Protein AF-0000000084676552 (afdb_homodimer)

Solvent-accessible surface area (backbone atoms only — not comparable to full-atom values): 46833 Å² total; per-residue (Å²): 106,60,58,55,34,62,76,51,78,87,73,59,58,27,56,35,40,27,50,44,49,48,53,30,43,74,71,48,78,42,44,64,56,37,72,49,70,55,48,63,58,46,11,62,74,60,72,49,52,47,65,37,38,48,47,13,52,49,51,35,35,67,62,27,48,32,44,77,41,88,97,76,46,42,24,28,51,25,97,84,58,70,54,67,76,81,49,47,86,61,75,47,62,83,63,52,93,70,52,49,58,18,49,47,86,44,35,55,78,70,64,54,44,64,52,47,24,53,49,30,46,55,50,37,74,33,65,70,62,43,48,56,33,38,37,81,53,38,28,40,42,51,70,67,42,13,41,30,39,18,59,71,72,35,48,92,88,39,72,58,51,40,85,29,27,31,41,27,40,13,42,50,23,40,51,40,23,46,46,44,43,69,46,48,62,71,39,29,34,37,28,37,31,55,27,56,48,60,56,57,48,34,29,57,51,45,44,35,42,72,43,48,26,51,62,58,80,42,34,72,38,50,68,42,48,47,51,49,52,73,74,40,80,52,53,29,36,42,46,42,54,37,52,20,51,68,63,34,15,48,44,48,68,69,54,48,52,48,38,48,51,47,28,61,74,62,63,31,37,36,39,37,46,37,46,60,28,75,53,43,83,84,56,71,73,56,66,45,66,81,37,44,82,44,20,34,38,33,30,36,38,32,58,39,56,33,40,15,51,32,38,18,30,33,38,37,31,65,59,43,45,65,47,33,31,42,28,33,36,31,37,33,42,38,42,47,37,62,46,41,52,53,52,25,50,27,50,73,68,43,50,40,56,52,39,31,52,49,37,40,52,50,42,37,52,48,44,64,72,42,50,70,59,44,64,93,57,58,65,40,60,38,78,61,45,50,42,38,27,32,55,44,48,82,88,55,49,34,67,53,49,41,52,55,34,43,76,71,32,28,41,52,30,43,40,70,67,23,51,41,76,85,64,87,66,67,49,23,37,38,42,27,68,20,33,74,71,87,48,64,65,58,54,46,49,49,47,46,52,48,37,47,41,56,66,68,44,81,58,82,69,72,114,108,59,58,56,32,61,74,50,78,88,72,58,58,27,55,35,41,26,50,45,48,49,53,30,44,74,71,48,78,42,44,65,55,38,73,48,72,54,47,61,58,46,10,63,73,61,72,49,51,47,64,37,39,48,48,13,53,48,50,34,35,66,62,28,48,32,45,77,40,88,96,75,46,39,22,29,50,24,96,86,57,70,54,67,76,81,50,48,87,58,75,45,60,85,63,52,94,72,52,51,58,18,48,47,85,42,37,54,77,69,64,54,44,63,51,47,24,52,49,29,45,55,48,37,72,34,62,70,62,42,46,57,33,38,37,82,52,38,28,37,41,51,69,68,41,13,41,30,38,17,58,70,73,36,49,92,90,38,71,59,53,38,86,28,26,33,41,27,40,13,40,50,24,38,51,41,23,47,46,45,45,69,48,48,60,72,39,29,34,37,29,38,32,55,27,56,47,61,56,57,47,34,30,56,51,46,43,34,40,72,44,47,25,52,64,58,81,42,32,73,37,48,69,41,48,48,52,48,52,75,75,39,81,51,53,29,38,42,46,42,53,37,51,19,50,68,64,34,15,48,44,48,69,70,54,47,52,48,38,49,51,47,28,61,76,62,62,30,36,36,39,37,47,37,46,60,28,72,54,42,84,85,57,71,73,55,67,44,65,81,36,45,82,44,19,35,37,33,31,37,38,32,55,40,57,33,39,15,50,30,38,19,30,33,37,36,30,65,59,43,44,65,46,32,32,40,27,33,35,30,38,34,42,40,42,48,37,62,45,41,52,52,51,27,50,27,49,73,69,43,49,41,56,53,39,30,52,51,39,40,52,49,42,37,51,49,46,63,70,42,51,72,58,46,64,93,57,58,64,38,61,38,78,59,45,51,40,38,28,30,54,43,48,82,88,55,48,33,67,55,49,39,52,54,34,43,77,71,33,28,39,52,30,44,40,70,68,23,51,43,75,85,64,88,66,67,48,24,35,36,42,28,70,20,33,75,69,87,49,65,66,57,55,46,50,50,48,45,52,49,38,47,43,57,67,69,46,81,57,81,67,73,117

pLDDT: mean 89.34, std 13.35, range [30.25, 98.75]

Foldseek 3Di:
DLLVLQVDDDDDSLQSSLVVVVVCLVVCVQPAFHFDDDLVVVCVVNVHDSVSSVSSLVVCVVVVQWDQDVPPHIGGHDPPPDDPQVCFPDPDDVQPVQFDEQADQFFADDCLVVVVVVLVVVVVPPVVLVVVQVDFDALQDDLLLLVLQQLLLDADPDGFDSLQKGKALFQLRLLLLCCVLQHAAPAEEEEAQFADLSNVVSCVVRNYHYDHFYADLQGHAQVSVLVCLVVDVHAAYEYEQALGPPNGHHHDPVRLLSNLVSCVVSVHAYEYECALVSLPRPHDDDNCVVVVQRYKYKYGLGNQRNVVLRIIMIGHRNVSSVSSSVSSCVVPNHHNRVSSVSSSVCSVVCVSVVSNVVSQVVLLVLCVLAVVLCPPWDWDHDSRHQKIKTAQDPPAALVLLQVQLVVVSYHWAFSVSRGHDDDDGGRIIIGGSRDHDPDSVVSNVNSNSSSCCSPVPPPVPPD/DLLVLQVDDDDDSLQSSLVVVVVCLVVCVQPAFDFDDDLVVVCVVNVHDSVSSVSSLVVCVVVVQWDQDVPPHIGGHDPPPDDPQVCFPDPDDVQPVQFDEQADQFFADDCLVVVVVVLVVVVVPPVVLVVVQVDFDALQDDLLLLVLQQLLLDADPDGFDSLQKGKALFQLRLLLLCCVLQHAAPAEEEEAQFADLSNVVSCVVRNYHYDHFYADLQGHAQVSVLVCLVVDVHAAYEYEQALGPPNGHHHDPVRLLSNLVSCVVSVHAYEYECALVSLPRPHDDDNCVVVVQRYKYKYGLGNQRNVVLSIIMIGHRNVSSVSSSVSSCVVPNHHNRVSSVSSSVCSVVCVSVVSNVVSQVVLLVLCVLAVVLCPPWDWDHDSRHQKIKTAQDPPDALVLLQVVLVVVSYHWAFSVSRGHDDDDGGRIIIGGSRDHDPDSVVSNVNSNSSSCCSPVPPPVPPD

Organism: Aquipseudomonas alcaligenes (strain ATCC 14909 / DSM 50342 / CCUG 1425 / JCM 20561 / NBRC 14159 / NCIMB 9945 / NCTC 10367 / 1577) (NCBI:txid1215092)

Sequence (926 aa):
MLRDALSSGHGAKYKRLAEAMELRILDGSIEGGAKLPPHRSLADRLGVTIGTVSRAYAELERMGLVVARVGDGTFVRQRDLERKRDIGFSNFVEERPEQFDMSRNMHIPGAETSLLAQSLLELARNPQTLAEMTLYTPDAGLPRYRQAGARWLAHGDFRPQAEQVLCVNGGQHGLLCTLMALLRAGDTLVTEQLTYPGLISAARMLGIKLLGAAMDEEGLIPAALDELCRQHRISALYCTPTLQNPTTGVLSVARREALVAVCREHNLLIIEDEAHAVLVEDRPPPLSFYAPERSVLIGSLSKAVAAGLRVGYLHAPVPLISRIAAALRGSCWMATPLAMELASGWIESSVAEKLLRQQIIEIGRRKQLVEGLLEGLSYRTHPQCPHFWIEVPEPWRASDVEAELKLKNYLVATAEAFAVGRAAVPQFVRASVSNASHDDALLLQGFQALSNSLRQGSDPFAEMLRDALSSGHGAKYKRLAEAMELRILDGSIEGGAKLPPHRSLADRLGVTIGTVSRAYAELERMGLVVARVGDGTFVRQRDLERKRDIGFSNFVEERPEQFDMSRNMHIPGAETSLLAQSLLELARNPQTLAEMTLYTPDAGLPRYRQAGARWLAHGDFRPQAEQVLCVNGGQHGLLCTLMALLRAGDTLVTEQLTYPGLISAARMLGIKLLGAAMDEEGLIPAALDELCRQHRISALYCTPTLQNPTTGVLSVARREALVAVCREHNLLIIEDEAHAVLVEDRPPPLSFYAPERSVLIGSLSKAVAAGLRVGYLHAPVPLISRIAAALRGSCWMATPLAMELASGWIESSVAEKLLRQQIIEIGRRKQLVEGLLEGLSYRTHPQCPHFWIEVPEPWRASDVEAELKLKNYLVATAEAFAVGRAAVPQFVRASVSNASHDDALLLQGFQALSNSLRQGSDPFAE

InterPro domains:
  IPR000524 Transcription regulator HTH, GntR [PF00392] (13-76)
  IPR000524 Transcription regulator HTH, GntR [PS50949] (11-79)
  IPR000524 Transcription regulator HTH, GntR [SM00345] (17-76)
  IPR000524 Transcription regulator HTH, GntR [cd07377] (13-77)
  IPR004839 Aminotransferase, class I/classII, large domain [PF00155] (132-443)
  IPR015421 Pyridoxal phosphate-dependent transferase, major domain [G3DSA:3.40.640.10] (129-334)
  IPR015422 Pyridoxal phosphate-dependent transferase, small domain [G3DSA:3.90.1150.10] (335-456)
  IPR015424 Pyridoxal phosphate-dependent transferase [SSF53383] (95-455)
  IPR036388 Winged helix-like DNA-binding domain superfamily [G3DSA:1.10.10.10] (12-128)
  IPR036390 Winged helix DNA-binding domain superfamily [SSF46785] (11-83)
  IPR051446 HTH-type transcriptional regulator with aminotransferase domain [PTHR46577] (9-452)

Radius of gyration: 28.27 Å; Cα contacts (8 Å, |Δi|>4): 1827; chains: 2; bounding box: 64×72×89 Å

Structure (mmCIF, N/CA/C/O backbone):
data_AF-0000000084676552-model_v1
#
loop_
_entity.id
_entity.type
_entity.pdbx_description
1 polymer 'Putative GntR family transcriptional regulator'
#
loop_
_atom_site.group_PDB
_atom_site.id
_atom_site.type_symbol
_atom_site.label_atom_id
_atom_site.label_alt_id
_atom_site.label_comp_id
_atom_site.label_asym_id
_atom_site.label_entity_id
_atom_site.label_seq_id
_atom_site.pdbx_PDB_ins_code
_atom_site.Cartn_x
_atom_site.Cartn_y
_atom_site.Cartn_z
_atom_site.occupancy
_atom_site.B_iso_or_equiv
_atom_site.auth_seq_id
_atom_site.auth_comp_id
_atom_site.auth_asym_id
_atom_site.auth_atom_id
_atom_site.pdbx_PDB_model_num
ATOM 1 N N . MET A 1 1 ? 23.172 21.953 -29.875 1 63.38 1 MET A N 1
ATOM 2 C CA . MET A 1 1 ? 22.312 22.281 -28.734 1 63.38 1 MET A CA 1
ATOM 3 C C . MET A 1 1 ? 22.844 21.625 -27.453 1 63.38 1 MET A C 1
ATOM 5 O O . MET A 1 1 ? 22.969 22.297 -26.422 1 63.38 1 MET A O 1
ATOM 9 N N . LEU A 1 2 ? 23.328 20.484 -27.594 1 77 2 LEU A N 1
ATOM 10 C CA . LEU A 1 2 ? 23.844 19.844 -26.406 1 77 2 LEU A CA 1
ATOM 11 C C . LEU A 1 2 ? 25.219 20.406 -26.031 1 77 2 LEU A C 1
ATOM 13 O O . LEU A 1 2 ? 25.516 20.609 -24.859 1 77 2 LEU A O 1
ATOM 17 N N . ARG A 1 3 ? 26.078 20.781 -27.062 1 74.56 3 ARG A N 1
ATOM 18 C CA . ARG A 1 3 ? 27.391 21.375 -26.844 1 74.56 3 ARG A CA 1
ATOM 19 C C . ARG A 1 3 ? 27.281 22.75 -26.219 1 74.56 3 ARG A C 1
ATOM 21 O O . ARG A 1 3 ? 28.094 23.125 -25.359 1 74.56 3 ARG A O 1
ATOM 28 N N . ASP A 1 4 ? 26.188 23.422 -26.609 1 73.06 4 ASP A N 1
ATOM 29 C CA . ASP A 1 4 ? 25.953 24.75 -26.062 1 73.06 4 ASP A CA 1
ATOM 30 C C . ASP A 1 4 ? 25.609 24.688 -24.578 1 73.06 4 ASP A C 1
ATOM 32 O O . ASP A 1 4 ? 26.016 25.547 -23.797 1 73.06 4 ASP A O 1
ATOM 36 N N . ALA A 1 5 ? 24.859 23.625 -24.234 1 74 5 ALA A N 1
ATOM 37 C CA . ALA A 1 5 ? 24.453 23.453 -22.844 1 74 5 ALA A CA 1
ATOM 38 C C . ALA A 1 5 ? 25.656 23.188 -21.953 1 74 5 ALA A C 1
ATOM 40 O O . ALA A 1 5 ? 25.656 23.531 -20.766 1 74 5 ALA A O 1
ATOM 41 N N . LEU A 1 6 ? 26.672 22.656 -22.516 1 77.38 6 LEU A N 1
ATOM 42 C CA . LEU A 1 6 ? 27.859 22.281 -21.75 1 77.38 6 LEU A CA 1
ATOM 43 C C . LEU A 1 6 ? 28.844 23.438 -21.656 1 77.38 6 LEU A C 1
ATOM 45 O O . LEU A 1 6 ? 29.703 23.469 -20.766 1 77.38 6 LEU A O 1
ATOM 49 N N . SER A 1 7 ? 28.812 24.328 -22.672 1 73.88 7 SER A N 1
ATOM 50 C CA . SER A 1 7 ? 29.766 25.422 -22.734 1 73.88 7 SER A CA 1
ATOM 51 C C . SER A 1 7 ? 29.359 26.578 -21.828 1 73.88 7 SER A C 1
ATOM 53 O O . SER A 1 7 ? 30.203 27.344 -21.359 1 73.88 7 SER A O 1
ATOM 55 N N . SER A 1 8 ? 27.953 26.734 -21.625 1 65.25 8 SER A N 1
ATOM 56 C CA . SER A 1 8 ? 27.469 27.875 -20.875 1 65.25 8 SER A CA 1
ATOM 57 C C . SER A 1 8 ? 26.469 27.453 -19.797 1 65.25 8 SER A C 1
ATOM 59 O O . SER A 1 8 ? 25.797 26.438 -19.938 1 65.25 8 SER A O 1
ATOM 61 N N . GLY A 1 9 ? 26.75 27.734 -18.5 1 62 9 GLY A N 1
ATOM 62 C CA . GLY A 1 9 ? 25.719 27.516 -17.5 1 62 9 GLY A CA 1
ATOM 63 C C . GLY A 1 9 ? 26.281 27.156 -16.125 1 62 9 GLY A C 1
ATOM 64 O O . GLY A 1 9 ? 27.484 26.906 -15.984 1 62 9 GLY A O 1
ATOM 65 N N . HIS A 1 10 ? 25.547 27.438 -15.273 1 69.06 10 HIS A N 1
ATOM 66 C CA . HIS A 1 10 ? 25.891 27.188 -13.875 1 69.06 10 HIS A CA 1
ATOM 67 C C . HIS A 1 10 ? 25.453 25.797 -13.445 1 69.06 10 HIS A C 1
ATOM 69 O O . HIS A 1 10 ? 24.438 25.281 -13.914 1 69.06 10 HIS A O 1
ATOM 75 N N . GLY A 1 11 ? 26.484 25.078 -12.836 1 70.5 11 GLY A N 1
ATOM 76 C CA . GLY A 1 11 ? 26.141 23.781 -12.242 1 70.5 11 GLY A CA 1
ATOM 77 C C . GLY A 1 11 ? 26.953 22.641 -12.828 1 70.5 11 GLY A C 1
ATOM 78 O O . GLY A 1 11 ? 27.797 22.844 -13.703 1 70.5 11 GLY A O 1
ATOM 79 N N . ALA A 1 12 ? 26.766 21.5 -12.406 1 80.75 12 ALA A N 1
ATOM 80 C CA . ALA A 1 12 ? 27.5 20.312 -12.836 1 80.75 12 ALA A CA 1
ATOM 81 C C . ALA A 1 12 ? 27.188 19.969 -14.289 1 80.75 12 ALA A C 1
ATOM 83 O O . ALA A 1 12 ? 26.047 20.094 -14.734 1 80.75 12 ALA A O 1
ATOM 84 N N . LYS A 1 13 ? 28.156 19.703 -15.039 1 83.62 13 LYS A N 1
ATOM 85 C CA . LYS A 1 13 ? 28.047 19.422 -16.469 1 83.62 13 LYS A CA 1
ATOM 86 C C . LYS A 1 13 ? 26.984 18.375 -16.75 1 83.62 13 LYS A C 1
ATOM 88 O O . LYS A 1 13 ? 26.219 18.484 -17.703 1 83.62 13 LYS A O 1
ATOM 93 N N . TYR A 1 14 ? 26.953 17.328 -15.906 1 87.31 14 TYR A N 1
ATOM 94 C CA . TYR A 1 14 ? 26 16.25 -16.172 1 87.31 14 TYR A CA 1
ATOM 95 C C . TYR A 1 14 ? 24.578 16.734 -16.016 1 87.31 14 TYR A C 1
ATOM 97 O O . TYR A 1 14 ? 23.672 16.312 -16.734 1 87.31 14 TYR A O 1
ATOM 105 N N . LYS A 1 15 ? 24.344 17.672 -15.188 1 84.19 15 LYS A N 1
ATOM 106 C CA . LYS A 1 15 ? 23 18.234 -15 1 84.19 15 LYS A CA 1
ATOM 107 C C . LYS A 1 15 ? 22.594 19.094 -16.188 1 84.19 15 LYS A C 1
ATOM 109 O O . LYS A 1 15 ? 21.453 19.047 -16.641 1 84.19 15 LYS A O 1
ATOM 114 N N . ARG A 1 16 ? 23.547 19.859 -16.625 1 85 16 ARG A N 1
ATOM 115 C CA . ARG A 1 16 ? 23.281 20.703 -17.797 1 85 16 ARG A CA 1
ATOM 116 C C . ARG A 1 16 ? 23 19.859 -19.031 1 85 16 ARG A C 1
ATOM 118 O O . ARG A 1 16 ? 22.125 20.188 -19.828 1 85 16 ARG A O 1
ATOM 125 N N . LEU A 1 17 ? 23.797 18.875 -19.125 1 87.31 17 LEU A N 1
ATOM 126 C CA . LEU A 1 17 ? 23.578 17.969 -20.234 1 87.31 17 LEU A CA 1
ATOM 127 C C . LEU A 1 17 ? 22.203 17.312 -20.125 1 87.31 17 LEU A C 1
ATOM 129 O O . LEU A 1 17 ? 21.469 17.234 -21.125 1 87.31 17 LEU A O 1
ATOM 133 N N . ALA A 1 18 ? 21.875 16.828 -18.953 1 87.94 18 ALA A N 1
ATOM 134 C CA . ALA A 1 18 ? 20.578 16.203 -18.734 1 87.94 18 ALA A CA 1
ATOM 135 C C . ALA A 1 18 ? 19.422 17.156 -19.047 1 87.94 18 ALA A C 1
ATOM 137 O O . ALA A 1 18 ? 18.438 16.781 -19.688 1 87.94 18 ALA A O 1
ATOM 138 N N . GLU A 1 19 ? 19.594 18.344 -18.625 1 85.25 19 GLU A N 1
ATOM 139 C CA . GLU A 1 19 ? 18.578 19.359 -18.875 1 85.25 19 GLU A CA 1
ATOM 140 C C . GLU A 1 19 ? 18.391 19.609 -20.375 1 85.25 19 GLU A C 1
ATOM 142 O O . GLU A 1 19 ? 17.266 19.75 -20.844 1 85.25 19 GLU A O 1
ATOM 147 N N . ALA A 1 20 ? 19.469 19.766 -20.984 1 85.62 20 ALA A N 1
ATOM 148 C CA . ALA A 1 20 ? 19.422 19.984 -22.422 1 85.62 20 ALA A CA 1
ATOM 149 C C . ALA A 1 20 ? 18.734 18.828 -23.141 1 85.62 20 ALA A C 1
ATOM 151 O O . ALA A 1 20 ? 17.922 19.031 -24.031 1 85.62 20 ALA A O 1
ATOM 152 N N . MET A 1 21 ? 19.047 17.688 -22.719 1 87.62 21 MET A N 1
ATOM 153 C CA . MET A 1 21 ? 18.438 16.5 -23.328 1 87.62 21 MET A CA 1
ATOM 154 C C . MET A 1 21 ? 16.953 16.406 -22.969 1 87.62 21 MET A C 1
ATOM 156 O O . MET A 1 21 ? 16.125 16.031 -23.797 1 87.62 21 MET A O 1
ATOM 160 N N . GLU A 1 22 ? 16.688 16.688 -21.734 1 86.25 22 GLU A N 1
ATOM 161 C CA . GLU A 1 22 ? 15.289 16.719 -21.297 1 86.25 22 GLU A CA 1
ATOM 162 C C . GLU A 1 22 ? 14.445 17.625 -22.188 1 86.25 22 GLU A C 1
ATOM 164 O O . GLU A 1 22 ? 13.359 17.234 -22.609 1 86.25 22 GLU A O 1
ATOM 169 N N . LEU A 1 23 ? 14.906 18.781 -22.406 1 82.5 23 LEU A N 1
ATOM 170 C CA . LEU A 1 23 ? 14.195 19.75 -23.234 1 82.5 23 LEU A CA 1
ATOM 171 C C . LEU A 1 23 ? 13.969 19.203 -24.641 1 82.5 23 LEU A C 1
ATOM 173 O O . LEU A 1 23 ? 12.891 19.375 -25.219 1 82.5 23 LEU A O 1
ATOM 177 N N . ARG A 1 24 ? 14.883 18.469 -25.094 1 85.06 24 ARG A N 1
ATOM 178 C CA . ARG A 1 24 ? 14.789 17.922 -26.453 1 85.06 24 ARG A CA 1
ATOM 179 C C . ARG A 1 24 ? 13.812 16.75 -26.5 1 85.06 24 ARG A C 1
ATOM 181 O O . ARG A 1 24 ? 13.125 16.531 -27.5 1 85.06 24 ARG A O 1
ATOM 188 N N . ILE A 1 25 ? 13.781 16.016 -25.469 1 84.81 25 ILE A N 1
ATOM 189 C CA . ILE A 1 25 ? 12.852 14.898 -25.391 1 84.81 25 ILE A CA 1
ATOM 190 C C . ILE A 1 25 ? 11.422 15.422 -25.266 1 84.81 25 ILE A C 1
ATOM 192 O O . ILE A 1 25 ? 10.523 14.969 -25.969 1 84.81 25 ILE A O 1
ATOM 196 N N . LEU A 1 26 ? 11.297 16.438 -24.5 1 78.19 26 LEU A N 1
ATOM 197 C CA . LEU A 1 26 ? 9.977 16.984 -24.203 1 78.19 26 LEU A CA 1
ATOM 198 C C . LEU A 1 26 ? 9.422 17.75 -25.406 1 78.19 26 LEU A C 1
ATOM 200 O O . LEU A 1 26 ? 8.211 17.734 -25.656 1 78.19 26 LEU A O 1
ATOM 204 N N . ASP A 1 27 ? 10.297 18.391 -26.156 1 77.75 27 ASP A N 1
ATOM 205 C CA . ASP A 1 27 ? 9.844 19.156 -27.297 1 77.75 27 ASP A CA 1
ATOM 206 C C . ASP A 1 27 ? 9.75 18.281 -28.547 1 77.75 27 ASP A C 1
ATOM 208 O O . ASP A 1 27 ? 9.359 18.75 -29.625 1 77.75 27 ASP A O 1
ATOM 212 N N . GLY A 1 28 ? 10.148 17.031 -28.391 1 79.25 28 GLY A N 1
ATOM 213 C CA . GLY A 1 28 ? 9.969 16.062 -29.469 1 79.25 28 GLY A CA 1
ATOM 214 C C . GLY A 1 28 ? 11.141 15.992 -30.422 1 79.25 28 GLY A C 1
ATOM 215 O O . GLY A 1 28 ? 11.148 15.18 -31.344 1 79.25 28 GLY A O 1
ATOM 216 N N . SER A 1 29 ? 12.148 16.844 -30.25 1 80.81 29 SER A N 1
ATOM 217 C CA . SER A 1 29 ? 13.344 16.781 -31.078 1 80.81 29 SER A CA 1
ATOM 218 C C . SER A 1 29 ? 14.023 15.422 -30.984 1 80.81 29 SER A C 1
ATOM 220 O O . SER A 1 29 ? 14.633 14.961 -31.953 1 80.81 29 SER A O 1
ATOM 222 N N . ILE A 1 30 ? 14.016 14.875 -29.844 1 85.25 30 ILE A N 1
ATOM 223 C CA . ILE A 1 30 ? 14.352 13.461 -29.672 1 85.25 30 ILE A CA 1
ATOM 224 C C . ILE A 1 30 ? 13.07 12.648 -29.5 1 85.25 30 ILE A C 1
ATOM 226 O O . ILE A 1 30 ? 12.367 12.789 -28.5 1 85.25 30 ILE A O 1
ATOM 230 N N . GLU A 1 31 ? 12.742 11.93 -30.484 1 79.75 31 GLU A N 1
ATOM 231 C CA . GLU A 1 31 ? 11.461 11.242 -30.547 1 79.75 31 GLU A CA 1
ATOM 232 C C . GLU A 1 31 ? 11.344 10.18 -29.469 1 79.75 31 GLU A C 1
ATOM 234 O O . GLU A 1 31 ? 12.336 9.562 -29.078 1 79.75 31 GLU A O 1
ATOM 239 N N . GLY A 1 32 ? 10.109 10.031 -29.047 1 80 32 GLY A N 1
ATOM 240 C CA . GLY A 1 32 ? 9.836 8.898 -28.172 1 80 32 GLY A CA 1
ATOM 241 C C . GLY A 1 32 ? 10.227 7.57 -28.781 1 80 32 GLY A C 1
ATOM 242 O O . GLY A 1 32 ? 10.016 7.348 -29.984 1 80 32 GLY A O 1
ATOM 243 N N . GLY A 1 33 ? 10.906 6.77 -27.984 1 78.81 33 GLY A N 1
ATOM 244 C CA . GLY A 1 33 ? 11.336 5.465 -28.453 1 78.81 33 GLY A CA 1
ATOM 245 C C . GLY A 1 33 ? 12.711 5.484 -29.094 1 78.81 33 GLY A C 1
ATOM 246 O O . GLY A 1 33 ? 13.297 4.434 -29.359 1 78.81 33 GLY A O 1
ATOM 247 N N . ALA A 1 34 ? 13.25 6.707 -29.281 1 83.06 34 ALA A N 1
ATOM 248 C CA . ALA A 1 34 ? 14.555 6.836 -29.938 1 83.06 34 ALA A CA 1
ATOM 249 C C . ALA A 1 34 ? 15.664 6.281 -29.047 1 83.06 34 ALA A C 1
ATOM 251 O O . ALA A 1 34 ? 15.641 6.465 -27.812 1 83.06 34 ALA A O 1
ATOM 252 N N . LYS A 1 35 ? 16.516 5.508 -29.656 1 87.44 35 LYS A N 1
ATOM 253 C CA . LYS A 1 35 ? 17.703 5.047 -28.953 1 87.44 35 LYS A CA 1
ATOM 254 C C . LYS A 1 35 ? 18.719 6.176 -28.781 1 87.44 35 LYS A C 1
ATOM 256 O O . LYS A 1 35 ? 19.125 6.801 -29.766 1 87.44 35 LYS A O 1
ATOM 261 N N . LEU A 1 36 ? 19.094 6.43 -27.578 1 90.31 36 LEU A N 1
ATOM 262 C CA . LEU A 1 36 ? 20.109 7.445 -27.312 1 90.31 36 LEU A CA 1
ATOM 263 C C . LEU A 1 36 ? 21.5 6.906 -27.641 1 90.31 36 LEU A C 1
ATOM 265 O O . LEU A 1 36 ? 21.734 5.699 -27.594 1 90.31 36 LEU A O 1
ATOM 269 N N . PRO A 1 37 ? 22.422 7.77 -27.984 1 89.12 37 PRO A N 1
ATOM 270 C CA . PRO A 1 37 ? 23.781 7.301 -28.266 1 89.12 37 PRO A CA 1
ATOM 271 C C . PRO A 1 37 ? 24.422 6.602 -27.062 1 89.12 37 PRO A C 1
ATOM 273 O O . PRO A 1 37 ? 24.109 6.926 -25.922 1 89.12 37 PRO A O 1
ATOM 276 N N . PRO A 1 38 ? 25.234 5.539 -27.469 1 87.81 38 PRO A N 1
ATOM 277 C CA . PRO A 1 38 ? 26 4.941 -26.375 1 87.81 38 PRO A CA 1
ATOM 278 C C . PRO A 1 38 ? 26.781 5.977 -25.562 1 87.81 38 PRO A C 1
ATOM 280 O O . PRO A 1 38 ? 27.203 6.996 -26.109 1 87.81 38 PRO A O 1
ATOM 283 N N . HIS A 1 39 ? 26.938 5.684 -24.312 1 89.88 39 HIS A N 1
ATOM 284 C CA . HIS A 1 39 ? 27.578 6.621 -23.375 1 89.88 39 HIS A CA 1
ATOM 285 C C . HIS A 1 39 ? 28.922 7.102 -23.906 1 89.88 39 HIS A C 1
ATOM 287 O O . HIS A 1 39 ? 29.188 8.305 -23.938 1 89.88 39 HIS A O 1
ATOM 293 N N . ARG A 1 40 ? 29.719 6.164 -24.422 1 86.56 40 ARG A N 1
ATOM 294 C CA . ARG A 1 40 ? 31.062 6.5 -24.891 1 86.56 40 ARG A CA 1
ATOM 295 C C . ARG A 1 40 ? 31 7.375 -26.125 1 86.56 40 ARG A C 1
ATOM 297 O O . ARG A 1 40 ? 31.75 8.344 -26.25 1 86.56 40 ARG A O 1
ATOM 304 N N . SER A 1 41 ? 30.172 7.035 -26.984 1 89.62 41 SER A N 1
ATOM 305 C CA . SER A 1 41 ? 30.031 7.781 -28.234 1 89.62 41 SER A CA 1
ATOM 306 C C . SER A 1 41 ? 29.594 9.219 -27.969 1 89.62 41 SER A C 1
ATOM 308 O O . SER A 1 41 ? 30.141 10.156 -28.562 1 89.62 41 SER A O 1
ATOM 310 N N . LEU A 1 42 ? 28.609 9.344 -27.125 1 90.75 42 LEU A N 1
ATOM 311 C CA . LEU A 1 42 ? 28.109 10.68 -26.812 1 90.75 42 LEU A CA 1
ATOM 312 C C . LEU A 1 42 ? 29.172 11.5 -26.078 1 90.75 42 LEU A C 1
ATOM 314 O O . LEU A 1 42 ? 29.312 12.695 -26.328 1 90.75 42 LEU A O 1
ATOM 318 N N . ALA A 1 43 ? 29.844 10.852 -25.2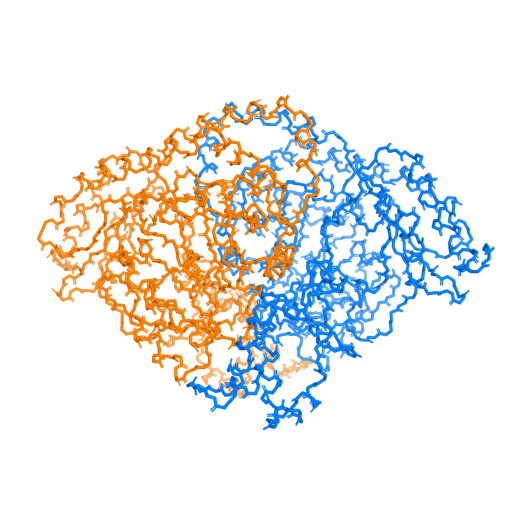03 1 90.81 43 ALA A N 1
ATOM 319 C CA . ALA A 1 43 ? 30.922 11.523 -24.484 1 90.81 43 ALA A CA 1
ATOM 320 C C . ALA A 1 43 ? 31.969 12.07 -25.453 1 90.81 43 ALA A C 1
ATOM 322 O O . ALA A 1 43 ? 32.375 13.227 -25.344 1 90.81 43 ALA A O 1
ATOM 323 N N . ASP A 1 44 ? 32.281 11.266 -26.391 1 88.62 44 ASP A N 1
ATOM 324 C CA . ASP A 1 44 ? 33.281 11.656 -27.391 1 88.62 44 ASP A CA 1
ATOM 325 C C . ASP A 1 44 ? 32.781 12.82 -28.234 1 88.62 44 ASP A C 1
ATOM 327 O O . ASP A 1 44 ? 33.5 13.773 -28.5 1 88.62 44 ASP A O 1
ATOM 331 N N . ARG A 1 45 ? 31.578 12.75 -28.578 1 89.12 45 ARG A N 1
ATOM 332 C CA . ARG A 1 45 ? 30.969 13.758 -29.438 1 89.12 45 ARG A CA 1
ATOM 333 C C . ARG A 1 45 ? 30.891 15.102 -28.719 1 89.12 45 ARG A C 1
ATOM 335 O O . ARG A 1 45 ? 31 16.156 -29.359 1 89.12 45 ARG A O 1
ATOM 342 N N . LEU A 1 46 ? 30.641 15.023 -27.438 1 89.88 46 LEU A N 1
ATOM 343 C CA . LEU A 1 46 ? 30.391 16.25 -26.703 1 89.88 46 LEU A CA 1
ATOM 344 C C . LEU A 1 46 ? 31.641 16.734 -25.984 1 89.88 46 LEU A C 1
ATOM 346 O O . LEU A 1 46 ? 31.672 17.828 -25.422 1 89.88 46 LEU A O 1
ATOM 350 N N . GLY A 1 47 ? 32.688 15.906 -25.969 1 88.44 47 GLY A N 1
ATOM 351 C CA . GLY A 1 47 ? 33.938 16.266 -25.312 1 88.44 47 GLY A CA 1
ATOM 352 C C . GLY A 1 47 ? 33.812 16.25 -23.797 1 88.44 47 GLY A C 1
ATOM 353 O O . GLY A 1 47 ? 34.312 17.156 -23.125 1 88.44 47 GLY A O 1
ATOM 354 N N . VAL A 1 48 ? 33 15.383 -23.266 1 90.88 48 VAL A N 1
ATOM 355 C CA . VAL A 1 48 ? 32.875 15.227 -21.828 1 90.88 48 VAL A CA 1
ATOM 356 C C . VAL A 1 48 ? 33.219 13.797 -21.422 1 90.88 48 VAL A C 1
ATOM 358 O O . VAL A 1 48 ? 33.5 12.953 -22.281 1 90.88 48 VAL A O 1
ATOM 361 N N . THR A 1 49 ? 33.406 13.555 -20.156 1 89.69 49 THR A N 1
ATOM 362 C CA . THR A 1 49 ? 33.75 12.227 -19.656 1 89.69 49 THR A CA 1
ATOM 363 C C . THR A 1 49 ? 32.531 11.281 -19.766 1 89.69 49 THR A C 1
ATOM 365 O O . THR A 1 49 ? 31.391 11.727 -19.797 1 89.69 49 THR A O 1
ATOM 368 N N . ILE A 1 50 ? 32.875 10.039 -19.875 1 89.06 50 ILE A N 1
ATOM 369 C CA . ILE A 1 50 ? 31.844 9.008 -19.891 1 89.06 50 ILE A CA 1
ATOM 370 C C . ILE A 1 50 ? 31 9.102 -18.609 1 89.06 50 ILE A C 1
ATOM 372 O O . ILE A 1 50 ? 29.797 8.867 -18.641 1 89.06 50 ILE A O 1
ATOM 376 N N . GLY A 1 51 ? 31.594 9.453 -17.594 1 88.94 51 GLY A N 1
ATOM 377 C CA . GLY A 1 51 ? 30.891 9.625 -16.328 1 88.94 51 GLY A CA 1
ATOM 378 C C . GLY A 1 51 ? 29.828 10.703 -16.375 1 88.94 51 GLY A C 1
ATOM 379 O O . GLY A 1 51 ? 28.75 10.539 -15.812 1 88.94 51 GLY A O 1
ATOM 380 N N . THR A 1 52 ? 30.219 11.742 -17.062 1 89.5 52 THR A N 1
ATOM 381 C CA . THR A 1 52 ? 29.266 12.836 -17.203 1 89.5 52 THR A CA 1
ATOM 382 C C . THR A 1 52 ? 28.031 12.375 -17.969 1 89.5 52 THR A C 1
ATOM 384 O O . THR A 1 52 ? 26.906 12.672 -17.562 1 89.5 52 THR A O 1
ATOM 387 N N . VAL A 1 53 ? 28.25 11.656 -19.016 1 89.81 53 VAL A N 1
ATOM 388 C CA . VAL A 1 53 ? 27.141 11.156 -19.812 1 89.81 53 VAL A CA 1
ATOM 389 C C . VAL A 1 53 ? 26.328 10.141 -19.016 1 89.81 53 VAL A C 1
ATOM 391 O O . VAL A 1 53 ? 25.094 10.18 -19.016 1 89.81 53 VAL A O 1
ATOM 394 N N . SER A 1 54 ? 27.031 9.312 -18.297 1 88.56 54 SER A N 1
ATOM 395 C CA . SER A 1 54 ? 26.344 8.312 -17.484 1 88.56 54 SER A CA 1
ATOM 396 C C . SER A 1 54 ? 25.453 8.961 -16.422 1 88.56 54 SER A C 1
ATOM 398 O O . SER A 1 54 ? 24.312 8.531 -16.234 1 88.56 54 SER A O 1
ATOM 400 N N . ARG A 1 55 ? 25.984 9.938 -15.898 1 87.31 55 ARG A N 1
ATOM 401 C CA . ARG A 1 55 ? 25.219 10.648 -14.875 1 87.31 55 ARG A CA 1
ATOM 402 C C . ARG A 1 55 ? 24.031 11.391 -15.492 1 87.31 55 ARG A C 1
ATOM 404 O O . ARG A 1 55 ? 22.969 11.461 -14.883 1 87.31 55 ARG A O 1
ATOM 411 N N . ALA A 1 56 ? 24.25 11.93 -16.594 1 88.88 56 ALA A N 1
ATOM 412 C CA . ALA A 1 56 ? 23.172 12.609 -17.281 1 88.88 56 ALA A CA 1
ATOM 413 C C . ALA A 1 56 ? 22.047 11.633 -17.625 1 88.88 56 ALA A C 1
ATOM 415 O O . ALA A 1 56 ? 20.859 11.938 -17.422 1 88.88 56 ALA A O 1
ATOM 416 N N . TYR A 1 57 ? 22.438 10.492 -18.141 1 87.81 57 TYR A N 1
ATOM 417 C CA . TYR A 1 57 ? 21.438 9.469 -18.469 1 87.81 57 TYR A CA 1
ATOM 418 C C . TYR A 1 57 ? 20.703 9 -17.219 1 87.81 57 TYR A C 1
ATOM 420 O O . TYR A 1 57 ? 19.5 8.773 -17.25 1 87.81 57 TYR A O 1
ATOM 428 N N . ALA A 1 58 ? 21.438 8.969 -16.156 1 84.44 58 ALA A N 1
ATOM 429 C CA . ALA A 1 58 ? 20.828 8.57 -14.883 1 84.44 58 ALA A CA 1
ATOM 430 C C . ALA A 1 58 ? 19.781 9.594 -14.422 1 84.44 58 ALA A C 1
ATOM 432 O O . ALA A 1 58 ? 18.734 9.227 -13.906 1 84.44 58 ALA A O 1
ATOM 433 N N . GLU A 1 59 ? 20.125 10.812 -14.664 1 83.31 59 GLU A N 1
ATOM 434 C CA . GLU A 1 59 ? 19.188 11.883 -14.328 1 83.31 59 GLU A CA 1
ATOM 435 C C . GLU A 1 59 ? 17.906 11.773 -15.148 1 83.31 59 GLU A C 1
ATOM 437 O O . GLU A 1 59 ? 16.812 11.953 -14.625 1 83.31 59 GLU A O 1
ATOM 442 N N . LEU A 1 60 ? 18.062 11.555 -16.422 1 84 60 LEU A N 1
ATOM 443 C CA . LEU A 1 60 ? 16.906 11.43 -17.312 1 84 60 LEU A CA 1
ATOM 444 C C . LEU A 1 60 ? 16.047 10.227 -16.922 1 84 60 LEU A C 1
ATOM 446 O O . LEU A 1 60 ? 14.828 10.289 -17 1 84 60 LEU A O 1
ATOM 450 N N . GLU A 1 61 ? 16.703 9.203 -16.5 1 82.56 61 GLU A N 1
ATOM 451 C CA . GLU A 1 61 ? 15.992 8 -16.047 1 82.56 61 GLU A CA 1
ATOM 452 C C . GLU A 1 61 ? 15.188 8.266 -14.789 1 82.56 61 GLU A C 1
ATOM 454 O O . GLU A 1 61 ? 14.047 7.82 -14.664 1 82.56 61 GLU A O 1
ATOM 459 N N . ARG A 1 62 ? 15.75 9.031 -14.008 1 78 62 ARG A N 1
ATOM 460 C CA . ARG A 1 62 ? 15.086 9.398 -12.766 1 78 62 ARG A CA 1
ATOM 461 C C . ARG A 1 62 ? 13.805 10.188 -13.031 1 78 62 ARG A C 1
ATOM 463 O O . ARG A 1 62 ? 12.797 10 -12.352 1 78 62 ARG A O 1
ATOM 470 N N . MET A 1 63 ? 13.922 11 -14.094 1 74.31 63 MET A N 1
ATOM 471 C CA . MET A 1 63 ? 12.789 11.836 -14.461 1 74.31 63 MET A CA 1
ATOM 472 C C . MET A 1 63 ? 11.773 11.055 -15.281 1 74.31 63 MET A C 1
ATOM 474 O O . MET A 1 63 ? 10.742 11.594 -15.688 1 74.31 63 MET A O 1
ATOM 478 N N . GLY A 1 64 ? 12.156 9.766 -15.57 1 75.38 64 GLY A N 1
ATOM 479 C CA . GLY A 1 64 ? 11.258 8.891 -16.312 1 75.38 64 GLY A CA 1
ATOM 480 C C . GLY A 1 64 ? 11.297 9.133 -17.812 1 75.38 64 GLY A C 1
ATOM 481 O O . GLY A 1 64 ? 10.398 8.695 -18.531 1 75.38 64 GLY A O 1
ATOM 482 N N . LEU A 1 65 ? 12.234 9.812 -18.312 1 79.88 65 LEU A N 1
ATOM 483 C CA . LEU A 1 65 ? 12.258 10.227 -19.703 1 79.88 65 LEU A CA 1
ATOM 484 C C . LEU A 1 65 ? 12.953 9.18 -20.578 1 79.88 65 LEU A C 1
ATOM 486 O O . LEU A 1 65 ? 12.727 9.117 -21.781 1 79.88 65 LEU A O 1
ATOM 490 N N . VAL A 1 66 ? 13.859 8.414 -19.891 1 81.94 66 VAL A N 1
ATOM 491 C CA . VAL A 1 66 ? 14.57 7.387 -20.625 1 81.94 66 VAL A CA 1
ATOM 492 C C . VAL A 1 66 ? 14.547 6.07 -19.859 1 81.94 66 VAL A C 1
ATOM 494 O O . VAL A 1 66 ? 14.227 6.055 -18.656 1 81.94 66 VAL A O 1
ATOM 497 N N . VAL A 1 67 ? 14.719 4.977 -20.562 1 79.44 67 VAL A N 1
ATOM 498 C CA . VAL A 1 67 ? 14.797 3.648 -19.953 1 79.44 67 VAL A CA 1
ATOM 499 C C . VAL A 1 67 ? 16.016 2.904 -20.5 1 79.44 67 VAL A C 1
ATOM 501 O O . VAL A 1 67 ? 16.266 2.896 -21.703 1 79.44 67 VAL A O 1
ATOM 504 N N . ALA A 1 68 ? 16.859 2.455 -19.531 1 77.12 68 ALA A N 1
ATOM 505 C CA . ALA A 1 68 ? 18 1.638 -19.938 1 77.12 68 ALA A CA 1
ATOM 506 C C . ALA A 1 68 ? 17.594 0.181 -20.125 1 77.12 68 ALA A C 1
ATOM 508 O O . ALA A 1 68 ? 16.875 -0.382 -19.312 1 77.12 68 ALA A O 1
ATOM 509 N N . ARG A 1 69 ? 17.844 -0.414 -21.281 1 67.56 69 ARG A N 1
ATOM 510 C CA . ARG A 1 69 ? 17.656 -1.83 -21.562 1 67.56 69 ARG A CA 1
ATOM 511 C C . ARG A 1 69 ? 18.984 -2.574 -21.609 1 67.56 69 ARG A C 1
ATOM 513 O O . ARG A 1 69 ? 19.859 -2.258 -22.422 1 67.56 69 ARG A O 1
ATOM 520 N N . VAL A 1 70 ? 19.094 -3.439 -20.703 1 60.47 70 VAL A N 1
ATOM 521 C CA . VAL A 1 70 ? 20.344 -4.176 -20.578 1 60.47 70 VAL A CA 1
ATOM 522 C C . VAL A 1 70 ? 20.719 -4.809 -21.922 1 60.47 70 VAL A C 1
ATOM 524 O O . VAL A 1 70 ? 19.906 -5.523 -22.516 1 60.47 70 VAL A O 1
ATOM 527 N N . GLY A 1 71 ? 21.844 -4.555 -22.234 1 62.66 71 GLY A N 1
ATOM 528 C CA . GLY A 1 71 ? 22.391 -5.145 -23.453 1 62.66 71 GLY A CA 1
ATOM 529 C C . GLY A 1 71 ? 21.953 -4.438 -24.719 1 62.66 71 GLY A C 1
ATOM 530 O O . GLY A 1 71 ? 22.406 -4.77 -25.812 1 62.66 71 GLY A O 1
ATOM 531 N N . ASP A 1 72 ? 21.031 -3.455 -24.625 1 68.88 72 ASP A N 1
ATOM 532 C CA . ASP A 1 72 ? 20.5 -2.812 -25.828 1 68.88 72 ASP A CA 1
ATOM 533 C C . ASP A 1 72 ? 20.844 -1.326 -25.844 1 68.88 72 ASP A C 1
ATOM 535 O O . ASP A 1 72 ? 21.344 -0.816 -26.859 1 68.88 72 ASP A O 1
ATOM 539 N N . GLY A 1 73 ? 20.734 -0.701 -24.734 1 80.44 73 GLY A N 1
ATOM 540 C CA . GLY A 1 73 ? 21.031 0.722 -24.672 1 80.44 73 GLY A CA 1
ATOM 541 C C . GLY A 1 73 ? 19.969 1.515 -23.922 1 80.44 73 GLY A C 1
ATOM 542 O O . GLY A 1 73 ? 19.172 0.943 -23.188 1 80.44 73 GLY A O 1
ATOM 543 N N . THR A 1 74 ? 20.047 2.852 -23.984 1 86 74 THR A N 1
ATOM 544 C CA . THR A 1 74 ? 19.125 3.764 -23.328 1 86 74 THR A CA 1
ATOM 545 C C . THR A 1 74 ? 18.172 4.391 -24.344 1 86 74 THR A C 1
ATOM 547 O O . THR A 1 74 ? 18.594 4.887 -25.391 1 86 74 THR A O 1
ATOM 550 N N . PHE A 1 75 ? 16.844 4.332 -24.109 1 84.5 75 PHE A N 1
ATOM 551 C CA . PHE A 1 75 ? 15.812 4.797 -25.031 1 84.5 75 PHE A CA 1
ATOM 552 C C . PHE A 1 75 ? 14.961 5.887 -24.391 1 84.5 75 PHE A C 1
ATOM 554 O O . PHE A 1 75 ? 14.703 5.852 -23.188 1 84.5 75 PHE A O 1
ATOM 561 N N . VAL A 1 76 ? 14.586 6.793 -25.203 1 85.06 76 VAL A N 1
ATOM 562 C CA . VAL A 1 76 ? 13.578 7.75 -24.766 1 85.06 76 VAL A CA 1
ATOM 563 C C . VAL A 1 76 ? 12.242 7.035 -24.578 1 85.06 76 VAL A C 1
ATOM 565 O O . VAL A 1 76 ? 11.812 6.266 -25.438 1 85.06 76 VAL A O 1
ATOM 568 N N . ARG A 1 77 ? 11.695 7.223 -23.422 1 76.44 77 ARG A N 1
ATOM 569 C CA . ARG A 1 77 ? 10.453 6.531 -23.094 1 76.44 77 ARG A CA 1
ATOM 570 C C . ARG A 1 77 ? 9.32 6.969 -24.016 1 76.44 77 ARG A C 1
ATOM 572 O O . ARG A 1 77 ? 9.211 8.148 -24.359 1 76.44 77 ARG A O 1
ATOM 579 N N . GLN A 1 78 ? 8.68 6.062 -24.641 1 62.53 78 GLN A N 1
ATOM 580 C CA . GLN A 1 78 ? 7.453 6.297 -25.406 1 62.53 78 GLN A CA 1
ATOM 581 C C . GLN A 1 78 ? 6.262 5.594 -24.766 1 62.53 78 GLN A C 1
ATOM 583 O O . GLN A 1 78 ? 6.418 4.531 -24.156 1 62.53 78 GLN A O 1
ATOM 588 N N . ARG A 1 79 ? 5.254 6.359 -24.625 1 51.28 79 ARG A N 1
ATOM 589 C CA . ARG A 1 79 ? 4.051 5.789 -24.047 1 51.28 79 ARG A CA 1
ATOM 590 C C . ARG A 1 79 ? 3.959 4.293 -24.312 1 51.28 79 ARG A C 1
ATOM 592 O O . ARG A 1 79 ? 3.596 3.512 -23.438 1 51.28 79 ARG A O 1
ATOM 599 N N . ASP A 1 80 ? 4.258 3.854 -25.438 1 43.5 80 ASP A N 1
ATOM 600 C CA . ASP A 1 80 ? 3.988 2.488 -25.875 1 43.5 80 ASP A CA 1
ATOM 601 C C . ASP A 1 80 ? 5.223 1.604 -25.719 1 43.5 80 ASP A C 1
ATOM 603 O O . ASP A 1 80 ? 5.176 0.407 -26.016 1 43.5 80 ASP A O 1
ATOM 607 N N . LEU A 1 81 ? 6.328 2.088 -25.359 1 40.69 81 LEU A N 1
ATOM 608 C CA . LEU A 1 81 ? 7.523 1.256 -25.438 1 40.69 81 LEU A CA 1
ATOM 609 C C . LEU A 1 81 ? 7.926 0.739 -24.062 1 40.69 81 LEU A C 1
ATOM 611 O O . LEU A 1 81 ? 9.062 0.301 -23.859 1 40.69 81 LEU A O 1
ATOM 615 N N . GLU A 1 82 ? 7.312 0.835 -23.094 1 40.84 82 GLU A N 1
ATOM 616 C CA . GLU A 1 82 ? 7.789 0.264 -21.828 1 40.84 82 GLU A CA 1
ATOM 617 C C . GLU A 1 82 ? 7.992 -1.243 -21.953 1 40.84 82 GLU A C 1
ATOM 619 O O . GLU A 1 82 ? 7.152 -1.944 -22.516 1 40.84 82 GLU A O 1
ATOM 624 N N . ARG A 1 83 ? 9.172 -1.731 -21.922 1 40.38 83 ARG A N 1
ATOM 625 C CA . ARG A 1 83 ? 9.445 -3.162 -21.984 1 40.38 83 ARG A CA 1
ATOM 626 C C . ARG A 1 83 ? 8.586 -3.936 -21 1 40.38 83 ARG A C 1
ATOM 628 O O . ARG A 1 83 ? 8.312 -3.457 -19.891 1 40.38 83 ARG A O 1
ATOM 635 N N . LYS A 1 84 ? 8.18 -5.082 -21.438 1 41.44 84 LYS A N 1
ATOM 636 C CA . LYS A 1 84 ? 7.34 -6.074 -20.766 1 41.44 84 LYS A CA 1
ATOM 637 C C . LYS A 1 84 ? 7.891 -6.41 -19.375 1 41.44 84 LYS A C 1
ATOM 639 O O . LYS A 1 84 ? 7.125 -6.613 -18.438 1 41.44 84 LYS A O 1
ATOM 644 N N . ARG A 1 85 ? 9.281 -6.438 -19.359 1 40.12 85 ARG A N 1
ATOM 645 C CA . ARG A 1 85 ? 9.859 -6.938 -18.109 1 40.12 85 ARG A CA 1
ATOM 646 C C . ARG A 1 85 ? 9.672 -5.934 -16.984 1 40.12 85 ARG A C 1
ATOM 648 O O . ARG A 1 85 ? 9.523 -6.32 -15.82 1 40.12 85 ARG A O 1
ATOM 655 N N . ASP A 1 86 ? 9.906 -4.695 -17.328 1 39.34 86 ASP A N 1
ATOM 656 C CA . ASP A 1 86 ? 9.844 -3.662 -16.297 1 39.34 86 ASP A CA 1
ATOM 657 C C . ASP A 1 86 ? 8.398 -3.412 -15.859 1 39.34 86 ASP A C 1
ATOM 659 O O . ASP A 1 86 ? 8.164 -2.812 -14.805 1 39.34 86 ASP A O 1
ATOM 663 N N . ILE A 1 87 ? 7.473 -3.701 -16.859 1 42.66 87 ILE A N 1
ATOM 664 C CA . ILE A 1 87 ? 6.066 -3.463 -16.547 1 42.66 87 ILE A CA 1
ATOM 665 C C . ILE A 1 87 ? 5.574 -4.512 -15.547 1 42.66 87 ILE A C 1
ATOM 667 O O . ILE A 1 87 ? 4.613 -4.273 -14.812 1 42.66 87 ILE A O 1
ATOM 671 N N . GLY A 1 88 ? 6.465 -5.367 -15.203 1 41.25 88 GLY A N 1
ATOM 672 C CA . GLY A 1 88 ? 5.957 -6.422 -14.336 1 41.25 88 GLY A CA 1
ATOM 673 C C . GLY A 1 88 ? 4.637 -6.992 -14.805 1 41.25 88 GLY A C 1
ATOM 674 O O . GLY A 1 88 ? 4.293 -6.898 -15.984 1 41.25 88 GLY A O 1
ATOM 675 N N . PHE A 1 89 ? 4 -7.84 -13.984 1 40.47 89 PHE A N 1
ATOM 676 C CA . PHE A 1 89 ? 2.67 -8.391 -14.227 1 40.47 89 PHE A CA 1
ATOM 677 C C . PHE A 1 89 ? 1.627 -7.277 -14.273 1 40.47 89 PHE A C 1
ATOM 679 O O . PHE A 1 89 ? 1.584 -6.422 -13.391 1 40.47 89 PHE A O 1
ATOM 686 N N . SER A 1 90 ? 1.347 -6.879 -15.359 1 44.28 90 SER A N 1
ATOM 687 C CA . SER A 1 90 ? 0.333 -5.836 -15.492 1 44.28 90 SER A CA 1
ATOM 688 C C . SER A 1 90 ? -1.068 -6.395 -15.266 1 44.28 90 SER A C 1
ATOM 690 O O . SER A 1 90 ? -1.347 -7.543 -15.625 1 44.28 90 SER A O 1
ATOM 692 N N . ASN A 1 91 ? -1.805 -5.797 -14.367 1 44.75 91 ASN A N 1
ATOM 693 C CA . ASN A 1 91 ? -3.18 -6.223 -14.133 1 44.75 91 ASN A CA 1
ATOM 694 C C . ASN A 1 91 ? -3.98 -6.27 -15.43 1 44.75 91 ASN A C 1
ATOM 696 O O . ASN A 1 91 ? -4.859 -7.117 -15.594 1 44.75 91 ASN A O 1
ATOM 700 N N . PHE A 1 92 ? -4.113 -5.102 -16.125 1 43.19 92 PHE A N 1
ATOM 701 C CA . PHE A 1 92 ? -4.957 -4.988 -17.312 1 43.19 92 PHE A CA 1
ATOM 702 C C . PHE A 1 92 ? -4.129 -4.605 -18.531 1 43.19 92 PHE A C 1
ATOM 704 O O . PHE A 1 92 ? -3.334 -3.664 -18.469 1 43.19 92 PHE A O 1
ATOM 711 N N . VAL A 1 93 ? -3.773 -5.582 -19.234 1 40.88 93 VAL A N 1
ATOM 712 C CA . VAL A 1 93 ? -3.412 -5.156 -20.578 1 40.88 93 VAL A CA 1
ATOM 713 C C . VAL A 1 93 ? -4.578 -4.402 -21.203 1 40.88 93 VAL A C 1
ATOM 715 O O . VAL A 1 93 ? -5.742 -4.727 -20.969 1 40.88 93 VAL A O 1
ATOM 718 N N . GLU A 1 94 ? -4.516 -3.184 -21.438 1 40.25 94 GLU A N 1
ATOM 719 C CA . GLU A 1 94 ? -5.57 -2.725 -22.328 1 40.25 94 GLU A CA 1
ATOM 720 C C . GLU A 1 94 ? -6.133 -3.877 -23.172 1 40.25 94 GLU A C 1
ATOM 722 O O . GLU A 1 94 ? -5.527 -4.285 -24.156 1 40.25 94 GLU A O 1
ATOM 727 N N . GLU A 1 95 ? -6.637 -4.777 -22.5 1 42.59 95 GLU A N 1
ATOM 728 C CA . GLU A 1 95 ? -7.297 -5.844 -23.25 1 42.59 95 GLU A CA 1
ATOM 729 C C . GLU A 1 95 ? -7.988 -5.301 -24.5 1 42.59 95 GLU A C 1
ATOM 731 O O . GLU A 1 95 ? -8.891 -4.469 -24.406 1 42.59 95 GLU A O 1
ATOM 736 N N . ARG A 1 96 ? -7.367 -5.266 -25.406 1 49.88 96 ARG A N 1
ATOM 737 C CA . ARG A 1 96 ? -8.141 -5.191 -26.656 1 49.88 96 ARG A CA 1
ATOM 738 C C . ARG A 1 96 ? -9.234 -6.258 -26.672 1 49.88 96 ARG A C 1
ATOM 740 O O . ARG A 1 96 ? -8.969 -7.434 -26.422 1 49.88 96 ARG A O 1
ATOM 747 N N . PRO A 1 97 ? -10.508 -5.812 -26.375 1 56.44 97 PRO A N 1
ATOM 748 C CA . PRO A 1 97 ? -11.664 -6.703 -26.391 1 56.44 97 PRO A CA 1
ATOM 749 C C . PRO A 1 97 ? -11.391 -8.016 -27.125 1 56.44 97 PRO A C 1
ATOM 751 O O . PRO A 1 97 ? -12.016 -9.039 -26.828 1 56.44 97 PRO A O 1
ATOM 754 N N . GLU A 1 98 ? -10.227 -8.086 -27.734 1 65.06 98 GLU A N 1
ATOM 755 C CA . GLU A 1 98 ? -10.102 -9.211 -28.656 1 65.06 98 GLU A CA 1
ATOM 756 C C . GLU A 1 98 ? -9.211 -10.305 -28.078 1 65.06 98 GLU A C 1
ATOM 758 O O . GLU A 1 98 ? -9.188 -11.43 -28.578 1 65.06 98 GLU A O 1
ATOM 763 N N . GLN A 1 99 ? -8.625 -10.078 -26.891 1 80.06 99 GLN A N 1
ATOM 764 C CA . GLN A 1 99 ? -7.695 -11.109 -26.453 1 80.06 99 GLN A CA 1
ATOM 765 C C . GLN A 1 99 ? -8.297 -11.953 -25.328 1 80.06 99 GLN A C 1
ATOM 767 O O . GLN A 1 99 ? -8.945 -11.414 -24.422 1 80.06 99 GLN A O 1
ATOM 772 N N . PHE A 1 100 ? -8.203 -13.312 -25.516 1 89.38 100 PHE A N 1
ATOM 773 C CA . PHE A 1 100 ? -8.57 -14.25 -24.469 1 89.38 100 PHE A CA 1
ATOM 774 C C . PHE A 1 100 ? -7.387 -14.539 -23.547 1 89.38 100 PHE A C 1
ATOM 776 O O . PHE A 1 100 ? -6.391 -15.125 -23.984 1 89.38 100 PHE A O 1
ATOM 783 N N . ASP A 1 101 ? -7.469 -14.156 -22.281 1 91.19 101 ASP A N 1
ATOM 784 C CA . ASP A 1 101 ? -6.332 -14.164 -21.359 1 91.19 101 ASP A CA 1
ATOM 785 C C . ASP A 1 101 ? -6.293 -15.453 -20.547 1 91.19 101 ASP A C 1
ATOM 787 O O . ASP A 1 101 ? -7.117 -15.656 -19.656 1 91.19 101 ASP A O 1
ATOM 791 N N . MET A 1 102 ? -5.301 -16.312 -20.859 1 95.19 102 MET A N 1
ATOM 792 C CA . MET A 1 102 ? -5.055 -17.516 -20.094 1 95.19 102 MET A CA 1
ATOM 793 C C . MET A 1 102 ? -3.797 -17.375 -19.234 1 95.19 102 MET A C 1
ATOM 795 O O . MET A 1 102 ? -3.309 -18.359 -18.672 1 95.19 102 MET A O 1
ATOM 799 N N . SER A 1 103 ? -3.24 -16.125 -19.188 1 93.94 103 SER A N 1
ATOM 800 C CA . SER A 1 103 ? -1.957 -15.922 -18.531 1 93.94 103 SER A CA 1
ATOM 801 C C . SER A 1 103 ? -2.137 -15.68 -17.031 1 93.94 103 SER A C 1
ATOM 803 O O . SER A 1 103 ? -1.183 -15.797 -16.266 1 93.94 103 SER A O 1
ATOM 805 N N . ARG A 1 104 ? -3.402 -15.383 -16.594 1 90.69 104 ARG A N 1
ATOM 806 C CA . ARG A 1 104 ? -3.652 -15 -15.211 1 90.69 104 ARG A CA 1
ATOM 807 C C . ARG A 1 104 ? -4.645 -15.945 -14.547 1 90.69 104 ARG A C 1
ATOM 809 O O . ARG A 1 104 ? -5.535 -16.484 -15.211 1 90.69 104 ARG A O 1
ATOM 816 N N . ASN A 1 105 ? -4.402 -16.125 -13.273 1 91.69 105 ASN A N 1
ATOM 817 C CA . ASN A 1 105 ? -5.391 -16.797 -12.445 1 91.69 105 ASN A CA 1
ATOM 818 C C . ASN A 1 105 ? -6.359 -15.812 -11.805 1 91.69 105 ASN A C 1
ATOM 820 O O . ASN A 1 105 ? -5.965 -15.016 -10.953 1 91.69 105 ASN A O 1
ATOM 824 N N . MET A 1 106 ? -7.535 -15.859 -12.25 1 89.12 106 MET A N 1
ATOM 825 C CA . MET A 1 106 ? -8.586 -15.008 -11.695 1 89.12 106 MET A CA 1
ATOM 826 C C . MET A 1 106 ? -9.727 -15.852 -11.141 1 89.12 106 MET A C 1
ATOM 828 O O . MET A 1 106 ? -9.867 -17.031 -11.492 1 89.12 106 MET A O 1
ATOM 832 N N . HIS A 1 107 ? -10.461 -15.234 -10.258 1 90.69 107 HIS A N 1
ATOM 833 C CA . HIS A 1 107 ? -11.672 -15.961 -9.898 1 90.69 107 HIS A CA 1
ATOM 834 C C . HIS A 1 107 ? -12.664 -15.984 -11.055 1 90.69 107 HIS A C 1
ATOM 836 O O . HIS A 1 107 ? -12.734 -15.039 -11.836 1 90.69 107 HIS A O 1
ATOM 842 N N . ILE A 1 108 ? -13.344 -17.031 -11.234 1 92.56 108 ILE A N 1
ATOM 843 C CA . ILE A 1 108 ? -14.367 -17.172 -12.258 1 92.56 108 ILE A CA 1
ATOM 844 C C . ILE A 1 108 ? -15.672 -16.531 -11.789 1 92.56 108 ILE A C 1
ATOM 846 O O . ILE A 1 108 ? -16.219 -16.906 -10.742 1 92.56 108 ILE A O 1
ATOM 850 N N . PRO A 1 109 ? -16.125 -15.547 -12.602 1 90.5 109 PRO A N 1
ATOM 851 C CA . PRO A 1 109 ? -17.359 -14.883 -12.148 1 90.5 109 PRO A CA 1
ATOM 852 C C . PRO A 1 109 ? -18.516 -15.859 -11.938 1 90.5 109 PRO A C 1
ATOM 854 O O . PRO A 1 109 ? -18.688 -16.797 -12.719 1 90.5 109 PRO A O 1
ATOM 857 N N . GLY A 1 110 ? -19.219 -15.656 -10.883 1 90.38 110 GLY A N 1
ATOM 858 C CA . GLY A 1 110 ? -20.406 -16.422 -10.508 1 90.38 110 GLY A CA 1
ATOM 859 C C . GLY A 1 110 ? -21.516 -15.578 -9.922 1 90.38 110 GLY A C 1
ATOM 860 O O . GLY A 1 110 ? -21.953 -14.602 -10.531 1 90.38 110 GLY A O 1
ATOM 861 N N . ALA A 1 111 ? -21.844 -15.945 -8.734 1 90.5 111 ALA A N 1
ATOM 862 C CA . ALA A 1 111 ? -23 -15.305 -8.109 1 90.5 111 ALA A CA 1
ATOM 863 C C . ALA A 1 111 ? -22.578 -14.102 -7.273 1 90.5 111 ALA A C 1
ATOM 865 O O . ALA A 1 111 ? -23.406 -13.43 -6.668 1 90.5 111 ALA A O 1
ATOM 866 N N . GLU A 1 112 ? -21.312 -13.773 -7.254 1 90.56 112 GLU A N 1
ATOM 867 C CA . GLU A 1 112 ? -20.812 -12.766 -6.328 1 90.56 112 GLU A CA 1
ATOM 868 C C . GLU A 1 112 ? -21.438 -11.398 -6.613 1 90.56 112 GLU A C 1
ATOM 870 O O . GLU A 1 112 ? -21.641 -10.602 -5.695 1 90.56 112 GLU A O 1
ATOM 875 N N . THR A 1 113 ? -21.766 -11.125 -7.871 1 91.31 113 THR A N 1
ATOM 876 C CA . THR A 1 113 ? -22.344 -9.82 -8.219 1 91.31 113 THR A CA 1
ATOM 877 C C . THR A 1 113 ? -23.719 -9.648 -7.582 1 91.31 113 THR A C 1
ATOM 879 O O . THR A 1 113 ? -24 -8.617 -6.973 1 91.31 113 THR A O 1
ATOM 882 N N . SER A 1 114 ? -24.531 -10.688 -7.734 1 93.75 114 SER A N 1
ATOM 883 C CA . SER A 1 114 ? -25.859 -10.633 -7.152 1 93.75 114 SER A CA 1
ATOM 884 C C . SER A 1 114 ? -25.797 -10.617 -5.629 1 93.75 114 SER A C 1
ATOM 886 O O . SER A 1 114 ? -26.594 -9.922 -4.977 1 93.75 114 SER A O 1
ATOM 888 N N . LEU A 1 115 ? -24.906 -11.344 -5.082 1 94.25 115 LEU A N 1
ATOM 889 C CA . LEU A 1 115 ? -24.75 -11.391 -3.633 1 94.25 115 LEU A CA 1
ATOM 890 C C . LEU A 1 115 ? -24.219 -10.055 -3.104 1 94.25 115 LEU A C 1
ATOM 892 O O . LEU A 1 115 ? -24.609 -9.625 -2.012 1 94.25 115 LEU A O 1
ATOM 896 N N . LEU A 1 116 ? -23.359 -9.43 -3.865 1 94.56 116 LEU A N 1
ATOM 897 C CA . LEU A 1 116 ? -22.859 -8.102 -3.51 1 94.56 116 LEU A CA 1
ATOM 898 C C . LEU A 1 116 ? -24.016 -7.094 -3.5 1 94.56 116 LEU A C 1
ATOM 900 O O . LEU A 1 116 ? -24.109 -6.273 -2.584 1 94.56 116 LEU A O 1
ATOM 904 N N . ALA A 1 117 ? -24.844 -7.172 -4.523 1 95.75 117 ALA A N 1
ATOM 905 C CA . ALA A 1 117 ? -26 -6.285 -4.586 1 95.75 117 ALA A CA 1
ATOM 906 C C . ALA A 1 117 ? -26.859 -6.43 -3.338 1 95.75 117 ALA A C 1
ATOM 908 O O . ALA A 1 117 ? -27.266 -5.434 -2.734 1 95.75 117 ALA A O 1
ATOM 909 N N . GLN A 1 118 ? -27.094 -7.613 -2.975 1 95.44 118 GLN A N 1
ATOM 910 C CA . GLN A 1 118 ? -27.906 -7.895 -1.796 1 95.44 118 GLN A CA 1
ATOM 911 C C . GLN A 1 118 ? -27.25 -7.355 -0.531 1 95.44 118 GLN A C 1
ATOM 913 O O . GLN A 1 118 ? -27.922 -6.766 0.323 1 95.44 118 GLN A O 1
ATOM 918 N N . SER A 1 119 ? -26 -7.57 -0.403 1 95.69 119 SER A N 1
ATOM 919 C CA . SER A 1 119 ? -25.25 -7.121 0.772 1 95.69 119 SER A CA 1
ATOM 920 C C . SER A 1 119 ? -25.234 -5.602 0.867 1 95.69 119 SER A C 1
ATOM 922 O O . SER A 1 119 ? -25.266 -5.039 1.964 1 95.69 119 SER A O 1
ATOM 924 N N . LEU A 1 120 ? -25.094 -4.922 -0.273 1 96.38 120 LEU A N 1
ATOM 925 C CA . LEU A 1 120 ? -25.125 -3.465 -0.295 1 96.38 120 LEU A CA 1
ATOM 926 C C . LEU A 1 120 ? -26.469 -2.939 0.18 1 96.38 120 LEU A C 1
ATOM 928 O O . LEU A 1 120 ? -26.531 -1.955 0.92 1 96.38 120 LEU A O 1
ATOM 932 N N . LEU A 1 121 ? -27.562 -3.615 -0.252 1 95.94 121 LEU A N 1
ATOM 933 C CA . LEU A 1 121 ? -28.891 -3.234 0.189 1 95.94 121 LEU A CA 1
ATOM 934 C C . LEU A 1 121 ? -29.031 -3.371 1.702 1 95.94 121 LEU A C 1
ATOM 936 O O . LEU A 1 121 ? -29.562 -2.482 2.365 1 95.94 121 LEU A O 1
ATOM 940 N N . GLU A 1 122 ? -28.516 -4.438 2.197 1 95.25 122 GLU A N 1
ATOM 941 C CA . GLU A 1 122 ? -28.594 -4.695 3.631 1 95.25 122 GLU A CA 1
ATOM 942 C C . GLU A 1 122 ? -27.766 -3.686 4.418 1 95.25 122 GLU A C 1
ATOM 944 O O . GLU A 1 122 ? -28.203 -3.172 5.445 1 95.25 122 GLU A O 1
ATOM 949 N N . LEU A 1 123 ? -26.609 -3.428 3.938 1 95.44 123 LEU A N 1
ATOM 950 C CA . LEU A 1 123 ? -25.703 -2.492 4.613 1 95.44 123 LEU A CA 1
ATOM 951 C C . LEU A 1 123 ? -26.281 -1.082 4.602 1 95.44 123 LEU A C 1
ATOM 953 O O . LEU A 1 123 ? -26.141 -0.337 5.574 1 95.44 123 LEU A O 1
ATOM 957 N N . ALA A 1 124 ? -26.938 -0.728 3.506 1 95.12 124 ALA A N 1
ATOM 958 C CA . ALA A 1 124 ? -27.531 0.596 3.359 1 95.12 124 ALA A CA 1
ATOM 959 C C . ALA A 1 124 ? -28.578 0.851 4.445 1 95.12 124 ALA A C 1
ATOM 961 O O . ALA A 1 124 ? -28.859 2.004 4.777 1 95.12 124 ALA A O 1
ATOM 962 N N . ARG A 1 125 ? -29.047 -0.171 5.059 1 94.25 125 ARG A N 1
ATOM 963 C CA . ARG A 1 125 ? -30.109 -0.066 6.055 1 94.25 125 ARG A CA 1
ATOM 964 C C . ARG A 1 125 ? -29.531 -0.106 7.469 1 94.25 125 ARG A C 1
ATOM 966 O O . ARG A 1 125 ? -30.281 -0.184 8.445 1 94.25 125 ARG A O 1
ATOM 973 N N . ASN A 1 126 ? -28.25 -0.038 7.629 1 94.25 126 ASN A N 1
ATOM 974 C CA . ASN A 1 126 ? -27.594 -0.071 8.93 1 94.25 126 ASN A CA 1
ATOM 975 C C . ASN A 1 126 ? -26.75 1.179 9.172 1 94.25 126 ASN A C 1
ATOM 977 O O . ASN A 1 126 ? -25.531 1.122 9.117 1 94.25 126 ASN A O 1
ATOM 981 N N . PRO A 1 127 ? -27.375 2.193 9.602 1 90.5 127 PRO A N 1
ATOM 982 C CA . PRO A 1 127 ? -26.672 3.473 9.734 1 90.5 127 PRO A CA 1
ATOM 983 C C . PRO A 1 127 ? -25.547 3.426 10.758 1 90.5 127 PRO A C 1
ATOM 985 O O . PRO A 1 127 ? -24.531 4.121 10.602 1 90.5 127 PRO A O 1
ATOM 988 N N . GLN A 1 128 ? -25.688 2.67 11.758 1 90.44 128 GLN A N 1
ATOM 989 C CA . GLN A 1 128 ? -24.656 2.582 12.773 1 90.44 128 GLN A CA 1
ATOM 990 C C . GLN A 1 128 ? -23.375 2.004 12.203 1 90.44 128 GLN A C 1
ATOM 992 O O . GLN A 1 128 ? -22.281 2.549 12.43 1 90.44 128 GLN A O 1
ATOM 997 N N . THR A 1 129 ? -23.5 0.958 11.461 1 92.19 129 THR A N 1
ATOM 998 C CA . THR A 1 129 ? -22.344 0.341 10.82 1 92.19 129 THR A CA 1
ATOM 999 C C . THR A 1 129 ? -21.734 1.28 9.781 1 92.19 129 THR A C 1
ATOM 1001 O O . THR A 1 129 ? -20.516 1.4 9.688 1 92.19 129 THR A O 1
ATOM 1004 N N . LEU A 1 130 ? -22.609 1.909 9.078 1 92.25 130 LEU A N 1
ATOM 1005 C CA . LEU A 1 130 ? -22.141 2.83 8.055 1 92.25 130 LEU A CA 1
ATOM 1006 C C . LEU A 1 130 ? -21.359 3.986 8.672 1 92.25 130 LEU A C 1
ATOM 1008 O O . LEU A 1 130 ? -20.328 4.387 8.148 1 92.25 130 LEU A O 1
ATOM 1012 N N . ALA A 1 131 ? -21.828 4.5 9.75 1 89.44 131 ALA A N 1
ATOM 1013 C CA . ALA A 1 131 ? -21.156 5.609 10.43 1 89.44 131 ALA A CA 1
ATOM 1014 C C . ALA A 1 131 ? -19.766 5.207 10.891 1 89.44 131 ALA A C 1
ATOM 1016 O O . ALA A 1 131 ? -18.812 5.977 10.75 1 89.44 131 ALA A O 1
ATOM 1017 N N . GLU A 1 132 ? -19.641 4.027 11.367 1 87.19 132 GLU A N 1
ATOM 1018 C CA . GLU A 1 132 ? -18.359 3.518 11.836 1 87.19 132 GLU A CA 1
ATOM 1019 C C . GLU A 1 132 ? -17.359 3.404 10.68 1 87.19 132 GLU A C 1
ATOM 1021 O O . GLU A 1 132 ? -16.172 3.689 10.844 1 87.19 132 GLU A O 1
ATOM 1026 N N . MET A 1 133 ? -17.797 3.105 9.547 1 87.25 133 MET A N 1
ATOM 1027 C CA . MET A 1 133 ? -16.938 2.809 8.406 1 87.25 133 MET A CA 1
ATOM 1028 C C . MET A 1 133 ? -16.453 4.094 7.746 1 87.25 133 MET A C 1
ATOM 1030 O O . MET A 1 133 ? -15.516 4.066 6.949 1 87.25 133 MET A O 1
ATOM 1034 N N . THR A 1 134 ? -17.094 5.18 8.031 1 84.19 134 THR A N 1
ATOM 1035 C CA . THR A 1 134 ? -16.688 6.434 7.414 1 84.19 134 THR A CA 1
ATOM 1036 C C . THR A 1 134 ? -15.547 7.078 8.188 1 84.19 134 THR A C 1
ATOM 1038 O O . THR A 1 134 ? -14.914 8.016 7.707 1 84.19 134 THR A O 1
ATOM 1041 N N . LEU A 1 135 ? -15.203 6.535 9.352 1 82.69 135 LEU A N 1
ATOM 1042 C CA . LEU A 1 135 ? -14.188 7.098 10.234 1 82.69 135 LEU A CA 1
ATOM 1043 C C . LEU A 1 135 ? -12.891 6.297 10.164 1 82.69 135 LEU A C 1
ATOM 1045 O O . LEU A 1 135 ? -12.836 5.258 9.5 1 82.69 135 LEU A O 1
ATOM 1049 N N . TYR A 1 136 ? -11.93 6.852 10.719 1 77.19 136 TYR A N 1
ATOM 1050 C CA . TYR A 1 136 ? -10.711 6.074 10.922 1 77.19 136 TYR A CA 1
ATOM 1051 C C . TYR A 1 136 ? -10.953 4.934 11.906 1 77.19 136 TYR A C 1
ATOM 1053 O O . TYR A 1 136 ? -11.641 5.109 12.914 1 77.19 136 TYR A O 1
ATOM 1061 N N . THR A 1 137 ? -10.484 3.742 11.539 1 77.81 137 THR A N 1
ATOM 1062 C CA . THR A 1 137 ? -10.562 2.557 12.391 1 77.81 137 THR A CA 1
ATOM 1063 C C . THR A 1 137 ? -9.172 2.051 12.75 1 77.81 137 THR A C 1
ATOM 1065 O O . THR A 1 137 ? -8.172 2.525 12.203 1 77.81 137 THR A O 1
ATOM 1068 N N . PRO A 1 138 ? -9.102 1.161 13.68 1 79.25 138 PRO A N 1
ATOM 1069 C CA . PRO A 1 138 ? -7.781 0.638 14.039 1 79.25 138 PRO A CA 1
ATOM 1070 C C . PRO A 1 138 ? -7.008 0.104 12.836 1 79.25 138 PRO A C 1
ATOM 1072 O O . PRO A 1 138 ? -7.598 -0.499 11.938 1 79.25 138 PRO A O 1
ATOM 1075 N N . ASP A 1 139 ? -5.719 0.254 12.883 1 83.19 139 ASP A N 1
ATOM 1076 C CA . ASP A 1 139 ? -4.844 -0.119 11.773 1 83.19 139 ASP A CA 1
ATOM 1077 C C . ASP A 1 139 ? -4.953 -1.61 11.469 1 83.19 139 ASP A C 1
ATOM 1079 O O . ASP A 1 139 ? -4.961 -2.012 10.305 1 83.19 139 ASP A O 1
ATOM 1083 N N . ALA A 1 140 ? -5.078 -2.383 12.5 1 83.81 140 ALA A N 1
ATOM 1084 C CA . ALA A 1 140 ? -5.113 -3.83 12.312 1 83.81 140 ALA A CA 1
ATOM 1085 C C . ALA A 1 140 ? -6.477 -4.281 11.797 1 83.81 140 ALA A C 1
ATOM 1087 O O . ALA A 1 140 ? -6.621 -5.406 11.312 1 83.81 140 ALA A O 1
ATOM 1088 N N . GLY A 1 141 ? -7.473 -3.475 11.961 1 90.94 141 GLY A N 1
ATOM 1089 C CA . GLY A 1 141 ? -8.844 -3.811 11.617 1 90.94 141 GLY A CA 1
ATOM 1090 C C . GLY A 1 141 ? -9.758 -3.871 12.828 1 90.94 141 GLY A C 1
ATOM 1091 O O . GLY A 1 141 ? -9.312 -4.141 13.938 1 90.94 141 GLY A O 1
ATOM 1092 N N . LEU A 1 142 ? -11.031 -3.656 12.648 1 92.44 142 LEU A N 1
ATOM 1093 C CA . LEU A 1 142 ? -12.023 -3.805 13.711 1 92.44 142 LEU A CA 1
ATOM 1094 C C . LEU A 1 142 ? -12.055 -5.238 14.227 1 92.44 142 LEU A C 1
ATOM 1096 O O . LEU A 1 142 ? -11.773 -6.18 13.477 1 92.44 142 LEU A O 1
ATOM 1100 N N . PRO A 1 143 ? -12.43 -5.422 15.445 1 93.19 143 PRO A N 1
ATOM 1101 C CA . PRO A 1 143 ? -12.438 -6.766 16.031 1 93.19 143 PRO A CA 1
ATOM 1102 C C . PRO A 1 143 ? -13.25 -7.762 15.195 1 93.19 143 PRO A C 1
ATOM 1104 O O . PRO A 1 143 ? -12.797 -8.891 14.969 1 93.19 143 PRO A O 1
ATOM 1107 N N . ARG A 1 144 ? -14.383 -7.328 14.688 1 94.81 144 ARG A N 1
ATOM 1108 C CA . ARG A 1 144 ? -15.211 -8.258 13.922 1 94.81 144 ARG A CA 1
ATOM 1109 C C . ARG A 1 144 ? -14.547 -8.609 12.594 1 94.81 144 ARG A C 1
ATOM 1111 O O . ARG A 1 144 ? -14.719 -9.719 12.094 1 94.81 144 ARG A O 1
ATOM 1118 N N . TYR A 1 145 ? -13.766 -7.668 12.023 1 97.31 145 TYR A N 1
ATOM 1119 C CA . TYR A 1 145 ? -13.023 -7.977 10.805 1 97.31 145 TYR A CA 1
ATOM 1120 C C . TYR A 1 145 ? -11.93 -9.008 11.07 1 97.31 145 TYR A C 1
ATOM 1122 O O . TYR A 1 145 ? -11.75 -9.945 10.297 1 97.31 145 TYR A O 1
ATOM 1130 N N . ARG A 1 146 ? -11.195 -8.797 12.18 1 97.56 146 ARG A N 1
ATOM 1131 C CA . ARG A 1 146 ? -10.109 -9.695 12.555 1 97.56 146 ARG A CA 1
ATOM 1132 C C . ARG A 1 146 ? -10.633 -11.094 12.875 1 97.56 146 ARG A C 1
ATOM 1134 O O . ARG A 1 146 ? -10.008 -12.094 12.539 1 97.56 146 ARG A O 1
ATOM 1141 N N . GLN A 1 147 ? -11.828 -11.148 13.484 1 97.88 147 GLN A N 1
ATOM 1142 C CA . GLN A 1 147 ? -12.469 -12.43 13.766 1 97.88 147 GLN A CA 1
ATOM 1143 C C . GLN A 1 147 ? -12.844 -13.148 12.469 1 97.88 147 GLN A C 1
ATOM 1145 O O . GLN A 1 147 ? -12.656 -14.359 12.352 1 97.88 147 GLN A O 1
ATOM 1150 N N . ALA A 1 148 ? -13.406 -12.445 11.555 1 98.12 148 ALA A N 1
ATOM 1151 C CA . ALA A 1 148 ? -13.734 -13.016 10.25 1 98.12 148 ALA A CA 1
ATOM 1152 C C . ALA A 1 148 ? -12.484 -13.555 9.555 1 98.12 148 ALA A C 1
ATOM 1154 O O . ALA A 1 148 ? -12.516 -14.625 8.945 1 98.12 148 ALA A O 1
ATOM 1155 N N . GLY A 1 149 ? -11.391 -12.805 9.672 1 98.19 149 GLY A N 1
ATOM 1156 C CA . GLY A 1 149 ? -10.125 -13.266 9.117 1 98.19 149 GLY A CA 1
ATOM 1157 C C . GLY A 1 149 ? -9.633 -14.555 9.742 1 98.19 149 GLY A C 1
ATOM 1158 O O . GLY A 1 149 ? -9.148 -15.445 9.039 1 98.19 149 GLY A O 1
ATOM 1159 N N . ALA A 1 150 ? -9.75 -14.617 11.039 1 98.31 150 ALA A N 1
ATOM 1160 C CA . ALA A 1 150 ? -9.367 -15.844 11.734 1 98.31 150 ALA A CA 1
ATOM 1161 C C . ALA A 1 150 ? -10.164 -17.031 11.219 1 98.31 150 ALA A C 1
ATOM 1163 O O . ALA A 1 150 ? -9.609 -18.109 10.992 1 98.31 150 ALA A O 1
ATOM 1164 N N . ARG A 1 151 ? -11.422 -16.828 11.016 1 97.69 151 ARG A N 1
ATOM 1165 C CA . ARG A 1 151 ? -12.281 -17.875 10.492 1 97.69 151 ARG A CA 1
ATOM 1166 C C . ARG A 1 151 ? -11.883 -18.25 9.07 1 97.69 151 ARG A C 1
ATOM 1168 O O . ARG A 1 151 ? -11.828 -19.438 8.727 1 97.69 151 ARG A O 1
ATOM 1175 N N . TRP A 1 152 ? -11.641 -17.297 8.25 1 97.25 152 TRP A N 1
ATOM 1176 C CA . TRP A 1 152 ? -11.305 -17.531 6.852 1 97.25 152 TRP A CA 1
ATOM 1177 C C . TRP A 1 152 ? -10.008 -18.328 6.73 1 97.25 152 TRP A C 1
ATOM 1179 O O . TRP A 1 152 ? -9.875 -19.188 5.859 1 97.25 152 TRP A O 1
ATOM 1189 N N . LEU A 1 153 ? -9.008 -18.031 7.605 1 97.5 153 LEU A N 1
ATOM 1190 C CA . LEU A 1 153 ? -7.68 -18.641 7.527 1 97.5 153 LEU A CA 1
ATOM 1191 C C . LEU A 1 153 ? -7.672 -20.016 8.172 1 97.5 153 LEU A C 1
ATOM 1193 O O . LEU A 1 153 ? -6.738 -20.797 7.965 1 97.5 153 LEU A O 1
ATOM 1197 N N . ALA A 1 154 ? -8.711 -20.328 8.898 1 96.69 154 ALA A N 1
ATOM 1198 C CA . ALA A 1 154 ? -8.75 -21.578 9.648 1 96.69 154 ALA A CA 1
ATOM 1199 C C . ALA A 1 154 ? -8.977 -22.766 8.711 1 96.69 154 ALA A C 1
ATOM 1201 O O . ALA A 1 154 ? -9.75 -22.688 7.762 1 96.69 154 ALA A O 1
ATOM 1202 N N . HIS A 1 155 ? -8.289 -23.844 8.914 1 94 155 HIS A N 1
ATOM 1203 C CA . HIS A 1 155 ? -8.539 -25.125 8.25 1 94 155 HIS A CA 1
ATOM 1204 C C . HIS A 1 155 ? -7.895 -26.266 9.016 1 94 155 HIS A C 1
ATOM 1206 O O . HIS A 1 155 ? -6.805 -26.109 9.578 1 94 155 HIS A O 1
ATOM 1212 N N . GLY A 1 156 ? -8.617 -27.359 9.07 1 93.75 156 GLY A N 1
ATOM 1213 C CA . GLY A 1 156 ? -8.133 -28.469 9.859 1 93.75 156 GLY A CA 1
ATOM 1214 C C . GLY A 1 156 ? -7.855 -28.109 11.305 1 93.75 156 GLY A C 1
ATOM 1215 O O . GLY A 1 156 ? -8.703 -27.516 11.977 1 93.75 156 GLY A O 1
ATOM 1216 N N . ASP A 1 157 ? -6.574 -28.359 11.719 1 94.62 157 ASP A N 1
ATOM 1217 C CA . ASP A 1 157 ? -6.203 -28.094 13.109 1 94.62 157 ASP A CA 1
ATOM 1218 C C . ASP A 1 157 ? -5.633 -26.688 13.266 1 94.62 157 ASP A C 1
ATOM 1220 O O . ASP A 1 157 ? -5.387 -26.234 14.383 1 94.62 157 ASP A O 1
ATOM 1224 N N . PHE A 1 158 ? -5.445 -26.047 12.195 1 96.81 158 PHE A N 1
ATOM 1225 C CA . PHE A 1 158 ? -4.961 -24.672 12.266 1 96.81 158 PHE A CA 1
ATOM 1226 C C . PHE A 1 158 ? -6.098 -23.703 12.594 1 96.81 158 PHE A C 1
ATOM 1228 O O . PHE A 1 158 ? -7.016 -23.531 11.789 1 96.81 158 PHE A O 1
ATOM 1235 N N . ARG A 1 159 ? -6 -23.094 13.773 1 96.25 159 ARG A N 1
ATOM 1236 C CA . ARG A 1 159 ? -7.051 -22.219 14.281 1 96.25 159 ARG A CA 1
ATOM 1237 C C . ARG A 1 159 ? -6.477 -20.891 14.758 1 96.25 159 ARG A C 1
ATOM 1239 O O . ARG A 1 159 ? -6.191 -20.719 15.945 1 96.25 159 ARG A O 1
ATOM 1246 N N . PRO A 1 160 ? -6.375 -19.922 13.812 1 96.56 160 PRO A N 1
ATOM 1247 C CA . PRO A 1 160 ? -5.848 -18.609 14.195 1 96.56 160 PRO A CA 1
ATOM 1248 C C . PRO A 1 160 ? -6.746 -17.891 15.195 1 96.56 160 PRO A C 1
ATOM 1250 O O . PRO A 1 160 ? -7.969 -18.031 15.148 1 96.56 160 PRO A O 1
ATOM 1253 N N . GLN A 1 161 ? -6.117 -17.172 16.094 1 96.75 161 GLN A N 1
ATOM 1254 C CA . GLN A 1 161 ? -6.84 -16.266 16.984 1 96.75 161 GLN A CA 1
ATOM 1255 C C . GLN A 1 161 ? -6.945 -14.867 16.375 1 96.75 161 GLN A C 1
ATOM 1257 O O . GLN A 1 161 ? -6.016 -14.398 15.719 1 96.75 161 GLN A O 1
ATOM 1262 N N . ALA A 1 162 ? -8.055 -14.195 16.703 1 96.69 162 ALA A N 1
ATOM 1263 C CA . ALA A 1 162 ? -8.32 -12.883 16.125 1 96.69 162 ALA A CA 1
ATOM 1264 C C . ALA A 1 162 ? -7.195 -11.898 16.453 1 96.69 162 ALA A C 1
ATOM 1266 O O . ALA A 1 162 ? -6.871 -11.031 15.641 1 96.69 162 ALA A O 1
ATOM 1267 N N . GLU A 1 163 ? -6.566 -12 17.578 1 94.19 163 GLU A N 1
ATOM 1268 C CA . GLU A 1 163 ? -5.516 -11.086 18.016 1 94.19 163 GLU A CA 1
ATOM 1269 C C . GLU A 1 163 ? -4.266 -11.234 17.156 1 94.19 163 GLU A C 1
ATOM 1271 O O . GLU A 1 163 ? -3.402 -10.352 17.156 1 94.19 163 GLU A O 1
ATOM 1276 N N . GLN A 1 164 ? -4.215 -12.328 16.375 1 96.44 164 GLN A N 1
ATOM 1277 C CA . GLN A 1 164 ? -3.062 -12.602 15.523 1 96.44 164 GLN A CA 1
ATOM 1278 C C . GLN A 1 164 ? -3.357 -12.242 14.07 1 96.44 164 GLN A C 1
ATOM 1280 O O . GLN A 1 164 ? -2.562 -12.547 13.18 1 96.44 164 GLN A O 1
ATOM 1285 N N . VAL A 1 165 ? -4.516 -11.656 13.906 1 98.19 165 VAL A N 1
ATOM 1286 C CA . VAL A 1 165 ? -4.949 -11.43 12.531 1 98.19 165 VAL A CA 1
ATOM 1287 C C . VAL A 1 165 ? -4.957 -9.93 12.242 1 98.19 165 VAL A C 1
ATOM 1289 O O . VAL A 1 165 ? -5.379 -9.125 13.078 1 98.19 165 VAL A O 1
ATOM 1292 N N . LEU A 1 166 ? -4.41 -9.508 11.102 1 98.12 166 LEU A N 1
ATOM 1293 C CA . LEU A 1 166 ? -4.461 -8.141 10.586 1 98.12 166 LEU A CA 1
ATOM 1294 C C . LEU A 1 166 ? -5.203 -8.094 9.25 1 98.12 166 LEU A C 1
ATOM 1296 O O . LEU A 1 166 ? -5.059 -8.992 8.422 1 98.12 166 LEU A O 1
ATOM 1300 N N . CYS A 1 167 ? -5.992 -7.047 9.047 1 98.06 167 CYS A N 1
ATOM 1301 C CA . CYS A 1 167 ? -6.738 -6.828 7.812 1 98.06 167 CYS A CA 1
ATOM 1302 C C . CYS A 1 167 ? -5.91 -6.031 6.812 1 98.06 167 CYS A C 1
ATOM 1304 O O . CYS A 1 167 ? -5.285 -5.035 7.168 1 98.06 167 CYS A O 1
ATOM 1306 N N . VAL A 1 168 ? -5.875 -6.465 5.582 1 98.12 168 VAL A N 1
ATOM 1307 C CA . VAL A 1 168 ? -5.094 -5.801 4.543 1 98.12 168 VAL A CA 1
ATOM 1308 C C . VAL A 1 168 ? -5.914 -5.707 3.262 1 98.12 168 VAL A C 1
ATOM 1310 O O . VAL A 1 168 ? -6.949 -6.367 3.129 1 98.12 168 VAL A O 1
ATOM 1313 N N . ASN A 1 169 ? -5.492 -4.891 2.303 1 97.38 169 ASN A N 1
ATOM 1314 C CA . ASN A 1 169 ? -6.172 -4.699 1.026 1 97.38 169 ASN A CA 1
ATOM 1315 C C . ASN A 1 169 ? -5.746 -5.746 0.002 1 97.38 169 ASN A C 1
ATOM 1317 O O . ASN A 1 169 ? -5.27 -5.402 -1.081 1 97.38 169 ASN A O 1
ATOM 1321 N N . GLY A 1 170 ? -6.004 -7.039 0.311 1 96.94 170 GLY A N 1
ATOM 1322 C CA . GLY A 1 170 ? -5.625 -8.148 -0.55 1 96.94 170 GLY A CA 1
ATOM 1323 C C . GLY A 1 170 ? -4.281 -8.75 -0.193 1 96.94 170 GLY A C 1
ATOM 1324 O O . GLY A 1 170 ? -3.537 -8.188 0.612 1 96.94 170 GLY A O 1
ATOM 1325 N N . GLY A 1 171 ? -3.973 -9.859 -0.812 1 97.19 171 GLY A N 1
ATOM 1326 C CA . GLY A 1 171 ? -2.754 -10.594 -0.515 1 97.19 171 GLY A CA 1
ATOM 1327 C C . GLY A 1 171 ? -1.492 -9.82 -0.85 1 97.19 171 GLY A C 1
ATOM 1328 O O . GLY A 1 171 ? -0.516 -9.859 -0.099 1 97.19 171 GLY A O 1
ATOM 1329 N N . GLN A 1 172 ? -1.458 -9.133 -1.96 1 97.38 172 GLN A N 1
ATOM 1330 C CA . GLN A 1 172 ? -0.29 -8.359 -2.371 1 97.38 172 GLN A CA 1
ATOM 1331 C C . GLN A 1 172 ? 0.032 -7.27 -1.354 1 97.38 172 GLN A C 1
ATOM 1333 O O . GLN A 1 172 ? 1.2 -7.023 -1.047 1 97.38 172 GLN A O 1
ATOM 1338 N N . HIS A 1 173 ? -0.984 -6.609 -0.877 1 98.19 173 HIS A N 1
ATOM 1339 C CA . HIS A 1 173 ? -0.775 -5.605 0.16 1 98.19 173 HIS A CA 1
ATOM 1340 C C . HIS A 1 173 ? -0.226 -6.238 1.436 1 98.19 173 HIS A C 1
ATOM 1342 O O . HIS A 1 173 ? 0.661 -5.672 2.08 1 98.19 173 HIS A O 1
ATOM 1348 N N . GLY A 1 174 ? -0.803 -7.391 1.82 1 98.56 174 GLY A N 1
ATOM 1349 C CA . GLY A 1 174 ? -0.269 -8.117 2.963 1 98.56 174 GLY A CA 1
ATOM 1350 C C . GLY A 1 174 ? 1.204 -8.453 2.822 1 98.56 174 GLY A C 1
ATOM 1351 O O . GLY A 1 174 ? 1.973 -8.305 3.775 1 98.56 174 GLY A O 1
ATOM 1352 N N . LEU A 1 175 ? 1.567 -8.891 1.631 1 98.62 175 LEU A N 1
ATOM 1353 C CA . LEU A 1 175 ? 2.967 -9.195 1.344 1 98.62 175 LEU A CA 1
ATOM 1354 C C . LEU A 1 175 ? 3.832 -7.949 1.511 1 98.62 175 LEU A C 1
ATOM 1356 O O . LEU A 1 175 ? 4.875 -7.996 2.168 1 98.62 175 LEU A O 1
ATOM 1360 N N . LEU A 1 176 ? 3.402 -6.879 0.979 1 98.5 176 LEU A N 1
ATOM 1361 C CA . LEU A 1 176 ? 4.156 -5.633 1.08 1 98.5 176 LEU A CA 1
ATOM 1362 C C . LEU A 1 176 ? 4.34 -5.227 2.539 1 98.5 176 LEU A C 1
ATOM 1364 O O . LEU A 1 176 ? 5.453 -4.898 2.961 1 98.5 176 LEU A O 1
ATOM 1368 N N . CYS A 1 177 ? 3.258 -5.203 3.301 1 98.19 177 CYS A N 1
ATOM 1369 C CA . CYS A 1 177 ? 3.318 -4.824 4.707 1 98.19 177 CYS A CA 1
ATOM 1370 C C . CYS A 1 177 ? 4.281 -5.723 5.473 1 98.19 177 CYS A C 1
ATOM 1372 O O . CYS A 1 177 ? 5.051 -5.246 6.309 1 98.19 177 CYS A O 1
ATOM 1374 N N . THR A 1 178 ? 4.199 -7 5.176 1 98.31 178 THR A N 1
ATOM 1375 C CA . THR A 1 178 ? 5.074 -7.961 5.84 1 98.31 178 THR A CA 1
ATOM 1376 C C . THR A 1 178 ? 6.539 -7.664 5.531 1 98.31 178 THR A C 1
ATOM 1378 O O . THR A 1 178 ? 7.375 -7.621 6.434 1 98.31 178 THR A O 1
ATOM 1381 N N . LEU A 1 179 ? 6.844 -7.422 4.273 1 98.19 179 LEU A N 1
ATOM 1382 C CA . LEU A 1 179 ? 8.211 -7.137 3.863 1 98.19 179 LEU A CA 1
ATOM 1383 C C . LEU A 1 179 ? 8.711 -5.836 4.488 1 98.19 179 LEU A C 1
ATOM 1385 O O . LEU A 1 179 ? 9.82 -5.781 5.012 1 98.19 179 LEU A O 1
ATOM 1389 N N . MET A 1 180 ? 7.891 -4.832 4.477 1 96.56 180 MET A N 1
ATOM 1390 C CA . MET A 1 180 ? 8.258 -3.537 5.039 1 96.56 180 MET A CA 1
ATOM 1391 C C . MET A 1 180 ? 8.492 -3.646 6.543 1 96.56 180 MET A C 1
ATOM 1393 O O . MET A 1 180 ? 9.336 -2.945 7.094 1 96.56 180 MET A O 1
ATOM 1397 N N . ALA A 1 181 ? 7.734 -4.477 7.168 1 95.25 181 ALA A N 1
ATOM 1398 C CA . ALA A 1 181 ? 7.781 -4.598 8.625 1 95.25 181 ALA A CA 1
ATOM 1399 C C . ALA A 1 181 ? 8.992 -5.406 9.07 1 95.25 181 ALA A C 1
ATOM 1401 O O . ALA A 1 181 ? 9.594 -5.117 10.109 1 95.25 181 ALA A O 1
ATOM 1402 N N . LEU A 1 182 ? 9.359 -6.406 8.242 1 94.19 182 LEU A N 1
ATOM 1403 C CA . LEU A 1 182 ? 10.227 -7.438 8.805 1 94.19 182 LEU A CA 1
ATOM 1404 C C . LEU A 1 182 ? 11.609 -7.391 8.156 1 94.19 182 LEU A C 1
ATOM 1406 O O . LEU A 1 182 ? 12.562 -7.977 8.672 1 94.19 182 LEU A O 1
ATOM 1410 N N . LEU A 1 183 ? 11.703 -6.738 7.02 1 94.44 183 LEU A N 1
ATOM 1411 C CA . LEU A 1 183 ? 12.977 -6.707 6.309 1 94.44 183 LEU A CA 1
ATOM 1412 C C . LEU A 1 183 ? 13.406 -5.27 6.035 1 94.44 183 LEU A C 1
ATOM 1414 O O . LEU A 1 183 ? 12.609 -4.34 6.172 1 94.44 183 LEU A O 1
ATOM 1418 N N . ARG A 1 184 ? 14.688 -5.129 5.723 1 91.38 184 ARG A N 1
ATOM 1419 C CA . ARG A 1 184 ? 15.281 -3.859 5.312 1 91.38 184 ARG A CA 1
ATOM 1420 C C . ARG A 1 184 ? 15.953 -3.988 3.951 1 91.38 184 ARG A C 1
ATOM 1422 O O . ARG A 1 184 ? 16.281 -5.094 3.514 1 91.38 184 ARG A O 1
ATOM 1429 N N . ALA A 1 185 ? 16.078 -2.828 3.297 1 92.62 185 ALA A N 1
ATOM 1430 C CA . ALA A 1 185 ? 16.859 -2.84 2.057 1 92.62 185 ALA A CA 1
ATOM 1431 C C . ALA A 1 185 ? 18.234 -3.467 2.273 1 92.62 185 ALA A C 1
ATOM 1433 O O . ALA A 1 185 ? 18.906 -3.162 3.256 1 92.62 185 ALA A O 1
ATOM 1434 N N . GLY A 1 186 ? 18.562 -4.371 1.392 1 91.69 186 GLY A N 1
ATOM 1435 C CA . GLY A 1 186 ? 19.828 -5.062 1.514 1 91.69 186 GLY A CA 1
ATOM 1436 C C . GLY A 1 186 ? 19.703 -6.457 2.096 1 91.69 186 GLY A C 1
ATOM 1437 O O . GLY A 1 186 ? 20.594 -7.293 1.917 1 91.69 186 GLY A O 1
ATOM 1438 N N . ASP A 1 187 ? 18.625 -6.707 2.82 1 92.94 187 ASP A N 1
ATOM 1439 C CA . ASP A 1 187 ? 18.391 -8.047 3.338 1 92.94 187 ASP A CA 1
ATOM 1440 C C . ASP A 1 187 ? 18.172 -9.047 2.201 1 92.94 187 ASP A C 1
ATOM 1442 O O . ASP A 1 187 ? 17.797 -8.656 1.09 1 92.94 187 ASP A O 1
ATOM 1446 N N . THR A 1 188 ? 18.422 -10.32 2.486 1 95.44 188 THR A N 1
ATOM 1447 C CA . THR A 1 188 ? 18.219 -11.398 1.518 1 95.44 188 THR A CA 1
ATOM 1448 C C . THR A 1 188 ? 17.047 -12.281 1.919 1 95.44 188 THR A C 1
ATOM 1450 O O . THR A 1 188 ? 16.953 -12.727 3.064 1 95.44 188 THR A O 1
ATOM 1453 N N . LEU A 1 189 ? 16.188 -12.43 1.059 1 97.88 189 LEU A N 1
ATOM 1454 C CA . LEU A 1 189 ? 15.023 -13.297 1.172 1 97.88 189 LEU A CA 1
ATOM 1455 C C . LEU A 1 189 ? 15.133 -14.484 0.224 1 97.88 189 LEU A C 1
ATOM 1457 O O . LEU A 1 189 ? 15.367 -14.312 -0.974 1 97.88 189 LEU A O 1
ATOM 1461 N N . VAL A 1 190 ? 15.055 -15.703 0.783 1 98.31 190 VAL A N 1
ATOM 1462 C CA . VAL A 1 190 ? 15.039 -16.891 -0.068 1 98.31 190 VAL A CA 1
ATOM 1463 C C . VAL A 1 190 ? 13.602 -17.234 -0.451 1 98.31 190 VAL A C 1
ATOM 1465 O O . VAL A 1 190 ? 12.688 -17.094 0.365 1 98.31 190 VAL A O 1
ATOM 1468 N N . THR A 1 191 ? 13.414 -17.594 -1.68 1 98.44 191 THR A N 1
ATOM 1469 C CA . THR A 1 191 ? 12.133 -18.078 -2.18 1 98.44 191 THR A CA 1
ATOM 1470 C C . THR A 1 191 ? 12.328 -19.219 -3.172 1 98.44 191 THR A C 1
ATOM 1472 O O . THR A 1 191 ? 13.453 -19.703 -3.342 1 98.44 191 THR A O 1
ATOM 1475 N N . GLU A 1 192 ? 11.281 -19.75 -3.672 1 97.38 192 GLU A N 1
ATOM 1476 C CA . GLU A 1 192 ? 11.312 -20.75 -4.738 1 97.38 192 GLU A CA 1
ATOM 1477 C C . GLU A 1 192 ? 11.977 -20.188 -5.996 1 97.38 192 GLU A C 1
ATOM 1479 O O . GLU A 1 192 ? 11.836 -19 -6.305 1 97.38 192 GLU A O 1
ATOM 1484 N N . GLN A 1 193 ? 12.664 -21.047 -6.742 1 95.62 193 GLN A N 1
ATOM 1485 C CA . GLN A 1 193 ? 13.312 -20.609 -7.973 1 95.62 193 GLN A CA 1
ATOM 1486 C C . GLN A 1 193 ? 12.305 -19.984 -8.938 1 95.62 193 GLN A C 1
ATOM 1488 O O . GLN A 1 193 ? 12.633 -19.047 -9.664 1 95.62 193 GLN A O 1
ATOM 1493 N N . LEU A 1 194 ? 11.156 -20.609 -9.07 1 96.5 194 LEU A N 1
ATOM 1494 C CA . LEU A 1 194 ? 9.984 -20 -9.703 1 96.5 194 LEU A CA 1
ATOM 1495 C C . LEU A 1 194 ? 8.961 -19.578 -8.656 1 96.5 194 LEU A C 1
ATOM 1497 O O . LEU A 1 194 ? 8.492 -20.391 -7.867 1 96.5 194 LEU A O 1
ATOM 1501 N N . THR A 1 195 ? 8.719 -18.266 -8.641 1 97.19 195 THR A N 1
ATOM 1502 C CA . THR A 1 195 ? 7.902 -17.781 -7.539 1 97.19 195 THR A CA 1
ATOM 1503 C C . THR A 1 195 ? 6.875 -16.766 -8.039 1 97.19 195 THR A C 1
ATOM 1505 O O . THR A 1 195 ? 6.77 -16.516 -9.242 1 97.19 195 THR A O 1
ATOM 1508 N N . TYR A 1 196 ? 6.062 -16.281 -7.16 1 96.75 196 TYR A N 1
ATOM 1509 C CA . TYR A 1 196 ? 5.008 -15.312 -7.43 1 96.75 196 TYR A CA 1
ATOM 1510 C C . TYR A 1 196 ? 5.59 -13.992 -7.922 1 96.75 196 TYR A C 1
ATOM 1512 O O . TYR A 1 196 ? 6.363 -13.344 -7.211 1 96.75 196 TYR A O 1
ATOM 1520 N N . PRO A 1 197 ? 5.211 -13.516 -9.117 1 95.12 197 PRO A N 1
ATOM 1521 C CA . PRO A 1 197 ? 5.773 -12.281 -9.68 1 95.12 197 PRO A CA 1
ATOM 1522 C C . PRO A 1 197 ? 5.555 -11.07 -8.773 1 95.12 197 PRO A C 1
ATOM 1524 O O . PRO A 1 197 ? 6.383 -10.156 -8.758 1 95.12 197 PRO A O 1
ATOM 1527 N N . GLY A 1 198 ? 4.445 -11.055 -8.023 1 95.69 198 GLY A N 1
ATOM 1528 C CA . GLY A 1 198 ? 4.203 -9.961 -7.094 1 95.69 198 GLY A CA 1
ATOM 1529 C C . GLY A 1 198 ? 5.289 -9.812 -6.047 1 95.69 198 GLY A C 1
ATOM 1530 O O . GLY A 1 198 ? 5.629 -8.695 -5.645 1 95.69 198 GLY A O 1
ATOM 1531 N N . LEU A 1 199 ? 5.84 -10.945 -5.594 1 97.56 199 LEU A N 1
ATOM 1532 C CA . LEU A 1 199 ? 6.965 -10.906 -4.668 1 97.56 199 LEU A CA 1
ATOM 1533 C C . LEU A 1 199 ? 8.188 -10.281 -5.328 1 97.56 199 LEU A C 1
ATOM 1535 O O . LEU A 1 199 ? 8.875 -9.461 -4.719 1 97.56 199 LEU A O 1
ATOM 1539 N N . ILE A 1 200 ? 8.484 -10.68 -6.539 1 95.12 200 ILE A N 1
ATOM 1540 C CA . ILE A 1 200 ? 9.648 -10.188 -7.27 1 95.12 200 ILE A CA 1
ATOM 1541 C C . ILE A 1 200 ? 9.578 -8.664 -7.398 1 95.12 200 ILE A C 1
ATOM 1543 O O . ILE A 1 200 ? 10.547 -7.965 -7.098 1 95.12 200 ILE A O 1
ATOM 1547 N N . SER A 1 201 ? 8.43 -8.211 -7.738 1 93.19 201 SER A N 1
ATOM 1548 C CA . SER A 1 201 ? 8.219 -6.777 -7.918 1 93.19 201 SER A CA 1
ATOM 1549 C C . SER A 1 201 ? 8.367 -6.027 -6.598 1 93.19 201 SER A C 1
ATOM 1551 O O . SER A 1 201 ? 9.07 -5.016 -6.527 1 93.19 201 SER A O 1
ATOM 1553 N N . ALA A 1 202 ? 7.719 -6.484 -5.57 1 96 202 ALA A N 1
ATOM 1554 C CA . ALA A 1 202 ? 7.77 -5.828 -4.266 1 96 202 ALA A CA 1
ATOM 1555 C C . ALA A 1 202 ? 9.195 -5.809 -3.717 1 96 202 ALA A C 1
ATOM 1557 O O . ALA A 1 202 ? 9.648 -4.793 -3.186 1 96 202 ALA A O 1
ATOM 1558 N N . ALA A 1 203 ? 9.906 -6.934 -3.852 1 95.94 203 ALA A N 1
ATOM 1559 C CA . ALA A 1 203 ? 11.281 -7.02 -3.361 1 95.94 203 ALA A CA 1
ATOM 1560 C C . ALA A 1 203 ? 12.188 -6.02 -4.074 1 95.94 203 ALA A C 1
ATOM 1562 O O . ALA A 1 203 ? 13 -5.348 -3.441 1 95.94 203 ALA A O 1
ATOM 1563 N N . ARG A 1 204 ? 11.992 -5.949 -5.363 1 92.38 204 ARG A N 1
ATOM 1564 C CA . ARG A 1 204 ? 12.773 -5.008 -6.152 1 92.38 204 ARG A CA 1
ATOM 1565 C C . ARG A 1 204 ? 12.547 -3.574 -5.68 1 92.38 204 ARG A C 1
ATOM 1567 O O . ARG A 1 204 ? 13.508 -2.822 -5.48 1 92.38 204 ARG A O 1
ATOM 1574 N N . MET A 1 205 ? 11.383 -3.213 -5.469 1 91.44 205 MET A N 1
ATOM 1575 C CA . MET A 1 205 ? 11.023 -1.854 -5.074 1 91.44 205 MET A CA 1
ATOM 1576 C C . MET A 1 205 ? 11.539 -1.538 -3.674 1 91.44 205 MET A C 1
ATOM 1578 O O . MET A 1 205 ? 11.875 -0.391 -3.375 1 91.44 205 MET A O 1
ATOM 1582 N N . LEU A 1 206 ? 11.641 -2.537 -2.828 1 95.5 206 LEU A N 1
ATOM 1583 C CA . LEU A 1 206 ? 12.047 -2.346 -1.44 1 95.5 206 LEU A CA 1
ATOM 1584 C C . LEU A 1 206 ? 13.555 -2.52 -1.288 1 95.5 206 LEU A C 1
ATOM 1586 O O . LEU A 1 206 ? 14.102 -2.332 -0.198 1 95.5 206 LEU A O 1
ATOM 1590 N N . GLY A 1 207 ? 14.242 -2.953 -2.363 1 93.06 207 GLY A N 1
ATOM 1591 C CA . GLY A 1 207 ? 15.68 -3.178 -2.311 1 93.06 207 GLY A CA 1
ATOM 1592 C C . GLY A 1 207 ? 16.062 -4.465 -1.602 1 93.06 207 GLY A C 1
ATOM 1593 O O . GLY A 1 207 ? 17.141 -4.57 -1.038 1 93.06 207 GLY A O 1
ATOM 1594 N N . ILE A 1 208 ? 15.148 -5.418 -1.544 1 95.38 208 ILE A N 1
ATOM 1595 C CA . ILE A 1 208 ? 15.383 -6.719 -0.934 1 95.38 208 ILE A CA 1
ATOM 1596 C C . ILE A 1 208 ? 15.977 -7.672 -1.97 1 95.38 208 ILE A C 1
ATOM 1598 O O . ILE A 1 208 ? 15.508 -7.734 -3.107 1 95.38 208 ILE A O 1
ATOM 1602 N N . LYS A 1 209 ? 17 -8.391 -1.61 1 95.12 209 LYS A N 1
ATOM 1603 C CA . LYS A 1 209 ? 17.641 -9.359 -2.5 1 95.12 209 LYS A CA 1
ATOM 1604 C C . LYS A 1 209 ? 16.922 -10.703 -2.441 1 95.12 209 LYS A C 1
ATOM 1606 O O . LYS A 1 209 ? 16.641 -11.227 -1.357 1 95.12 209 LYS A O 1
ATOM 1611 N N . LEU A 1 210 ? 16.625 -11.273 -3.635 1 96.38 210 LEU A N 1
ATOM 1612 C CA . LEU A 1 210 ? 15.984 -12.578 -3.697 1 96.38 210 LEU A CA 1
ATOM 1613 C C . LEU A 1 210 ? 16.969 -13.656 -4.141 1 96.38 210 LEU A C 1
ATOM 1615 O O . LEU A 1 210 ? 17.781 -13.43 -5.043 1 96.38 210 LEU A O 1
ATOM 1619 N N . LEU A 1 211 ? 16.969 -14.734 -3.434 1 96.75 211 LEU A N 1
ATOM 1620 C CA . LEU A 1 211 ? 17.656 -15.945 -3.861 1 96.75 211 LEU A CA 1
ATOM 1621 C C . LEU A 1 211 ? 16.656 -17.078 -4.082 1 96.75 211 LEU A C 1
ATOM 1623 O O . LEU A 1 211 ? 15.781 -17.312 -3.25 1 96.75 211 LEU A O 1
ATOM 1627 N N . GLY A 1 212 ? 16.828 -17.75 -5.211 1 96.75 212 GLY A N 1
ATOM 1628 C CA . GLY A 1 212 ? 15.953 -18.875 -5.527 1 96.75 212 GLY A CA 1
ATOM 1629 C C . GLY A 1 212 ? 16.516 -20.203 -5.074 1 96.75 212 GLY A C 1
ATOM 1630 O O . GLY A 1 212 ? 17.625 -20.594 -5.473 1 96.75 212 GLY A O 1
ATOM 1631 N N . ALA A 1 213 ? 15.812 -20.891 -4.258 1 96.81 213 ALA A N 1
ATOM 1632 C CA . ALA A 1 213 ? 16.188 -22.25 -3.859 1 96.81 213 ALA A CA 1
ATOM 1633 C C . ALA A 1 213 ? 15.633 -23.281 -4.844 1 96.81 213 ALA A C 1
ATOM 1635 O O . ALA A 1 213 ? 14.539 -23.109 -5.387 1 96.81 213 ALA A O 1
ATOM 1636 N N . ALA A 1 214 ? 16.312 -24.359 -4.973 1 95.81 214 ALA A N 1
ATOM 1637 C CA . ALA A 1 214 ? 15.922 -25.422 -5.898 1 95.81 214 ALA A CA 1
ATOM 1638 C C . ALA A 1 214 ? 14.594 -26.047 -5.48 1 95.81 214 ALA A C 1
ATOM 1640 O O . ALA A 1 214 ? 14.266 -26.094 -4.293 1 95.81 214 ALA A O 1
ATOM 1641 N N . MET A 1 215 ? 13.859 -26.484 -6.512 1 96.31 215 MET A N 1
ATOM 1642 C CA . MET A 1 215 ? 12.547 -27.094 -6.32 1 96.31 215 MET A CA 1
ATOM 1643 C C . MET A 1 215 ? 12.484 -28.469 -6.977 1 96.31 215 MET A C 1
ATOM 1645 O O . MET A 1 215 ? 13.297 -28.781 -7.848 1 96.31 215 MET A O 1
ATOM 1649 N N . ASP A 1 216 ? 11.617 -29.297 -6.535 1 96.25 216 ASP A N 1
ATOM 1650 C CA . ASP A 1 216 ? 11.219 -30.5 -7.234 1 96.25 216 ASP A CA 1
ATOM 1651 C C . ASP A 1 216 ? 9.703 -30.547 -7.434 1 96.25 216 ASP A C 1
ATOM 1653 O O . ASP A 1 216 ? 9.047 -29.516 -7.438 1 96.25 216 ASP A O 1
ATOM 1657 N N . GLU A 1 217 ? 9.117 -31.688 -7.691 1 93.75 217 GLU A N 1
ATOM 1658 C CA . GLU A 1 217 ? 7.699 -31.812 -8.023 1 93.75 217 GLU A CA 1
ATOM 1659 C C . GLU A 1 217 ? 6.82 -31.375 -6.855 1 93.75 217 GLU A C 1
ATOM 1661 O O . GLU A 1 217 ? 5.703 -30.891 -7.059 1 93.75 217 GLU A O 1
ATOM 1666 N N . GLU A 1 218 ? 7.355 -31.469 -5.691 1 94.19 218 GLU A N 1
ATOM 1667 C CA . GLU A 1 218 ? 6.594 -31.094 -4.504 1 94.19 218 GLU A CA 1
ATOM 1668 C C . GLU A 1 218 ? 6.727 -29.609 -4.199 1 94.19 218 GLU A C 1
ATOM 1670 O O . GLU A 1 218 ? 5.852 -29.016 -3.564 1 94.19 218 GLU A O 1
ATOM 1675 N N . GLY A 1 219 ? 7.797 -29.047 -4.617 1 95.44 219 GLY A N 1
ATOM 1676 C CA . GLY A 1 219 ? 8.07 -27.656 -4.277 1 95.44 219 GLY A CA 1
ATOM 1677 C C . GLY A 1 219 ? 9.484 -27.438 -3.766 1 95.44 219 GLY A C 1
ATOM 1678 O O . GLY A 1 219 ? 10.43 -28.062 -4.254 1 95.44 219 GLY A O 1
ATOM 1679 N N . LEU A 1 220 ? 9.648 -26.578 -2.875 1 97.12 220 LEU A N 1
ATOM 1680 C CA . LEU A 1 220 ? 10.93 -26.141 -2.344 1 97.12 220 LEU A CA 1
ATOM 1681 C C . LEU A 1 220 ? 11.672 -27.297 -1.683 1 97.12 220 LEU A C 1
ATOM 1683 O O . LEU A 1 220 ? 11.078 -28.062 -0.927 1 97.12 220 LEU A O 1
ATOM 1687 N N . ILE A 1 221 ? 12.992 -27.438 -1.958 1 98.06 221 ILE A N 1
ATOM 1688 C CA . ILE A 1 221 ? 13.828 -28.5 -1.388 1 98.06 221 ILE A CA 1
ATOM 1689 C C . ILE A 1 221 ? 14.508 -27.984 -0.123 1 98.06 221 ILE A C 1
ATOM 1691 O O . ILE A 1 221 ? 15.328 -27.062 -0.181 1 98.06 221 ILE A O 1
ATOM 1695 N N . PRO A 1 222 ? 14.234 -28.641 1.018 1 98.44 222 PRO A N 1
ATOM 1696 C CA . PRO A 1 222 ? 14.812 -28.156 2.275 1 98.44 222 PRO A CA 1
ATOM 1697 C C . PRO A 1 222 ? 16.344 -28.125 2.244 1 98.44 222 PRO A C 1
ATOM 1699 O O . PRO A 1 222 ? 16.938 -27.172 2.742 1 98.44 222 PRO A O 1
ATOM 1702 N N . ALA A 1 223 ? 16.984 -29.094 1.627 1 98.38 223 ALA A N 1
ATOM 1703 C CA . ALA A 1 223 ? 18.438 -29.141 1.562 1 98.38 223 ALA A CA 1
ATOM 1704 C C . ALA A 1 223 ? 19 -27.953 0.789 1 98.38 223 ALA A C 1
ATOM 1706 O O . ALA A 1 223 ? 20.078 -27.438 1.108 1 98.38 223 ALA A O 1
ATOM 1707 N N . ALA A 1 224 ? 18.297 -27.547 -0.206 1 97.94 224 ALA A N 1
ATOM 1708 C CA . ALA A 1 224 ? 18.719 -26.375 -0.983 1 97.94 224 ALA A CA 1
ATOM 1709 C C . ALA A 1 224 ? 18.641 -25.109 -0.142 1 97.94 224 ALA A C 1
ATOM 1711 O O . ALA A 1 224 ? 19.516 -24.234 -0.243 1 97.94 224 ALA A O 1
ATOM 1712 N N . LEU A 1 225 ? 17.609 -24.984 0.652 1 98.19 225 LEU A N 1
ATOM 1713 C CA . LEU A 1 225 ? 17.5 -23.859 1.572 1 98.19 225 LEU A CA 1
ATOM 1714 C C . LEU A 1 225 ? 18.656 -23.844 2.574 1 98.19 225 LEU A C 1
ATOM 1716 O O . LEU A 1 225 ? 19.25 -22.797 2.826 1 98.19 225 LEU A O 1
ATOM 1720 N N . ASP A 1 226 ? 18.922 -24.984 3.088 1 97.75 226 ASP A N 1
ATOM 1721 C CA . ASP A 1 226 ? 20.016 -25.125 4.055 1 97.75 226 ASP A CA 1
ATOM 1722 C C . ASP A 1 226 ? 21.344 -24.688 3.453 1 97.75 226 ASP A C 1
ATOM 1724 O O . ASP A 1 226 ? 22.109 -23.969 4.098 1 97.75 226 ASP A O 1
ATOM 1728 N N . GLU A 1 227 ? 21.547 -25.094 2.266 1 97.44 227 GLU A N 1
ATOM 1729 C CA . GLU A 1 227 ? 22.797 -24.734 1.572 1 97.44 227 GLU A CA 1
ATOM 1730 C C . GLU A 1 227 ? 22.906 -23.234 1.387 1 97.44 227 GLU A C 1
ATOM 1732 O O . GLU A 1 227 ? 23.969 -22.656 1.62 1 97.44 227 GLU A O 1
ATOM 1737 N N . LEU A 1 228 ? 21.859 -22.609 0.979 1 96.25 228 LEU A N 1
ATOM 1738 C CA . LEU A 1 228 ? 21.859 -21.156 0.799 1 96.25 228 LEU A CA 1
ATOM 1739 C C . LEU A 1 228 ? 22.125 -20.453 2.121 1 96.25 228 LEU A C 1
ATOM 1741 O O . LEU A 1 228 ? 22.844 -19.453 2.16 1 96.25 228 LEU A O 1
ATOM 1745 N N . CYS A 1 229 ? 21.578 -20.984 3.17 1 93.44 229 CYS A N 1
ATOM 1746 C CA . CYS A 1 229 ? 21.734 -20.375 4.484 1 93.44 229 CYS A CA 1
ATOM 1747 C C . CYS A 1 229 ? 23.172 -20.469 4.961 1 93.44 229 CYS A C 1
ATOM 1749 O O . CYS A 1 229 ? 23.641 -19.625 5.723 1 93.44 229 CYS A O 1
ATOM 1751 N N . ARG A 1 230 ? 23.875 -21.469 4.512 1 92.62 230 ARG A N 1
ATOM 1752 C CA . ARG A 1 230 ? 25.266 -21.656 4.883 1 92.62 230 ARG A CA 1
ATOM 1753 C C . ARG A 1 230 ? 26.172 -20.703 4.098 1 92.62 230 ARG A C 1
ATOM 1755 O O . ARG A 1 230 ? 27.234 -20.328 4.57 1 92.62 230 ARG A O 1
ATOM 1762 N N . GLN A 1 231 ? 25.672 -20.266 2.988 1 92.56 231 GLN A N 1
ATOM 1763 C CA . GLN A 1 231 ? 26.484 -19.484 2.078 1 92.56 231 GLN A CA 1
ATOM 1764 C C . GLN A 1 231 ? 26.172 -18 2.189 1 92.56 231 GLN A C 1
ATOM 1766 O O . GLN A 1 231 ? 26.984 -17.156 1.809 1 92.56 231 GLN A O 1
ATOM 1771 N N . HIS A 1 232 ? 24.984 -17.734 2.656 1 91.56 232 HIS A N 1
ATOM 1772 C CA . HIS A 1 232 ? 24.516 -16.344 2.68 1 91.56 232 HIS A CA 1
ATOM 1773 C C . HIS A 1 232 ? 23.875 -16.016 4.016 1 91.56 232 HIS A C 1
ATOM 1775 O O . HIS A 1 232 ? 23.391 -16.906 4.723 1 91.56 232 HIS A O 1
ATOM 1781 N N . ARG A 1 233 ? 23.891 -14.719 4.336 1 88.56 233 ARG A N 1
ATOM 1782 C CA . ARG A 1 233 ? 23.078 -14.25 5.453 1 88.56 233 ARG A CA 1
ATOM 1783 C C . ARG A 1 233 ? 21.625 -14.047 5.027 1 88.56 233 ARG A C 1
ATOM 1785 O O . ARG A 1 233 ? 21.312 -13.07 4.34 1 88.56 233 ARG A O 1
ATOM 1792 N N . ILE A 1 234 ? 20.812 -14.969 5.445 1 93.81 234 ILE A N 1
ATOM 1793 C CA . ILE A 1 234 ? 19.422 -14.969 5.008 1 93.81 234 ILE A CA 1
ATOM 1794 C C . ILE A 1 234 ? 18.516 -14.508 6.152 1 93.81 234 ILE A C 1
ATOM 1796 O O . ILE A 1 234 ? 18.672 -14.945 7.293 1 93.81 234 ILE A O 1
ATOM 1800 N N . SER A 1 235 ? 17.5 -13.633 5.809 1 92.44 235 SER A N 1
ATOM 1801 C CA . SER A 1 235 ? 16.625 -13.078 6.832 1 92.44 235 SER A CA 1
ATOM 1802 C C . SER A 1 235 ? 15.305 -13.828 6.906 1 92.44 235 SER A C 1
ATOM 1804 O O . SER A 1 235 ? 14.703 -13.945 7.977 1 92.44 235 SER A O 1
ATOM 1806 N N . ALA A 1 236 ? 14.852 -14.289 5.781 1 97.56 236 ALA A N 1
ATOM 1807 C CA . ALA A 1 236 ? 13.508 -14.867 5.746 1 97.56 236 ALA A CA 1
ATOM 1808 C C . ALA A 1 236 ? 13.336 -15.789 4.543 1 97.56 236 ALA A C 1
ATOM 1810 O O . ALA A 1 236 ? 14.156 -15.773 3.625 1 97.56 236 ALA A O 1
ATOM 1811 N N . LEU A 1 237 ? 12.336 -16.641 4.66 1 98.56 237 LEU A N 1
ATOM 1812 C CA . LEU A 1 237 ? 11.859 -17.484 3.582 1 98.56 237 LEU A CA 1
ATOM 1813 C C . LEU A 1 237 ? 10.453 -17.078 3.148 1 98.56 237 LEU A C 1
ATOM 1815 O O . LEU A 1 237 ? 9.586 -16.844 3.99 1 98.56 237 LEU A O 1
ATOM 1819 N N . TYR A 1 238 ? 10.297 -16.922 1.869 1 98.75 238 TYR A N 1
ATOM 1820 C CA . TYR A 1 238 ? 8.961 -16.859 1.284 1 98.75 238 TYR A CA 1
ATOM 1821 C C . TYR A 1 238 ? 8.648 -18.125 0.504 1 98.75 238 TYR A C 1
ATOM 1823 O O . TYR A 1 238 ? 9.453 -18.578 -0.318 1 98.75 238 TYR A O 1
ATOM 1831 N N . CYS A 1 239 ? 7.426 -18.703 0.731 1 97.25 239 CYS A N 1
ATOM 1832 C CA . CYS A 1 239 ? 7.086 -19.859 -0.075 1 97.25 239 CYS A CA 1
ATOM 1833 C C . CYS A 1 239 ? 5.574 -20.031 -0.187 1 97.25 239 CYS A C 1
ATOM 1835 O O . CYS A 1 239 ? 4.82 -19.438 0.591 1 97.25 239 CYS A O 1
ATOM 1837 N N . THR A 1 240 ? 5.113 -20.719 -1.189 1 98.12 240 THR A N 1
ATOM 1838 C CA . THR A 1 240 ? 3.74 -21.125 -1.474 1 98.12 240 THR A CA 1
ATOM 1839 C C . THR A 1 240 ? 3.596 -22.641 -1.377 1 98.12 240 THR A C 1
ATOM 1841 O O . THR A 1 240 ? 3.682 -23.344 -2.385 1 98.12 240 THR A O 1
ATOM 1844 N N . PRO A 1 241 ? 3.26 -23.156 -0.216 1 98.12 241 PRO A N 1
ATOM 1845 C CA . PRO A 1 241 ? 3.361 -24.609 0.036 1 98.12 241 PRO A CA 1
ATOM 1846 C C . PRO A 1 241 ? 2.242 -25.391 -0.631 1 98.12 241 PRO A C 1
ATOM 1848 O O . PRO A 1 241 ? 2.354 -26.609 -0.786 1 98.12 241 PRO A O 1
ATOM 1851 N N . THR A 1 242 ? 1.127 -24.766 -0.865 1 98.12 242 THR A N 1
ATOM 1852 C CA . THR A 1 242 ? -0.014 -25.422 -1.494 1 98.12 242 THR A CA 1
ATOM 1853 C C . THR A 1 242 ? -0.394 -24.719 -2.793 1 98.12 242 THR A C 1
ATOM 1855 O O . THR A 1 242 ? -0.669 -23.516 -2.797 1 98.12 242 THR A O 1
ATOM 1858 N N . LEU A 1 243 ? -0.41 -25.562 -3.902 1 97.75 243 LEU A N 1
ATOM 1859 C CA . LEU A 1 243 ? -0.654 -25.047 -5.246 1 97.75 243 LEU A CA 1
ATOM 1860 C C . LEU A 1 243 ? 0.375 -23.984 -5.617 1 97.75 243 LEU A C 1
ATOM 1862 O O . LEU A 1 243 ? 0.012 -22.875 -5.973 1 97.75 243 LEU A O 1
ATOM 1866 N N . GLN A 1 244 ? 1.608 -24.453 -5.5 1 98 244 GLN A N 1
ATOM 1867 C CA . GLN A 1 244 ? 2.723 -23.562 -5.812 1 98 244 GLN A CA 1
ATOM 1868 C C . GLN A 1 244 ? 2.549 -22.922 -7.191 1 98 244 GLN A C 1
ATOM 1870 O O . GLN A 1 244 ? 2.199 -23.609 -8.156 1 98 244 GLN A O 1
ATOM 1875 N N . ASN A 1 245 ? 2.605 -21.672 -7.266 1 96.44 245 ASN A N 1
ATOM 1876 C CA . ASN A 1 245 ? 2.531 -20.906 -8.5 1 96.44 245 ASN A CA 1
ATOM 1877 C C . ASN A 1 245 ? 3.92 -20.594 -9.055 1 96.44 245 ASN A C 1
ATOM 1879 O O . ASN A 1 245 ? 4.676 -19.828 -8.453 1 96.44 245 ASN A O 1
ATOM 1883 N N . PRO A 1 246 ? 4.258 -21.281 -10.141 1 96.88 246 PRO A N 1
ATOM 1884 C CA . PRO A 1 246 ? 3.334 -21.75 -11.164 1 96.88 246 PRO A CA 1
ATOM 1885 C C . PRO A 1 246 ? 3.283 -23.281 -11.258 1 96.88 246 PRO A C 1
ATOM 1887 O O . PRO A 1 246 ? 2.539 -23.828 -12.07 1 96.88 246 PRO A O 1
ATOM 1890 N N . THR A 1 247 ? 3.955 -24.016 -10.469 1 97.5 247 THR A N 1
ATOM 1891 C CA . THR A 1 247 ? 4.258 -25.422 -10.734 1 97.5 247 THR A CA 1
ATOM 1892 C C . THR A 1 247 ? 3.137 -26.328 -10.219 1 97.5 247 THR A C 1
ATOM 1894 O O . THR A 1 247 ? 3.127 -27.531 -10.492 1 97.5 247 THR A O 1
ATOM 1897 N N . THR A 1 248 ? 2.213 -25.812 -9.438 1 97.62 248 THR A N 1
ATOM 1898 C CA . THR A 1 248 ? 1.017 -26.5 -8.945 1 97.62 248 THR A CA 1
ATOM 1899 C C . THR A 1 248 ? 1.364 -27.469 -7.824 1 97.62 248 THR A C 1
ATOM 1901 O O . THR A 1 248 ? 0.496 -28.188 -7.328 1 97.62 248 THR A O 1
ATOM 1904 N N . GLY A 1 249 ? 2.6 -27.516 -7.379 1 97.25 249 GLY A N 1
ATOM 1905 C CA . GLY A 1 249 ? 3.057 -28.453 -6.367 1 97.25 249 GLY A CA 1
ATOM 1906 C C . GLY A 1 249 ? 2.441 -28.203 -5.004 1 97.25 249 GLY A C 1
ATOM 1907 O O . GLY A 1 249 ? 2.061 -27.078 -4.684 1 97.25 249 GLY A O 1
ATOM 1908 N N . VAL A 1 250 ? 2.34 -29.281 -4.211 1 98.25 250 VAL A N 1
ATOM 1909 C CA . VAL A 1 250 ? 1.904 -29.234 -2.818 1 98.25 250 VAL A CA 1
ATOM 1910 C C . VAL A 1 250 ? 2.953 -29.891 -1.927 1 98.25 250 VAL A C 1
ATOM 1912 O O . VAL A 1 250 ? 3.293 -31.062 -2.121 1 98.25 250 VAL A O 1
ATOM 1915 N N . LEU A 1 251 ? 3.502 -29.125 -0.999 1 98.25 251 LEU A N 1
ATOM 1916 C CA . LEU A 1 251 ? 4.449 -29.703 -0.05 1 98.25 251 LEU A CA 1
ATOM 1917 C C . LEU A 1 251 ? 3.764 -30.734 0.847 1 98.25 251 LEU A C 1
ATOM 1919 O O . LEU A 1 251 ? 2.709 -30.453 1.421 1 98.25 251 LEU A O 1
ATOM 1923 N N . SER A 1 252 ? 4.383 -31.906 0.954 1 97.94 252 SER A N 1
ATOM 1924 C CA . SER A 1 252 ? 3.9 -32.906 1.905 1 97.94 252 SER A CA 1
ATOM 1925 C C . SER A 1 252 ? 4.148 -32.469 3.344 1 97.94 252 SER A C 1
ATOM 1927 O O . SER A 1 252 ? 4.887 -31.5 3.584 1 97.94 252 SER A O 1
ATOM 1929 N N . VAL A 1 253 ? 3.494 -33.125 4.254 1 97.75 253 VAL A N 1
ATOM 1930 C CA . VAL A 1 253 ? 3.68 -32.844 5.672 1 97.75 253 VAL A CA 1
ATOM 1931 C C . VAL A 1 253 ? 5.156 -33 6.039 1 97.75 253 VAL A C 1
ATOM 1933 O O . VAL A 1 253 ? 5.723 -32.156 6.719 1 97.75 253 VAL A O 1
ATOM 1936 N N . ALA A 1 254 ? 5.785 -34.062 5.555 1 98.12 254 ALA A N 1
ATOM 1937 C CA . ALA A 1 254 ? 7.191 -34.312 5.848 1 98.12 254 ALA A CA 1
ATOM 1938 C C . ALA A 1 254 ? 8.078 -33.188 5.328 1 98.12 254 ALA A C 1
ATOM 1940 O O . ALA A 1 254 ? 9.008 -32.75 6.008 1 98.12 254 ALA A O 1
ATOM 1941 N N . ARG A 1 255 ? 7.793 -32.75 4.125 1 98.06 255 ARG A N 1
ATOM 1942 C CA . ARG A 1 255 ? 8.539 -31.656 3.512 1 98.06 255 ARG A CA 1
ATOM 1943 C C . ARG A 1 255 ? 8.367 -30.359 4.301 1 98.06 255 ARG A C 1
ATOM 1945 O O . ARG A 1 255 ? 9.32 -29.594 4.469 1 98.06 255 ARG A O 1
ATOM 1952 N N . ARG A 1 256 ? 7.203 -30.062 4.742 1 98.38 256 ARG A N 1
ATOM 1953 C CA . ARG A 1 256 ? 6.906 -28.875 5.547 1 98.38 256 ARG A CA 1
ATOM 1954 C C . ARG A 1 256 ? 7.684 -28.906 6.855 1 98.38 256 ARG A C 1
ATOM 1956 O O . ARG A 1 256 ? 8.281 -27.891 7.246 1 98.38 256 ARG A O 1
ATOM 1963 N N . GLU A 1 257 ? 7.691 -30.031 7.504 1 98.31 257 GLU A N 1
ATOM 1964 C CA . GLU A 1 257 ? 8.422 -30.172 8.766 1 98.31 257 GLU A CA 1
ATOM 1965 C C . GLU A 1 257 ? 9.922 -29.984 8.555 1 98.31 257 GLU A C 1
ATOM 1967 O O . GLU A 1 257 ? 10.586 -29.344 9.375 1 98.31 257 GLU A O 1
ATOM 1972 N N . ALA A 1 258 ? 10.391 -30.547 7.492 1 98.56 258 ALA A N 1
ATOM 1973 C CA . ALA A 1 258 ? 11.812 -30.406 7.18 1 98.56 258 ALA A CA 1
ATOM 1974 C C . ALA A 1 258 ? 12.18 -28.938 6.922 1 98.56 258 ALA A C 1
ATOM 1976 O O . ALA A 1 258 ? 13.227 -28.469 7.359 1 98.56 258 ALA A O 1
ATOM 1977 N N . LEU A 1 259 ? 11.352 -28.234 6.211 1 98.44 259 LEU A N 1
ATOM 1978 C CA . LEU A 1 259 ? 11.586 -26.828 5.914 1 98.44 259 LEU A CA 1
ATOM 1979 C C . LEU A 1 259 ? 11.609 -26 7.199 1 98.44 259 LEU A C 1
ATOM 1981 O O . LEU A 1 259 ? 12.469 -25.141 7.371 1 98.44 259 LEU A O 1
ATOM 1985 N N . VAL A 1 260 ? 10.648 -26.234 8.055 1 98 260 VAL A N 1
ATOM 1986 C CA . VAL A 1 260 ? 10.547 -25.531 9.328 1 98 260 VAL A CA 1
ATOM 1987 C C . VAL A 1 260 ? 11.805 -25.781 10.156 1 98 260 VAL A C 1
ATOM 1989 O O . VAL A 1 260 ? 12.32 -24.875 10.805 1 98 260 VAL A O 1
ATOM 1992 N N . ALA A 1 261 ? 12.273 -27.031 10.117 1 97.5 261 ALA A N 1
ATOM 1993 C CA . ALA A 1 261 ? 13.484 -27.375 10.859 1 97.5 261 ALA A CA 1
ATOM 1994 C C . ALA A 1 261 ? 14.672 -26.547 10.375 1 97.5 261 ALA A C 1
ATOM 1996 O O . ALA A 1 261 ? 15.453 -26.031 11.18 1 97.5 261 ALA A O 1
ATOM 1997 N N . VAL A 1 262 ? 14.781 -26.391 9.094 1 97.44 262 VAL A N 1
ATOM 1998 C CA . VAL A 1 262 ? 15.867 -25.594 8.523 1 97.44 262 VAL A CA 1
ATOM 1999 C C . VAL A 1 262 ? 15.703 -24.141 8.938 1 97.44 262 VAL A C 1
ATOM 2001 O O . VAL A 1 262 ? 16.688 -23.484 9.305 1 97.44 262 VAL A O 1
ATOM 2004 N N . CYS A 1 263 ? 14.5 -23.625 8.898 1 95.88 263 CYS A N 1
ATOM 2005 C CA . CYS A 1 263 ? 14.25 -22.234 9.242 1 95.88 263 CYS A CA 1
ATOM 2006 C C . CYS A 1 263 ? 14.586 -21.969 10.703 1 95.88 263 CYS A C 1
ATOM 2008 O O . CYS A 1 263 ? 15.164 -20.922 11.031 1 95.88 263 CYS A O 1
ATOM 2010 N N . ARG A 1 264 ? 14.258 -22.906 11.57 1 90.5 264 ARG A N 1
ATOM 2011 C CA . ARG A 1 264 ? 14.594 -22.766 12.984 1 90.5 264 ARG A CA 1
ATOM 2012 C C . ARG A 1 264 ? 16.109 -22.781 13.195 1 90.5 264 ARG A C 1
ATOM 2014 O O . ARG A 1 264 ? 16.641 -21.953 13.93 1 90.5 264 ARG A O 1
ATOM 2021 N N . GLU A 1 265 ? 16.703 -23.703 12.5 1 88.81 265 GLU A N 1
ATOM 2022 C CA . GLU A 1 265 ? 18.141 -23.859 12.641 1 88.81 265 GLU A CA 1
ATOM 2023 C C . GLU A 1 265 ? 18.875 -22.578 12.25 1 88.81 265 GLU A C 1
ATOM 2025 O O . GLU A 1 265 ? 19.859 -22.203 12.883 1 88.81 265 GLU A O 1
ATOM 2030 N N . HIS A 1 266 ? 18.359 -21.906 11.281 1 89.19 266 HIS A N 1
ATOM 2031 C CA . HIS A 1 266 ? 19.047 -20.734 10.758 1 89.19 266 HIS A CA 1
ATOM 2032 C C . HIS A 1 266 ? 18.359 -19.453 11.172 1 89.19 266 HIS A C 1
ATOM 2034 O O . HIS A 1 266 ? 18.703 -18.375 10.695 1 89.19 266 HIS A O 1
ATOM 2040 N N . ASN A 1 267 ? 17.297 -19.5 11.992 1 88.56 267 ASN A N 1
ATOM 2041 C CA . ASN A 1 267 ? 16.562 -18.375 12.539 1 88.56 267 ASN A CA 1
ATOM 2042 C C . ASN A 1 267 ? 15.93 -17.516 11.438 1 88.56 267 ASN A C 1
ATOM 2044 O O . ASN A 1 267 ? 16.062 -16.297 11.445 1 88.56 267 ASN A O 1
ATOM 2048 N N . LEU A 1 268 ? 15.312 -18.203 10.5 1 93.56 268 LEU A N 1
ATOM 2049 C CA . LEU A 1 268 ? 14.625 -17.516 9.422 1 93.56 268 LEU A CA 1
ATOM 2050 C C . LEU A 1 268 ? 13.172 -17.234 9.789 1 93.56 268 LEU A C 1
ATOM 2052 O O . LEU A 1 268 ? 12.508 -18.094 10.383 1 93.56 268 LEU A O 1
ATOM 2056 N N . LEU A 1 269 ? 12.719 -16.031 9.523 1 95.94 269 LEU A N 1
ATOM 2057 C CA . LEU A 1 269 ? 11.273 -15.812 9.477 1 95.94 269 LEU A CA 1
ATOM 2058 C C . LEU A 1 269 ? 10.664 -16.531 8.266 1 95.94 269 LEU A C 1
ATOM 2060 O O . LEU A 1 269 ? 11.344 -16.766 7.27 1 95.94 269 LEU A O 1
ATOM 2064 N N . ILE A 1 270 ? 9.438 -16.953 8.422 1 98.31 270 ILE A N 1
ATOM 2065 C CA . ILE A 1 270 ? 8.742 -17.641 7.34 1 98.31 270 ILE A CA 1
ATOM 2066 C C . ILE A 1 270 ? 7.555 -16.797 6.875 1 98.31 270 ILE A C 1
ATOM 2068 O O . ILE A 1 270 ? 6.707 -16.406 7.684 1 98.31 270 ILE A O 1
ATOM 2072 N N . ILE A 1 271 ? 7.516 -16.438 5.633 1 98.75 271 ILE A N 1
ATOM 2073 C CA . ILE A 1 271 ? 6.375 -15.805 4.984 1 98.75 271 ILE A CA 1
ATOM 2074 C C . ILE A 1 271 ? 5.688 -16.797 4.051 1 98.75 271 ILE A C 1
ATOM 2076 O O . ILE A 1 271 ? 6.27 -17.219 3.053 1 98.75 271 ILE A O 1
ATOM 2080 N N . GLU A 1 272 ? 4.512 -17.125 4.398 1 98.44 272 GLU A N 1
ATOM 2081 C CA . GLU A 1 272 ? 3.781 -18.172 3.691 1 98.44 272 GLU A CA 1
ATOM 2082 C C . GLU A 1 272 ? 2.586 -17.609 2.936 1 98.44 272 GLU A C 1
ATOM 2084 O O . GLU A 1 272 ? 1.738 -16.938 3.523 1 98.44 272 GLU A O 1
ATOM 2089 N N . ASP A 1 273 ? 2.486 -17.875 1.627 1 97.75 273 ASP A N 1
ATOM 2090 C CA . ASP A 1 273 ? 1.395 -17.422 0.771 1 97.75 273 ASP A CA 1
ATOM 2091 C C . ASP A 1 273 ? 0.328 -18.5 0.62 1 97.75 273 ASP A C 1
ATOM 2093 O O . ASP A 1 273 ? 0.58 -19.547 0.024 1 97.75 273 ASP A O 1
ATOM 2097 N N . GLU A 1 274 ? -0.846 -18.203 1.017 1 95.19 274 GLU A N 1
ATOM 2098 C CA . GLU A 1 274 ? -1.939 -19.172 1 1 95.19 274 GLU A CA 1
ATOM 2099 C C . GLU A 1 274 ? -3.07 -18.719 0.085 1 95.19 274 GLU A C 1
ATOM 2101 O O . GLU A 1 274 ? -4.199 -19.203 0.193 1 95.19 274 GLU A O 1
ATOM 2106 N N . ALA A 1 275 ? -2.822 -17.844 -0.783 1 93.12 275 ALA A N 1
ATOM 2107 C CA . ALA A 1 275 ? -3.857 -17.234 -1.612 1 93.12 275 ALA A CA 1
ATOM 2108 C C . ALA A 1 275 ? -4.594 -18.281 -2.434 1 93.12 275 ALA A C 1
ATOM 2110 O O . ALA A 1 275 ? -5.82 -18.25 -2.541 1 93.12 275 ALA A O 1
ATOM 2111 N N . HIS A 1 276 ? -3.895 -19.266 -3.002 1 95.19 276 HIS A N 1
ATOM 2112 C CA . HIS A 1 276 ? -4.516 -20.297 -3.814 1 95.19 276 HIS A CA 1
ATOM 2113 C C . HIS A 1 276 ? -4.922 -21.5 -2.963 1 95.19 276 HIS A C 1
ATOM 2115 O O . HIS A 1 276 ? -5.754 -22.312 -3.379 1 95.19 276 HIS A O 1
ATOM 2121 N N . ALA A 1 277 ? -4.281 -21.609 -1.822 1 96.75 277 ALA A N 1
ATOM 2122 C CA . ALA A 1 277 ? -4.391 -22.828 -1.013 1 96.75 277 ALA A CA 1
ATOM 2123 C C . ALA A 1 277 ? -5.828 -23.062 -0.57 1 96.75 277 ALA A C 1
ATOM 2125 O O . ALA A 1 277 ? -6.25 -24.203 -0.392 1 96.75 277 ALA A O 1
ATOM 2126 N N . VAL A 1 278 ? -6.555 -22 -0.46 1 95.5 278 VAL A N 1
ATOM 2127 C CA . VAL A 1 278 ? -7.918 -22.078 0.056 1 95.5 278 VAL A CA 1
ATOM 2128 C C . VAL A 1 278 ? -8.781 -22.922 -0.875 1 95.5 278 VAL A C 1
ATOM 2130 O O . VAL A 1 278 ? -9.797 -23.484 -0.454 1 95.5 278 VAL A O 1
ATOM 2133 N N . LEU A 1 279 ? -8.352 -23.141 -2.094 1 96.94 279 LEU A N 1
ATOM 2134 C CA . LEU A 1 279 ? -9.078 -23.922 -3.082 1 96.94 279 LEU A CA 1
ATOM 2135 C C . LEU A 1 279 ? -8.977 -25.406 -2.781 1 96.94 279 LEU A C 1
ATOM 2137 O O . LEU A 1 279 ? -9.742 -26.203 -3.322 1 96.94 279 LEU A O 1
ATOM 2141 N N . VAL A 1 280 ? -7.969 -25.781 -1.957 1 97.25 280 VAL A N 1
ATOM 2142 C CA . VAL A 1 280 ? -7.742 -27.172 -1.617 1 97.25 280 VAL A CA 1
ATOM 2143 C C . VAL A 1 280 ? -8.242 -27.453 -0.201 1 97.25 280 VAL A C 1
ATOM 2145 O O . VAL A 1 280 ? -7.535 -27.188 0.775 1 97.25 280 VAL A O 1
ATOM 2148 N N . GLU A 1 281 ? -9.328 -28.047 -0.081 1 90.19 281 GLU A N 1
ATOM 2149 C CA . GLU A 1 281 ? -9.984 -28.25 1.208 1 90.19 281 GLU A CA 1
ATOM 2150 C C . GLU A 1 281 ? -9.156 -29.156 2.115 1 90.19 281 GLU A C 1
ATOM 2152 O O . GLU A 1 281 ? -9.031 -28.891 3.314 1 90.19 281 GLU A O 1
ATOM 2157 N N . ASP A 1 282 ? -8.594 -30.172 1.57 1 92.75 282 ASP A N 1
ATOM 2158 C CA . ASP A 1 282 ? -7.879 -31.156 2.375 1 92.75 282 ASP A CA 1
ATOM 2159 C C . ASP A 1 282 ? -6.375 -30.906 2.354 1 92.75 282 ASP A C 1
ATOM 2161 O O . ASP A 1 282 ? -5.582 -31.844 2.506 1 92.75 282 ASP A O 1
ATOM 2165 N N . ARG A 1 283 ? -6.004 -29.688 2.199 1 95.38 283 ARG A N 1
ATOM 2166 C CA . ARG A 1 283 ? -4.582 -29.359 2.166 1 95.38 283 ARG A CA 1
ATOM 2167 C C . ARG A 1 283 ? -3.939 -29.578 3.531 1 95.38 283 ARG A C 1
ATOM 2169 O O . ARG A 1 283 ? -4.609 -29.484 4.562 1 95.38 283 ARG A O 1
ATOM 2176 N N . PRO A 1 284 ? -2.566 -29.891 3.555 1 96.94 284 PRO A N 1
ATOM 2177 C CA . PRO A 1 284 ? -1.86 -29.969 4.836 1 96.94 284 PRO A CA 1
ATOM 2178 C C . PRO A 1 284 ? -1.884 -28.656 5.609 1 96.94 284 PRO A C 1
ATOM 2180 O O . PRO A 1 284 ? -2.105 -27.594 5.02 1 96.94 284 PRO A O 1
ATOM 2183 N N . PRO A 1 285 ? -1.693 -28.734 6.906 1 97.5 285 PRO A N 1
ATOM 2184 C CA . PRO A 1 285 ? -1.597 -27.5 7.68 1 97.5 285 PRO A CA 1
ATOM 2185 C C . PRO A 1 285 ? -0.506 -26.562 7.164 1 97.5 285 PRO A C 1
ATOM 2187 O O . PRO A 1 285 ? 0.494 -27.016 6.605 1 97.5 285 PRO A O 1
ATOM 2190 N N . PRO A 1 286 ? -0.742 -25.281 7.34 1 97.75 286 PRO A N 1
ATOM 2191 C CA . PRO A 1 286 ? 0.278 -24.328 6.883 1 97.75 286 PRO A CA 1
ATOM 2192 C C . PRO A 1 286 ? 1.56 -24.391 7.711 1 97.75 286 PRO A C 1
ATOM 2194 O O . PRO A 1 286 ? 1.563 -24.969 8.805 1 97.75 286 PRO A O 1
ATOM 2197 N N . LEU A 1 287 ? 2.646 -23.859 7.184 1 98.06 287 LEU A N 1
ATOM 2198 C CA . LEU A 1 287 ? 3.902 -23.766 7.922 1 98.06 287 LEU A CA 1
ATOM 2199 C C . LEU A 1 287 ? 3.701 -23.062 9.258 1 98.06 287 LEU A C 1
ATOM 2201 O O . LEU A 1 287 ? 4.375 -23.359 10.242 1 98.06 287 LEU A O 1
ATOM 2205 N N . SER A 1 288 ? 2.74 -22.141 9.289 1 97 288 SER A N 1
ATOM 2206 C CA . SER A 1 288 ? 2.408 -21.375 10.484 1 97 288 SER A CA 1
ATOM 2207 C C . SER A 1 288 ? 1.925 -22.281 11.602 1 97 288 SER A C 1
ATOM 2209 O O . SER A 1 288 ? 2.01 -21.938 12.781 1 97 288 SER A O 1
ATOM 2211 N N . PHE A 1 289 ? 1.4 -23.422 11.211 1 97.38 289 PHE A N 1
ATOM 2212 C CA . PHE A 1 289 ? 0.994 -24.422 12.188 1 97.38 289 PHE A CA 1
ATOM 2213 C C . PHE A 1 289 ? 2.209 -25.062 12.852 1 97.38 289 PHE A C 1
ATOM 2215 O O . PHE A 1 289 ? 2.215 -25.281 14.062 1 97.38 289 PHE A O 1
ATOM 2222 N N . TYR A 1 290 ? 3.246 -25.359 12.125 1 97.12 290 TYR A N 1
ATOM 2223 C CA . TYR A 1 290 ? 4.434 -26.062 12.586 1 97.12 290 TYR A CA 1
ATOM 2224 C C . TYR A 1 290 ? 5.422 -25.094 13.234 1 97.12 290 TYR A C 1
ATOM 2226 O O . TYR A 1 290 ? 6.227 -25.5 14.078 1 97.12 290 TYR A O 1
ATOM 2234 N N . ALA A 1 291 ? 5.406 -23.844 12.82 1 96.5 291 ALA A N 1
ATOM 2235 C CA . ALA A 1 291 ? 6.312 -22.828 13.344 1 96.5 291 ALA A CA 1
ATOM 2236 C C . ALA A 1 291 ? 5.562 -21.531 13.656 1 96.5 291 ALA A C 1
ATOM 2238 O O . ALA A 1 291 ? 5.855 -20.484 13.086 1 96.5 291 ALA A O 1
ATOM 2239 N N . PRO A 1 292 ? 4.648 -21.516 14.625 1 93.12 292 PRO A N 1
ATOM 2240 C CA . PRO A 1 292 ? 3.807 -20.344 14.93 1 93.12 292 PRO A CA 1
ATOM 2241 C C . PRO A 1 292 ? 4.605 -19.156 15.453 1 93.12 292 PRO A C 1
ATOM 2243 O O . PRO A 1 292 ? 4.156 -18.016 15.352 1 93.12 292 PRO A O 1
ATOM 2246 N N . GLU A 1 293 ? 5.797 -19.375 15.938 1 88.44 293 GLU A N 1
ATOM 2247 C CA . GLU A 1 293 ? 6.586 -18.344 16.594 1 88.44 293 GLU A CA 1
ATOM 2248 C C . GLU A 1 293 ? 7.34 -17.484 15.57 1 88.44 293 GLU A C 1
ATOM 2250 O O . GLU A 1 293 ? 7.898 -16.453 15.906 1 88.44 293 GLU A O 1
ATOM 2255 N N . ARG A 1 294 ? 7.336 -17.922 14.234 1 92.62 294 ARG A N 1
ATOM 2256 C CA . ARG A 1 294 ? 8.188 -17.188 13.297 1 92.62 294 ARG A CA 1
ATOM 2257 C C . ARG A 1 294 ? 7.539 -17.094 11.922 1 92.62 294 ARG A C 1
ATOM 2259 O O . ARG A 1 294 ? 8.172 -16.672 10.953 1 92.62 294 ARG A O 1
ATOM 2266 N N . SER A 1 295 ? 6.242 -17.453 11.852 1 97.31 295 SER A N 1
ATOM 2267 C CA . SER A 1 295 ? 5.605 -17.531 10.539 1 97.31 295 SER A CA 1
ATOM 2268 C C . SER A 1 295 ? 4.539 -16.453 10.383 1 97.31 295 SER A C 1
ATOM 2270 O O . SER A 1 295 ? 3.779 -16.188 11.312 1 97.31 295 SER A O 1
ATOM 2272 N N . VAL A 1 296 ? 4.555 -15.82 9.25 1 98.5 296 VAL A N 1
ATOM 2273 C CA . VAL A 1 296 ? 3.477 -14.945 8.797 1 98.5 296 VAL A CA 1
ATOM 2274 C C . VAL A 1 296 ? 2.729 -15.602 7.641 1 98.5 296 VAL A C 1
ATOM 2276 O O . VAL A 1 296 ? 3.34 -16.016 6.652 1 98.5 296 VAL A O 1
ATOM 2279 N N . LEU A 1 297 ? 1.444 -15.75 7.812 1 98.75 297 LEU A N 1
ATOM 2280 C CA . LEU A 1 297 ? 0.585 -16.344 6.801 1 98.75 297 LEU A CA 1
ATOM 2281 C C . LEU A 1 297 ? -0.215 -15.281 6.062 1 98.75 297 LEU A C 1
ATOM 2283 O O . LEU A 1 297 ? -0.836 -14.422 6.688 1 98.75 297 LEU A O 1
ATOM 2287 N N . ILE A 1 298 ? -0.18 -15.336 4.715 1 98.56 298 ILE A N 1
ATOM 2288 C CA . ILE A 1 298 ? -0.918 -14.398 3.879 1 98.56 298 ILE A CA 1
ATOM 2289 C C . ILE A 1 298 ? -2.115 -15.102 3.244 1 98.56 298 ILE A C 1
ATOM 2291 O O . ILE A 1 298 ? -1.95 -16.062 2.496 1 98.56 298 ILE A O 1
ATOM 2295 N N . GLY A 1 299 ? -3.279 -14.633 3.555 1 97.44 299 GLY A N 1
ATOM 2296 C CA . GLY A 1 299 ? -4.504 -15.102 2.926 1 97.44 299 GLY A CA 1
ATOM 2297 C C . GLY A 1 299 ? -5.246 -14 2.184 1 97.44 299 GLY A C 1
ATOM 2298 O O . GLY A 1 299 ? -5.051 -12.812 2.457 1 97.44 299 GLY A O 1
ATOM 2299 N N . SER A 1 300 ? -6.082 -14.414 1.247 1 95.38 300 SER A N 1
ATOM 2300 C CA . SER A 1 300 ? -6.852 -13.477 0.442 1 95.38 300 SER A CA 1
ATOM 2301 C C . SER A 1 300 ? -8.148 -14.102 -0.051 1 95.38 300 SER A C 1
ATOM 2303 O O . SER A 1 300 ? -8.281 -15.328 -0.089 1 95.38 300 SER A O 1
ATOM 2305 N N . LEU A 1 301 ? -9.086 -13.273 -0.389 1 95.81 301 LEU A N 1
ATOM 2306 C CA . LEU A 1 301 ? -10.359 -13.734 -0.944 1 95.81 301 LEU A CA 1
ATOM 2307 C C . LEU A 1 301 ? -10.344 -13.664 -2.467 1 95.81 301 LEU A C 1
ATOM 2309 O O . LEU A 1 301 ? -11.305 -14.07 -3.121 1 95.81 301 LEU A O 1
ATOM 2313 N N . SER A 1 302 ? -9.312 -13.25 -3.078 1 92.44 302 SER A N 1
ATOM 2314 C CA . SER A 1 302 ? -9.266 -12.82 -4.473 1 92.44 302 SER A CA 1
ATOM 2315 C C . SER A 1 302 ? -9.445 -14.008 -5.418 1 92.44 302 SER A C 1
ATOM 2317 O O . SER A 1 302 ? -9.938 -13.852 -6.535 1 92.44 302 SER A O 1
ATOM 2319 N N . LYS A 1 303 ? -8.977 -15.18 -5.039 1 92.38 303 LYS A N 1
ATOM 2320 C CA . LYS A 1 303 ? -9.016 -16.328 -5.934 1 92.38 303 LYS A CA 1
ATOM 2321 C C . LYS A 1 303 ? -10.258 -17.188 -5.688 1 92.38 303 LYS A C 1
ATOM 2323 O O . LYS A 1 303 ? -10.625 -18.016 -6.52 1 92.38 303 LYS A O 1
ATOM 2328 N N . ALA A 1 304 ? -10.938 -16.922 -4.578 1 92.19 304 ALA A N 1
ATOM 2329 C CA . ALA A 1 304 ? -12.031 -17.797 -4.16 1 92.19 304 ALA A CA 1
ATOM 2330 C C . ALA A 1 304 ? -13.367 -17.062 -4.223 1 92.19 304 ALA A C 1
ATOM 2332 O O . ALA A 1 304 ? -14.422 -17.703 -4.332 1 92.19 304 ALA A O 1
ATOM 2333 N N . VAL A 1 305 ? -13.359 -15.773 -4.027 1 92.62 305 VAL A N 1
ATOM 2334 C CA . VAL A 1 305 ? -14.602 -15.031 -3.818 1 92.62 305 VAL A CA 1
ATOM 2335 C C . VAL A 1 305 ? -14.727 -13.922 -4.863 1 92.62 305 VAL A C 1
ATOM 2337 O O . VAL A 1 305 ? -15.516 -14.031 -5.801 1 92.62 305 VAL A O 1
ATOM 2340 N N . ALA A 1 306 ? -13.898 -12.945 -4.734 1 90.12 306 ALA A N 1
ATOM 2341 C CA . ALA A 1 306 ? -13.906 -11.828 -5.672 1 90.12 306 ALA A CA 1
ATOM 2342 C C . ALA A 1 306 ? -12.609 -11.031 -5.586 1 90.12 306 ALA A C 1
ATOM 2344 O O . ALA A 1 306 ? -12.266 -10.5 -4.527 1 90.12 306 ALA A O 1
ATOM 2345 N N . ALA A 1 307 ? -11.984 -10.906 -6.727 1 87.38 307 ALA A N 1
ATOM 2346 C CA . ALA A 1 307 ? -10.719 -10.18 -6.77 1 87.38 307 ALA A CA 1
ATOM 2347 C C . ALA A 1 307 ? -10.922 -8.695 -6.5 1 87.38 307 ALA A C 1
ATOM 2349 O O . ALA A 1 307 ? -10.086 -8.055 -5.855 1 87.38 307 ALA A O 1
ATOM 2350 N N . GLY A 1 308 ? -12.008 -8.18 -6.887 1 90.31 308 GLY A N 1
ATOM 2351 C CA . GLY A 1 308 ? -12.266 -6.75 -6.805 1 90.31 308 GLY A CA 1
ATOM 2352 C C . GLY A 1 308 ? -12.562 -6.277 -5.395 1 90.31 308 GLY A C 1
ATOM 2353 O O . GLY A 1 308 ? -12.508 -5.078 -5.113 1 90.31 308 GLY A O 1
ATOM 2354 N N . LEU A 1 309 ? -12.891 -7.156 -4.488 1 92.44 309 LEU A N 1
ATOM 2355 C CA . LEU A 1 309 ? -13.133 -6.77 -3.102 1 92.44 309 LEU A CA 1
ATOM 2356 C C . LEU A 1 309 ? -11.852 -6.266 -2.445 1 92.44 309 LEU A C 1
ATOM 2358 O O . LEU A 1 309 ? -11.898 -5.477 -1.501 1 92.44 309 LEU A O 1
ATOM 2362 N N . ARG A 1 310 ? -10.742 -6.762 -2.906 1 95.38 310 ARG A N 1
ATOM 2363 C CA . ARG A 1 310 ? -9.422 -6.391 -2.408 1 95.38 310 ARG A CA 1
ATOM 2364 C C . ARG A 1 310 ? -9.32 -6.613 -0.904 1 95.38 310 ARG A C 1
ATOM 2366 O O . ARG A 1 310 ? -8.844 -5.746 -0.172 1 95.38 310 ARG A O 1
ATOM 2373 N N . VAL A 1 311 ? -9.695 -7.762 -0.457 1 97.44 311 VAL A N 1
ATOM 2374 C CA . VAL A 1 311 ? -9.625 -8.102 0.962 1 97.44 311 VAL A CA 1
ATOM 2375 C C . VAL A 1 311 ? -8.641 -9.25 1.174 1 97.44 311 VAL A C 1
ATOM 2377 O O . VAL A 1 311 ? -8.656 -10.227 0.424 1 97.44 311 VAL A O 1
ATOM 2380 N N . GLY A 1 312 ? -7.785 -9.102 2.109 1 97.94 312 GLY A N 1
ATOM 2381 C CA . GLY A 1 312 ? -6.871 -10.133 2.578 1 97.94 312 GLY A CA 1
ATOM 2382 C C . GLY A 1 312 ? -6.656 -10.102 4.078 1 97.94 312 GLY A C 1
ATOM 2383 O O . GLY A 1 312 ? -7.125 -9.188 4.758 1 97.94 312 GLY A O 1
ATOM 2384 N N . TYR A 1 313 ? -6.02 -11.109 4.598 1 98.5 313 TYR A N 1
ATOM 2385 C CA . TYR A 1 313 ? -5.711 -11.242 6.02 1 98.5 313 TYR A CA 1
ATOM 2386 C C . TYR A 1 313 ? -4.289 -11.758 6.223 1 98.5 313 TYR A C 1
ATOM 2388 O O . TYR A 1 313 ? -3.812 -12.602 5.461 1 98.5 313 TYR A O 1
ATOM 2396 N N . LEU A 1 314 ? -3.666 -11.219 7.238 1 98.62 314 LEU A N 1
ATOM 2397 C CA . LEU A 1 314 ? -2.395 -11.742 7.719 1 98.62 314 LEU A CA 1
ATOM 2398 C C . LEU A 1 314 ? -2.566 -12.438 9.07 1 98.62 314 LEU A C 1
ATOM 2400 O O . LEU A 1 314 ? -3.338 -11.969 9.914 1 98.62 314 LEU A O 1
ATOM 2404 N N . HIS A 1 315 ? -1.941 -13.516 9.211 1 98.56 315 HIS A N 1
ATOM 2405 C CA . HIS A 1 315 ? -1.743 -14.141 10.516 1 98.56 315 HIS A CA 1
ATOM 2406 C C . HIS A 1 315 ? -0.274 -14.102 10.922 1 98.56 315 HIS A C 1
ATOM 2408 O O . HIS A 1 315 ? 0.604 -14.453 10.125 1 98.56 315 HIS A O 1
ATOM 2414 N N . ALA A 1 316 ? 0.018 -13.672 12.086 1 97.38 316 ALA A N 1
ATOM 2415 C CA . ALA A 1 316 ? 1.392 -13.562 12.57 1 97.38 316 ALA A CA 1
ATOM 2416 C C . ALA A 1 316 ? 1.465 -13.82 14.07 1 97.38 316 ALA A C 1
ATOM 2418 O O . ALA A 1 316 ? 0.454 -13.734 14.773 1 97.38 316 ALA A O 1
ATOM 2419 N N . PRO A 1 317 ? 2.713 -14.203 14.547 1 92.75 317 PRO A N 1
ATOM 2420 C CA . PRO A 1 317 ? 2.879 -14.25 16 1 92.75 317 PRO A CA 1
ATOM 2421 C C . PRO A 1 317 ? 2.631 -12.906 16.672 1 92.75 317 PRO A C 1
ATOM 2423 O O . PRO A 1 317 ? 2.953 -11.859 16.094 1 92.75 317 PRO A O 1
ATOM 2426 N N . VAL A 1 318 ? 2.158 -12.883 17.844 1 88.38 318 VAL A N 1
ATOM 2427 C CA . VAL A 1 318 ? 1.71 -11.703 18.578 1 88.38 318 VAL A CA 1
ATOM 2428 C C . VAL A 1 318 ? 2.838 -10.68 18.641 1 88.38 318 VAL A C 1
ATOM 2430 O O . VAL A 1 318 ? 2.619 -9.492 18.391 1 88.38 318 VAL A O 1
ATOM 2433 N N . PRO A 1 319 ? 4.102 -11.078 18.797 1 85.19 319 PRO A N 1
ATOM 2434 C CA . PRO A 1 319 ? 5.188 -10.109 18.922 1 85.19 319 PRO A CA 1
ATOM 2435 C C . PRO A 1 319 ? 5.426 -9.328 17.641 1 85.19 319 PRO A C 1
ATOM 2437 O O . PRO A 1 319 ? 6.086 -8.281 17.656 1 85.19 319 PRO A O 1
ATOM 2440 N N . LEU A 1 320 ? 4.914 -9.867 16.5 1 90.38 320 LEU A N 1
ATOM 2441 C CA . LEU A 1 320 ? 5.168 -9.219 15.219 1 90.38 320 LEU A CA 1
ATOM 2442 C C . LEU A 1 320 ? 3.988 -8.344 14.812 1 90.38 320 LEU A C 1
ATOM 2444 O O . LEU A 1 320 ? 4.086 -7.57 13.859 1 90.38 320 LEU A O 1
ATOM 2448 N N . ILE A 1 321 ? 2.854 -8.422 15.539 1 91.75 321 ILE A N 1
ATOM 2449 C CA . ILE A 1 321 ? 1.601 -7.789 15.141 1 91.75 321 ILE A CA 1
ATOM 2450 C C . ILE A 1 321 ? 1.78 -6.273 15.102 1 91.75 321 ILE A C 1
ATOM 2452 O O . ILE A 1 321 ? 1.397 -5.621 14.125 1 91.75 321 ILE A O 1
ATOM 2456 N N . SER A 1 322 ? 2.398 -5.688 16.109 1 88.62 322 SER A N 1
ATOM 2457 C CA . SER A 1 322 ? 2.537 -4.234 16.188 1 88.62 322 SER A CA 1
ATOM 2458 C C . SER A 1 322 ? 3.424 -3.701 15.07 1 88.62 322 SER A C 1
ATOM 2460 O O . SER A 1 322 ? 3.168 -2.625 14.523 1 88.62 322 SER A O 1
ATOM 2462 N N . ARG A 1 323 ? 4.453 -4.43 14.703 1 89.81 323 ARG A N 1
ATOM 2463 C CA . ARG A 1 323 ? 5.355 -4.02 13.633 1 89.81 323 ARG A CA 1
ATOM 2464 C C . ARG A 1 323 ? 4.645 -4.051 12.281 1 89.81 323 ARG A C 1
ATOM 2466 O O . ARG A 1 323 ? 4.809 -3.137 11.469 1 89.81 323 ARG A O 1
ATOM 2473 N N . ILE A 1 324 ? 3.896 -5.105 12.117 1 95.25 324 ILE A N 1
ATOM 2474 C CA . ILE A 1 324 ? 3.184 -5.215 10.852 1 95.25 324 ILE A CA 1
ATOM 2475 C C . ILE A 1 324 ? 2.078 -4.164 10.789 1 95.25 324 ILE A C 1
ATOM 2477 O O . ILE A 1 324 ? 1.829 -3.582 9.727 1 95.25 324 ILE A O 1
ATOM 2481 N N . ALA A 1 325 ? 1.449 -3.898 11.922 1 94.25 325 ALA A N 1
ATOM 2482 C CA . ALA A 1 325 ? 0.432 -2.854 11.992 1 94.25 325 ALA A CA 1
ATOM 2483 C C . ALA A 1 325 ? 1.026 -1.487 11.656 1 94.25 325 ALA A C 1
ATOM 2485 O O . ALA A 1 325 ? 0.387 -0.671 10.992 1 94.25 325 ALA A O 1
ATOM 2486 N N . ALA A 1 326 ? 2.205 -1.256 12.094 1 91.62 326 ALA A N 1
ATOM 2487 C CA . ALA A 1 326 ? 2.889 -0.005 11.773 1 91.62 326 ALA A CA 1
ATOM 2488 C C . ALA A 1 326 ? 3.133 0.119 10.273 1 91.62 326 ALA A C 1
ATOM 2490 O O . ALA A 1 326 ? 2.975 1.199 9.703 1 91.62 326 ALA A O 1
ATOM 2491 N N . ALA A 1 327 ? 3.51 -0.99 9.68 1 95.62 327 ALA A N 1
ATOM 2492 C CA . ALA A 1 327 ? 3.701 -0.998 8.227 1 95.62 327 ALA A CA 1
ATOM 2493 C C . ALA A 1 327 ? 2.387 -0.725 7.504 1 95.62 327 ALA A C 1
ATOM 2495 O O . ALA A 1 327 ? 2.367 -0.032 6.48 1 95.62 327 ALA A O 1
ATOM 2496 N N . LEU A 1 328 ? 1.345 -1.295 8.055 1 96.25 328 LEU A N 1
ATOM 2497 C CA . LEU A 1 328 ? 0.02 -1.053 7.496 1 96.25 328 LEU A CA 1
ATOM 2498 C C . LEU A 1 328 ? -0.34 0.427 7.574 1 96.25 328 LEU A C 1
ATOM 2500 O O . LEU A 1 328 ? -0.776 1.018 6.582 1 96.25 328 LEU A O 1
ATOM 2504 N N . ARG A 1 329 ? -0.099 1.008 8.664 1 93.81 329 ARG A N 1
ATOM 2505 C CA . ARG A 1 329 ? -0.357 2.434 8.844 1 93.81 329 ARG A CA 1
ATOM 2506 C C . ARG A 1 329 ? 0.501 3.268 7.898 1 93.81 329 ARG A C 1
ATOM 2508 O O . ARG A 1 329 ? 0.011 4.211 7.277 1 93.81 329 ARG A O 1
ATOM 2515 N N . GLY A 1 330 ? 1.709 2.869 7.797 1 93.94 330 GLY A N 1
ATOM 2516 C CA . GLY A 1 330 ? 2.631 3.59 6.934 1 93.94 330 GLY A CA 1
ATOM 2517 C C . GLY A 1 330 ? 2.32 3.424 5.461 1 93.94 330 GLY A C 1
ATOM 2518 O O . GLY A 1 330 ? 2.783 4.211 4.629 1 93.94 330 GLY A O 1
ATOM 2519 N N . SER A 1 331 ? 1.543 2.4 5.148 1 96.38 331 SER A N 1
ATOM 2520 C CA . SER A 1 331 ? 1.244 2.129 3.746 1 96.38 331 SER A CA 1
ATOM 2521 C C . SER A 1 331 ? -0.048 2.814 3.314 1 96.38 331 SER A C 1
ATOM 2523 O O . SER A 1 331 ? -0.103 3.434 2.25 1 96.38 331 SER A O 1
ATOM 2525 N N . CYS A 1 332 ? -1.062 2.699 4.188 1 94.06 332 CYS A N 1
ATOM 2526 C CA . CYS A 1 332 ? -2.34 3.244 3.74 1 94.06 332 CYS A CA 1
ATOM 2527 C C . CYS A 1 332 ? -3.227 3.596 4.93 1 94.06 332 CYS A C 1
ATOM 2529 O O . CYS A 1 332 ? -4.438 3.779 4.773 1 94.06 332 CYS A O 1
ATOM 2531 N N . TRP A 1 333 ? -2.709 3.664 6.098 1 90.19 333 TRP A N 1
ATOM 2532 C CA . TRP A 1 333 ? -3.395 3.975 7.348 1 90.19 333 TRP A CA 1
ATOM 2533 C C . TRP A 1 333 ? -4.211 2.781 7.832 1 90.19 333 TRP A C 1
ATOM 2535 O O . TRP A 1 333 ? -4.059 2.34 8.969 1 90.19 333 TRP A O 1
ATOM 2545 N N . MET A 1 334 ? -5.051 2.24 7.023 1 92.69 334 MET A N 1
ATOM 2546 C CA . MET A 1 334 ? -5.906 1.103 7.348 1 92.69 334 MET A CA 1
ATOM 2547 C C . MET A 1 334 ? -6.457 0.458 6.082 1 92.69 334 MET A C 1
ATOM 2549 O O . MET A 1 334 ? -6.539 1.104 5.035 1 92.69 334 MET A O 1
ATOM 2553 N N . ALA A 1 335 ? -6.777 -0.797 6.262 1 95.31 335 ALA A N 1
ATOM 2554 C CA . ALA A 1 335 ? -7.504 -1.44 5.172 1 95.31 335 ALA A CA 1
ATOM 2555 C C . ALA A 1 335 ? -8.875 -0.799 4.973 1 95.31 335 ALA A C 1
ATOM 2557 O O . ALA A 1 335 ? -9.453 -0.259 5.918 1 95.31 335 ALA A O 1
ATOM 2558 N N . THR A 1 336 ? -9.391 -0.845 3.779 1 96 336 THR A N 1
ATOM 2559 C CA . THR A 1 336 ? -10.641 -0.172 3.422 1 96 336 THR A CA 1
ATOM 2560 C C . THR A 1 336 ? -11.82 -0.775 4.18 1 96 336 THR A C 1
ATOM 2562 O O . THR A 1 336 ? -12.195 -1.924 3.941 1 96 336 THR A O 1
ATOM 2565 N N . PRO A 1 337 ? -12.469 -0.032 5.008 1 95.06 337 PRO A N 1
ATOM 2566 C CA . PRO A 1 337 ? -13.484 -0.566 5.914 1 95.06 337 PRO A CA 1
ATOM 2567 C C . PRO A 1 337 ? -14.688 -1.139 5.176 1 95.06 337 PRO A C 1
ATOM 2569 O O . PRO A 1 337 ? -15.188 -2.211 5.535 1 95.06 337 PRO A O 1
ATOM 2572 N N . LEU A 1 338 ? -15.148 -0.496 4.152 1 95.5 338 LEU A N 1
ATOM 2573 C CA . LEU A 1 338 ? -16.344 -0.943 3.439 1 95.5 338 LEU A CA 1
ATOM 2574 C C . LEU A 1 338 ? -16.141 -2.34 2.861 1 95.5 338 LEU A C 1
ATOM 2576 O O . LEU A 1 338 ? -17 -3.203 2.992 1 95.5 338 LEU A O 1
ATOM 2580 N N . ALA A 1 339 ? -15.023 -2.545 2.223 1 96.06 339 ALA A N 1
ATOM 2581 C CA . ALA A 1 339 ? -14.703 -3.855 1.667 1 96.06 339 ALA A CA 1
ATOM 2582 C C . ALA A 1 339 ? -14.578 -4.906 2.768 1 96.06 339 ALA A C 1
ATOM 2584 O O . ALA A 1 339 ? -15.078 -6.023 2.629 1 96.06 339 ALA A O 1
ATOM 2585 N N . MET A 1 340 ? -13.93 -4.52 3.867 1 96.81 340 MET A N 1
ATOM 2586 C CA . MET A 1 340 ? -13.75 -5.426 5 1 96.81 340 MET A CA 1
ATOM 2587 C C . MET A 1 340 ? -15.094 -5.805 5.609 1 96.81 340 MET A C 1
ATOM 2589 O O . MET A 1 340 ? -15.305 -6.957 5.992 1 96.81 340 MET A O 1
ATOM 2593 N N . GLU A 1 341 ? -15.977 -4.805 5.699 1 96.5 341 GLU A N 1
ATOM 2594 C CA . GLU A 1 341 ? -17.297 -5.059 6.262 1 96.5 341 GLU A CA 1
ATOM 2595 C C . GLU A 1 341 ? -18.062 -6.078 5.426 1 96.5 341 GLU A C 1
ATOM 2597 O O . GLU A 1 341 ? -18.641 -7.023 5.969 1 96.5 341 GLU A O 1
ATOM 2602 N N . LEU A 1 342 ? -18.047 -5.914 4.156 1 96.31 342 LEU A N 1
ATOM 2603 C CA . LEU A 1 342 ? -18.75 -6.809 3.248 1 96.31 342 LEU A CA 1
ATOM 2604 C C . LEU A 1 342 ? -18.156 -8.211 3.295 1 96.31 342 LEU A C 1
ATOM 2606 O O . LEU A 1 342 ? -18.891 -9.195 3.439 1 96.31 342 LEU A O 1
ATOM 2610 N N . ALA A 1 343 ? -16.875 -8.32 3.215 1 96.88 343 ALA A N 1
ATOM 2611 C CA . ALA A 1 343 ? -16.188 -9.617 3.23 1 96.88 343 ALA A CA 1
ATOM 2612 C C . ALA A 1 343 ? -16.422 -10.336 4.555 1 96.88 343 ALA A C 1
ATOM 2614 O O . ALA A 1 343 ? -16.641 -11.555 4.578 1 96.88 343 ALA A O 1
ATOM 2615 N N . SER A 1 344 ? -16.312 -9.562 5.656 1 96.5 344 SER A N 1
ATOM 2616 C CA . SER A 1 344 ? -16.547 -10.156 6.969 1 96.5 344 SER A CA 1
ATOM 2617 C C . SER A 1 344 ? -17.969 -10.719 7.078 1 96.5 344 SER A C 1
ATOM 2619 O O . SER A 1 344 ? -18.156 -11.805 7.621 1 96.5 344 SER A O 1
ATOM 2621 N N . GLY A 1 345 ? -18.906 -9.977 6.582 1 96.44 345 GLY A N 1
ATOM 2622 C CA . GLY A 1 345 ? -20.281 -10.477 6.547 1 96.44 345 GLY A CA 1
ATOM 2623 C C . GLY A 1 345 ? -20.422 -11.758 5.746 1 96.44 345 GLY A C 1
ATOM 2624 O O . GLY A 1 345 ? -21.109 -12.688 6.172 1 96.44 345 GLY A O 1
ATOM 2625 N N . TRP A 1 346 ? -19.75 -11.812 4.59 1 97.44 346 TRP A N 1
ATOM 2626 C CA . TRP A 1 346 ? -19.828 -12.984 3.723 1 97.44 346 TRP A CA 1
ATOM 2627 C C . TRP A 1 346 ? -19.188 -14.203 4.391 1 97.44 346 TRP A C 1
ATOM 2629 O O . TRP A 1 346 ? -19.641 -15.328 4.203 1 97.44 346 TRP A O 1
ATOM 2639 N N . ILE A 1 347 ? -18.125 -13.961 5.152 1 97.88 347 ILE A N 1
ATOM 2640 C CA . ILE A 1 347 ? -17.438 -15.047 5.852 1 97.88 347 ILE A CA 1
ATOM 2641 C C . ILE A 1 347 ? -18.328 -15.562 6.98 1 97.88 347 ILE A C 1
ATOM 2643 O O . ILE A 1 347 ? -18.516 -16.766 7.129 1 97.88 347 ILE A O 1
ATOM 2647 N N . GLU A 1 348 ? -18.922 -14.656 7.695 1 96.56 348 GLU A N 1
ATOM 2648 C CA . GLU A 1 348 ? -19.734 -15.008 8.852 1 96.56 348 GLU A CA 1
ATOM 2649 C C . GLU A 1 348 ? -21.016 -15.703 8.43 1 96.56 348 GLU A C 1
ATOM 2651 O O . GLU A 1 348 ? -21.5 -16.609 9.109 1 96.56 348 GLU A O 1
ATOM 2656 N N . SER A 1 349 ? -21.562 -15.297 7.258 1 95.5 349 SER A N 1
ATOM 2657 C CA . SER A 1 349 ? -22.844 -15.844 6.797 1 95.5 349 SER A CA 1
ATOM 2658 C C . SER A 1 349 ? -22.625 -17.078 5.934 1 95.5 349 SER A C 1
ATOM 2660 O O . SER A 1 349 ? -23.594 -17.641 5.395 1 95.5 349 SER A O 1
ATOM 2662 N N . SER A 1 350 ? -21.438 -17.469 5.578 1 94.88 350 SER A N 1
ATOM 2663 C CA . SER A 1 350 ? -21.047 -18.641 4.801 1 94.88 350 SER A CA 1
ATOM 2664 C C . SER A 1 350 ? -21.25 -18.406 3.309 1 94.88 350 SER A C 1
ATOM 2666 O O . SER A 1 350 ? -21.188 -19.344 2.514 1 94.88 350 SER A O 1
ATOM 2668 N N . VAL A 1 351 ? -21.547 -17.172 3.018 1 95.62 351 VAL A N 1
ATOM 2669 C CA . VAL A 1 351 ? -21.594 -16.797 1.606 1 95.62 351 VAL A CA 1
ATOM 2670 C C . VAL A 1 351 ? -20.219 -17.031 0.966 1 95.62 351 VAL A C 1
ATOM 2672 O O . VAL A 1 351 ? -20.125 -17.562 -0.147 1 95.62 351 VAL A O 1
ATOM 2675 N N . ALA A 1 352 ? -19.188 -16.641 1.682 1 96.81 352 ALA A N 1
ATOM 2676 C CA . ALA A 1 352 ? -17.828 -16.812 1.17 1 96.81 352 ALA A CA 1
ATOM 2677 C C . ALA A 1 352 ? -17.531 -18.281 0.905 1 96.81 352 ALA A C 1
ATOM 2679 O O . ALA A 1 352 ? -16.906 -18.625 -0.104 1 96.81 352 ALA A O 1
ATOM 2680 N N . GLU A 1 353 ? -17.969 -19.109 1.771 1 96.19 353 GLU A N 1
ATOM 2681 C CA . GLU A 1 353 ? -17.781 -20.531 1.603 1 96.19 353 GLU A CA 1
ATOM 2682 C C . GLU A 1 353 ? -18.531 -21.062 0.379 1 96.19 353 GLU A C 1
ATOM 2684 O O . GLU A 1 353 ? -18.031 -21.922 -0.343 1 96.19 353 GLU A O 1
ATOM 2689 N N . LYS A 1 354 ? -19.703 -20.609 0.213 1 96.19 354 LYS A N 1
ATOM 2690 C CA . LYS A 1 354 ? -20.5 -21 -0.951 1 96.19 354 LYS A CA 1
ATOM 2691 C C . LYS A 1 354 ? -19.812 -20.594 -2.248 1 96.19 354 LYS A C 1
ATOM 2693 O O . LYS A 1 354 ? -19.75 -21.375 -3.199 1 96.19 354 LYS A O 1
ATOM 2698 N N . LEU A 1 355 ? -19.328 -19.391 -2.268 1 96.38 355 LEU A N 1
ATOM 2699 C CA . LEU A 1 355 ? -18.641 -18.906 -3.449 1 96.38 355 LEU A CA 1
ATOM 2700 C C . LEU A 1 355 ? -17.359 -19.688 -3.693 1 96.38 355 LEU A C 1
ATOM 2702 O O . LEU A 1 355 ? -17.016 -19.984 -4.84 1 96.38 355 LEU A O 1
ATOM 2706 N N . LEU A 1 356 ? -16.641 -20.031 -2.639 1 96.94 356 LEU A N 1
ATOM 2707 C CA . LEU A 1 356 ? -15.445 -20.859 -2.727 1 96.94 356 LEU A CA 1
ATOM 2708 C C . LEU A 1 356 ? -15.766 -22.219 -3.354 1 96.94 356 LEU A C 1
ATOM 2710 O O . LEU A 1 356 ? -15.062 -22.656 -4.262 1 96.94 356 LEU A O 1
ATOM 2714 N N . ARG A 1 357 ? -16.797 -22.844 -2.912 1 96.75 357 ARG A N 1
ATOM 2715 C CA . ARG A 1 357 ? -17.203 -24.141 -3.449 1 96.75 357 ARG A CA 1
ATOM 2716 C C . ARG A 1 357 ? -17.562 -24.031 -4.926 1 96.75 357 ARG A C 1
ATOM 2718 O O . ARG A 1 357 ? -17.219 -24.906 -5.719 1 96.75 357 ARG A O 1
ATOM 2725 N N . GLN A 1 358 ? -18.25 -22.969 -5.25 1 95.75 358 GLN A N 1
ATOM 2726 C CA . GLN A 1 358 ? -18.578 -22.734 -6.648 1 95.75 358 GLN A CA 1
ATOM 2727 C C . GLN A 1 358 ? -17.328 -22.609 -7.504 1 95.75 358 GLN A C 1
ATOM 2729 O O . GLN A 1 358 ? -17.281 -23.094 -8.633 1 95.75 358 GLN A O 1
ATOM 2734 N N . GLN A 1 359 ? -16.344 -21.922 -6.996 1 95.88 359 GLN A N 1
ATOM 2735 C CA . GLN A 1 359 ? -15.078 -21.766 -7.707 1 95.88 359 GLN A CA 1
ATOM 2736 C C . GLN A 1 359 ? -14.414 -23.125 -7.949 1 95.88 359 GLN A C 1
ATOM 2738 O O . GLN A 1 359 ? -13.961 -23.406 -9.062 1 95.88 359 GLN A O 1
ATOM 2743 N N . ILE A 1 360 ? -14.383 -23.938 -6.91 1 97.19 360 ILE A N 1
ATOM 2744 C CA . ILE A 1 360 ? -13.742 -25.25 -6.984 1 97.19 360 ILE A CA 1
ATOM 2745 C C . ILE A 1 360 ? -14.43 -26.109 -8.047 1 97.19 360 ILE A C 1
ATOM 2747 O O . ILE A 1 360 ? -13.766 -26.719 -8.883 1 97.19 360 ILE A O 1
ATOM 2751 N N . ILE A 1 361 ? -15.703 -26.078 -8.039 1 96.94 361 ILE A N 1
ATOM 2752 C CA . ILE A 1 361 ? -16.484 -26.875 -8.984 1 96.94 361 ILE A CA 1
ATOM 2753 C C . ILE A 1 361 ? -16.25 -26.375 -10.406 1 96.94 361 ILE A C 1
ATOM 2755 O O . ILE A 1 361 ? -16.031 -27.172 -11.32 1 96.94 361 ILE A O 1
ATOM 2759 N N . GLU A 1 362 ? -16.312 -25.078 -10.586 1 96.69 362 GLU A N 1
ATOM 2760 C CA . GLU A 1 362 ? -16.172 -24.5 -11.922 1 96.69 362 GLU A CA 1
ATOM 2761 C C . GLU A 1 362 ? -14.766 -24.719 -12.469 1 96.69 362 GLU A C 1
ATOM 2763 O O . GLU A 1 362 ? -14.594 -24.953 -13.664 1 96.69 362 GLU A O 1
ATOM 2768 N N . ILE A 1 363 ? -13.75 -24.609 -11.641 1 97.12 363 ILE A N 1
ATOM 2769 C CA . ILE A 1 363 ? -12.375 -24.875 -12.047 1 97.12 363 ILE A CA 1
ATOM 2770 C C . ILE A 1 363 ? -12.273 -26.328 -12.539 1 97.12 363 ILE A C 1
ATOM 2772 O O . ILE A 1 363 ? -11.719 -26.578 -13.617 1 97.12 363 ILE A O 1
ATOM 2776 N N . GLY A 1 364 ? -12.828 -27.234 -11.789 1 97.31 364 GLY A N 1
ATOM 2777 C CA . GLY A 1 364 ? -12.82 -28.625 -12.195 1 97.31 364 GLY A CA 1
ATOM 2778 C C . GLY A 1 364 ? -13.516 -28.859 -13.523 1 97.31 364 GLY A C 1
ATOM 2779 O O . GLY A 1 364 ? -13 -29.594 -14.375 1 97.31 364 GLY A O 1
ATOM 2780 N N . ARG A 1 365 ? -14.625 -28.25 -13.688 1 97.19 365 ARG A N 1
ATOM 2781 C CA . ARG A 1 365 ? -15.391 -28.406 -14.922 1 97.19 365 ARG A CA 1
ATOM 2782 C C . ARG A 1 365 ? -14.602 -27.891 -16.125 1 97.19 365 ARG A C 1
ATOM 2784 O O . ARG A 1 365 ? -14.523 -28.578 -17.156 1 97.19 365 ARG A O 1
ATOM 2791 N N . ARG A 1 366 ? -14.086 -26.719 -16 1 97.5 366 ARG A N 1
ATOM 2792 C CA . ARG A 1 366 ? -13.352 -26.109 -17.109 1 97.5 366 ARG A CA 1
ATOM 2793 C C . ARG A 1 366 ? -12.086 -26.906 -17.422 1 97.5 366 ARG A C 1
ATOM 2795 O O . ARG A 1 366 ? -11.703 -27.047 -18.578 1 97.5 366 ARG A O 1
ATOM 2802 N N . LYS A 1 367 ? -11.422 -27.438 -16.438 1 97.81 367 LYS A N 1
ATOM 2803 C CA . LYS A 1 367 ? -10.242 -28.281 -16.672 1 97.81 367 LYS A CA 1
ATOM 2804 C C . LYS A 1 367 ? -10.609 -29.547 -17.422 1 97.81 367 LYS A C 1
ATOM 2806 O O . LYS A 1 367 ? -9.891 -29.969 -18.328 1 97.81 367 LYS A O 1
ATOM 2811 N N . GLN A 1 368 ? -11.711 -30.141 -17.047 1 97.38 368 GLN A N 1
ATOM 2812 C CA . GLN A 1 368 ? -12.172 -31.344 -17.719 1 97.38 368 GLN A CA 1
ATOM 2813 C C . GLN A 1 368 ? -12.461 -31.062 -19.188 1 97.38 368 GLN A C 1
ATOM 2815 O O . GLN A 1 368 ? -12.234 -31.922 -20.047 1 97.38 368 GLN A O 1
ATOM 2820 N N . LEU A 1 369 ? -12.953 -29.906 -19.438 1 96.81 369 LEU A N 1
ATOM 2821 C CA . LEU A 1 369 ? -13.305 -29.5 -20.797 1 96.81 369 LEU A CA 1
ATOM 2822 C C . LEU A 1 369 ? -12.062 -29.469 -21.688 1 96.81 369 LEU A C 1
ATOM 2824 O O . LEU A 1 369 ? -12.156 -29.75 -22.875 1 96.81 369 LEU A O 1
ATOM 2828 N N . VAL A 1 370 ? -10.898 -29.125 -21.109 1 97.81 370 VAL A N 1
ATOM 2829 C CA . VAL A 1 370 ? -9.781 -28.812 -22 1 97.81 370 VAL A CA 1
ATOM 2830 C C . VAL A 1 370 ? -8.68 -29.859 -21.828 1 97.81 370 VAL A C 1
ATOM 2832 O O . VAL A 1 370 ? -7.762 -29.938 -22.656 1 97.81 370 VAL A O 1
ATOM 2835 N N . GLU A 1 371 ? -8.727 -30.672 -20.844 1 97.44 371 GLU A N 1
ATOM 2836 C CA . GLU A 1 371 ? -7.66 -31.609 -20.5 1 97.44 371 GLU A CA 1
ATOM 2837 C C . GLU A 1 371 ? -7.355 -32.531 -21.688 1 97.44 371 GLU A C 1
ATOM 2839 O O . GLU A 1 371 ? -6.195 -32.844 -21.938 1 97.44 371 GLU A O 1
ATOM 2844 N N . GLY A 1 372 ? -8.383 -32.938 -22.391 1 97.44 372 GLY A N 1
ATOM 2845 C CA . GLY A 1 372 ? -8.203 -33.844 -23.531 1 97.44 372 GLY A CA 1
ATOM 2846 C C . GLY A 1 372 ? -7.367 -33.219 -24.641 1 97.44 372 GLY A C 1
ATOM 2847 O O . GLY A 1 372 ? -6.688 -33.906 -25.375 1 97.44 372 GLY A O 1
ATOM 2848 N N . LEU A 1 373 ? -7.402 -31.938 -24.75 1 97.56 373 LEU A N 1
ATOM 2849 C CA . LEU A 1 373 ? -6.652 -31.219 -25.781 1 97.56 373 LEU A CA 1
ATOM 2850 C C . LEU A 1 373 ? -5.156 -31.266 -25.5 1 97.56 373 LEU A C 1
ATOM 2852 O O . LEU A 1 373 ? -4.34 -30.969 -26.375 1 97.56 373 LEU A O 1
ATOM 2856 N N . LEU A 1 374 ? -4.77 -31.625 -24.281 1 97.25 374 LEU A N 1
ATOM 2857 C CA . LEU A 1 374 ? -3.369 -31.625 -23.875 1 97.25 374 LEU A CA 1
ATOM 2858 C C . LEU A 1 374 ? -2.805 -33.031 -23.875 1 97.25 374 LEU A C 1
ATOM 2860 O O . LEU A 1 374 ? -1.682 -33.25 -23.422 1 97.25 374 LEU A O 1
ATOM 2864 N N . GLU A 1 375 ? -3.596 -33.906 -24.391 1 95.62 375 GLU A N 1
ATOM 2865 C CA . GLU A 1 375 ? -3.135 -35.281 -24.469 1 95.62 375 GLU A CA 1
ATOM 2866 C C . GLU A 1 375 ? -1.829 -35.406 -25.266 1 95.62 375 GLU A C 1
ATOM 2868 O O . GLU A 1 375 ? -1.683 -34.781 -26.312 1 95.62 375 GLU A O 1
ATOM 2873 N N . GLY A 1 376 ? -0.912 -36.156 -24.719 1 94.38 376 GLY A N 1
ATOM 2874 C CA . GLY A 1 376 ? 0.372 -36.312 -25.375 1 94.38 376 GLY A CA 1
ATOM 2875 C C . GLY A 1 376 ? 1.41 -35.312 -24.953 1 94.38 376 GLY A C 1
ATOM 2876 O O . GLY A 1 376 ? 2.602 -35.469 -25.219 1 94.38 376 GLY A O 1
ATOM 2877 N N . LEU A 1 377 ? 0.982 -34.25 -24.328 1 96.06 377 LEU A N 1
ATOM 2878 C CA . LEU A 1 377 ? 1.904 -33.25 -23.797 1 96.06 377 LEU A CA 1
ATOM 2879 C C . LEU A 1 377 ? 2.246 -33.531 -22.344 1 96.06 377 LEU A C 1
ATOM 2881 O O . LEU A 1 377 ? 1.455 -34.156 -21.625 1 96.06 377 LEU A O 1
ATOM 2885 N N . SER A 1 378 ? 3.43 -33.188 -21.984 1 96.88 378 SER A N 1
ATOM 2886 C CA . SER A 1 378 ? 3.836 -33.281 -20.594 1 96.88 378 SER A CA 1
ATOM 2887 C C . SER A 1 378 ? 3.412 -32.062 -19.797 1 96.88 378 SER A C 1
ATOM 2889 O O . SER A 1 378 ? 3.787 -30.938 -20.125 1 96.88 378 SER A O 1
ATOM 2891 N N . TYR A 1 379 ? 2.617 -32.219 -18.797 1 97.5 379 TYR A N 1
ATOM 2892 C CA . TYR A 1 379 ? 2.193 -31.094 -17.953 1 97.5 379 TYR A CA 1
ATOM 2893 C C . TYR A 1 379 ? 1.937 -31.547 -16.531 1 97.5 379 TYR A C 1
ATOM 2895 O O . TYR A 1 379 ? 1.838 -32.75 -16.25 1 97.5 379 TYR A O 1
ATOM 2903 N N . ARG A 1 380 ? 1.952 -30.609 -15.641 1 97.5 380 ARG A N 1
ATOM 2904 C CA . ARG A 1 380 ? 1.561 -30.797 -14.242 1 97.5 380 ARG A CA 1
ATOM 2905 C C . ARG A 1 380 ? 0.348 -29.938 -13.906 1 97.5 380 ARG A C 1
ATOM 2907 O O . ARG A 1 380 ? 0.216 -28.812 -14.406 1 97.5 380 ARG A O 1
ATOM 2914 N N . THR A 1 381 ? -0.481 -30.5 -13.094 1 97.44 381 THR A N 1
ATOM 2915 C CA . THR A 1 381 ? -1.601 -29.75 -12.531 1 97.44 381 THR A CA 1
ATOM 2916 C C . THR A 1 381 ? -2.107 -30.406 -11.25 1 97.44 381 THR A C 1
ATOM 2918 O O . THR A 1 381 ? -1.494 -31.344 -10.75 1 97.44 381 THR A O 1
ATOM 2921 N N . HIS A 1 382 ? -2.965 -29.766 -10.586 1 96.5 382 HIS A N 1
ATOM 2922 C CA . HIS A 1 382 ? -3.77 -30.234 -9.469 1 96.5 382 HIS A CA 1
ATOM 2923 C C . HIS A 1 382 ? -5.258 -30.094 -9.766 1 96.5 382 HIS A C 1
ATOM 2925 O O . HIS A 1 382 ? -5.676 -29.125 -10.406 1 96.5 382 HIS A O 1
ATOM 2931 N N . PRO A 1 383 ? -6.027 -31.031 -9.359 1 95.12 383 PRO A N 1
ATOM 2932 C CA . PRO A 1 383 ? -7.453 -30.984 -9.68 1 95.12 383 PRO A CA 1
ATOM 2933 C C . PRO A 1 383 ? -8.094 -29.641 -9.312 1 95.12 383 PRO A C 1
ATOM 2935 O O . PRO A 1 383 ? -9.008 -29.172 -10.008 1 95.12 383 PRO A O 1
ATOM 2938 N N . GLN A 1 384 ? -7.633 -29.016 -8.32 1 95.81 384 GLN A N 1
ATOM 2939 C CA . GLN A 1 384 ? -8.25 -27.781 -7.848 1 95.81 384 GLN A CA 1
ATOM 2940 C C . GLN A 1 384 ? -7.426 -26.562 -8.266 1 95.81 384 GLN A C 1
ATOM 2942 O O . GLN A 1 384 ? -7.773 -25.438 -7.934 1 95.81 384 GLN A O 1
ATOM 2947 N N . CYS A 1 385 ? -6.336 -26.781 -8.914 1 96.88 385 CYS A N 1
ATOM 2948 C CA . CYS A 1 385 ? -5.523 -25.672 -9.406 1 96.88 385 CYS A CA 1
ATOM 2949 C C . CYS A 1 385 ? -6.129 -25.078 -10.68 1 96.88 385 CYS A C 1
ATOM 2951 O O . CYS A 1 385 ? -6.52 -25.812 -11.586 1 96.88 385 CYS A O 1
ATOM 2953 N N . PRO A 1 386 ? -6.148 -23.797 -10.828 1 96.88 386 PRO A N 1
ATOM 2954 C CA . PRO A 1 386 ? -6.836 -23.188 -11.969 1 96.88 386 PRO A CA 1
ATOM 2955 C C . PRO A 1 386 ? -5.984 -23.203 -13.242 1 96.88 386 PRO A C 1
ATOM 2957 O O . PRO A 1 386 ? -6.395 -22.641 -14.266 1 96.88 386 PRO A O 1
ATOM 2960 N N . HIS A 1 387 ? -4.77 -23.812 -13.219 1 98.19 387 HIS A N 1
ATOM 2961 C CA . HIS A 1 387 ? -3.939 -23.734 -14.414 1 98.19 387 HIS A CA 1
ATOM 2962 C C . HIS A 1 387 ? -3.189 -25.047 -14.641 1 98.19 387 HIS A C 1
ATOM 2964 O O . HIS A 1 387 ? -3.178 -25.922 -13.773 1 98.19 387 HIS A O 1
ATOM 2970 N N . PHE A 1 388 ? -2.705 -25.203 -15.844 1 98.44 388 PHE A N 1
ATOM 2971 C CA . PHE A 1 388 ? -1.769 -26.25 -16.25 1 98.44 388 PHE A CA 1
ATOM 2972 C C . PHE A 1 388 ? -0.37 -25.672 -16.438 1 98.44 388 PHE A C 1
ATOM 2974 O O . PHE A 1 388 ? -0.211 -24.578 -16.969 1 98.44 388 PHE A O 1
ATOM 2981 N N . TRP A 1 389 ? 0.564 -26.344 -15.875 1 98.5 389 TRP A N 1
ATOM 2982 C CA . TRP A 1 389 ? 1.979 -26.062 -16.094 1 98.5 389 TRP A CA 1
ATOM 2983 C C . TRP A 1 389 ? 2.562 -27.016 -17.141 1 98.5 389 TRP A C 1
ATOM 2985 O O . TRP A 1 389 ? 2.828 -28.188 -16.844 1 98.5 389 TRP A O 1
ATOM 2995 N N . ILE A 1 390 ? 2.824 -26.5 -18.375 1 98.38 390 ILE A N 1
ATOM 2996 C CA . ILE A 1 390 ? 3 -27.359 -19.547 1 98.38 390 ILE A CA 1
ATOM 2997 C C . ILE A 1 390 ? 4.426 -27.219 -20.078 1 98.38 390 ILE A C 1
ATOM 2999 O O . ILE A 1 390 ? 4.906 -26.109 -20.297 1 98.38 390 ILE A O 1
ATOM 3003 N N . GLU A 1 391 ? 5.055 -28.312 -20.297 1 97.56 391 GLU A N 1
ATOM 3004 C CA . GLU A 1 391 ? 6.391 -28.344 -20.875 1 97.56 391 GLU A CA 1
ATOM 3005 C C . GLU A 1 391 ? 6.34 -28.047 -22.375 1 97.56 391 GLU A C 1
ATOM 3007 O O . GLU A 1 391 ? 5.496 -28.578 -23.094 1 97.56 391 GLU A O 1
ATOM 3012 N N . VAL A 1 392 ? 7.18 -27.156 -22.766 1 96.69 392 VAL A N 1
ATOM 3013 C CA . VAL A 1 392 ? 7.309 -26.875 -24.188 1 96.69 392 VAL A CA 1
ATOM 3014 C C . VAL A 1 392 ? 8.242 -27.906 -24.828 1 96.69 392 VAL A C 1
ATOM 3016 O O . VAL A 1 392 ? 9.414 -28 -24.469 1 96.69 392 VAL A O 1
ATOM 3019 N N . PRO A 1 393 ? 7.781 -28.594 -25.766 1 93.38 393 PRO A N 1
ATOM 3020 C CA . PRO A 1 393 ? 8.625 -29.609 -26.406 1 93.38 393 PRO A CA 1
ATOM 3021 C C . PRO A 1 393 ? 9.781 -29 -27.188 1 93.38 393 PRO A C 1
ATOM 3023 O O . PRO A 1 393 ? 9.625 -27.953 -27.812 1 93.38 393 PRO A O 1
ATOM 3026 N N . GLU A 1 394 ? 10.859 -29.641 -27.172 1 87.81 394 GLU A N 1
ATOM 3027 C CA . GLU A 1 394 ? 11.977 -29.234 -28.016 1 87.81 394 GLU A CA 1
ATOM 3028 C C . GLU A 1 394 ? 11.594 -29.312 -29.5 1 87.81 394 GLU A C 1
ATOM 3030 O O . GLU A 1 394 ? 10.797 -30.156 -29.891 1 87.81 394 GLU A O 1
ATOM 3035 N N . PRO A 1 395 ? 12.086 -28.516 -30.188 1 87.56 395 PRO A N 1
ATOM 3036 C CA . PRO A 1 395 ? 13.109 -27.484 -29.938 1 87.56 395 PRO A CA 1
ATOM 3037 C C . PRO A 1 395 ? 12.516 -26.109 -29.656 1 87.56 395 PRO A C 1
ATOM 3039 O O . PRO A 1 395 ? 13.234 -25.109 -29.688 1 87.56 395 PRO A O 1
ATOM 3042 N N . TRP A 1 396 ? 11.258 -26.109 -29.438 1 86.69 396 TRP A N 1
ATOM 3043 C CA . TRP A 1 396 ? 10.609 -24.812 -29.297 1 86.69 396 TRP A CA 1
ATOM 3044 C C . TRP A 1 396 ? 10.992 -24.141 -27.984 1 86.69 396 TRP A C 1
ATOM 3046 O O . TRP A 1 396 ? 11.398 -24.828 -27.031 1 86.69 396 TRP A O 1
ATOM 3056 N N . ARG A 1 397 ? 10.867 -22.812 -28.047 1 91.06 397 ARG A N 1
ATOM 3057 C CA . ARG A 1 397 ? 11.047 -22.016 -26.844 1 91.06 397 ARG A CA 1
ATOM 3058 C C . ARG A 1 397 ? 9.711 -21.484 -26.328 1 91.06 397 ARG A C 1
ATOM 3060 O O . ARG A 1 397 ? 8.812 -21.188 -27.125 1 91.06 397 ARG A O 1
ATOM 3067 N N . ALA A 1 398 ? 9.617 -21.406 -25 1 94.75 398 ALA A N 1
ATOM 3068 C CA . ALA A 1 398 ? 8.391 -20.906 -24.391 1 94.75 398 ALA A CA 1
ATOM 3069 C C . ALA A 1 398 ? 8.031 -19.516 -24.922 1 94.75 398 ALA A C 1
ATOM 3071 O O . ALA A 1 398 ? 6.855 -19.219 -25.141 1 94.75 398 ALA A O 1
ATOM 3072 N N . SER A 1 399 ? 9.055 -18.734 -25.172 1 91.12 399 SER A N 1
ATOM 3073 C CA . SER A 1 399 ? 8.836 -17.375 -25.688 1 91.12 399 SER A CA 1
ATOM 3074 C C . SER A 1 399 ? 8.234 -17.406 -27.094 1 91.12 399 SER A C 1
ATOM 3076 O O . SER A 1 399 ? 7.426 -16.547 -27.438 1 91.12 399 SER A O 1
ATOM 3078 N N . ASP A 1 400 ? 8.602 -18.359 -27.844 1 89.12 400 ASP A N 1
ATOM 3079 C CA . ASP A 1 400 ? 8.047 -18.5 -29.188 1 89.12 400 ASP A CA 1
ATOM 3080 C C . ASP A 1 400 ? 6.57 -18.875 -29.141 1 89.12 400 ASP A C 1
ATOM 3082 O O . ASP A 1 400 ? 5.762 -18.344 -29.906 1 89.12 400 ASP A O 1
ATOM 3086 N N . VAL A 1 401 ? 6.32 -19.781 -28.281 1 94.19 401 VAL A N 1
ATOM 3087 C CA . VAL A 1 401 ? 4.938 -20.219 -28.109 1 94.19 401 VAL A CA 1
ATOM 3088 C C . VAL A 1 401 ? 4.078 -19.031 -27.656 1 94.19 401 VAL A C 1
ATOM 3090 O O . VAL A 1 401 ? 2.984 -18.828 -28.188 1 94.19 401 VAL A O 1
ATOM 3093 N N . GLU A 1 402 ? 4.539 -18.297 -26.703 1 94.69 402 GLU A N 1
ATOM 3094 C CA . GLU A 1 402 ? 3.824 -17.125 -26.203 1 94.69 402 GLU A CA 1
ATOM 3095 C C . GLU A 1 402 ? 3.566 -16.125 -27.312 1 94.69 402 GLU A C 1
ATOM 3097 O O . GLU A 1 402 ? 2.459 -15.594 -27.438 1 94.69 402 GLU A O 1
ATOM 3102 N N . ALA A 1 403 ? 4.57 -15.828 -28.094 1 90.38 403 ALA A N 1
ATOM 3103 C CA . ALA A 1 403 ? 4.473 -14.852 -29.172 1 90.38 403 ALA A CA 1
ATOM 3104 C C . ALA A 1 403 ? 3.457 -15.297 -30.219 1 90.38 403 ALA A C 1
ATOM 3106 O O . ALA A 1 403 ? 2.66 -14.492 -30.703 1 90.38 403 ALA A O 1
ATOM 3107 N N . GLU A 1 404 ? 3.523 -16.5 -30.609 1 92 404 GLU A N 1
ATOM 3108 C CA . GLU A 1 404 ? 2.596 -17.047 -31.594 1 92 404 GLU A CA 1
ATOM 3109 C C . GLU A 1 404 ? 1.152 -16.938 -31.125 1 92 404 GLU A C 1
ATOM 3111 O O . GLU A 1 404 ? 0.269 -16.531 -31.875 1 92 404 GLU A O 1
ATOM 3116 N N . LEU A 1 405 ? 0.929 -17.375 -29.875 1 94.88 405 LEU A N 1
ATOM 3117 C CA . LEU A 1 405 ? -0.412 -17.312 -29.312 1 94.88 405 LEU A CA 1
ATOM 3118 C C . LEU A 1 405 ? -0.904 -15.875 -29.219 1 94.88 405 LEU A C 1
ATOM 3120 O O . LEU A 1 405 ? -2.08 -15.602 -29.484 1 94.88 405 LEU A O 1
ATOM 3124 N N . LYS A 1 406 ? -0.027 -15.016 -28.859 1 92.06 406 LYS A N 1
ATOM 3125 C CA . LYS A 1 406 ? -0.389 -13.609 -28.781 1 92.06 406 LYS A CA 1
ATOM 3126 C C . LYS A 1 406 ? -0.867 -13.086 -30.141 1 92.06 406 LYS A C 1
ATOM 3128 O O . LYS A 1 406 ? -1.812 -12.297 -30.203 1 92.06 406 LYS A O 1
ATOM 3133 N N . LEU A 1 407 ? -0.203 -13.453 -31.188 1 90.06 407 LEU A N 1
ATOM 3134 C CA . LEU A 1 407 ? -0.604 -13.07 -32.531 1 90.06 407 LEU A CA 1
ATOM 3135 C C . LEU A 1 407 ? -2.016 -13.562 -32.844 1 90.06 407 LEU A C 1
ATOM 3137 O O . LEU A 1 407 ? -2.736 -12.945 -33.625 1 90.06 407 LEU A O 1
ATOM 3141 N N . LYS A 1 408 ? -2.359 -14.664 -32.25 1 92 408 LYS A N 1
ATOM 3142 C CA . LYS A 1 408 ? -3.688 -15.242 -32.438 1 92 408 LYS A CA 1
ATOM 3143 C C . LYS A 1 408 ? -4.664 -14.727 -31.375 1 92 408 LYS A C 1
ATOM 3145 O O . LYS A 1 408 ? -5.773 -15.242 -31.234 1 92 408 LYS A O 1
ATOM 3150 N N . ASN A 1 409 ? -4.254 -13.852 -30.469 1 91.94 409 ASN A N 1
ATOM 3151 C CA . ASN A 1 409 ? -5.059 -13.156 -29.484 1 91.94 409 ASN A CA 1
ATOM 3152 C C . ASN A 1 409 ? -5.301 -14.031 -28.25 1 91.94 409 ASN A C 1
ATOM 3154 O O . ASN A 1 409 ? -6.352 -13.938 -27.609 1 91.94 409 ASN A O 1
ATOM 3158 N N . TYR A 1 410 ? -4.379 -14.945 -28.031 1 94.25 410 TYR A N 1
ATOM 3159 C CA . TYR A 1 410 ? -4.387 -15.734 -26.797 1 94.25 410 TYR A CA 1
ATOM 3160 C C . TYR A 1 410 ? -3.16 -15.438 -25.953 1 94.25 410 TYR A C 1
ATOM 3162 O O . TYR A 1 410 ? -2.039 -15.391 -26.469 1 94.25 410 TYR A O 1
ATOM 3170 N N . LEU A 1 411 ? -3.381 -15.219 -24.656 1 94.38 411 LEU A N 1
ATOM 3171 C CA . LEU A 1 411 ? -2.271 -14.898 -23.766 1 94.38 411 LEU A CA 1
ATOM 3172 C C . LEU A 1 411 ? -1.969 -16.062 -22.812 1 94.38 411 LEU A C 1
ATOM 3174 O O . LEU A 1 411 ? -2.887 -16.703 -22.312 1 94.38 411 LEU A O 1
ATOM 3178 N N . VAL A 1 412 ? -0.716 -16.359 -22.656 1 95.94 412 VAL A N 1
ATOM 3179 C CA . VAL A 1 412 ? -0.231 -17.328 -21.672 1 95.94 412 VAL A CA 1
ATOM 3180 C C . VAL A 1 412 ? 0.981 -16.75 -20.938 1 95.94 412 VAL A C 1
ATOM 3182 O O . VAL A 1 412 ? 1.54 -15.734 -21.359 1 95.94 412 VAL A O 1
ATOM 3185 N N . ALA A 1 413 ? 1.315 -17.359 -19.844 1 96 413 ALA A N 1
ATOM 3186 C CA . ALA A 1 413 ? 2.516 -16.953 -19.109 1 96 413 ALA A CA 1
ATOM 3187 C C . ALA A 1 413 ? 3.635 -17.969 -19.281 1 96 413 ALA A C 1
ATOM 3189 O O . ALA A 1 413 ? 3.383 -19.188 -19.297 1 96 413 ALA A O 1
ATOM 3190 N N . THR A 1 414 ? 4.848 -17.453 -19.406 1 95.94 414 THR A N 1
ATOM 3191 C CA . THR A 1 414 ? 6.008 -18.328 -19.5 1 95.94 414 THR A CA 1
ATOM 3192 C C . THR A 1 414 ? 6.75 -18.391 -18.172 1 95.94 414 THR A C 1
ATOM 3194 O O . THR A 1 414 ? 6.535 -17.547 -17.297 1 95.94 414 THR A O 1
ATOM 3197 N N . ALA A 1 415 ? 7.582 -19.328 -18.062 1 95.75 415 ALA A N 1
ATOM 3198 C CA . ALA A 1 415 ? 8.359 -19.531 -16.844 1 95.75 415 ALA A CA 1
ATOM 3199 C C . ALA A 1 415 ? 9.188 -18.297 -16.5 1 95.75 415 ALA A C 1
ATOM 3201 O O . ALA A 1 415 ? 9.453 -18.031 -15.328 1 95.75 415 ALA A O 1
ATOM 3202 N N . GLU A 1 416 ? 9.539 -17.531 -17.406 1 91 416 GLU A N 1
ATOM 3203 C CA . GLU A 1 416 ? 10.391 -16.359 -17.234 1 91 416 GLU A CA 1
ATOM 3204 C C . GLU A 1 416 ? 9.742 -15.352 -16.281 1 91 416 GLU A C 1
ATOM 3206 O O . GLU A 1 416 ? 10.438 -14.68 -15.516 1 91 416 GLU A O 1
ATOM 3211 N N . ALA A 1 417 ? 8.484 -15.289 -16.312 1 92.5 417 ALA A N 1
ATOM 3212 C CA . ALA A 1 417 ? 7.75 -14.32 -15.508 1 92.5 417 ALA A CA 1
ATOM 3213 C C . ALA A 1 417 ? 7.863 -14.656 -14.023 1 92.5 417 ALA A C 1
ATOM 3215 O O . ALA A 1 417 ? 7.66 -13.797 -13.164 1 92.5 417 ALA A O 1
ATOM 3216 N N . PHE A 1 418 ? 8.234 -15.898 -13.719 1 96.38 418 PHE A N 1
ATOM 3217 C CA . PHE A 1 418 ? 8.219 -16.391 -12.344 1 96.38 418 PHE A CA 1
ATOM 3218 C C . PHE A 1 418 ? 9.641 -16.609 -11.836 1 96.38 418 PHE A C 1
ATOM 3220 O O . PHE A 1 418 ? 9.836 -16.953 -10.664 1 96.38 418 PHE A O 1
ATOM 3227 N N . ALA A 1 419 ? 10.594 -16.406 -12.633 1 94.75 419 ALA A N 1
ATOM 3228 C CA . ALA A 1 419 ? 11.961 -16.844 -12.336 1 94.75 419 ALA A CA 1
ATOM 3229 C C . ALA A 1 419 ? 12.664 -15.828 -11.438 1 94.75 419 ALA A C 1
ATOM 3231 O O . ALA A 1 419 ? 12.523 -14.617 -11.617 1 94.75 419 ALA A O 1
ATOM 3232 N N . VAL A 1 420 ? 13.32 -16.422 -10.5 1 92.81 420 VAL A N 1
ATOM 3233 C CA . VAL A 1 420 ? 14.18 -15.633 -9.617 1 92.81 420 VAL A CA 1
ATOM 3234 C C . VAL A 1 420 ? 15.641 -15.781 -10.055 1 92.81 420 VAL A C 1
ATOM 3236 O O . VAL A 1 420 ? 16.125 -16.891 -10.25 1 92.81 420 VAL A O 1
ATOM 3239 N N . GLY A 1 421 ? 16.328 -14.68 -10.172 1 79.38 421 GLY A N 1
ATOM 3240 C CA . GLY A 1 421 ? 17.75 -14.711 -10.469 1 79.38 421 GLY A CA 1
ATOM 3241 C C . GLY A 1 421 ? 18.047 -14.938 -11.938 1 79.38 421 GLY A C 1
ATOM 3242 O O . GLY A 1 421 ? 17.219 -14.656 -12.797 1 79.38 421 GLY A O 1
ATOM 3243 N N . ARG A 1 422 ? 19.266 -15.367 -12.227 1 75.06 422 ARG A N 1
ATOM 3244 C CA . ARG A 1 422 ? 19.781 -15.406 -13.594 1 75.06 422 ARG A CA 1
ATOM 3245 C C . ARG A 1 422 ? 19.922 -16.844 -14.086 1 75.06 422 ARG A C 1
ATOM 3247 O O . ARG A 1 422 ? 20.391 -17.078 -15.203 1 75.06 422 ARG A O 1
ATOM 3254 N N . ALA A 1 423 ? 19.406 -17.703 -13.25 1 72.31 423 ALA A N 1
ATOM 3255 C CA . ALA A 1 423 ? 19.547 -19.109 -13.656 1 72.31 423 ALA A CA 1
ATOM 3256 C C . ALA A 1 423 ? 18.672 -19.422 -14.859 1 72.31 423 ALA A C 1
ATOM 3258 O O . ALA A 1 423 ? 17.766 -18.656 -15.203 1 72.31 423 ALA A O 1
ATOM 3259 N N . ALA A 1 424 ? 19.016 -20.516 -15.508 1 80.19 424 ALA A N 1
ATOM 3260 C CA . ALA A 1 424 ? 18.25 -20.969 -16.656 1 80.19 424 ALA A CA 1
ATOM 3261 C C . ALA A 1 424 ? 16.797 -21.219 -16.281 1 80.19 424 ALA A C 1
ATOM 3263 O O . ALA A 1 424 ? 16.5 -21.797 -15.234 1 80.19 424 ALA A O 1
ATOM 3264 N N . VAL A 1 425 ? 16 -20.781 -17.094 1 88.94 425 VAL A N 1
ATOM 3265 C CA . VAL A 1 425 ? 14.57 -20.891 -16.891 1 88.94 425 VAL A CA 1
ATOM 3266 C C . VAL A 1 425 ? 14.023 -22.078 -17.688 1 88.94 425 VAL A C 1
ATOM 3268 O O . VAL A 1 425 ? 14.367 -22.25 -18.859 1 88.94 425 VAL A O 1
ATOM 3271 N N . PRO A 1 426 ? 13.328 -22.984 -17.047 1 92.25 426 PRO A N 1
ATOM 3272 C CA . PRO A 1 426 ? 12.758 -24.094 -17.797 1 92.25 426 PRO A CA 1
ATOM 3273 C C . PRO A 1 426 ? 11.789 -23.641 -18.891 1 92.25 426 PRO A C 1
ATOM 3275 O O . PRO A 1 426 ? 11.18 -22.578 -18.766 1 92.25 426 PRO A O 1
ATOM 3278 N N . GLN A 1 427 ? 11.711 -24.453 -19.906 1 94.88 427 GLN A N 1
ATOM 3279 C CA . GLN A 1 427 ? 10.797 -24.125 -21 1 94.88 427 GLN A CA 1
ATOM 3280 C C . GLN A 1 427 ? 9.391 -24.641 -20.703 1 94.88 427 GLN A C 1
ATOM 3282 O O . GLN A 1 427 ? 9.039 -25.766 -21.078 1 94.88 427 GLN A O 1
ATOM 3287 N N . PHE A 1 428 ? 8.625 -23.844 -20.078 1 97.38 428 PHE A N 1
ATOM 3288 C CA . PHE A 1 428 ? 7.258 -24.172 -19.688 1 97.38 428 PHE A CA 1
ATOM 3289 C C . PHE A 1 428 ? 6.332 -22.984 -19.922 1 97.38 428 PHE A C 1
ATOM 3291 O O . PHE A 1 428 ? 6.777 -21.844 -19.938 1 97.38 428 PHE A O 1
ATOM 3298 N N . VAL A 1 429 ? 5.07 -23.25 -20.109 1 97.5 429 VAL A N 1
ATOM 3299 C CA . VAL A 1 429 ? 4.02 -22.234 -20.141 1 97.5 429 VAL A CA 1
ATOM 3300 C C . VAL A 1 429 ? 2.943 -22.562 -19.109 1 97.5 429 VAL A C 1
ATOM 3302 O O . VAL A 1 429 ? 2.654 -23.734 -18.859 1 97.5 429 VAL A O 1
ATOM 3305 N N . ARG A 1 430 ? 2.463 -21.562 -18.469 1 98.12 430 ARG A N 1
ATOM 3306 C CA . ARG A 1 430 ? 1.298 -21.688 -17.609 1 98.12 430 ARG A CA 1
ATOM 3307 C C . ARG A 1 430 ? 0.03 -21.234 -18.328 1 98.12 430 ARG A C 1
ATOM 3309 O O . ARG A 1 430 ? -0.039 -20.109 -18.828 1 98.12 430 ARG A O 1
ATOM 3316 N N . ALA A 1 431 ? -0.916 -22.047 -18.391 1 98 431 ALA A N 1
ATOM 3317 C CA . ALA A 1 431 ? -2.195 -21.719 -19 1 98 431 ALA A CA 1
ATOM 3318 C C . ALA A 1 431 ? -3.35 -21.922 -18.031 1 98 431 ALA A C 1
ATOM 3320 O O . ALA A 1 431 ? -3.582 -23.031 -17.547 1 98 431 ALA A O 1
ATOM 3321 N N . SER A 1 432 ? -4.082 -20.891 -17.797 1 97.44 432 SER A N 1
ATOM 3322 C CA . SER A 1 432 ? -5.152 -20.891 -16.797 1 97.44 432 SER A CA 1
ATOM 3323 C C . SER A 1 432 ? -6.508 -21.141 -17.453 1 97.44 432 SER A C 1
ATOM 3325 O O . SER A 1 432 ? -6.746 -20.703 -18.578 1 97.44 432 SER A O 1
ATOM 3327 N N . VAL A 1 433 ? -7.383 -21.797 -16.75 1 96.94 433 VAL A N 1
ATOM 3328 C CA . VAL A 1 433 ? -8.758 -22 -17.203 1 96.94 433 VAL A CA 1
ATOM 3329 C C . VAL A 1 433 ? -9.68 -20.969 -16.547 1 96.94 433 VAL A C 1
ATOM 3331 O O . VAL A 1 433 ? -10.891 -20.984 -16.781 1 96.94 433 VAL A O 1
ATOM 3334 N N . SER A 1 434 ? -9.023 -20.125 -15.672 1 90.94 434 SER A N 1
ATOM 3335 C CA . SER A 1 434 ? -9.844 -19.25 -14.828 1 90.94 434 SER A CA 1
ATOM 3336 C C . SER A 1 434 ? -9.898 -17.844 -15.391 1 90.94 434 SER A C 1
ATOM 3338 O O . SER A 1 434 ? -9.25 -16.938 -14.867 1 90.94 434 SER A O 1
ATOM 3340 N N . ASN A 1 435 ? -10.484 -17.594 -16.484 1 81.38 435 ASN A N 1
ATOM 3341 C CA . ASN A 1 435 ? -10.727 -16.266 -17.047 1 81.38 435 ASN A CA 1
ATOM 3342 C C . ASN A 1 435 ? -12.148 -15.781 -16.781 1 81.38 435 ASN A C 1
ATOM 3344 O O . ASN A 1 435 ? -13.008 -16.578 -16.375 1 81.38 435 ASN A O 1
ATOM 3348 N N . ALA A 1 436 ? -12.43 -14.516 -17.062 1 76.38 436 ALA A N 1
ATOM 3349 C CA . ALA A 1 436 ? -13.711 -13.898 -16.703 1 76.38 436 ALA A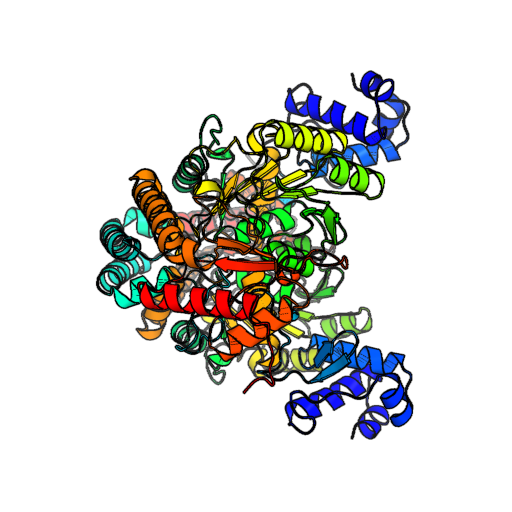 CA 1
ATOM 3350 C C . ALA A 1 436 ? -14.797 -14.281 -17.703 1 76.38 436 ALA A C 1
ATOM 3352 O O . ALA A 1 436 ? -15.992 -14.117 -17.438 1 76.38 436 ALA A O 1
ATOM 3353 N N . SER A 1 437 ? -14.414 -14.906 -18.766 1 76.56 437 SER A N 1
ATOM 3354 C CA . SER A 1 437 ? -15.383 -15.242 -19.812 1 76.56 437 SER A CA 1
ATOM 3355 C C . SER A 1 437 ? -16.219 -16.453 -19.422 1 76.56 437 SER A C 1
ATOM 3357 O O . SER A 1 437 ? -15.703 -17.406 -18.812 1 76.56 437 SER A O 1
ATOM 3359 N N . HIS A 1 438 ? -17.438 -16.375 -19.75 1 80 438 HIS A N 1
ATOM 3360 C CA . HIS A 1 438 ? -18.328 -17.516 -19.531 1 80 438 HIS A CA 1
ATOM 3361 C C . HIS A 1 438 ? -18.484 -18.344 -20.797 1 80 438 HIS A C 1
ATOM 3363 O O . HIS A 1 438 ? -19.328 -19.25 -20.859 1 80 438 HIS A O 1
ATOM 3369 N N . ASP A 1 439 ? -17.609 -18.094 -21.703 1 89.56 439 ASP A N 1
ATOM 3370 C CA . ASP A 1 439 ? -17.734 -18.75 -23 1 89.56 439 ASP A CA 1
ATOM 3371 C C . ASP A 1 439 ? -16.828 -19.984 -23.078 1 89.56 439 ASP A C 1
ATOM 3373 O O . ASP A 1 439 ? -15.625 -19.859 -23.359 1 89.56 439 ASP A O 1
ATOM 3377 N N . ASP A 1 440 ? -17.438 -21.125 -23.016 1 94.19 440 ASP A N 1
ATOM 3378 C CA . ASP A 1 440 ? -16.703 -22.375 -23.078 1 94.19 440 ASP A CA 1
ATOM 3379 C C . ASP A 1 440 ? -16 -22.547 -24.422 1 94.19 440 ASP A C 1
ATOM 3381 O O . ASP A 1 440 ? -14.93 -23.141 -24.5 1 94.19 440 ASP A O 1
ATOM 3385 N N . ALA A 1 441 ? -16.656 -22.016 -25.422 1 94.56 441 ALA A N 1
ATOM 3386 C CA . ALA A 1 441 ? -16.078 -22.125 -26.75 1 94.56 441 ALA A CA 1
ATOM 3387 C C . ALA A 1 441 ? -14.75 -21.375 -26.844 1 94.56 441 ALA A C 1
ATOM 3389 O O . ALA A 1 441 ? -13.805 -21.844 -27.469 1 94.56 441 ALA A O 1
ATOM 3390 N N . LEU A 1 442 ? -14.75 -20.266 -26.219 1 92.94 442 LEU A N 1
ATOM 3391 C CA . LEU A 1 442 ? -13.523 -19.484 -26.219 1 92.94 442 LEU A CA 1
ATOM 3392 C C . LEU A 1 442 ? -12.414 -20.188 -25.453 1 92.94 442 LEU A C 1
ATOM 3394 O O . LEU A 1 442 ? -11.25 -20.156 -25.844 1 92.94 442 LEU A O 1
ATOM 3398 N N . LEU A 1 443 ? -12.797 -20.781 -24.359 1 95.38 443 LEU A N 1
ATOM 3399 C CA . LEU A 1 443 ? -11.844 -21.547 -23.562 1 95.38 443 LEU A CA 1
ATOM 3400 C C . LEU A 1 443 ? -11.281 -22.719 -24.375 1 95.38 443 LEU A C 1
ATOM 3402 O O . LEU A 1 443 ? -10.062 -22.922 -24.406 1 95.38 443 LEU A O 1
ATOM 3406 N N . LEU A 1 444 ? -12.133 -23.406 -25.062 1 96.5 444 LEU A N 1
ATOM 3407 C CA . LEU A 1 444 ? -11.734 -24.531 -25.891 1 96.5 444 LEU A CA 1
ATOM 3408 C C . LEU A 1 444 ? -10.828 -24.078 -27.031 1 96.5 444 LEU A C 1
ATOM 3410 O O . LEU A 1 444 ? -9.812 -24.719 -27.312 1 96.5 444 LEU A O 1
ATOM 3414 N N . GLN A 1 445 ? -11.219 -22.984 -27.641 1 95.94 445 GLN A N 1
ATOM 3415 C CA . GLN A 1 445 ? -10.43 -22.438 -28.75 1 95.94 445 GLN A CA 1
ATOM 3416 C C . GLN A 1 445 ? -9.039 -22.031 -28.297 1 95.94 445 GLN A C 1
ATOM 3418 O O . GLN A 1 445 ? -8.055 -22.25 -29 1 95.94 445 GLN A O 1
ATOM 3423 N N . GLY A 1 446 ? -8.984 -21.391 -27.156 1 96.5 446 GLY A N 1
ATOM 3424 C CA . GLY A 1 446 ? -7.699 -21 -26.609 1 96.5 446 GLY A CA 1
ATOM 3425 C C . GLY A 1 446 ? -6.773 -22.172 -26.344 1 96.5 446 GLY A C 1
ATOM 3426 O O . GLY A 1 446 ? -5.605 -22.141 -26.734 1 96.5 446 GLY A O 1
ATOM 3427 N N . PHE A 1 447 ? -7.277 -23.203 -25.734 1 97.5 447 PHE A N 1
ATOM 3428 C CA . PHE A 1 447 ? -6.461 -24.375 -25.406 1 97.5 447 PHE A CA 1
ATOM 3429 C C . PHE A 1 447 ? -6.133 -25.172 -26.656 1 97.5 447 PHE A C 1
ATOM 3431 O O . PHE A 1 447 ? -5.074 -25.797 -26.734 1 97.5 447 PHE A O 1
ATOM 3438 N N . GLN A 1 448 ? -7.062 -25.156 -27.641 1 97.19 448 GLN A N 1
ATOM 3439 C CA . GLN A 1 448 ? -6.754 -25.781 -28.922 1 97.19 448 GLN A CA 1
ATOM 3440 C C . GLN A 1 448 ? -5.59 -25.062 -29.609 1 97.19 448 GLN A C 1
ATOM 3442 O O . GLN A 1 448 ? -4.688 -25.719 -30.141 1 97.19 448 GLN A O 1
ATOM 3447 N N . ALA A 1 449 ? -5.703 -23.781 -29.609 1 96.62 449 ALA A N 1
ATOM 3448 C CA . ALA A 1 449 ? -4.609 -23 -30.172 1 96.62 449 ALA A CA 1
ATOM 3449 C C . ALA A 1 449 ? -3.293 -23.297 -29.453 1 96.62 449 ALA A C 1
ATOM 3451 O O . ALA A 1 449 ? -2.246 -23.422 -30.094 1 96.62 449 ALA A O 1
ATOM 3452 N N . LEU A 1 450 ? -3.324 -23.406 -28.172 1 97.19 450 LEU A N 1
ATOM 3453 C CA . LEU A 1 450 ? -2.154 -23.719 -27.359 1 97.19 450 LEU A CA 1
ATOM 3454 C C . LEU A 1 450 ? -1.583 -25.078 -27.734 1 97.19 450 LEU A C 1
ATOM 3456 O O . LEU A 1 450 ? -0.381 -25.219 -27.984 1 97.19 450 LEU A O 1
ATOM 3460 N N . SER A 1 451 ? -2.438 -26.047 -27.797 1 96.62 451 SER A N 1
ATOM 3461 C CA . SER A 1 451 ? -2.027 -27.406 -28.141 1 96.62 451 SER A CA 1
ATOM 3462 C C . SER A 1 451 ? -1.385 -27.438 -29.516 1 96.62 451 SER A C 1
ATOM 3464 O O . SER A 1 451 ? -0.343 -28.078 -29.703 1 96.62 451 SER A O 1
ATOM 3466 N N . ASN A 1 452 ? -2.014 -26.781 -30.438 1 95.06 452 ASN A N 1
ATOM 3467 C CA . ASN A 1 452 ? -1.485 -26.734 -31.797 1 95.06 452 ASN A CA 1
ATOM 3468 C C . ASN A 1 452 ? -0.097 -26.094 -31.844 1 95.06 452 ASN A C 1
ATOM 3470 O O . ASN A 1 452 ? 0.791 -26.594 -32.531 1 95.06 452 ASN A O 1
ATOM 3474 N N . SER A 1 453 ? 0.021 -25.016 -31.125 1 94.5 453 SER A N 1
ATOM 3475 C CA . SER A 1 453 ? 1.299 -24.312 -31.094 1 94.5 453 SER A CA 1
ATOM 3476 C C . SER A 1 453 ? 2.393 -25.188 -30.469 1 94.5 453 SER A C 1
ATOM 3478 O O . SER A 1 453 ? 3.551 -25.109 -30.891 1 94.5 453 SER A O 1
ATOM 3480 N N . LEU A 1 454 ? 2.061 -25.953 -29.5 1 95.12 454 LEU A N 1
ATOM 3481 C CA . LEU A 1 454 ? 3.027 -26.797 -28.812 1 95.12 454 LEU A CA 1
ATOM 3482 C C . LEU A 1 454 ? 3.422 -27.984 -29.672 1 95.12 454 LEU A C 1
ATOM 3484 O O . LEU A 1 454 ? 4.547 -28.484 -29.578 1 95.12 454 LEU A O 1
ATOM 3488 N N . ARG A 1 455 ? 2.553 -28.453 -30.547 1 90.38 455 ARG A N 1
ATOM 3489 C CA . ARG A 1 455 ? 2.811 -29.625 -31.375 1 90.38 455 ARG A CA 1
ATOM 3490 C C . ARG A 1 455 ? 3.488 -29.234 -32.688 1 90.38 455 ARG A C 1
ATOM 3492 O O . ARG A 1 455 ? 4.379 -29.938 -33.156 1 90.38 455 ARG A O 1
ATOM 3499 N N . GLN A 1 456 ? 2.836 -28.391 -33.469 1 77.44 456 GLN A N 1
ATOM 3500 C CA . GLN A 1 456 ? 3.312 -28.062 -34.781 1 77.44 456 GLN A CA 1
ATOM 3501 C C . GLN A 1 456 ? 4.535 -27.156 -34.719 1 77.44 456 GLN A C 1
ATOM 3503 O O . GLN A 1 456 ? 5.316 -27.094 -35.688 1 77.44 456 GLN A O 1
ATOM 3508 N N . GLY A 1 457 ? 4.98 -26.859 -33.688 1 62.38 457 GLY A N 1
ATOM 3509 C CA . GLY A 1 457 ? 6.078 -25.906 -33.656 1 62.38 457 GLY A CA 1
ATOM 3510 C C . GLY A 1 457 ? 5.742 -24.578 -34.281 1 62.38 457 GLY A C 1
ATOM 3511 O O . GLY A 1 457 ? 4.672 -24.422 -34.906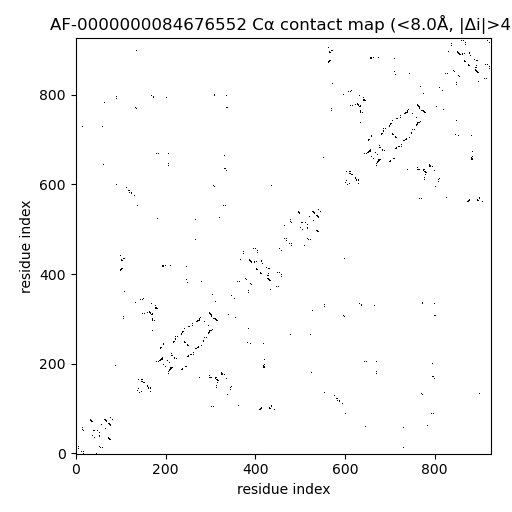 1 62.38 457 GLY A O 1
ATOM 3512 N N . SER A 1 458 ? 6.191 -23.375 -33.875 1 51.81 458 SER A N 1
ATOM 3513 C CA . SER A 1 458 ? 6.062 -22.062 -34.5 1 51.81 458 SER A CA 1
ATOM 3514 C C . SER A 1 458 ? 6.605 -22.062 -35.906 1 51.81 458 SER A C 1
ATOM 3516 O O . SER A 1 458 ? 7.773 -21.734 -36.156 1 51.81 458 SER A O 1
ATOM 3518 N N . ASP A 1 459 ? 6.438 -23.031 -36.688 1 43.41 459 ASP A N 1
ATOM 3519 C CA . ASP A 1 459 ? 7.027 -22.75 -38 1 43.41 459 ASP A CA 1
ATOM 3520 C C . ASP A 1 459 ? 6.453 -21.484 -38.625 1 43.41 459 ASP A C 1
ATOM 3522 O O . ASP A 1 459 ? 5.285 -21.438 -39 1 43.41 459 ASP A O 1
ATOM 3526 N N . PRO A 1 460 ? 6.914 -20.438 -38.188 1 43.62 460 PRO A N 1
ATOM 3527 C CA . PRO A 1 460 ? 6.457 -19.203 -38.844 1 43.62 460 PRO A CA 1
ATOM 3528 C C . PRO A 1 460 ? 6.27 -19.344 -40.344 1 43.62 460 PRO A C 1
ATOM 3530 O O . PRO A 1 460 ? 5.652 -18.484 -40.969 1 43.62 460 PRO A O 1
ATOM 3533 N N . PHE A 1 461 ? 7.133 -20.109 -41 1 36.88 461 PHE A N 1
ATOM 3534 C CA . PHE A 1 461 ? 7.191 -20.234 -42.469 1 36.88 461 PHE A CA 1
ATOM 3535 C C . PHE A 1 461 ? 6.199 -21.281 -42.969 1 36.88 461 PHE A C 1
ATOM 3537 O O . PHE A 1 461 ? 6.125 -21.547 -44.156 1 36.88 461 PHE A O 1
ATOM 3544 N N . ALA A 1 462 ? 5.695 -21.938 -42.281 1 35.97 462 ALA A N 1
ATOM 3545 C CA . ALA A 1 462 ? 4.859 -22.969 -42.875 1 35.97 462 ALA A CA 1
ATOM 3546 C C . ALA A 1 462 ? 3.648 -22.359 -43.594 1 35.97 462 ALA A C 1
ATOM 3548 O O . ALA A 1 462 ? 2.828 -23.078 -44.156 1 35.97 462 ALA A O 1
ATOM 3549 N N . GLU A 1 463 ? 3.061 -21.219 -43.375 1 30.25 463 GLU A N 1
ATOM 3550 C CA . GLU A 1 463 ? 2.227 -20.766 -44.5 1 30.25 463 GLU A CA 1
ATOM 3551 C C . GLU A 1 463 ? 3.074 -20.203 -45.625 1 30.25 463 GLU A C 1
ATOM 3553 O O . GLU A 1 463 ? 4.051 -19.5 -45.406 1 30.25 463 GLU A O 1
ATOM 3558 N N . MET B 1 1 ? 21.094 -21.328 32.219 1 63.03 1 MET B N 1
ATOM 3559 C CA . MET B 1 1 ? 20.375 -21.703 31 1 63.03 1 MET B CA 1
ATOM 3560 C C . MET B 1 1 ? 21.016 -21.047 29.781 1 63.03 1 MET B C 1
ATOM 3562 O O . MET B 1 1 ? 21.266 -21.719 28.781 1 63.03 1 MET B O 1
ATOM 3566 N N . LEU B 1 2 ? 21.438 -19.875 29.938 1 77.12 2 LEU B N 1
ATOM 3567 C CA . LEU B 1 2 ? 22.062 -19.219 28.781 1 77.12 2 LEU B CA 1
ATOM 3568 C C . LEU B 1 2 ? 23.469 -19.75 28.562 1 77.12 2 LEU B C 1
ATOM 3570 O O . LEU B 1 2 ? 23.891 -19.953 27.406 1 77.12 2 LEU B O 1
ATOM 3574 N N . ARG B 1 3 ? 24.234 -20.094 29.672 1 74.38 3 ARG B N 1
ATOM 3575 C CA . ARG B 1 3 ? 25.594 -20.625 29.578 1 74.38 3 ARG B CA 1
ATOM 3576 C C . ARG B 1 3 ? 25.578 -22.031 28.969 1 74.38 3 ARG B C 1
ATOM 3578 O O . ARG B 1 3 ? 26.484 -22.375 28.203 1 74.38 3 ARG B O 1
ATOM 3585 N N . ASP B 1 4 ? 24.484 -22.719 29.266 1 73.19 4 ASP B N 1
ATOM 3586 C CA . ASP B 1 4 ? 24.359 -24.078 28.719 1 73.19 4 ASP B CA 1
ATOM 3587 C C . ASP B 1 4 ? 24.141 -24.031 27.203 1 73.19 4 ASP B C 1
ATOM 3589 O O . ASP B 1 4 ? 24.656 -24.891 26.484 1 73.19 4 ASP B O 1
ATOM 3593 N N . ALA B 1 5 ? 23.406 -23 26.781 1 74 5 ALA B N 1
ATOM 3594 C CA . ALA B 1 5 ? 23.125 -22.859 25.359 1 74 5 ALA B CA 1
ATOM 3595 C C . ALA B 1 5 ? 24.406 -22.562 24.578 1 74 5 ALA B C 1
ATOM 3597 O O . ALA B 1 5 ? 24.516 -22.922 23.406 1 74 5 ALA B O 1
ATOM 3598 N N . LEU B 1 6 ? 25.328 -21.969 25.219 1 77.25 6 LEU B N 1
ATOM 3599 C CA . LEU B 1 6 ? 26.562 -21.562 24.562 1 77.25 6 LEU B CA 1
ATOM 3600 C C . LEU B 1 6 ? 27.594 -22.703 24.578 1 77.25 6 LEU B C 1
ATOM 3602 O O . LEU B 1 6 ? 28.531 -22.703 23.781 1 77.25 6 LEU B O 1
ATOM 3606 N N . SER B 1 7 ? 27.5 -23.578 25.594 1 73.88 7 SER B N 1
ATOM 3607 C CA . SER B 1 7 ? 28.484 -24.641 25.766 1 73.88 7 SER B CA 1
ATOM 3608 C C . SER B 1 7 ? 28.188 -25.812 24.844 1 73.88 7 SER B C 1
ATOM 3610 O O . SER B 1 7 ? 29.094 -26.562 24.484 1 73.88 7 SER B O 1
ATOM 3612 N N . SER B 1 8 ? 26.812 -26 24.516 1 65.44 8 SER B N 1
ATOM 3613 C CA . SER B 1 8 ? 26.422 -27.172 23.75 1 65.44 8 SER B CA 1
ATOM 3614 C C . SER B 1 8 ? 25.531 -26.797 22.578 1 65.44 8 SER B C 1
ATOM 3616 O O . SER B 1 8 ? 24.828 -25.781 22.641 1 65.44 8 SER B O 1
ATOM 3618 N N . GLY B 1 9 ? 25.969 -27.094 21.328 1 62.06 9 GLY B N 1
ATOM 3619 C CA . GLY B 1 9 ? 25.031 -26.906 20.219 1 62.06 9 GLY B CA 1
ATOM 3620 C C . GLY B 1 9 ? 25.719 -26.562 18.906 1 62.06 9 GLY B C 1
ATOM 3621 O O . GLY B 1 9 ? 26.922 -26.281 18.891 1 62.06 9 GLY B O 1
ATOM 3622 N N . HIS B 1 10 ? 25.062 -26.859 17.984 1 69.06 10 HIS B N 1
ATOM 3623 C CA . HIS B 1 10 ? 25.547 -26.609 16.625 1 69.06 10 HIS B CA 1
ATOM 3624 C C . HIS B 1 10 ? 25.109 -25.25 16.125 1 69.06 10 HIS B C 1
ATOM 3626 O O . HIS B 1 10 ? 24.031 -24.766 16.484 1 69.06 10 HIS B O 1
ATOM 3632 N N . GLY B 1 11 ? 26.172 -24.5 15.625 1 70.69 11 GLY B N 1
ATOM 3633 C CA . GLY B 1 11 ? 25.844 -23.219 14.984 1 70.69 11 GLY B CA 1
ATOM 3634 C C . GLY B 1 11 ? 26.562 -22.047 15.617 1 70.69 11 GLY B C 1
ATOM 3635 O O . GLY B 1 11 ? 27.312 -22.203 16.578 1 70.69 11 GLY B O 1
ATOM 3636 N N . ALA B 1 12 ? 26.359 -20.922 15.172 1 80.5 12 ALA B N 1
ATOM 3637 C CA . ALA B 1 12 ? 27 -19.703 15.648 1 80.5 12 ALA B CA 1
ATOM 3638 C C . ALA B 1 12 ? 26.547 -19.359 17.062 1 80.5 12 ALA B C 1
ATOM 3640 O O . ALA B 1 12 ? 25.375 -19.516 17.406 1 80.5 12 ALA B O 1
ATOM 3641 N N . LYS B 1 13 ? 27.422 -19.062 17.891 1 83.5 13 LYS B N 1
ATOM 3642 C CA . LYS B 1 13 ? 27.172 -18.781 19.297 1 83.5 13 LYS B CA 1
ATOM 3643 C C . LYS B 1 13 ? 26.047 -17.75 19.453 1 83.5 13 LYS B C 1
ATOM 3645 O O . LYS B 1 13 ? 25.203 -17.891 20.344 1 83.5 13 LYS B O 1
ATOM 3650 N N . TYR B 1 14 ? 26.094 -16.719 18.609 1 87.31 14 TYR B N 1
ATOM 3651 C CA . TYR B 1 14 ? 25.078 -15.68 18.781 1 87.31 14 TYR B CA 1
ATOM 3652 C C . TYR B 1 14 ? 23.688 -16.219 18.484 1 87.31 14 TYR B C 1
ATOM 3654 O O . TYR B 1 14 ? 22.703 -15.812 19.125 1 87.31 14 TYR B O 1
ATOM 3662 N N . LYS B 1 15 ? 23.562 -17.172 17.656 1 83.81 15 LYS B N 1
ATOM 3663 C CA . LYS B 1 15 ? 22.266 -17.781 17.359 1 83.81 15 LYS B CA 1
ATOM 3664 C C . LYS B 1 15 ? 21.781 -18.641 18.516 1 83.81 15 LYS B C 1
ATOM 3666 O O . LYS B 1 15 ? 20.594 -18.625 18.844 1 83.81 15 LYS B O 1
ATOM 3671 N N . ARG B 1 16 ? 22.703 -19.359 19.047 1 84.75 16 ARG B N 1
ATOM 3672 C CA . ARG B 1 16 ? 22.359 -20.203 20.188 1 84.75 16 ARG B CA 1
ATOM 3673 C C . ARG B 1 16 ? 21.938 -19.359 21.375 1 84.75 16 ARG B C 1
ATOM 3675 O O . ARG B 1 16 ? 20.984 -19.719 22.094 1 84.75 16 ARG B O 1
ATOM 3682 N N . LEU B 1 17 ? 22.688 -18.359 21.547 1 87.19 17 LEU B N 1
ATOM 3683 C CA . LEU B 1 17 ? 22.328 -17.438 22.609 1 87.19 17 LEU B CA 1
ATOM 3684 C C . LEU B 1 17 ? 20.938 -16.828 22.375 1 87.19 17 LEU B C 1
ATOM 3686 O O . LEU B 1 17 ? 20.125 -16.781 23.281 1 87.19 17 LEU B O 1
ATOM 3690 N N . ALA B 1 18 ? 20.719 -16.375 21.156 1 87.81 18 ALA B N 1
ATOM 3691 C CA . ALA B 1 18 ? 19.422 -15.789 20.797 1 87.81 18 ALA B CA 1
ATOM 3692 C C . ALA B 1 18 ? 18.297 -16.781 21.031 1 87.81 18 ALA B C 1
ATOM 3694 O O . ALA B 1 18 ? 17.234 -16.422 21.562 1 87.81 18 ALA B O 1
ATOM 3695 N N . GLU B 1 19 ? 18.531 -17.969 20.641 1 85.06 19 GLU B N 1
ATOM 3696 C CA . GLU B 1 19 ? 17.516 -19.016 20.797 1 85.06 19 GLU B CA 1
ATOM 3697 C C . GLU B 1 19 ? 17.203 -19.266 22.266 1 85.06 19 GLU B C 1
ATOM 3699 O O . GLU B 1 19 ? 16.047 -19.438 22.641 1 85.06 19 GLU B O 1
ATOM 3704 N N . ALA B 1 20 ? 18.219 -19.375 22.969 1 85.56 20 ALA B N 1
ATOM 3705 C CA . ALA B 1 20 ? 18.047 -19.578 24.406 1 85.56 20 ALA B CA 1
ATOM 3706 C C . ALA B 1 20 ? 17.25 -18.438 25.047 1 85.56 20 ALA B C 1
ATOM 3708 O O . ALA B 1 20 ? 16.375 -18.672 25.859 1 85.56 20 ALA B O 1
ATOM 3709 N N . MET B 1 21 ? 17.562 -17.281 24.656 1 87.62 21 MET B N 1
ATOM 3710 C CA . MET B 1 21 ? 16.859 -16.109 25.172 1 87.62 21 MET B CA 1
ATOM 3711 C C . MET B 1 21 ? 15.422 -16.078 24.688 1 87.62 21 MET B C 1
ATOM 3713 O O . MET B 1 21 ? 14.516 -15.727 25.438 1 87.62 21 MET B O 1
ATOM 3717 N N . GLU B 1 22 ? 15.281 -16.391 23.438 1 86.19 22 GLU B N 1
ATOM 3718 C CA . GLU B 1 22 ? 13.945 -16.453 22.859 1 86.19 22 GLU B CA 1
ATOM 3719 C C . GLU B 1 22 ? 13.039 -17.375 23.672 1 86.19 22 GLU B C 1
ATOM 3721 O O . GLU B 1 22 ? 11.906 -17.016 24 1 86.19 22 GLU B O 1
ATOM 3726 N N . LEU B 1 23 ? 13.516 -18.516 23.953 1 82.31 23 LEU B N 1
ATOM 3727 C CA . LEU B 1 23 ? 12.758 -19.5 24.719 1 82.31 23 LEU B CA 1
ATOM 3728 C C . LEU B 1 23 ? 12.375 -18.938 26.094 1 82.31 23 LEU B C 1
ATOM 3730 O O . LEU B 1 23 ? 11.25 -19.141 26.562 1 82.31 23 LEU B O 1
ATOM 3734 N N . ARG B 1 24 ? 13.227 -18.188 26.625 1 84.88 24 ARG B N 1
ATOM 3735 C CA . ARG B 1 24 ? 12.984 -17.625 27.953 1 84.88 24 ARG B CA 1
ATOM 3736 C C . ARG B 1 24 ? 11.977 -16.484 27.891 1 84.88 24 ARG B C 1
ATOM 3738 O O . ARG B 1 24 ? 11.188 -16.297 28.812 1 84.88 24 ARG B O 1
ATOM 3745 N N . ILE B 1 25 ? 12.023 -15.773 26.859 1 84.69 25 ILE B N 1
ATOM 3746 C CA . ILE B 1 25 ? 11.07 -14.688 26.688 1 84.69 25 ILE B CA 1
ATOM 3747 C C . ILE B 1 25 ? 9.68 -15.258 26.422 1 84.69 25 ILE B C 1
ATOM 3749 O O . ILE B 1 25 ? 8.695 -14.836 27.047 1 84.69 25 ILE B O 1
ATOM 3753 N N . LEU B 1 26 ? 9.648 -16.281 25.672 1 78.06 26 LEU B N 1
ATOM 3754 C CA . LEU B 1 26 ? 8.375 -16.875 25.25 1 78.06 26 LEU B CA 1
ATOM 3755 C C . LEU B 1 26 ? 7.738 -17.641 26.406 1 78.06 26 LEU B C 1
ATOM 3757 O O . LEU B 1 26 ? 6.512 -17.672 26.531 1 78.06 26 LEU B O 1
ATOM 3761 N N . ASP B 1 27 ? 8.562 -18.25 27.234 1 77.69 27 ASP B N 1
ATOM 3762 C CA . ASP B 1 27 ? 8.023 -19.031 28.344 1 77.69 27 ASP B CA 1
ATOM 3763 C C . ASP B 1 27 ? 7.785 -18.141 29.562 1 77.69 27 ASP B C 1
ATOM 3765 O O . ASP B 1 27 ? 7.324 -18.609 30.609 1 77.69 27 ASP B O 1
ATOM 3769 N N . GLY B 1 28 ? 8.148 -16.875 29.422 1 78.94 28 GLY B N 1
ATOM 3770 C CA . GLY B 1 28 ? 7.836 -15.914 30.453 1 78.94 28 GLY B CA 1
ATOM 3771 C C . GLY B 1 28 ? 8.914 -15.789 31.516 1 78.94 28 GLY B C 1
ATOM 3772 O O . GLY B 1 28 ? 8.812 -14.977 32.438 1 78.94 28 GLY B O 1
ATOM 3773 N N . SER B 1 29 ? 9.969 -16.609 31.453 1 80.75 29 SER B N 1
ATOM 3774 C CA . SER B 1 29 ? 11.07 -16.5 32.406 1 80.75 29 SER B CA 1
ATOM 3775 C C . SER B 1 29 ? 11.711 -15.125 32.344 1 80.75 29 SER B C 1
ATOM 3777 O O . SER B 1 29 ? 12.211 -14.633 33.375 1 80.75 29 SER B O 1
ATOM 3779 N N . ILE B 1 30 ? 11.797 -14.578 31.219 1 85.19 30 ILE B N 1
ATOM 3780 C CA . ILE B 1 30 ? 12.102 -13.156 31.062 1 85.19 30 ILE B CA 1
ATOM 3781 C C . ILE B 1 30 ? 10.82 -12.391 30.766 1 85.19 30 ILE B C 1
ATOM 3783 O O . ILE B 1 30 ? 10.219 -12.562 29.703 1 85.19 30 ILE B O 1
ATOM 3787 N N . GLU B 1 31 ? 10.391 -11.68 31.703 1 79.88 31 GLU B N 1
ATOM 3788 C CA . GLU B 1 31 ? 9.078 -11.039 31.641 1 79.88 31 GLU B CA 1
ATOM 3789 C C . GLU B 1 31 ? 9.023 -9.992 30.547 1 79.88 31 GLU B C 1
ATOM 3791 O O . GLU B 1 31 ? 10.031 -9.344 30.25 1 79.88 31 GLU B O 1
ATOM 3796 N N . GLY B 1 32 ? 7.84 -9.906 30 1 80.06 32 GLY B N 1
ATOM 3797 C CA . GLY B 1 32 ? 7.613 -8.789 29.094 1 80.06 32 GLY B CA 1
ATOM 3798 C C . GLY B 1 32 ? 7.898 -7.438 29.734 1 80.06 32 GLY B C 1
ATOM 3799 O O . GLY B 1 32 ? 7.578 -7.211 30.891 1 80.06 32 GLY B O 1
ATOM 3800 N N . GLY B 1 33 ? 8.633 -6.625 28.969 1 78.62 33 GLY B N 1
ATOM 3801 C CA . GLY B 1 33 ? 8.977 -5.305 29.469 1 78.62 33 GLY B CA 1
ATOM 3802 C C . GLY B 1 33 ? 10.281 -5.273 30.234 1 78.62 33 GLY B C 1
ATOM 3803 O O . GLY B 1 33 ? 10.805 -4.195 30.531 1 78.62 33 GLY B O 1
ATOM 3804 N N . ALA B 1 34 ? 10.836 -6.461 30.5 1 83.06 34 ALA B N 1
ATOM 3805 C CA . ALA B 1 34 ? 12.078 -6.535 31.266 1 83.06 34 ALA B CA 1
ATOM 3806 C C . ALA B 1 34 ? 13.242 -5.957 30.469 1 83.06 34 ALA B C 1
ATOM 3808 O O . ALA B 1 34 ? 13.344 -6.156 29.25 1 83.06 34 ALA B O 1
ATOM 3809 N N . LYS B 1 35 ? 13.992 -5.137 31.156 1 87.44 35 LYS B N 1
ATOM 3810 C CA . LYS B 1 35 ? 15.227 -4.641 30.547 1 87.44 35 LYS B CA 1
ATOM 3811 C C . LYS B 1 35 ? 16.281 -5.734 30.484 1 87.44 35 LYS B C 1
ATOM 3813 O O . LYS B 1 35 ? 16.625 -6.336 31.516 1 87.44 35 LYS B O 1
ATOM 3818 N N . LEU B 1 36 ? 16.766 -5.996 29.328 1 90.19 36 LEU B N 1
ATOM 3819 C CA . LEU B 1 36 ? 17.844 -6.977 29.172 1 90.19 36 LEU B CA 1
ATOM 3820 C C . LEU B 1 36 ? 19.188 -6.387 29.609 1 90.19 36 LEU B C 1
ATOM 3822 O O . LEU B 1 36 ? 19.375 -5.168 29.578 1 90.19 36 LEU B O 1
ATOM 3826 N N . PRO B 1 37 ? 20.078 -7.203 30.062 1 89.19 37 PRO B N 1
ATOM 3827 C CA . PRO B 1 37 ? 21.391 -6.688 30.469 1 89.19 37 PRO B CA 1
ATOM 3828 C C . PRO B 1 37 ? 22.125 -5.98 29.312 1 89.19 37 PRO B C 1
ATOM 3830 O O . PRO B 1 37 ? 21.938 -6.328 28.156 1 89.19 37 PRO B O 1
ATOM 3833 N N . PRO B 1 38 ? 22.859 -4.875 29.781 1 88.06 38 PRO B N 1
ATOM 3834 C CA . PRO B 1 38 ? 23.688 -4.266 28.75 1 88.06 38 PRO B CA 1
ATOM 3835 C C . PRO B 1 38 ? 24.594 -5.277 28.031 1 88.06 38 PRO B C 1
ATOM 3837 O O . PRO B 1 38 ? 25 -6.277 28.641 1 88.06 38 PRO B O 1
ATOM 3840 N N . HIS B 1 39 ? 24.875 -5 26.797 1 89.81 39 HIS B N 1
ATOM 3841 C CA . HIS B 1 39 ? 25.609 -5.922 25.953 1 89.81 39 HIS B CA 1
ATOM 3842 C C . HIS B 1 39 ? 26.922 -6.348 26.609 1 89.81 39 HIS B C 1
ATOM 3844 O O . HIS B 1 39 ? 27.234 -7.539 26.672 1 89.81 39 HIS B O 1
ATOM 3850 N N . ARG B 1 40 ? 27.641 -5.367 27.188 1 86.88 40 ARG B N 1
ATOM 3851 C CA . ARG B 1 40 ? 28.953 -5.652 27.781 1 86.88 40 ARG B CA 1
ATOM 3852 C C . ARG B 1 40 ? 28.797 -6.512 29.031 1 86.88 40 ARG B C 1
ATOM 3854 O O . ARG B 1 40 ? 29.562 -7.457 29.234 1 86.88 40 ARG B O 1
ATOM 3861 N N . SER B 1 41 ? 27.859 -6.184 29.797 1 89.88 41 SER B N 1
ATOM 3862 C CA . SER B 1 41 ? 27.641 -6.926 31.031 1 89.88 41 SER B CA 1
ATOM 3863 C C . SER B 1 41 ? 27.281 -8.375 30.75 1 89.88 41 SER B C 1
ATOM 3865 O O . SER B 1 41 ? 27.797 -9.289 31.406 1 89.88 41 SER B O 1
ATOM 3867 N N . LEU B 1 42 ? 26.375 -8.555 29.812 1 90.75 42 LEU B N 1
ATOM 3868 C CA . LEU B 1 42 ? 25.953 -9.914 29.484 1 90.75 42 LEU B CA 1
ATOM 3869 C C . LEU B 1 42 ? 27.109 -10.695 28.859 1 90.75 42 LEU B C 1
ATOM 3871 O O . LEU B 1 42 ? 27.266 -11.891 29.141 1 90.75 42 LEU B O 1
ATOM 3875 N N . ALA B 1 43 ? 27.844 -10.039 28.031 1 90.88 43 ALA B N 1
ATOM 3876 C CA . ALA B 1 43 ? 29 -10.672 27.438 1 90.88 43 ALA B CA 1
ATOM 3877 C C . ALA B 1 43 ? 29.969 -11.18 28.5 1 90.88 43 ALA B C 1
ATOM 3879 O O . ALA B 1 43 ? 30.438 -12.32 28.438 1 90.88 43 ALA B O 1
ATOM 3880 N N . ASP B 1 44 ? 30.188 -10.344 29.453 1 89 44 ASP B N 1
ATOM 3881 C CA . ASP B 1 44 ? 31.078 -10.695 30.547 1 89 44 ASP B CA 1
ATOM 3882 C C . ASP B 1 44 ? 30.531 -11.867 31.359 1 89 44 ASP B C 1
ATOM 3884 O O . ASP B 1 44 ? 31.281 -12.789 31.703 1 89 44 ASP B O 1
ATOM 3888 N N . ARG B 1 45 ? 29.312 -11.836 31.594 1 89.25 45 ARG B N 1
ATOM 3889 C CA . ARG B 1 45 ? 28.656 -12.859 32.406 1 89.25 45 ARG B CA 1
ATOM 3890 C C . ARG B 1 45 ? 28.688 -14.211 31.703 1 89.25 45 ARG B C 1
ATOM 3892 O O . ARG B 1 45 ? 28.797 -15.258 32.344 1 89.25 45 ARG B O 1
ATOM 3899 N N . LEU B 1 46 ? 28.562 -14.156 30.406 1 90 46 LEU B N 1
ATOM 3900 C CA . LEU B 1 46 ? 28.406 -15.398 29.656 1 90 46 LEU B CA 1
ATOM 3901 C C . LEU B 1 46 ? 29.75 -15.852 29.078 1 90 46 LEU B C 1
ATOM 3903 O O . LEU B 1 46 ? 29.859 -16.953 28.531 1 90 46 LEU B O 1
ATOM 3907 N N . GLY B 1 47 ? 30.75 -14.977 29.156 1 88.56 47 GLY B N 1
ATOM 3908 C CA . GLY B 1 47 ? 32.062 -15.305 28.609 1 88.56 47 GLY B CA 1
ATOM 3909 C C . GLY B 1 47 ? 32.094 -15.312 27.094 1 88.56 47 GLY B C 1
ATOM 3910 O O . GLY B 1 47 ? 32.688 -16.203 26.484 1 88.56 47 GLY B O 1
ATOM 3911 N N . VAL B 1 48 ? 31.328 -14.484 26.484 1 91 48 VAL B N 1
ATOM 3912 C CA . VAL B 1 48 ? 31.312 -14.352 25.031 1 91 48 VAL B CA 1
ATOM 3913 C C . VAL B 1 48 ? 31.672 -12.914 24.641 1 91 48 VAL B C 1
ATOM 3915 O O . VAL B 1 48 ? 31.812 -12.047 25.516 1 91 48 VAL B O 1
ATOM 3918 N N . THR B 1 49 ? 31.938 -12.664 23.391 1 89.94 49 THR B N 1
ATOM 3919 C CA . THR B 1 49 ? 32.281 -11.328 22.922 1 89.94 49 THR B CA 1
ATOM 3920 C C . THR B 1 49 ? 31.047 -10.43 22.891 1 89.94 49 THR B C 1
ATOM 3922 O O . THR B 1 49 ? 29.922 -10.922 22.812 1 89.94 49 THR B O 1
ATOM 3925 N N . ILE B 1 50 ? 31.344 -9.188 23.016 1 89.31 50 ILE B N 1
ATOM 3926 C CA . ILE B 1 50 ? 30.281 -8.195 22.922 1 89.31 50 ILE B CA 1
ATOM 3927 C C . ILE B 1 50 ? 29.562 -8.336 21.578 1 89.31 50 ILE B C 1
ATOM 3929 O O . ILE B 1 50 ? 28.344 -8.141 21.484 1 89.31 50 ILE B O 1
ATOM 3933 N N . GLY B 1 51 ? 30.266 -8.664 20.609 1 89.06 51 GLY B N 1
ATOM 3934 C CA . GLY B 1 51 ? 29.688 -8.883 19.297 1 89.06 51 GLY B CA 1
ATOM 3935 C C . GLY B 1 51 ? 28.656 -9.992 19.266 1 89.06 51 GLY B C 1
ATOM 3936 O O . GLY B 1 51 ? 27.625 -9.875 18.594 1 89.06 51 GLY B O 1
ATOM 3937 N N . THR B 1 52 ? 29.016 -11.016 19.984 1 89.5 52 THR B N 1
ATOM 3938 C CA . THR B 1 52 ? 28.094 -12.141 20.062 1 89.5 52 THR B CA 1
ATOM 3939 C C . THR B 1 52 ? 26.781 -11.719 20.688 1 89.5 52 THR B C 1
ATOM 3941 O O . THR B 1 52 ? 25.703 -12.047 20.188 1 89.5 52 THR B O 1
ATOM 3944 N N . VAL B 1 53 ? 26.875 -10.977 21.734 1 89.88 53 VAL B N 1
ATOM 3945 C CA . VAL B 1 53 ? 25.688 -10.508 22.438 1 89.88 53 VAL B CA 1
ATOM 3946 C C . VAL B 1 53 ? 24.922 -9.531 21.547 1 89.88 53 VAL B C 1
ATOM 3948 O O . VAL B 1 53 ? 23.688 -9.609 21.422 1 89.88 53 VAL B O 1
ATOM 3951 N N . SER B 1 54 ? 25.641 -8.688 20.891 1 88.62 54 SER B N 1
ATOM 3952 C CA . SER B 1 54 ? 25.016 -7.719 20 1 88.62 54 SER B CA 1
ATOM 3953 C C . SER B 1 54 ? 24.25 -8.406 18.875 1 88.62 54 SER B C 1
ATOM 3955 O O . SER B 1 54 ? 23.125 -8.023 18.562 1 88.62 54 SER B O 1
ATOM 3957 N N . ARG B 1 55 ? 24.859 -9.367 18.406 1 87.31 55 ARG B N 1
ATOM 3958 C CA . ARG B 1 55 ? 24.219 -10.117 17.328 1 87.31 55 ARG B CA 1
ATOM 3959 C C . ARG B 1 55 ? 23.016 -10.891 17.828 1 87.31 55 ARG B C 1
ATOM 3961 O O . ARG B 1 55 ? 22 -11.008 17.141 1 87.31 55 ARG B O 1
ATOM 3968 N N . ALA B 1 56 ? 23.141 -11.414 18.969 1 88.75 56 ALA B N 1
ATOM 3969 C CA . ALA B 1 56 ? 22.016 -12.125 19.562 1 88.75 56 ALA B CA 1
ATOM 3970 C C . ALA B 1 56 ? 20.828 -11.195 19.781 1 88.75 56 ALA B C 1
ATOM 3972 O O . ALA B 1 56 ? 19.688 -11.539 19.469 1 88.75 56 ALA B O 1
ATOM 3973 N N . TYR B 1 57 ? 21.141 -10.031 20.312 1 87.75 57 TYR B N 1
ATOM 3974 C CA . TYR B 1 57 ? 20.094 -9.039 20.531 1 87.75 57 TYR B CA 1
ATOM 3975 C C . TYR B 1 57 ? 19.469 -8.609 19.219 1 87.75 57 TYR B C 1
ATOM 3977 O O . TYR B 1 57 ? 18.25 -8.43 19.125 1 87.75 57 TYR B O 1
ATOM 3985 N N . ALA B 1 58 ? 20.281 -8.57 18.219 1 84.25 58 ALA B N 1
ATOM 3986 C CA . ALA B 1 58 ? 19.781 -8.203 16.906 1 84.25 58 ALA B CA 1
ATOM 3987 C C . ALA B 1 58 ? 18.812 -9.266 16.359 1 84.25 58 ALA B C 1
ATOM 3989 O O . ALA B 1 58 ? 17.797 -8.938 15.742 1 84.25 58 ALA B O 1
ATOM 3990 N N . GLU B 1 59 ? 19.188 -10.477 16.641 1 83.19 59 GLU B N 1
ATOM 3991 C CA . GLU B 1 59 ? 18.312 -11.578 16.234 1 83.19 59 GLU B CA 1
ATOM 3992 C C . GLU B 1 59 ? 16.969 -11.508 16.938 1 83.19 59 GLU B C 1
ATOM 3994 O O . GLU B 1 59 ? 15.922 -11.727 16.312 1 83.19 59 GLU B O 1
ATOM 3999 N N . LEU B 1 60 ? 16.984 -11.266 18.203 1 83.81 60 LEU B N 1
ATOM 4000 C CA . LEU B 1 60 ? 15.758 -11.164 19 1 83.81 60 LEU B CA 1
ATOM 4001 C C . LEU B 1 60 ? 14.898 -10.008 18.516 1 83.81 60 LEU B C 1
ATOM 4003 O O . LEU B 1 60 ? 13.672 -10.109 18.469 1 83.81 60 LEU B O 1
ATOM 4007 N N . GLU B 1 61 ? 15.547 -8.961 18.125 1 82.38 61 GLU B N 1
ATOM 4008 C CA . GLU B 1 61 ? 14.844 -7.793 17.609 1 82.38 61 GLU B CA 1
ATOM 4009 C C . GLU B 1 61 ? 14.172 -8.102 16.281 1 82.38 61 GLU B C 1
ATOM 4011 O O . GLU B 1 61 ? 13.031 -7.699 16.047 1 82.38 61 GLU B O 1
ATOM 4016 N N . ARG B 1 62 ? 14.828 -8.852 15.57 1 78.12 62 ARG B N 1
ATOM 4017 C CA . ARG B 1 62 ? 14.297 -9.258 14.273 1 78.12 62 ARG B CA 1
ATOM 4018 C C . ARG B 1 62 ? 13.031 -10.094 14.43 1 78.12 62 ARG B C 1
ATOM 4020 O O . ARG B 1 62 ? 12.078 -9.945 13.656 1 78.12 62 ARG B O 1
ATOM 4027 N N . MET B 1 63 ? 13.07 -10.883 15.5 1 73.94 63 MET B N 1
ATOM 4028 C CA . MET B 1 63 ? 11.938 -11.766 15.773 1 73.94 63 MET B CA 1
ATOM 4029 C C . MET B 1 63 ? 10.82 -11.008 16.484 1 73.94 63 MET B C 1
ATOM 4031 O O . MET B 1 63 ? 9.773 -11.586 16.797 1 73.94 63 MET B O 1
ATOM 4035 N N . GLY B 1 64 ? 11.133 -9.703 16.781 1 75.19 64 GLY B N 1
ATOM 4036 C CA . GLY B 1 64 ? 10.141 -8.859 17.422 1 75.19 64 GLY B CA 1
ATOM 4037 C C . GLY B 1 64 ? 10.047 -9.078 18.922 1 75.19 64 GLY B C 1
ATOM 4038 O O . GLY B 1 64 ? 9.07 -8.664 19.562 1 75.19 64 GLY B O 1
ATOM 4039 N N . LEU B 1 65 ? 10.945 -9.734 19.516 1 79.62 65 LEU B N 1
ATOM 4040 C CA . LEU B 1 65 ? 10.852 -10.125 20.906 1 79.62 65 LEU B CA 1
ATOM 4041 C C . LEU B 1 65 ? 11.422 -9.047 21.828 1 79.62 65 LEU B C 1
ATOM 4043 O O . LEU B 1 65 ? 11.078 -8.984 23 1 79.62 65 LEU B O 1
ATOM 4047 N N . VAL B 1 66 ? 12.352 -8.242 21.219 1 81.75 66 VAL B N 1
ATOM 4048 C CA . VAL B 1 66 ? 12.961 -7.18 22.016 1 81.75 66 VAL B CA 1
ATOM 4049 C C . VAL B 1 66 ? 12.953 -5.875 21.219 1 81.75 66 VAL B C 1
ATOM 4051 O O . VAL B 1 66 ? 12.75 -5.883 20 1 81.75 66 VAL B O 1
ATOM 4054 N N . VAL B 1 67 ? 13.039 -4.773 21.938 1 79.5 67 VAL B N 1
ATOM 4055 C CA . VAL B 1 67 ? 13.117 -3.453 21.312 1 79.5 67 VAL B CA 1
ATOM 4056 C C . VAL B 1 67 ? 14.258 -2.656 21.953 1 79.5 67 VAL B C 1
ATOM 4058 O O . VAL B 1 67 ? 14.391 -2.621 23.172 1 79.5 67 VAL B O 1
ATOM 4061 N N . ALA B 1 68 ? 15.164 -2.191 21.078 1 77.12 68 ALA B N 1
ATOM 4062 C CA . ALA B 1 68 ? 16.234 -1.324 21.562 1 77.12 68 ALA B CA 1
ATOM 4063 C C . ALA B 1 68 ? 15.758 0.118 21.703 1 77.12 68 ALA B C 1
ATOM 4065 O O . ALA B 1 68 ? 15.094 0.643 20.797 1 77.12 68 ALA B O 1
ATOM 4066 N N . ARG B 1 69 ? 15.883 0.729 22.844 1 67.19 69 ARG B N 1
ATOM 4067 C CA . ARG B 1 69 ? 15.602 2.141 23.094 1 67.19 69 ARG B CA 1
ATOM 4068 C C . ARG B 1 69 ? 16.891 2.938 23.25 1 67.19 69 ARG B C 1
ATOM 4070 O O . ARG B 1 69 ? 17.688 2.668 24.156 1 67.19 69 ARG B O 1
ATOM 4077 N N . VAL B 1 70 ? 17.062 3.799 22.359 1 60.09 70 VAL B N 1
ATOM 4078 C CA . VAL B 1 70 ? 18.297 4.582 22.328 1 60.09 70 VAL B CA 1
ATOM 4079 C C . VAL B 1 70 ? 18.516 5.242 23.688 1 60.09 70 VAL B C 1
ATOM 4081 O O . VAL B 1 70 ? 17.625 5.93 24.203 1 60.09 70 VAL B O 1
ATOM 4084 N N . GLY B 1 71 ? 19.609 5.031 24.125 1 62.5 71 GLY B N 1
ATOM 4085 C CA . GLY B 1 71 ? 20.016 5.656 25.375 1 62.5 71 GLY B CA 1
ATOM 4086 C C . GLY B 1 71 ? 19.484 4.941 26.594 1 62.5 71 GLY B C 1
ATOM 4087 O O . GLY B 1 71 ? 19.828 5.301 27.734 1 62.5 71 GLY B O 1
ATOM 4088 N N . ASP B 1 72 ? 18.625 3.936 26.422 1 68.5 72 ASP B N 1
ATOM 4089 C CA . ASP B 1 72 ? 18.016 3.283 27.578 1 68.5 72 ASP B CA 1
ATOM 4090 C C . ASP B 1 72 ? 18.406 1.812 27.656 1 68.5 72 ASP B C 1
ATOM 4092 O O . ASP B 1 72 ? 18.844 1.337 28.719 1 68.5 72 ASP B O 1
ATOM 4096 N N . GLY B 1 73 ? 18.422 1.175 26.562 1 80.44 73 GLY B N 1
ATOM 4097 C CA . GLY B 1 73 ? 18.766 -0.236 26.531 1 80.44 73 GLY B CA 1
ATOM 4098 C C . GLY B 1 73 ? 17.828 -1.076 25.703 1 80.44 73 GLY B C 1
ATOM 4099 O O . GLY B 1 73 ? 17.062 -0.544 24.891 1 80.44 73 GLY B O 1
ATOM 4100 N N . THR B 1 74 ? 17.938 -2.418 25.797 1 85.94 74 THR B N 1
ATOM 4101 C CA . THR B 1 74 ? 17.109 -3.371 25.078 1 85.94 74 THR B CA 1
ATOM 4102 C C . THR B 1 74 ? 16.094 -4.023 26 1 85.94 74 THR B C 1
ATOM 4104 O O . THR B 1 74 ? 16.453 -4.488 27.094 1 85.94 74 THR B O 1
ATOM 4107 N N . PHE B 1 75 ? 14.789 -4.004 25.641 1 84.38 75 PHE B N 1
ATOM 4108 C CA . PHE B 1 75 ? 13.703 -4.496 26.484 1 84.38 75 PHE B CA 1
ATOM 4109 C C . PHE B 1 75 ? 12.953 -5.621 25.781 1 84.38 75 PHE B C 1
ATOM 4111 O O . PHE B 1 75 ? 12.805 -5.609 24.547 1 84.38 75 PHE B O 1
ATOM 4118 N N . VAL B 1 76 ? 12.547 -6.551 26.562 1 84.81 76 VAL B N 1
ATOM 4119 C CA . VAL B 1 76 ? 11.617 -7.547 26.047 1 84.81 76 VAL B CA 1
ATOM 4120 C C . VAL B 1 76 ? 10.281 -6.887 25.703 1 84.81 76 VAL B C 1
ATOM 4122 O O . VAL B 1 76 ? 9.734 -6.129 26.516 1 84.81 76 VAL B O 1
ATOM 4125 N N . ARG B 1 77 ? 9.844 -7.113 24.516 1 76.38 77 ARG B N 1
ATOM 4126 C CA . ARG B 1 77 ? 8.617 -6.48 24.062 1 76.38 77 ARG B CA 1
ATOM 4127 C C . ARG B 1 77 ? 7.418 -6.949 24.875 1 76.38 77 ARG B C 1
ATOM 4129 O O . ARG B 1 77 ? 7.324 -8.125 25.234 1 76.38 77 ARG B O 1
ATOM 4136 N N . GLN B 1 78 ? 6.68 -6.066 25.422 1 62.06 78 GLN B N 1
ATOM 4137 C CA . GLN B 1 78 ? 5.41 -6.359 26.078 1 62.06 78 GLN B CA 1
ATOM 4138 C C . GLN B 1 78 ? 4.242 -5.727 25.328 1 62.06 78 GLN B C 1
ATOM 4140 O O . GLN B 1 78 ? 4.391 -4.66 24.734 1 62.06 78 GLN B O 1
ATOM 4145 N N . ARG B 1 79 ? 3.316 -6.562 25.109 1 51.44 79 ARG B N 1
ATOM 4146 C CA . ARG B 1 79 ? 2.135 -6.055 24.406 1 51.44 79 ARG B CA 1
ATOM 4147 C C . ARG B 1 79 ? 1.919 -4.574 24.703 1 51.44 79 ARG B C 1
ATOM 4149 O O . ARG B 1 79 ? 1.601 -3.797 23.812 1 51.44 79 ARG B O 1
ATOM 4156 N N . ASP B 1 80 ? 2.006 -4.172 25.859 1 43.47 80 ASP B N 1
ATOM 4157 C CA . ASP B 1 80 ? 1.6 -2.836 26.297 1 43.47 80 ASP B CA 1
ATOM 4158 C C . ASP B 1 80 ? 2.787 -1.875 26.297 1 43.47 80 ASP B C 1
ATOM 4160 O O . ASP B 1 80 ? 2.633 -0.692 26.609 1 43.47 80 ASP B O 1
ATOM 4164 N N . LEU B 1 81 ? 3.963 -2.295 26.047 1 40.5 81 LEU B N 1
ATOM 4165 C CA . LEU B 1 81 ? 5.09 -1.391 26.25 1 40.5 81 LEU B CA 1
ATOM 4166 C C . LEU B 1 81 ? 5.617 -0.865 24.922 1 40.5 81 LEU B C 1
ATOM 4168 O O . LEU B 1 81 ? 6.73 -0.341 24.859 1 40.5 81 LEU B O 1
ATOM 4172 N N . GLU B 1 82 ? 5.137 -1.022 23.891 1 40.62 82 GLU B N 1
ATOM 4173 C CA . GLU B 1 82 ? 5.719 -0.436 22.688 1 40.62 82 GLU B CA 1
ATOM 4174 C C . GLU B 1 82 ? 5.855 1.078 22.828 1 40.62 82 GLU B C 1
ATOM 4176 O O . GLU B 1 82 ? 4.938 1.749 23.312 1 40.62 82 GLU B O 1
ATOM 4181 N N . ARG B 1 83 ? 7.012 1.578 22.953 1 40 83 ARG B N 1
ATOM 4182 C CA . ARG B 1 83 ? 7.234 3.018 23.062 1 40 83 ARG B CA 1
ATOM 4183 C C . ARG B 1 83 ? 6.453 3.771 21.984 1 40 83 ARG B C 1
ATOM 4185 O O . ARG B 1 83 ? 6.297 3.285 20.859 1 40 83 ARG B O 1
ATOM 4192 N N . LYS B 1 84 ? 5.934 4.895 22.391 1 41.25 84 LYS B N 1
ATOM 4193 C CA . LYS B 1 84 ? 5.133 5.863 21.656 1 41.25 84 LYS B CA 1
ATOM 4194 C C . LYS B 1 84 ? 5.793 6.223 20.328 1 41.25 84 LYS B C 1
ATOM 4196 O O . LYS B 1 84 ? 5.109 6.406 19.312 1 41.25 84 LYS B O 1
ATOM 4201 N N . ARG B 1 85 ? 7.156 6.324 20.438 1 39.91 85 ARG B N 1
ATOM 4202 C CA . ARG B 1 85 ? 7.824 6.859 19.25 1 39.91 85 ARG B CA 1
ATOM 4203 C C . ARG B 1 85 ? 7.785 5.859 18.109 1 39.91 85 ARG B C 1
ATOM 4205 O O . ARG B 1 85 ? 7.73 6.25 16.938 1 39.91 85 ARG B O 1
ATOM 4212 N N . ASP B 1 86 ? 8.016 4.629 18.453 1 39.47 86 ASP B N 1
ATOM 4213 C CA . ASP B 1 86 ? 8.086 3.605 17.406 1 39.47 86 ASP B CA 1
ATOM 4214 C C . ASP B 1 86 ? 6.699 3.309 16.844 1 39.47 86 ASP B C 1
ATOM 4216 O O . ASP B 1 86 ? 6.578 2.697 15.781 1 39.47 86 ASP B O 1
ATOM 4220 N N . ILE B 1 87 ? 5.688 3.57 17.734 1 43.16 87 ILE B N 1
ATOM 4221 C CA . ILE B 1 87 ? 4.328 3.273 17.297 1 43.16 87 ILE B CA 1
ATOM 4222 C C . ILE B 1 87 ? 3.887 4.297 16.25 1 43.16 87 ILE B C 1
ATOM 4224 O O . ILE B 1 87 ? 2.998 4.023 15.438 1 43.16 87 ILE B O 1
ATOM 4228 N N . GLY B 1 88 ? 4.777 5.188 16.016 1 41.59 88 GLY B N 1
ATOM 4229 C CA . GLY B 1 88 ? 4.312 6.215 15.086 1 41.59 88 GLY B CA 1
ATOM 4230 C C . GLY B 1 88 ? 2.918 6.715 15.406 1 41.59 88 GLY B C 1
ATOM 4231 O O . GLY B 1 88 ? 2.447 6.582 16.531 1 41.59 88 GLY B O 1
ATOM 4232 N N . PHE B 1 89 ? 2.33 7.555 14.523 1 40.38 89 PHE B N 1
ATOM 4233 C CA . PHE B 1 89 ? 0.958 8.047 14.609 1 40.38 89 PHE B CA 1
ATOM 4234 C C . PHE B 1 89 ? -0.033 6.891 14.539 1 40.38 89 PHE B C 1
ATOM 4236 O O . PHE B 1 89 ? 0.037 6.059 13.633 1 40.38 89 PHE B O 1
ATOM 4243 N N . SER B 1 90 ? -0.387 6.43 15.57 1 44.44 90 SER B N 1
ATOM 4244 C CA . SER B 1 90 ? -1.357 5.34 15.594 1 44.44 90 SER B CA 1
ATOM 4245 C C . SER B 1 90 ? -2.762 5.844 15.273 1 44.44 90 SER B C 1
ATOM 4247 O O . SER B 1 90 ? -3.117 6.969 15.625 1 44.44 90 SER B O 1
ATOM 4249 N N . ASN B 1 91 ? -3.408 5.246 14.289 1 45.09 91 ASN B N 1
ATOM 4250 C CA . ASN B 1 91 ? -4.777 5.617 13.953 1 45.09 91 ASN B CA 1
ATOM 4251 C C . ASN B 1 91 ? -5.68 5.609 15.188 1 45.09 91 ASN B C 1
ATOM 4253 O O . ASN B 1 91 ? -6.609 6.41 15.289 1 45.09 91 ASN B O 1
ATOM 4257 N N . PHE B 1 92 ? -5.785 4.434 15.867 1 43.53 92 PHE B N 1
ATOM 4258 C CA . PHE B 1 92 ? -6.699 4.297 17 1 43.53 92 PHE B CA 1
ATOM 4259 C C . PHE B 1 92 ? -5.938 3.928 18.266 1 43.53 92 PHE B C 1
ATOM 4261 O O . PHE B 1 92 ? -5.094 3.029 18.25 1 43.53 92 PHE B O 1
ATOM 4268 N N . VAL B 1 93 ? -5.684 4.918 18.984 1 41.06 93 VAL B N 1
ATOM 4269 C CA . VAL B 1 93 ? -5.395 4.512 20.344 1 41.06 93 VAL B CA 1
ATOM 4270 C C . VAL B 1 93 ? -6.543 3.664 20.891 1 41.06 93 VAL B C 1
ATOM 4272 O O . VAL B 1 93 ? -7.707 3.893 20.547 1 41.06 93 VAL B O 1
ATOM 4275 N N . GLU B 1 94 ? -6.387 2.441 21.141 1 40.03 94 GLU B N 1
ATOM 4276 C CA . GLU B 1 94 ? -7.477 1.902 21.938 1 40.03 94 GLU B CA 1
ATOM 4277 C C . GLU B 1 94 ? -8.203 3.012 22.703 1 40.03 94 GLU B C 1
ATOM 4279 O O . GLU B 1 94 ? -7.734 3.477 23.734 1 40.03 94 GLU B O 1
ATOM 4284 N N . GLU B 1 95 ? -8.688 3.877 21.969 1 42.06 95 GLU B N 1
ATOM 4285 C CA . GLU B 1 95 ? -9.484 4.902 22.625 1 42.06 95 GLU B CA 1
ATOM 4286 C C . GLU B 1 95 ? -10.266 4.32 23.797 1 42.06 95 GLU B C 1
ATOM 4288 O O . GLU B 1 95 ? -11.117 3.441 23.609 1 42.06 95 GLU B O 1
ATOM 4293 N N . ARG B 1 96 ? -9.75 4.328 24.781 1 50.06 96 ARG B N 1
ATOM 4294 C CA . ARG B 1 96 ? -10.633 4.215 25.938 1 50.06 96 ARG B CA 1
ATOM 4295 C C . ARG B 1 96 ? -11.773 5.223 25.844 1 50.06 96 ARG B C 1
ATOM 4297 O O . ARG B 1 96 ? -11.539 6.414 25.625 1 50.06 96 ARG B O 1
ATOM 4304 N N . PRO B 1 97 ? -12.992 4.734 25.438 1 56.59 97 PRO B N 1
ATOM 4305 C CA . PRO B 1 97 ? -14.195 5.562 25.328 1 56.59 97 PRO B CA 1
ATOM 4306 C C . PRO B 1 97 ? -14.062 6.883 26.094 1 56.59 97 PRO B C 1
ATOM 4308 O O . PRO B 1 97 ? -14.711 7.871 25.734 1 56.59 97 PRO B O 1
ATOM 4311 N N . GLU B 1 98 ? -12.984 7.02 26.812 1 64.94 98 GLU B N 1
ATOM 4312 C CA . GLU B 1 98 ? -13.008 8.148 27.75 1 64.94 98 GLU B CA 1
ATOM 4313 C C . GLU B 1 98 ? -12.125 9.289 27.266 1 64.94 98 GLU B C 1
ATOM 4315 O O . GLU B 1 98 ? -12.219 10.414 27.75 1 64.94 98 GLU B O 1
ATOM 4320 N N . GLN B 1 99 ? -11.43 9.102 26.109 1 79.75 99 GLN B N 1
ATOM 4321 C CA . GLN B 1 99 ? -10.516 10.188 25.766 1 79.75 99 GLN B CA 1
ATOM 4322 C C . GLN B 1 99 ? -11.047 11.008 24.594 1 79.75 99 GLN B C 1
ATOM 4324 O O . GLN B 1 99 ? -11.594 10.453 23.641 1 79.75 99 GLN B O 1
ATOM 4329 N N . PHE B 1 100 ? -11.031 12.375 24.812 1 89.12 100 PHE B N 1
ATOM 4330 C CA . PHE B 1 100 ? -11.344 13.305 23.734 1 89.12 100 PHE B CA 1
ATOM 4331 C C . PHE B 1 100 ? -10.086 13.648 22.938 1 89.12 100 PHE B C 1
ATOM 4333 O O . PHE B 1 100 ? -9.164 14.266 23.469 1 89.12 100 PHE B O 1
ATOM 4340 N N . ASP B 1 101 ? -10.047 13.266 21.672 1 90.94 101 ASP B N 1
ATOM 4341 C CA . ASP B 1 101 ? -8.828 13.328 20.859 1 90.94 101 ASP B CA 1
ATOM 4342 C C . ASP B 1 101 ? -8.773 14.617 20.047 1 90.94 101 ASP B C 1
ATOM 4344 O O . ASP B 1 101 ? -9.516 14.781 19.078 1 90.94 101 ASP B O 1
ATOM 4348 N N . MET B 1 102 ? -7.855 15.516 20.453 1 95.06 102 MET B N 1
ATOM 4349 C CA . MET B 1 102 ? -7.594 16.734 19.703 1 95.06 102 MET B CA 1
ATOM 4350 C C . MET B 1 102 ? -6.258 16.656 18.969 1 95.06 102 MET B C 1
ATOM 4352 O O . MET B 1 102 ? -5.762 17.656 18.453 1 95.06 102 MET B O 1
ATOM 4356 N N . SER B 1 103 ? -5.652 15.43 18.969 1 93.69 103 SER B N 1
ATOM 4357 C CA . SER B 1 103 ? -4.309 15.281 18.422 1 93.69 103 SER B CA 1
ATOM 4358 C C . SER B 1 103 ? -4.34 15.039 16.922 1 93.69 103 SER B C 1
ATOM 4360 O O . SER B 1 103 ? -3.324 15.18 16.234 1 93.69 103 SER B O 1
ATOM 4362 N N . ARG B 1 104 ? -5.543 14.695 16.359 1 90.5 104 ARG B N 1
ATOM 4363 C CA . ARG B 1 104 ? -5.652 14.305 14.953 1 90.5 104 ARG B CA 1
ATOM 4364 C C . ARG B 1 104 ? -6.617 15.211 14.203 1 90.5 104 ARG B C 1
ATOM 4366 O O . ARG B 1 104 ? -7.586 15.711 14.781 1 90.5 104 ARG B O 1
ATOM 4373 N N . ASN B 1 105 ? -6.277 15.391 12.961 1 91.44 105 ASN B N 1
ATOM 4374 C CA . ASN B 1 105 ? -7.211 16.047 12.047 1 91.44 105 ASN B CA 1
ATOM 4375 C C . ASN B 1 105 ? -8.078 15.023 11.32 1 91.44 105 ASN B C 1
ATOM 4377 O O . ASN B 1 105 ? -7.59 14.273 10.477 1 91.44 105 ASN B O 1
ATOM 4381 N N . MET B 1 106 ? -9.289 15 11.672 1 88.94 106 MET B N 1
ATOM 4382 C CA . MET B 1 106 ? -10.25 14.109 11.031 1 88.94 106 MET B CA 1
ATOM 4383 C C . MET B 1 106 ? -11.375 14.906 10.375 1 88.94 106 MET B C 1
ATOM 4385 O O . MET B 1 106 ? -11.594 16.078 10.719 1 88.94 106 MET B O 1
ATOM 4389 N N . HIS B 1 107 ? -11.984 14.266 9.422 1 90.44 107 HIS B N 1
ATOM 4390 C CA . HIS B 1 107 ? -13.195 14.938 8.961 1 90.44 107 HIS B CA 1
ATOM 4391 C C . HIS B 1 107 ? -14.281 14.922 10.023 1 90.44 107 HIS B C 1
ATOM 4393 O O . HIS B 1 107 ? -14.383 13.969 10.805 1 90.44 107 HIS B O 1
ATOM 4399 N N . ILE B 1 108 ? -15.023 15.93 10.133 1 92.31 108 ILE B N 1
ATOM 4400 C CA . ILE B 1 108 ? -16.141 16.031 11.062 1 92.31 108 ILE B CA 1
ATOM 4401 C C . ILE B 1 108 ? -17.375 15.328 10.477 1 92.31 108 ILE B C 1
ATOM 4403 O O . ILE B 1 108 ? -17.828 15.688 9.391 1 92.31 108 ILE B O 1
ATOM 4407 N N . PRO B 1 109 ? -17.859 14.328 11.25 1 90.25 109 PRO B N 1
ATOM 4408 C CA . PRO B 1 109 ? -19 13.609 10.695 1 90.25 109 PRO B CA 1
ATOM 4409 C C . PRO B 1 109 ? -20.172 14.539 10.375 1 90.25 109 PRO B C 1
ATOM 4411 O O . PRO B 1 109 ? -20.469 15.461 11.141 1 90.25 109 PRO B O 1
ATOM 4414 N N . GLY B 1 110 ? -20.781 14.312 9.258 1 90.31 110 GLY B N 1
ATOM 4415 C CA . GLY B 1 110 ? -21.953 15.031 8.781 1 90.31 110 GLY B CA 1
ATOM 4416 C C . GLY B 1 110 ? -22.969 14.141 8.086 1 90.31 110 GLY B C 1
ATOM 4417 O O . GLY B 1 110 ? -23.422 13.141 8.664 1 90.31 110 GLY B O 1
ATOM 4418 N N . ALA B 1 111 ? -23.203 14.484 6.879 1 90.56 111 ALA B N 1
ATOM 4419 C CA . ALA B 1 111 ? -24.266 13.797 6.148 1 90.56 111 ALA B CA 1
ATOM 4420 C C . ALA B 1 111 ? -23.719 12.617 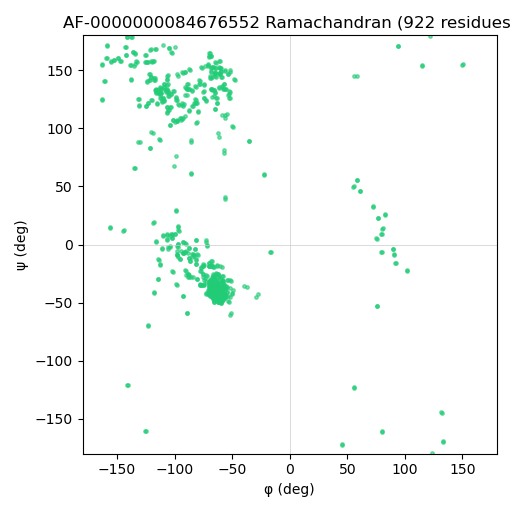5.359 1 90.56 111 ALA B C 1
ATOM 4422 O O . ALA B 1 111 ? -24.469 11.906 4.684 1 90.56 111 ALA B O 1
ATOM 4423 N N . GLU B 1 112 ? -22.453 12.344 5.453 1 90.62 112 GLU B N 1
ATOM 4424 C CA . GLU B 1 112 ? -21.828 11.359 4.578 1 90.62 112 GLU B CA 1
ATOM 4425 C C . GLU B 1 112 ? -22.406 9.969 4.812 1 90.62 112 GLU B C 1
ATOM 4427 O O . GLU B 1 112 ? -22.484 9.156 3.883 1 90.62 112 GLU B O 1
ATOM 4432 N N . THR B 1 113 ? -22.844 9.664 6.031 1 91.31 113 THR B N 1
ATOM 4433 C CA . THR B 1 113 ? -23.375 8.344 6.324 1 91.31 113 THR B CA 1
ATOM 4434 C C . THR B 1 113 ? -24.688 8.109 5.57 1 91.31 113 THR B C 1
ATOM 4436 O O . THR B 1 113 ? -24.859 7.066 4.941 1 91.31 113 THR B O 1
ATOM 4439 N N . SER B 1 114 ? -25.562 9.117 5.652 1 93.75 114 SER B N 1
ATOM 4440 C CA . SER B 1 114 ? -26.828 9.008 4.953 1 93.75 114 SER B CA 1
ATOM 4441 C C . SER B 1 114 ? -26.625 9 3.439 1 93.75 114 SER B C 1
ATOM 4443 O O . SER B 1 114 ? -27.328 8.273 2.725 1 93.75 114 SER B O 1
ATOM 4445 N N . LEU B 1 115 ? -25.719 9.766 2.975 1 94.19 115 LEU B N 1
ATOM 4446 C CA . LEU B 1 115 ? -25.438 9.812 1.544 1 94.19 115 LEU B CA 1
ATOM 4447 C C . LEU B 1 115 ? -24.812 8.508 1.067 1 94.19 115 LEU B C 1
ATOM 4449 O O . LEU B 1 115 ? -25.078 8.062 -0.052 1 94.19 115 LEU B O 1
ATOM 4453 N N . LEU B 1 116 ? -23.984 7.914 1.897 1 94.62 116 LEU B N 1
ATOM 4454 C CA . LEU B 1 116 ? -23.422 6.605 1.591 1 94.62 116 LEU B CA 1
ATOM 4455 C C . LEU B 1 116 ? -24.516 5.547 1.481 1 94.62 116 LEU B C 1
ATOM 4457 O O . LEU B 1 116 ? -24.5 4.727 0.562 1 94.62 116 LEU B O 1
ATOM 4461 N N . ALA B 1 117 ? -25.422 5.594 2.438 1 95.75 117 ALA B N 1
ATOM 4462 C CA . ALA B 1 117 ? -26.547 4.656 2.398 1 95.75 117 ALA B CA 1
ATOM 4463 C C . ALA B 1 117 ? -27.312 4.766 1.079 1 95.75 117 ALA B C 1
ATOM 4465 O O . ALA B 1 117 ? -27.609 3.756 0.445 1 95.75 117 ALA B O 1
ATOM 4466 N N . GLN B 1 118 ? -27.562 5.941 0.692 1 95.44 118 GLN B N 1
ATOM 4467 C CA . GLN B 1 118 ? -28.281 6.188 -0.556 1 95.44 118 GLN B CA 1
ATOM 4468 C C . GLN B 1 118 ? -27.484 5.68 -1.756 1 95.44 118 GLN B C 1
ATOM 4470 O O . GLN B 1 118 ? -28.047 5.066 -2.664 1 95.44 118 GLN B O 1
ATOM 4475 N N . SER B 1 119 ? -26.234 5.941 -1.778 1 95.69 119 SER B N 1
ATOM 4476 C CA . SER B 1 119 ? -25.375 5.531 -2.883 1 95.69 119 SER B CA 1
ATOM 4477 C C . SER B 1 119 ? -25.281 4.012 -2.971 1 95.69 119 SER B C 1
ATOM 4479 O O . SER B 1 119 ? -25.188 3.451 -4.066 1 95.69 119 SER B O 1
ATOM 4481 N N . LEU B 1 120 ? -25.219 3.334 -1.816 1 96.44 120 LEU B N 1
ATOM 4482 C CA . LEU B 1 120 ? -25.172 1.875 -1.793 1 96.44 120 LEU B CA 1
ATOM 4483 C C . LEU B 1 120 ? -26.453 1.293 -2.387 1 96.44 120 LEU B C 1
ATOM 4485 O O . LEU B 1 120 ? -26.406 0.307 -3.127 1 96.44 120 LEU B O 1
ATOM 4489 N N . LEU B 1 121 ? -27.609 1.933 -2.051 1 96.06 121 LEU B N 1
ATOM 4490 C CA . LEU B 1 121 ? -28.875 1.495 -2.611 1 96.06 121 LEU B CA 1
ATOM 4491 C C . LEU B 1 121 ? -28.875 1.63 -4.129 1 96.06 121 LEU B C 1
ATOM 4493 O O . LEU B 1 121 ? -29.312 0.719 -4.84 1 96.06 121 LEU B O 1
ATOM 4497 N N . GLU B 1 122 ? -28.375 2.719 -4.582 1 95.38 122 GLU B N 1
ATOM 4498 C CA . GLU B 1 122 ? -28.328 2.975 -6.02 1 95.38 122 GLU B CA 1
ATOM 4499 C C . GLU B 1 122 ? -27.391 2.006 -6.727 1 95.38 122 GLU B C 1
ATOM 4501 O O . GLU B 1 122 ? -27.719 1.475 -7.789 1 95.38 122 GLU B O 1
ATOM 4506 N N . LEU B 1 123 ? -26.266 1.791 -6.148 1 95.56 123 LEU B N 1
ATOM 4507 C CA . LEU B 1 123 ? -25.281 0.897 -6.738 1 95.56 123 LEU B CA 1
ATOM 4508 C C . LEU B 1 123 ? -25.797 -0.537 -6.777 1 95.56 123 LEU B C 1
ATOM 4510 O O . LEU B 1 123 ? -25.516 -1.272 -7.73 1 95.56 123 LEU B O 1
ATOM 4514 N N . ALA B 1 124 ? -26.516 -0.919 -5.734 1 95.25 124 ALA B N 1
ATOM 4515 C CA . ALA B 1 124 ? -27.078 -2.268 -5.641 1 95.25 124 ALA B CA 1
ATOM 4516 C C . ALA B 1 124 ? -28 -2.562 -6.816 1 95.25 124 ALA B C 1
ATOM 4518 O O . ALA B 1 124 ? -28.203 -3.725 -7.172 1 95.25 124 ALA B O 1
ATOM 4519 N N . ARG B 1 125 ? -28.453 -1.556 -7.473 1 94.31 125 ARG B N 1
ATOM 4520 C CA . ARG B 1 125 ? -29.406 -1.705 -8.555 1 94.31 125 ARG B CA 1
ATOM 4521 C C . ARG B 1 125 ? -28.719 -1.644 -9.914 1 94.31 125 ARG B C 1
ATOM 4523 O O . ARG B 1 125 ? -29.391 -1.602 -10.953 1 94.31 125 ARG B O 1
ATOM 4530 N N . ASN B 1 126 ? -27.422 -1.66 -9.961 1 94.38 126 ASN B N 1
ATOM 4531 C CA . ASN B 1 126 ? -26.656 -1.598 -11.203 1 94.38 126 ASN B CA 1
ATOM 4532 C C . ASN B 1 126 ? -25.75 -2.809 -11.359 1 94.38 126 ASN B C 1
ATOM 4534 O O . ASN B 1 126 ? -24.531 -2.701 -11.188 1 94.38 126 ASN B O 1
ATOM 4538 N N . PRO B 1 127 ? -26.281 -3.85 -11.836 1 90.56 127 PRO B N 1
ATOM 4539 C CA . PRO B 1 127 ? -25.516 -5.098 -11.898 1 90.56 127 PRO B CA 1
ATOM 4540 C C . PRO B 1 127 ? -24.312 -5.004 -12.828 1 90.56 127 PRO B C 1
ATOM 4542 O O . PRO B 1 127 ? -23.281 -5.652 -12.586 1 90.56 127 PRO B O 1
ATOM 4545 N N . GLN B 1 128 ? -24.391 -4.254 -13.836 1 90.62 128 GLN B N 1
ATOM 4546 C CA . GLN B 1 128 ? -23.281 -4.117 -14.758 1 90.62 128 GLN B CA 1
ATOM 4547 C C . GLN B 1 128 ? -22.062 -3.482 -14.078 1 90.62 128 GLN B C 1
ATOM 4549 O O . GLN B 1 128 ? -20.938 -3.973 -14.211 1 90.62 128 GLN B O 1
ATOM 4554 N N . THR B 1 129 ? -22.312 -2.445 -13.359 1 92.44 129 THR B N 1
ATOM 4555 C CA . THR B 1 129 ? -21.25 -1.778 -12.617 1 92.44 129 THR B CA 1
ATOM 4556 C C . THR B 1 129 ? -20.703 -2.689 -11.523 1 92.44 129 THR B C 1
ATOM 4558 O O . THR B 1 129 ? -19.484 -2.758 -11.32 1 92.44 129 THR B O 1
ATOM 4561 N N . LEU B 1 130 ? -21.594 -3.357 -10.906 1 92.5 130 LEU B N 1
ATOM 4562 C CA . LEU B 1 130 ? -21.188 -4.258 -9.836 1 92.5 130 LEU B CA 1
ATOM 4563 C C . LEU B 1 130 ? -20.297 -5.375 -10.375 1 92.5 130 LEU B C 1
ATOM 4565 O O . LEU B 1 130 ? -19.297 -5.734 -9.758 1 92.5 130 LEU B O 1
ATOM 4569 N N . ALA B 1 131 ? -20.641 -5.906 -11.5 1 89.75 131 ALA B N 1
ATOM 4570 C CA . ALA B 1 131 ? -19.875 -6.984 -12.109 1 89.75 131 ALA B CA 1
ATOM 4571 C C . ALA B 1 131 ? -18.453 -6.523 -12.445 1 89.75 131 ALA B C 1
ATOM 4573 O O . ALA B 1 131 ? -17.484 -7.254 -12.219 1 89.75 131 ALA B O 1
ATOM 4574 N N . GLU B 1 132 ? -18.344 -5.34 -12.914 1 87.56 132 GLU B N 1
ATOM 4575 C CA . GLU B 1 132 ? -17.047 -4.777 -13.258 1 87.56 132 GLU B CA 1
ATOM 4576 C C . GLU B 1 132 ? -16.156 -4.621 -12.016 1 87.56 132 GLU B C 1
ATOM 4578 O O . GLU B 1 132 ? -14.953 -4.855 -12.07 1 87.56 132 GLU B O 1
ATOM 4583 N N . MET B 1 133 ? -16.719 -4.344 -10.93 1 87.69 133 MET B N 1
ATOM 4584 C CA . MET B 1 133 ? -15.992 -4.012 -9.719 1 87.69 133 MET B CA 1
ATOM 4585 C C . MET B 1 133 ? -15.508 -5.273 -9.008 1 87.69 133 MET B C 1
ATOM 4587 O O . MET B 1 133 ? -14.641 -5.207 -8.133 1 87.69 133 MET B O 1
ATOM 4591 N N . THR B 1 134 ? -16.062 -6.387 -9.352 1 84.94 134 THR B N 1
ATOM 4592 C CA . THR B 1 134 ? -15.672 -7.625 -8.695 1 84.94 134 THR B CA 1
ATOM 4593 C C . THR B 1 134 ? -14.43 -8.219 -9.367 1 84.94 134 THR B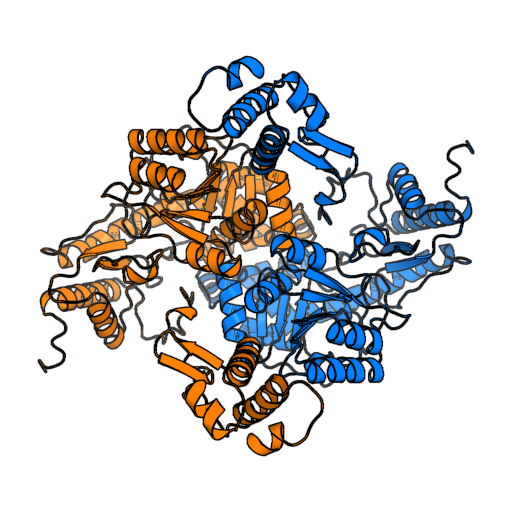 C 1
ATOM 4595 O O . THR B 1 134 ? -13.812 -9.141 -8.828 1 84.94 134 THR B O 1
ATOM 4598 N N . LEU B 1 135 ? -14 -7.664 -10.484 1 83.38 135 LEU B N 1
ATOM 4599 C CA . LEU B 1 135 ? -12.883 -8.18 -11.273 1 83.38 135 LEU B CA 1
ATOM 4600 C C . LEU B 1 135 ? -11.641 -7.32 -11.094 1 83.38 135 LEU B C 1
ATOM 4602 O O . LEU B 1 135 ? -11.688 -6.289 -10.414 1 83.38 135 LEU B O 1
ATOM 4606 N N . TYR B 1 136 ? -10.602 -7.832 -11.562 1 78.69 136 TYR B N 1
ATOM 4607 C CA . TYR B 1 136 ? -9.414 -6.996 -11.656 1 78.69 136 TYR B CA 1
ATOM 4608 C C . TYR B 1 136 ? -9.609 -5.867 -12.664 1 78.69 136 TYR B C 1
ATOM 4610 O O . TYR B 1 136 ? -10.195 -6.074 -13.727 1 78.69 136 TYR B O 1
ATOM 4618 N N . THR B 1 137 ? -9.242 -4.652 -12.25 1 78.25 137 THR B N 1
ATOM 4619 C CA . THR B 1 137 ? -9.297 -3.471 -13.109 1 78.25 137 THR B CA 1
ATOM 4620 C C . THR B 1 137 ? -7.898 -2.906 -13.344 1 78.25 137 THR B C 1
ATOM 4622 O O . THR B 1 137 ? -6.934 -3.34 -12.711 1 78.25 137 THR B O 1
ATOM 4625 N N . PRO B 1 138 ? -7.781 -2.016 -14.258 1 79.31 138 PRO B N 1
ATOM 4626 C CA . PRO B 1 138 ? -6.457 -1.435 -14.5 1 79.31 138 PRO B CA 1
ATOM 4627 C C . PRO B 1 138 ? -5.82 -0.874 -13.227 1 79.31 138 PRO B C 1
ATOM 4629 O O . PRO B 1 138 ? -6.516 -0.3 -12.391 1 79.31 138 PRO B O 1
ATOM 4632 N N . ASP B 1 139 ? -4.527 -0.974 -13.156 1 83.5 139 ASP B N 1
ATOM 4633 C CA . ASP B 1 139 ? -3.779 -0.566 -11.969 1 83.5 139 ASP B CA 1
ATOM 4634 C C . ASP B 1 139 ? -3.969 0.923 -11.688 1 83.5 139 ASP B C 1
ATOM 4636 O O . ASP B 1 139 ? -4.094 1.33 -10.531 1 83.5 139 ASP B O 1
ATOM 4640 N N . ALA B 1 140 ? -4.035 1.692 -12.734 1 84.06 140 ALA B N 1
ATOM 4641 C CA . ALA B 1 140 ? -4.148 3.139 -12.562 1 84.06 140 ALA B CA 1
ATOM 4642 C C . ALA B 1 140 ? -5.57 3.531 -12.164 1 84.06 140 ALA B C 1
ATOM 4644 O O . ALA B 1 140 ? -5.809 4.652 -11.711 1 84.06 140 ALA B O 1
ATOM 4645 N N . GLY B 1 141 ? -6.508 2.686 -12.414 1 91.12 141 GLY B N 1
ATOM 4646 C CA . GLY B 1 141 ? -7.918 2.967 -12.203 1 91.12 141 GLY B CA 1
ATOM 4647 C C . GLY B 1 141 ? -8.719 2.99 -13.484 1 91.12 141 GLY B C 1
ATOM 4648 O O . GLY B 1 141 ? -8.18 3.285 -14.555 1 91.12 141 GLY B O 1
ATOM 4649 N N . LEU B 1 142 ? -9.984 2.721 -13.43 1 92.69 142 LEU B N 1
ATOM 4650 C CA . LEU B 1 142 ? -10.883 2.83 -14.57 1 92.69 142 LEU B CA 1
ATOM 4651 C C . LEU B 1 142 ? -10.93 4.262 -15.094 1 92.69 142 LEU B C 1
ATOM 4653 O O . LEU B 1 142 ? -10.758 5.211 -14.328 1 92.69 142 LEU B O 1
ATOM 4657 N N . PRO B 1 143 ? -11.203 4.418 -16.344 1 93.44 143 PRO B N 1
ATOM 4658 C CA . PRO B 1 143 ? -11.219 5.766 -16.922 1 93.44 143 PRO B CA 1
ATOM 4659 C C . PRO B 1 143 ? -12.141 6.723 -16.172 1 93.44 143 PRO B C 1
ATOM 4661 O O . PRO B 1 143 ? -11.766 7.867 -15.914 1 93.44 143 PRO B O 1
ATOM 4664 N N . ARG B 1 144 ? -13.289 6.246 -15.773 1 94.88 144 ARG B N 1
ATOM 4665 C CA . ARG B 1 144 ? -14.227 7.137 -15.086 1 94.88 144 ARG B CA 1
ATOM 4666 C C . ARG B 1 144 ? -13.711 7.512 -13.703 1 94.88 144 ARG B C 1
ATOM 4668 O O . ARG B 1 144 ? -13.969 8.617 -13.219 1 94.88 144 ARG B O 1
ATOM 4675 N N . TYR B 1 145 ? -12.945 6.609 -13.055 1 97.38 145 TYR B N 1
ATOM 4676 C CA . TYR B 1 145 ? -12.336 6.945 -11.773 1 97.38 145 TYR B CA 1
ATOM 4677 C C . TYR B 1 145 ? -11.266 8.023 -11.945 1 97.38 145 TYR B C 1
ATOM 4679 O O . TYR B 1 145 ? -11.195 8.969 -11.156 1 97.38 145 TYR B O 1
ATOM 4687 N N . ARG B 1 146 ? -10.422 7.844 -12.977 1 97.62 146 ARG B N 1
ATOM 4688 C CA . ARG B 1 146 ? -9.344 8.789 -13.258 1 97.62 146 ARG B CA 1
ATOM 4689 C C . ARG B 1 146 ? -9.898 10.164 -13.625 1 97.62 146 ARG B C 1
ATOM 4691 O O . ARG B 1 146 ? -9.344 11.188 -13.227 1 97.62 146 ARG B O 1
ATOM 4698 N N . GLN B 1 147 ? -11.039 10.18 -14.344 1 97.88 147 GLN B N 1
ATOM 4699 C CA . GLN B 1 147 ? -11.703 11.43 -14.68 1 97.88 147 GLN B CA 1
ATOM 4700 C C . GLN B 1 147 ? -12.227 12.125 -13.43 1 97.88 147 GLN B C 1
ATOM 4702 O O . GLN B 1 147 ? -12.102 13.344 -13.289 1 97.88 147 GLN B O 1
ATOM 4707 N N . ALA B 1 148 ? -12.836 11.391 -12.555 1 98.19 148 ALA B N 1
ATOM 4708 C CA . ALA B 1 148 ? -13.305 11.945 -11.289 1 98.19 148 ALA B CA 1
ATOM 4709 C C . ALA B 1 148 ? -12.148 12.531 -10.484 1 98.19 148 ALA B C 1
ATOM 4711 O O . ALA B 1 148 ? -12.281 13.594 -9.875 1 98.19 148 ALA B O 1
ATOM 4712 N N . GLY B 1 149 ? -11.016 11.828 -10.516 1 98.19 149 GLY B N 1
ATOM 4713 C CA . GLY B 1 149 ? -9.828 12.336 -9.844 1 98.19 149 GLY B CA 1
ATOM 4714 C C . GLY B 1 149 ? -9.336 13.648 -10.422 1 98.19 149 GLY B C 1
ATOM 4715 O O . GLY B 1 149 ? -8.961 14.555 -9.68 1 98.19 149 GLY B O 1
ATOM 4716 N N . ALA B 1 150 ? -9.336 13.719 -11.719 1 98.31 150 ALA B N 1
ATOM 4717 C CA . ALA B 1 150 ? -8.953 14.961 -12.383 1 98.31 150 ALA B CA 1
ATOM 4718 C C . ALA B 1 150 ? -9.844 16.125 -11.938 1 98.31 150 ALA B C 1
ATOM 4720 O O . ALA B 1 150 ? -9.352 17.219 -11.664 1 98.31 150 ALA B O 1
ATOM 4721 N N . ARG B 1 151 ? -11.094 15.852 -11.852 1 97.69 151 ARG B N 1
ATOM 4722 C CA . ARG B 1 151 ? -12.047 16.859 -11.414 1 97.69 151 ARG B CA 1
ATOM 4723 C C . ARG B 1 151 ? -11.797 17.25 -9.953 1 97.69 151 ARG B C 1
ATOM 4725 O O . ARG B 1 151 ? -11.828 18.438 -9.609 1 97.69 151 ARG B O 1
ATOM 4732 N N . TRP B 1 152 ? -11.578 16.312 -9.117 1 97.25 152 TRP B N 1
ATOM 4733 C CA . TRP B 1 152 ? -11.383 16.547 -7.691 1 97.25 152 TRP B CA 1
ATOM 4734 C C . TRP B 1 152 ? -10.141 17.406 -7.449 1 97.25 152 TRP B C 1
ATOM 4736 O O . TRP B 1 152 ? -10.133 18.266 -6.57 1 97.25 152 TRP B O 1
ATOM 4746 N N . LEU B 1 153 ? -9.055 17.156 -8.234 1 97.5 153 LEU B N 1
ATOM 4747 C CA . LEU B 1 153 ? -7.766 17.812 -8.039 1 97.5 153 LEU B CA 1
ATOM 4748 C C . LEU B 1 153 ? -7.762 19.203 -8.68 1 97.5 153 LEU B C 1
ATOM 4750 O O . LEU B 1 153 ? -6.891 20.016 -8.383 1 97.5 153 LEU B O 1
ATOM 4754 N N . ALA B 1 154 ? -8.742 19.469 -9.5 1 96.75 154 ALA B N 1
ATOM 4755 C CA . ALA B 1 154 ? -8.766 20.719 -10.25 1 96.75 154 ALA B CA 1
ATOM 4756 C C . ALA B 1 154 ? -9.133 21.891 -9.344 1 96.75 154 ALA B C 1
ATOM 4758 O O . ALA B 1 154 ? -9.992 21.766 -8.461 1 96.75 154 ALA B O 1
ATOM 4759 N N . HIS B 1 155 ? -8.477 22.984 -9.469 1 94 155 HIS B N 1
ATOM 4760 C CA . HIS B 1 155 ? -8.844 24.25 -8.836 1 94 155 HIS B CA 1
ATOM 4761 C C . HIS B 1 155 ? -8.18 25.422 -9.539 1 94 155 HIS B C 1
ATOM 4763 O O . HIS B 1 155 ? -7.039 25.328 -10 1 94 155 HIS B O 1
ATOM 4769 N N . GLY B 1 156 ? -8.945 26.484 -9.656 1 93.81 156 GLY B N 1
ATOM 4770 C CA . GLY B 1 156 ? -8.43 27.625 -10.398 1 93.81 156 GLY B CA 1
ATOM 4771 C C . GLY B 1 156 ? -8.008 27.281 -11.812 1 93.81 156 GLY B C 1
ATOM 4772 O O . GLY B 1 156 ? -8.773 26.672 -12.562 1 93.81 156 GLY B O 1
ATOM 4773 N N . ASP B 1 157 ? -6.703 27.594 -12.109 1 94.62 157 ASP B N 1
ATOM 4774 C CA . ASP B 1 157 ? -6.195 27.344 -13.453 1 94.62 157 ASP B CA 1
ATOM 4775 C C . ASP B 1 157 ? -5.559 25.969 -13.562 1 94.62 157 ASP B C 1
ATOM 4777 O O . ASP B 1 157 ? -5.203 25.516 -14.656 1 94.62 157 ASP B O 1
ATOM 4781 N N . PHE B 1 158 ? -5.441 25.312 -12.484 1 96.81 158 PHE B N 1
ATOM 4782 C CA . PHE B 1 158 ? -4.895 23.969 -12.508 1 96.81 158 PHE B CA 1
ATOM 4783 C C . PHE B 1 158 ? -5.953 22.969 -12.938 1 96.81 158 PHE B C 1
ATOM 4785 O O . PHE B 1 158 ? -6.938 22.75 -12.227 1 96.81 158 PHE B O 1
ATOM 4792 N N . ARG B 1 159 ? -5.723 22.344 -14.102 1 96.25 159 ARG B N 1
ATOM 4793 C CA . ARG B 1 159 ? -6.68 21.438 -14.711 1 96.25 159 ARG B CA 1
ATOM 4794 C C . ARG B 1 159 ? -6.004 20.141 -15.133 1 96.25 159 ARG B C 1
ATOM 4796 O O . ARG B 1 159 ? -5.609 19.984 -16.297 1 96.25 159 ARG B O 1
ATOM 4803 N N . PRO B 1 160 ? -5.953 19.172 -14.18 1 96.56 160 PRO B N 1
ATOM 4804 C CA . PRO B 1 160 ? -5.34 17.891 -14.516 1 96.56 160 PRO B CA 1
ATOM 4805 C C . PRO B 1 160 ? -6.117 17.141 -15.594 1 96.56 160 PRO B C 1
ATOM 4807 O O . PRO B 1 160 ? -7.344 17.234 -15.656 1 96.56 160 PRO B O 1
ATOM 4810 N N . GLN B 1 161 ? -5.375 16.438 -16.438 1 96.81 161 GLN B N 1
ATOM 4811 C CA . GLN B 1 161 ? -5.98 15.508 -17.375 1 96.81 161 GLN B CA 1
ATOM 4812 C C . GLN B 1 161 ? -6.078 14.109 -16.781 1 96.81 161 GLN B C 1
ATOM 4814 O O . GLN B 1 161 ? -5.195 13.68 -16.047 1 96.81 161 GLN B O 1
ATOM 4819 N N . ALA B 1 162 ? -7.117 13.391 -17.203 1 96.69 162 ALA B N 1
ATOM 4820 C CA . ALA B 1 162 ? -7.383 12.062 -16.656 1 96.69 162 ALA B CA 1
ATOM 4821 C C . ALA B 1 162 ? -6.191 11.133 -16.875 1 96.69 162 ALA B C 1
ATOM 4823 O O . ALA B 1 162 ? -5.906 10.273 -16.047 1 96.69 162 ALA B O 1
ATOM 4824 N N . GLU B 1 163 ? -5.469 11.266 -17.953 1 94.38 163 GLU B N 1
ATOM 4825 C CA . GLU B 1 163 ? -4.344 10.398 -18.297 1 94.38 163 GLU B CA 1
ATOM 4826 C C . GLU B 1 163 ? -3.182 10.594 -17.328 1 94.38 163 GLU B C 1
ATOM 4828 O O . GLU B 1 163 ? -2.287 9.75 -17.234 1 94.38 163 GLU B O 1
ATOM 4833 N N . GLN B 1 164 ? -3.248 11.688 -16.547 1 96.56 164 GLN B N 1
ATOM 4834 C CA . GLN B 1 164 ? -2.193 12.008 -15.594 1 96.56 164 GLN B CA 1
ATOM 4835 C C . GLN B 1 164 ? -2.604 11.633 -14.172 1 96.56 164 GLN B C 1
ATOM 4837 O O . GLN B 1 164 ? -1.907 11.969 -13.211 1 96.56 164 GLN B O 1
ATOM 4842 N N . VAL B 1 165 ? -3.746 11 -14.109 1 98.25 165 VAL B N 1
ATOM 4843 C CA . VAL B 1 165 ? -4.293 10.742 -12.781 1 98.25 165 VAL B CA 1
ATOM 4844 C C . VAL B 1 165 ? -4.262 9.25 -12.484 1 98.25 165 VAL B C 1
ATOM 4846 O O . VAL B 1 165 ? -4.566 8.43 -13.352 1 98.25 165 VAL B O 1
ATOM 4849 N N . LEU B 1 166 ? -3.801 8.852 -11.297 1 98.25 166 LEU B N 1
ATOM 4850 C CA . LEU B 1 166 ? -3.84 7.484 -10.781 1 98.25 166 LEU B CA 1
ATOM 4851 C C . LEU B 1 166 ? -4.695 7.398 -9.523 1 98.25 166 LEU B C 1
ATOM 4853 O O . LEU B 1 166 ? -4.668 8.305 -8.688 1 98.25 166 LEU B O 1
ATOM 4857 N N . CYS B 1 167 ? -5.457 6.316 -9.391 1 98.12 167 CYS B N 1
ATOM 4858 C CA . CYS B 1 167 ? -6.301 6.066 -8.227 1 98.12 167 CYS B CA 1
ATOM 4859 C C . CYS B 1 167 ? -5.531 5.305 -7.152 1 98.12 167 CYS B C 1
ATOM 4861 O O . CYS B 1 167 ? -4.832 4.332 -7.453 1 98.12 167 CYS B O 1
ATOM 4863 N N . VAL B 1 168 ? -5.625 5.734 -5.93 1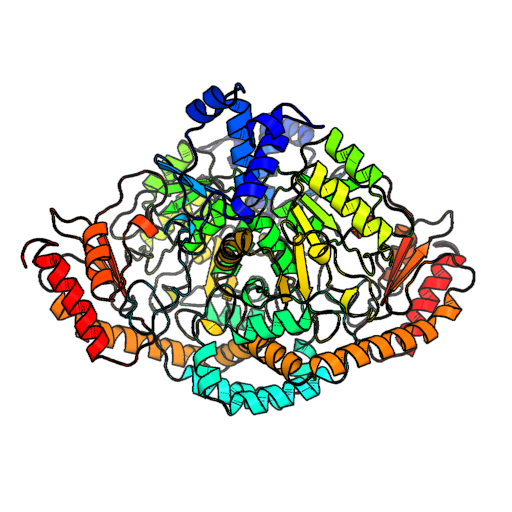 98.19 168 VAL B N 1
ATOM 4864 C CA . VAL B 1 168 ? -4.914 5.102 -4.824 1 98.19 168 VAL B CA 1
ATOM 4865 C C . VAL B 1 168 ? -5.844 4.969 -3.621 1 98.19 168 VAL B C 1
ATOM 4867 O O . VAL B 1 168 ? -6.91 5.582 -3.584 1 98.19 168 VAL B O 1
ATOM 4870 N N . ASN B 1 169 ? -5.477 4.172 -2.627 1 97.44 169 ASN B N 1
ATOM 4871 C CA . ASN B 1 169 ? -6.258 3.947 -1.414 1 97.44 169 ASN B CA 1
ATOM 4872 C C . ASN B 1 169 ? -5.969 5.012 -0.358 1 97.44 169 ASN B C 1
ATOM 4874 O O . ASN B 1 169 ? -5.57 4.688 0.762 1 97.44 169 ASN B O 1
ATOM 4878 N N . GLY B 1 170 ? -6.254 6.297 -0.689 1 96.94 170 GLY B N 1
ATOM 4879 C CA . GLY B 1 170 ? -6 7.418 0.203 1 96.94 170 GLY B CA 1
ATOM 4880 C C . GLY B 1 170 ? -4.656 8.078 -0.032 1 96.94 170 GLY B C 1
ATOM 4881 O O . GLY B 1 170 ? -3.82 7.551 -0.769 1 96.94 170 GLY B O 1
ATOM 4882 N N . GLY B 1 171 ? -4.453 9.195 0.609 1 97.12 171 GLY B N 1
ATOM 4883 C CA . GLY B 1 171 ? -3.246 9.984 0.424 1 97.12 171 GLY B CA 1
ATOM 4884 C C . GLY B 1 171 ? -1.988 9.266 0.872 1 97.12 171 GLY B C 1
ATOM 4885 O O . GLY B 1 171 ? -0.951 9.344 0.211 1 97.12 171 GLY B O 1
ATOM 4886 N N . GLN B 1 172 ? -2.023 8.578 1.979 1 97.31 172 GLN B N 1
ATOM 4887 C CA . GLN B 1 172 ? -0.866 7.855 2.494 1 97.31 172 GLN B CA 1
ATOM 4888 C C . GLN B 1 172 ? -0.41 6.777 1.515 1 97.31 172 GLN B C 1
ATOM 4890 O O . GLN B 1 172 ? 0.791 6.582 1.314 1 97.31 172 GLN B O 1
ATOM 4895 N N . HIS B 1 173 ? -1.348 6.074 0.953 1 98.19 173 HIS B N 1
ATOM 4896 C CA . HIS B 1 173 ? -1.005 5.082 -0.059 1 98.19 173 HIS B CA 1
ATOM 4897 C C . HIS B 1 173 ? -0.37 5.734 -1.281 1 98.19 173 HIS B C 1
ATOM 4899 O O . HIS B 1 173 ? 0.593 5.207 -1.844 1 98.19 173 HIS B O 1
ATOM 4905 N N . GLY B 1 174 ? -0.965 6.867 -1.719 1 98.56 174 GLY B N 1
ATOM 4906 C CA . GLY B 1 174 ? -0.362 7.613 -2.811 1 98.56 174 GLY B CA 1
ATOM 4907 C C . GLY B 1 174 ? 1.076 8.008 -2.539 1 98.56 174 GLY B C 1
ATOM 4908 O O . GLY B 1 174 ? 1.932 7.902 -3.422 1 98.56 174 GLY B O 1
ATOM 4909 N N . LEU B 1 175 ? 1.314 8.469 -1.32 1 98.62 175 LEU B N 1
ATOM 4910 C CA . LEU B 1 175 ? 2.668 8.828 -0.911 1 98.62 175 LEU B CA 1
ATOM 4911 C C . LEU B 1 175 ? 3.6 7.621 -0.996 1 98.62 175 LEU B C 1
ATOM 4913 O O . LEU B 1 175 ? 4.695 7.715 -1.555 1 98.62 175 LEU B O 1
ATOM 4917 N N . LEU B 1 176 ? 3.168 6.531 -0.5 1 98.5 176 LEU B N 1
ATOM 4918 C CA . LEU B 1 176 ? 3.98 5.32 -0.531 1 98.5 176 LEU B CA 1
ATOM 4919 C C . LEU B 1 176 ? 4.312 4.926 -1.966 1 98.5 176 LEU B C 1
ATOM 4921 O O . LEU B 1 176 ? 5.469 4.645 -2.287 1 98.5 176 LEU B O 1
ATOM 4925 N N . CYS B 1 177 ? 3.307 4.855 -2.826 1 98.19 177 CYS B N 1
ATOM 4926 C CA . CYS B 1 177 ? 3.508 4.48 -4.223 1 98.19 177 CYS B CA 1
ATOM 4927 C C . CYS B 1 177 ? 4.496 5.422 -4.902 1 98.19 177 CYS B C 1
ATOM 4929 O O . CYS B 1 177 ? 5.359 4.98 -5.664 1 98.19 177 CYS B O 1
ATOM 4931 N N . THR B 1 178 ? 4.34 6.695 -4.605 1 98.38 178 THR B N 1
ATOM 4932 C CA . THR B 1 178 ? 5.23 7.695 -5.191 1 98.38 178 THR B CA 1
ATOM 4933 C C . THR B 1 178 ? 6.672 7.457 -4.754 1 98.38 178 THR B C 1
ATOM 4935 O O . THR B 1 178 ? 7.586 7.453 -5.582 1 98.38 178 THR B O 1
ATOM 4938 N N . LEU B 1 179 ? 6.863 7.227 -3.477 1 98.25 179 LEU B N 1
ATOM 4939 C CA . LEU B 1 179 ? 8.203 7 -2.945 1 98.25 179 LEU B CA 1
ATOM 4940 C C . LEU B 1 179 ? 8.812 5.723 -3.52 1 98.25 179 LEU B C 1
ATOM 4942 O O . LEU B 1 179 ? 9.969 5.715 -3.941 1 98.25 179 LEU B O 1
ATOM 4946 N N . MET B 1 180 ? 8.039 4.688 -3.578 1 96.75 180 MET B N 1
ATOM 4947 C CA . MET B 1 180 ? 8.508 3.41 -4.102 1 96.75 180 MET B CA 1
ATOM 4948 C C . MET B 1 180 ? 8.867 3.529 -5.578 1 96.75 180 MET B C 1
ATOM 4950 O O . MET B 1 180 ? 9.789 2.857 -6.055 1 96.75 180 MET B O 1
ATOM 4954 N N . ALA B 1 181 ? 8.141 4.332 -6.273 1 95.62 181 ALA B N 1
ATOM 4955 C CA . ALA B 1 181 ? 8.312 4.461 -7.719 1 95.62 181 ALA B CA 1
ATOM 4956 C C . ALA B 1 181 ? 9.531 5.32 -8.055 1 95.62 181 ALA B C 1
ATOM 4958 O O . ALA B 1 181 ? 10.227 5.059 -9.031 1 95.62 181 ALA B O 1
ATOM 4959 N N . LEU B 1 182 ? 9.766 6.328 -7.203 1 94.62 182 LEU B N 1
ATOM 4960 C CA . LEU B 1 182 ? 10.641 7.395 -7.684 1 94.62 182 LEU B CA 1
ATOM 4961 C C . LEU B 1 182 ? 11.953 7.41 -6.914 1 94.62 182 LEU B C 1
ATOM 4963 O O . LEU B 1 182 ? 12.922 8.039 -7.348 1 94.62 182 LEU B O 1
ATOM 4967 N N . LEU B 1 183 ? 11.984 6.762 -5.77 1 94.75 183 LEU B N 1
ATOM 4968 C CA . LEU B 1 183 ? 13.188 6.781 -4.945 1 94.75 183 LEU B CA 1
ATOM 4969 C C . LEU B 1 183 ? 13.656 5.367 -4.625 1 94.75 183 LEU B C 1
ATOM 4971 O O . LEU B 1 183 ? 12.914 4.402 -4.836 1 94.75 183 LEU B O 1
ATOM 4975 N N . ARG B 1 184 ? 14.898 5.281 -4.195 1 91.88 184 ARG B N 1
ATOM 4976 C CA . ARG B 1 184 ? 15.508 4.039 -3.73 1 91.88 184 ARG B CA 1
ATOM 4977 C C . ARG B 1 184 ? 16.047 4.191 -2.314 1 91.88 184 ARG B C 1
ATOM 4979 O O . ARG B 1 184 ? 16.281 5.312 -1.854 1 91.88 184 ARG B O 1
ATOM 4986 N N . ALA B 1 185 ? 16.172 3.039 -1.659 1 92.81 185 ALA B N 1
ATOM 4987 C CA . ALA B 1 185 ? 16.828 3.08 -0.356 1 92.81 185 ALA B CA 1
ATOM 4988 C C . ALA B 1 185 ? 18.188 3.764 -0.451 1 92.81 185 ALA B C 1
ATOM 4990 O O . ALA B 1 185 ? 18.969 3.488 -1.369 1 92.81 185 ALA B O 1
ATOM 4991 N N . GLY B 1 186 ? 18.406 4.684 0.46 1 91.94 186 GLY B N 1
ATOM 4992 C CA . GLY B 1 186 ? 19.656 5.426 0.449 1 91.94 186 GLY B CA 1
ATOM 4993 C C . GLY B 1 186 ? 19.516 6.816 -0.144 1 91.94 186 GLY B C 1
ATOM 4994 O O . GLY B 1 186 ? 20.344 7.688 0.112 1 91.94 186 GLY B O 1
ATOM 4995 N N . ASP B 1 187 ? 18.5 7.023 -0.965 1 93.25 187 ASP B N 1
ATOM 4996 C CA . ASP B 1 187 ? 18.25 8.359 -1.506 1 93.25 187 ASP B CA 1
ATOM 4997 C C . ASP B 1 187 ? 17.891 9.344 -0.396 1 93.25 187 ASP B C 1
ATOM 4999 O O . ASP B 1 187 ? 17.438 8.938 0.679 1 93.25 187 ASP B O 1
ATOM 5003 N N . THR B 1 188 ? 18.109 10.633 -0.654 1 95.62 188 THR B N 1
ATOM 5004 C CA . THR B 1 188 ? 17.781 11.695 0.292 1 95.62 188 THR B CA 1
ATOM 5005 C C . THR B 1 188 ? 16.594 12.523 -0.215 1 95.62 188 THR B C 1
ATOM 5007 O O . THR B 1 188 ? 16.594 12.969 -1.365 1 95.62 188 THR B O 1
ATOM 5010 N N . LEU B 1 189 ? 15.656 12.625 0.562 1 97.94 189 LEU B N 1
ATOM 5011 C CA . LEU B 1 189 ? 14.469 13.438 0.343 1 97.94 189 LEU B CA 1
ATOM 5012 C C . LEU B 1 189 ? 14.438 14.633 1.293 1 97.94 189 LEU B C 1
ATOM 5014 O O . LEU B 1 189 ? 14.562 14.461 2.508 1 97.94 189 LEU B O 1
ATOM 5018 N N . VAL B 1 190 ? 14.367 15.852 0.733 1 98.38 190 VAL B N 1
ATOM 5019 C CA . VAL B 1 190 ? 14.227 17.031 1.577 1 98.38 190 VAL B CA 1
ATOM 5020 C C . VAL B 1 190 ? 12.75 17.312 1.83 1 98.38 190 VAL B C 1
ATOM 5022 O O . VAL B 1 190 ? 11.914 17.141 0.936 1 98.38 190 VAL B O 1
ATOM 5025 N N . THR B 1 191 ? 12.422 17.656 3.033 1 98.44 191 THR B N 1
ATOM 5026 C CA . THR B 1 191 ? 11.086 18.094 3.416 1 98.44 191 THR B CA 1
ATOM 5027 C C . THR B 1 191 ? 11.148 19.234 4.422 1 98.44 191 THR B C 1
ATOM 5029 O O . THR B 1 191 ? 12.227 19.781 4.688 1 98.44 191 THR B O 1
ATOM 5032 N N . GLU B 1 192 ? 10.031 19.719 4.82 1 97.44 192 GLU B N 1
ATOM 5033 C CA . GLU B 1 192 ? 9.922 20.719 5.883 1 97.44 192 GLU B CA 1
ATOM 5034 C C . GLU B 1 192 ? 10.492 20.188 7.199 1 97.44 192 GLU B C 1
ATOM 5036 O O . GLU B 1 192 ? 10.367 19 7.5 1 97.44 192 GLU B O 1
ATOM 5041 N N . GLN B 1 193 ? 11.078 21.062 8 1 95.56 193 GLN B N 1
ATOM 5042 C CA . GLN B 1 193 ? 11.633 20.656 9.289 1 95.56 193 GLN B CA 1
ATOM 5043 C C . GLN B 1 193 ? 10.57 20 10.164 1 95.56 193 GLN B C 1
ATOM 5045 O O . GLN B 1 193 ? 10.867 19.078 10.914 1 95.56 193 GLN B O 1
ATOM 5050 N N . LEU B 1 194 ? 9.391 20.562 10.188 1 96.38 194 LEU B N 1
ATOM 5051 C CA . LEU B 1 194 ? 8.188 19.922 10.711 1 96.38 194 LEU B CA 1
ATOM 5052 C C . LEU B 1 194 ? 7.285 19.438 9.578 1 96.38 194 LEU B C 1
ATOM 5054 O O . LEU B 1 194 ? 6.852 20.25 8.75 1 96.38 194 LEU B O 1
ATOM 5058 N N . THR B 1 195 ? 7.082 18.141 9.539 1 97.12 195 THR B N 1
ATOM 5059 C CA . THR B 1 195 ? 6.391 17.609 8.367 1 97.12 195 THR B CA 1
ATOM 5060 C C . THR B 1 195 ? 5.367 16.562 8.773 1 97.12 195 THR B C 1
ATOM 5062 O O . THR B 1 195 ? 5.16 16.312 9.961 1 97.12 195 THR B O 1
ATOM 5065 N N . TYR B 1 196 ? 4.672 16.047 7.824 1 96.69 196 TYR B N 1
ATOM 5066 C CA . TYR B 1 196 ? 3.641 15.023 7.996 1 96.69 196 TYR B CA 1
ATOM 5067 C C . TYR B 1 196 ? 4.234 13.727 8.539 1 96.69 196 TYR B C 1
ATOM 5069 O O . TYR B 1 196 ? 5.094 13.117 7.898 1 96.69 196 TYR B O 1
ATOM 5077 N N . PRO B 1 197 ? 3.766 13.234 9.703 1 94.75 197 PRO B N 1
ATOM 5078 C CA . PRO B 1 197 ? 4.328 12.023 10.312 1 94.75 197 PRO B CA 1
ATOM 5079 C C . PRO B 1 197 ? 4.246 10.805 9.398 1 94.75 197 PRO B C 1
ATOM 5081 O O . PRO B 1 197 ? 5.113 9.93 9.453 1 94.75 197 PRO B O 1
ATOM 5084 N N . GLY B 1 198 ? 3.217 10.742 8.547 1 95.5 198 GLY B N 1
ATOM 5085 C CA . GLY B 1 198 ? 3.105 9.641 7.605 1 95.5 198 GLY B CA 1
ATOM 5086 C C . GLY B 1 198 ? 4.289 9.547 6.66 1 95.5 198 GLY B C 1
ATOM 5087 O O . GLY B 1 198 ? 4.711 8.445 6.293 1 95.5 198 GLY B O 1
ATOM 5088 N N . LEU B 1 199 ? 4.828 10.695 6.254 1 97.5 199 LEU B N 1
ATOM 5089 C CA . LEU B 1 199 ? 6.035 10.711 5.434 1 97.5 199 LEU B CA 1
ATOM 5090 C C . LEU B 1 199 ? 7.219 10.141 6.203 1 97.5 199 LEU B C 1
ATOM 5092 O O . LEU B 1 199 ? 7.992 9.344 5.664 1 97.5 199 LEU B O 1
ATOM 5096 N N . ILE B 1 200 ? 7.387 10.555 7.441 1 94.81 200 ILE B N 1
ATOM 5097 C CA . ILE B 1 200 ? 8.5 10.117 8.273 1 94.81 200 ILE B CA 1
ATOM 5098 C C . ILE B 1 200 ? 8.484 8.594 8.398 1 94.81 200 ILE B C 1
ATOM 5100 O O . ILE B 1 200 ? 9.5 7.934 8.195 1 94.81 200 ILE B O 1
ATOM 5104 N N . SER B 1 201 ? 7.328 8.078 8.633 1 92.81 201 SER B N 1
ATOM 5105 C CA . SER B 1 201 ? 7.168 6.641 8.797 1 92.81 201 SER B CA 1
ATOM 5106 C C . SER B 1 201 ? 7.469 5.898 7.5 1 92.81 201 SER B C 1
ATOM 5108 O O . SER B 1 201 ? 8.219 4.918 7.496 1 92.81 201 SER B O 1
ATOM 5110 N N . ALA B 1 202 ? 6.891 6.328 6.41 1 95.81 202 ALA B N 1
ATOM 5111 C CA . ALA B 1 202 ? 7.09 5.672 5.117 1 95.81 202 ALA B CA 1
ATOM 5112 C C . ALA B 1 202 ? 8.555 5.715 4.699 1 95.81 202 ALA B C 1
ATOM 5114 O O . ALA B 1 202 ? 9.102 4.719 4.215 1 95.81 202 ALA B O 1
ATOM 5115 N N . ALA B 1 203 ? 9.203 6.875 4.902 1 95.75 203 ALA B N 1
ATOM 5116 C CA . ALA B 1 203 ? 10.609 7.02 4.535 1 95.75 203 ALA B CA 1
ATOM 5117 C C . ALA B 1 203 ? 11.484 6.059 5.328 1 95.75 203 ALA B C 1
ATOM 5119 O O . ALA B 1 203 ? 12.383 5.422 4.773 1 95.75 203 ALA B O 1
ATOM 5120 N N . ARG B 1 204 ? 11.188 5.977 6.594 1 91.94 204 ARG B N 1
ATOM 5121 C CA . ARG B 1 204 ? 11.938 5.07 7.453 1 91.94 204 ARG B CA 1
ATOM 5122 C C . ARG B 1 204 ? 11.812 3.629 6.969 1 91.94 204 ARG B C 1
ATOM 5124 O O . ARG B 1 204 ? 12.82 2.92 6.859 1 91.94 204 ARG B O 1
ATOM 5131 N N . MET B 1 205 ? 10.695 3.213 6.645 1 91.06 205 MET B N 1
ATOM 5132 C CA . MET B 1 205 ? 10.43 1.84 6.227 1 91.06 205 MET B CA 1
ATOM 5133 C C . MET B 1 205 ? 11.086 1.548 4.879 1 91.06 205 MET B C 1
ATOM 5135 O O . MET B 1 205 ? 11.5 0.417 4.617 1 91.06 205 MET B O 1
ATOM 5139 N N . LEU B 1 206 ? 11.211 2.551 4.043 1 95.44 206 LEU B N 1
ATOM 5140 C CA . LEU B 1 206 ? 11.75 2.379 2.697 1 95.44 206 LEU B CA 1
ATOM 5141 C C . LEU B 1 206 ? 13.25 2.617 2.678 1 95.44 206 LEU B C 1
ATOM 5143 O O . LEU B 1 206 ? 13.898 2.455 1.64 1 95.44 206 LEU B O 1
ATOM 5147 N N . GLY B 1 207 ? 13.82 3.078 3.814 1 92.88 207 GLY B N 1
ATOM 5148 C CA . GLY B 1 207 ? 15.25 3.361 3.889 1 92.88 207 GLY B CA 1
ATOM 5149 C C . GLY B 1 207 ? 15.633 4.664 3.211 1 92.88 207 GLY B C 1
ATOM 5150 O O . GLY B 1 207 ? 16.766 4.812 2.742 1 92.88 207 GLY B O 1
ATOM 5151 N N . ILE B 1 208 ? 14.695 5.574 3.072 1 95.38 208 ILE B N 1
ATOM 5152 C CA . ILE B 1 208 ? 14.93 6.887 2.484 1 95.38 208 ILE B CA 1
ATOM 5153 C C . ILE B 1 208 ? 15.383 7.863 3.566 1 95.38 208 ILE B C 1
ATOM 5155 O O . ILE B 1 208 ? 14.812 7.898 4.66 1 95.38 208 ILE B O 1
ATOM 5159 N N . LYS B 1 209 ? 16.406 8.625 3.305 1 94.88 209 LYS B N 1
ATOM 5160 C CA . LYS B 1 209 ? 16.922 9.617 4.246 1 94.88 209 LYS B CA 1
ATOM 5161 C C . LYS B 1 209 ? 16.141 10.93 4.117 1 94.88 209 LYS B C 1
ATOM 5163 O O . LYS B 1 209 ? 15.945 11.438 3.012 1 94.88 209 LYS B O 1
ATOM 5168 N N . LEU B 1 210 ? 15.742 11.484 5.281 1 96.19 210 LEU B N 1
ATOM 5169 C CA . LEU B 1 210 ? 15.031 12.766 5.285 1 96.19 210 LEU B CA 1
ATOM 5170 C C . LEU B 1 210 ? 15.93 13.883 5.809 1 96.19 210 LEU B C 1
ATOM 5172 O O . LEU B 1 210 ? 16.656 13.688 6.781 1 96.19 210 LEU B O 1
ATOM 5176 N N . LEU B 1 211 ? 15.938 14.969 5.102 1 96.69 211 LEU B N 1
ATOM 5177 C CA . LEU B 1 211 ? 16.531 16.203 5.586 1 96.69 211 LEU B CA 1
ATOM 5178 C C . LEU B 1 211 ? 15.477 17.297 5.715 1 96.69 211 LEU B C 1
ATOM 5180 O O . LEU B 1 211 ? 14.672 17.5 4.805 1 96.69 211 LEU B O 1
ATOM 5184 N N . GLY B 1 212 ? 15.5 17.969 6.859 1 96.69 212 GLY B N 1
ATOM 5185 C CA . GLY B 1 212 ? 14.562 19.047 7.098 1 96.69 212 GLY B CA 1
ATOM 5186 C C . GLY B 1 212 ? 15.102 20.406 6.695 1 96.69 212 GLY B C 1
ATOM 5187 O O . GLY B 1 212 ? 16.156 20.828 7.188 1 96.69 212 GLY B O 1
ATOM 5188 N N . ALA B 1 213 ? 14.438 21.062 5.812 1 96.88 213 ALA B N 1
ATOM 5189 C CA . ALA B 1 213 ? 14.781 22.438 5.449 1 96.88 213 ALA B CA 1
ATOM 5190 C C . ALA B 1 213 ? 14.102 23.438 6.379 1 96.88 213 ALA B C 1
ATOM 5192 O O . ALA B 1 213 ? 12.977 23.219 6.828 1 96.88 213 ALA B O 1
ATOM 5193 N N . ALA B 1 214 ? 14.719 24.547 6.57 1 95.88 214 ALA B N 1
ATOM 5194 C CA . ALA B 1 214 ? 14.195 25.594 7.453 1 95.88 214 ALA B CA 1
ATOM 5195 C C . ALA B 1 214 ? 12.891 26.172 6.918 1 95.88 214 ALA B C 1
ATOM 5197 O O . ALA B 1 214 ? 12.664 26.188 5.703 1 95.88 214 ALA B O 1
ATOM 5198 N N . MET B 1 215 ? 12.055 26.562 7.875 1 96.38 215 MET B N 1
ATOM 5199 C CA . MET B 1 215 ? 10.734 27.109 7.566 1 96.38 215 MET B CA 1
ATOM 5200 C C . MET B 1 215 ? 10.555 28.484 8.211 1 96.38 215 MET B C 1
ATOM 5202 O O . MET B 1 215 ? 11.273 28.828 9.148 1 96.38 215 MET B O 1
ATOM 5206 N N . ASP B 1 216 ? 9.695 29.266 7.691 1 96.31 216 ASP B N 1
ATOM 5207 C CA . ASP B 1 216 ? 9.18 30.469 8.352 1 96.31 216 ASP B CA 1
ATOM 5208 C C . ASP B 1 216 ? 7.656 30.453 8.414 1 96.31 216 ASP B C 1
ATOM 5210 O O . ASP B 1 216 ? 7.043 29.375 8.359 1 96.31 216 ASP B O 1
ATOM 5214 N N . GLU B 1 217 ? 6.996 31.547 8.609 1 93.69 217 GLU B N 1
ATOM 5215 C CA . GLU B 1 217 ? 5.555 31.609 8.812 1 93.69 217 GLU B CA 1
ATOM 5216 C C . GLU B 1 217 ? 4.801 31.141 7.57 1 93.69 217 GLU B C 1
ATOM 5218 O O . GLU B 1 217 ? 3.691 30.609 7.672 1 93.69 217 GLU B O 1
ATOM 5223 N N . GLU B 1 218 ? 5.434 31.25 6.469 1 94.12 218 GLU B N 1
ATOM 5224 C CA . GLU B 1 218 ? 4.797 30.844 5.215 1 94.12 218 GLU B CA 1
ATOM 5225 C C . GLU B 1 218 ? 5.031 29.375 4.926 1 94.12 218 GLU B C 1
ATOM 5227 O O . GLU B 1 218 ? 4.25 28.75 4.199 1 94.12 218 GLU B O 1
ATOM 5232 N N . GLY B 1 219 ? 6.082 28.859 5.449 1 95.44 219 GLY B N 1
ATOM 5233 C CA . GLY B 1 219 ? 6.449 27.484 5.141 1 95.44 219 GLY B CA 1
ATOM 5234 C C . GLY B 1 219 ? 7.906 27.328 4.758 1 95.44 219 GLY B C 1
ATOM 5235 O O . GLY B 1 219 ? 8.781 27.984 5.332 1 95.44 219 GLY B O 1
ATOM 5236 N N . LEU B 1 220 ? 8.172 26.469 3.877 1 97.19 220 LEU B N 1
ATOM 5237 C CA . LEU B 1 220 ? 9.516 26.094 3.461 1 97.19 220 LEU B CA 1
ATOM 5238 C C . LEU B 1 220 ? 10.266 27.281 2.867 1 97.19 220 LEU B C 1
ATOM 5240 O O . LEU B 1 220 ? 9.711 28.016 2.057 1 97.19 220 LEU B O 1
ATOM 5244 N N . ILE B 1 221 ? 11.547 27.484 3.271 1 98.12 221 ILE B N 1
ATOM 5245 C CA . ILE B 1 221 ? 12.375 28.578 2.773 1 98.12 221 ILE B CA 1
ATOM 5246 C C . ILE B 1 221 ? 13.195 28.094 1.576 1 98.12 221 ILE B C 1
ATOM 5248 O O . ILE B 1 221 ? 14.039 27.219 1.708 1 98.12 221 ILE B O 1
ATOM 5252 N N . PRO B 1 222 ? 12.992 28.734 0.406 1 98.44 222 PRO B N 1
ATOM 5253 C CA . PRO B 1 222 ? 13.695 28.281 -0.792 1 98.44 222 PRO B CA 1
ATOM 5254 C C . PRO B 1 222 ? 15.219 28.312 -0.625 1 98.44 222 PRO B C 1
ATOM 5256 O O . PRO B 1 222 ? 15.906 27.391 -1.064 1 98.44 222 PRO B O 1
ATOM 5259 N N . ALA B 1 223 ? 15.766 29.312 0.052 1 98.38 223 ALA B N 1
ATOM 5260 C CA . ALA B 1 223 ? 17.203 29.422 0.248 1 98.38 223 ALA B CA 1
ATOM 5261 C C . ALA B 1 223 ? 17.734 28.25 1.068 1 98.38 223 ALA B C 1
ATOM 5263 O O . ALA B 1 223 ? 18.859 27.797 0.85 1 98.38 223 ALA B O 1
ATOM 5264 N N . ALA B 1 224 ? 16.984 27.812 1.992 1 97.94 224 ALA B N 1
ATOM 5265 C CA . ALA B 1 224 ? 17.375 26.672 2.807 1 97.94 224 ALA B CA 1
ATOM 5266 C C . ALA B 1 224 ? 17.438 25.391 1.965 1 97.94 224 ALA B C 1
ATOM 5268 O O . ALA B 1 224 ? 18.344 24.578 2.15 1 97.94 224 ALA B O 1
ATOM 5269 N N . LEU B 1 225 ? 16.484 25.219 1.083 1 98.25 225 LEU B N 1
ATOM 5270 C CA . LEU B 1 225 ? 16.516 24.094 0.159 1 98.25 225 LEU B CA 1
ATOM 5271 C C . LEU B 1 225 ? 17.75 24.141 -0.733 1 98.25 225 LEU B C 1
ATOM 5273 O O . LEU B 1 225 ? 18.422 23.141 -0.928 1 98.25 225 LEU B O 1
ATOM 5277 N N . ASP B 1 226 ? 18.016 25.297 -1.22 1 97.88 226 ASP B N 1
ATOM 5278 C CA . ASP B 1 226 ? 19.172 25.5 -2.082 1 97.88 226 ASP B CA 1
ATOM 5279 C C . ASP B 1 226 ? 20.469 25.109 -1.361 1 97.88 226 ASP B C 1
ATOM 5281 O O . ASP B 1 226 ? 21.328 24.438 -1.935 1 97.88 226 ASP B O 1
ATOM 5285 N N . GLU B 1 227 ? 20.547 25.516 -0.161 1 97.44 227 GLU B N 1
ATOM 5286 C CA . GLU B 1 227 ? 21.734 25.219 0.642 1 97.44 227 GLU B CA 1
ATOM 5287 C C . GLU B 1 227 ? 21.906 23.719 0.838 1 97.44 227 GLU B C 1
ATOM 5289 O O . GLU B 1 227 ? 23 23.188 0.702 1 97.44 227 GLU B O 1
ATOM 5294 N N . LEU B 1 228 ? 20.844 23.047 1.144 1 96.38 228 LEU B N 1
ATOM 5295 C CA . LEU B 1 228 ? 20.906 21.609 1.324 1 96.38 228 LEU B CA 1
ATOM 5296 C C . LEU B 1 228 ? 21.328 20.906 0.032 1 96.38 228 LEU B C 1
ATOM 5298 O O . LEU B 1 228 ? 22.078 19.938 0.06 1 96.38 228 LEU B O 1
ATOM 5302 N N . CYS B 1 229 ? 20.828 21.422 -1.062 1 93.88 229 CYS B N 1
ATOM 5303 C CA . CYS B 1 229 ? 21.141 20.828 -2.357 1 93.88 229 CYS B CA 1
ATOM 5304 C C . CYS B 1 229 ? 22.609 20.984 -2.699 1 93.88 229 CYS B C 1
ATOM 5306 O O . CYS B 1 229 ? 23.188 20.156 -3.414 1 93.88 229 CYS B O 1
ATOM 5308 N N . ARG B 1 230 ? 23.203 22.016 -2.184 1 93.06 230 ARG B N 1
ATOM 5309 C CA . ARG B 1 230 ? 24.625 22.266 -2.424 1 93.06 230 ARG B CA 1
ATOM 5310 C C . ARG B 1 230 ? 25.5 21.344 -1.558 1 93.06 230 ARG B C 1
ATOM 5312 O O . ARG B 1 230 ? 26.625 21.016 -1.93 1 93.06 230 ARG B O 1
ATOM 5319 N N . GLN B 1 231 ? 24.922 20.891 -0.503 1 93 231 GLN B N 1
ATOM 5320 C CA . GLN B 1 231 ? 25.703 20.141 0.481 1 93 231 GLN B CA 1
ATOM 5321 C C . GLN B 1 231 ? 25.453 18.641 0.343 1 93 231 GLN B C 1
ATOM 5323 O O . GLN B 1 231 ? 26.266 17.828 0.798 1 93 231 GLN B O 1
ATOM 5328 N N . HIS B 1 232 ? 24.328 18.328 -0.234 1 91.88 232 HIS B N 1
ATOM 5329 C CA . HIS B 1 232 ? 23.922 16.922 -0.3 1 91.88 232 HIS B CA 1
ATOM 5330 C C . HIS B 1 232 ? 23.406 16.562 -1.689 1 91.88 232 HIS B C 1
ATOM 5332 O O . HIS B 1 232 ? 22.969 17.438 -2.436 1 91.88 232 HIS B O 1
ATOM 5338 N N . ARG B 1 233 ? 23.531 15.281 -2.008 1 89.31 233 ARG B N 1
ATOM 5339 C CA . ARG B 1 233 ? 22.844 14.773 -3.191 1 89.31 233 ARG B CA 1
ATOM 5340 C C . ARG B 1 233 ? 21.375 14.5 -2.896 1 89.31 233 ARG B C 1
ATOM 5342 O O . ARG B 1 233 ? 21.031 13.516 -2.24 1 89.31 233 ARG B O 1
ATOM 5349 N N . ILE B 1 234 ? 20.547 15.383 -3.395 1 94.19 234 ILE B N 1
ATOM 5350 C CA . ILE B 1 234 ? 19.125 15.32 -3.086 1 94.19 234 ILE B CA 1
ATOM 5351 C C . ILE B 1 234 ? 18.344 14.82 -4.301 1 94.19 234 ILE B C 1
ATOM 5353 O O . ILE B 1 234 ? 18.594 15.266 -5.426 1 94.19 234 ILE B O 1
ATOM 5357 N N . SER B 1 235 ? 17.359 13.906 -4.043 1 92.88 235 SER B N 1
ATOM 5358 C CA . SER B 1 235 ? 16.594 13.312 -5.141 1 92.88 235 SER B CA 1
ATOM 5359 C C . SER B 1 235 ? 15.258 14.008 -5.336 1 92.88 235 SER B C 1
ATOM 5361 O O . SER B 1 235 ? 14.758 14.094 -6.457 1 92.88 235 SER B O 1
ATOM 5363 N N . ALA B 1 236 ? 14.68 14.43 -4.262 1 97.75 236 ALA B N 1
ATOM 5364 C CA . ALA B 1 236 ? 13.32 14.953 -4.352 1 97.75 236 ALA B CA 1
ATOM 5365 C C . ALA B 1 236 ? 13 15.859 -3.172 1 97.75 236 ALA B C 1
ATOM 5367 O O . ALA B 1 236 ? 13.734 15.891 -2.184 1 97.75 236 ALA B O 1
ATOM 5368 N N . LEU B 1 237 ? 11.984 16.672 -3.381 1 98.62 237 LEU B N 1
ATOM 5369 C CA . LEU B 1 237 ? 11.367 17.516 -2.352 1 98.62 237 LEU B CA 1
ATOM 5370 C C . LEU B 1 237 ? 9.945 17.047 -2.049 1 98.62 237 LEU B C 1
ATOM 5372 O O . LEU B 1 237 ? 9.172 16.766 -2.967 1 98.62 237 LEU B O 1
ATOM 5376 N N . TYR B 1 238 ? 9.68 16.859 -0.788 1 98.75 238 TYR B N 1
ATOM 5377 C CA . TYR B 1 238 ? 8.297 16.734 -0.326 1 98.75 238 TYR B CA 1
ATOM 5378 C C . TYR B 1 238 ? 7.859 18 0.418 1 98.75 238 TYR B C 1
ATOM 5380 O O . TYR B 1 238 ? 8.562 18.469 1.312 1 98.75 238 TYR B O 1
ATOM 5388 N N . CYS B 1 239 ? 6.641 18.516 0.081 1 97.25 239 CYS B N 1
ATOM 5389 C CA . CYS B 1 239 ? 6.176 19.672 0.849 1 97.25 239 CYS B CA 1
ATOM 5390 C C . CYS B 1 239 ? 4.656 19.766 0.828 1 97.25 239 CYS B C 1
ATOM 5392 O O . CYS B 1 239 ? 4.004 19.141 -0.014 1 97.25 239 CYS B O 1
ATOM 5394 N N . THR B 1 240 ? 4.078 20.422 1.787 1 98.12 240 THR B N 1
ATOM 5395 C CA . THR B 1 240 ? 2.672 20.766 1.95 1 98.12 240 THR B CA 1
ATOM 5396 C C . THR B 1 240 ? 2.471 22.281 1.838 1 98.12 240 THR B C 1
ATOM 5398 O O . THR B 1 240 ? 2.432 22.984 2.85 1 98.12 240 THR B O 1
ATOM 5401 N N . PRO B 1 241 ? 2.225 22.797 0.654 1 98.12 241 PRO B N 1
ATOM 5402 C CA . PRO B 1 241 ? 2.285 24.234 0.413 1 98.12 241 PRO B CA 1
ATOM 5403 C C . PRO B 1 241 ? 1.075 24.984 0.976 1 98.12 241 PRO B C 1
ATOM 5405 O O . PRO B 1 241 ? 1.12 26.203 1.145 1 98.12 241 PRO B O 1
ATOM 5408 N N . THR B 1 242 ? -0.03 24.297 1.104 1 98.12 242 THR B N 1
ATOM 5409 C CA . THR B 1 242 ? -1.252 24.906 1.626 1 98.12 242 THR B CA 1
ATOM 5410 C C . THR B 1 242 ? -1.713 24.188 2.891 1 98.12 242 THR B C 1
ATOM 5412 O O . THR B 1 242 ? -1.93 22.969 2.877 1 98.12 242 THR B O 1
ATOM 5415 N N . LEU B 1 243 ? -1.861 25.031 3.988 1 97.75 243 LEU B N 1
ATOM 5416 C CA . LEU B 1 243 ? -2.203 24.5 5.305 1 97.75 243 LEU B CA 1
ATOM 5417 C C . LEU B 1 243 ? -1.167 23.484 5.77 1 97.75 243 LEU B C 1
ATOM 5419 O O . LEU B 1 243 ? -1.511 22.344 6.094 1 97.75 243 LEU B O 1
ATOM 5423 N N . GLN B 1 244 ? 0.049 24 5.77 1 98 244 GLN B N 1
ATOM 5424 C CA . GLN B 1 244 ? 1.168 23.156 6.184 1 98 244 GLN B CA 1
ATOM 5425 C C . GLN B 1 244 ? 0.902 22.516 7.539 1 98 244 GLN B C 1
ATOM 5427 O O . GLN B 1 244 ? 0.444 23.188 8.469 1 98 244 GLN B O 1
ATOM 5432 N N . ASN B 1 245 ? 1.004 21.281 7.613 1 96.38 245 ASN B N 1
ATOM 5433 C CA . ASN B 1 245 ? 0.854 20.5 8.836 1 96.38 245 ASN B CA 1
ATOM 5434 C C . ASN B 1 245 ? 2.201 20.25 9.516 1 96.38 245 ASN B C 1
ATOM 5436 O O . ASN B 1 245 ? 3.043 19.531 8.984 1 96.38 245 ASN B O 1
ATOM 5440 N N . PRO B 1 246 ? 2.404 20.938 10.633 1 96.81 246 PRO B N 1
ATOM 5441 C CA . PRO B 1 246 ? 1.371 21.359 11.57 1 96.81 246 PRO B CA 1
ATOM 5442 C C . PRO B 1 246 ? 1.244 22.891 11.656 1 96.81 246 PRO B C 1
ATOM 5444 O O . PRO B 1 246 ? 0.406 23.406 12.398 1 96.81 246 PRO B O 1
ATOM 5447 N N . THR B 1 247 ? 1.948 23.656 10.93 1 97.44 247 THR B N 1
ATOM 5448 C CA . THR B 1 247 ? 2.164 25.062 11.219 1 97.44 247 THR B CA 1
ATOM 5449 C C . THR B 1 247 ? 1.059 25.922 10.609 1 97.44 247 THR B C 1
ATOM 5451 O O . THR B 1 247 ? 0.975 27.125 10.875 1 97.44 247 THR B O 1
ATOM 5454 N N . THR B 1 248 ? 0.232 25.375 9.75 1 97.62 248 THR B N 1
ATOM 5455 C CA . THR B 1 248 ? -0.943 26 9.148 1 97.62 248 THR B CA 1
ATOM 5456 C C . THR B 1 248 ? -0.536 27 8.062 1 97.62 248 THR B C 1
ATOM 5458 O O . THR B 1 248 ? -1.386 27.672 7.492 1 97.62 248 THR B O 1
ATOM 5461 N N . GLY B 1 249 ? 0.733 27.094 7.734 1 97.19 249 GLY B N 1
ATOM 5462 C CA . GLY B 1 249 ? 1.237 28.047 6.766 1 97.19 249 GLY B CA 1
ATOM 5463 C C . GLY B 1 249 ? 0.76 27.781 5.352 1 97.19 249 GLY B C 1
ATOM 5464 O O . GLY B 1 249 ? 0.465 26.641 5 1 97.19 249 GLY B O 1
ATOM 5465 N N . VAL B 1 250 ? 0.68 28.844 4.551 1 98.19 250 VAL B N 1
ATOM 5466 C CA . VAL B 1 250 ? 0.374 28.781 3.123 1 98.19 250 VAL B CA 1
ATOM 5467 C C . VAL B 1 250 ? 1.467 29.484 2.328 1 98.19 250 VAL B C 1
ATOM 5469 O O . VAL B 1 250 ? 1.735 30.672 2.551 1 98.19 250 VAL B O 1
ATOM 5472 N N . LEU B 1 251 ? 2.125 28.75 1.458 1 98.25 251 LEU B N 1
ATOM 5473 C CA . LEU B 1 251 ? 3.125 29.375 0.596 1 98.25 251 LEU B CA 1
ATOM 5474 C C . LEU B 1 251 ? 2.479 30.375 -0.358 1 98.25 251 LEU B C 1
ATOM 5476 O O . LEU B 1 251 ? 1.493 30.047 -1.024 1 98.25 251 LEU B O 1
ATOM 5480 N N . SER B 1 252 ? 3.061 31.562 -0.41 1 97.88 252 SER B N 1
ATOM 5481 C CA . SER B 1 252 ? 2.623 32.531 -1.403 1 97.88 252 SER B CA 1
ATOM 5482 C C . SER B 1 252 ? 3.018 32.125 -2.812 1 97.88 252 SER B C 1
ATOM 5484 O O . SER B 1 252 ? 3.812 31.188 -2.984 1 97.88 252 SER B O 1
ATOM 5486 N N . VAL B 1 253 ? 2.414 32.75 -3.781 1 97.69 253 VAL B N 1
ATOM 5487 C CA . VAL B 1 253 ? 2.738 32.5 -5.18 1 97.69 253 VAL B CA 1
ATOM 5488 C C . VAL B 1 253 ? 4.234 32.719 -5.41 1 97.69 253 VAL B C 1
ATOM 5490 O O . VAL B 1 253 ? 4.895 31.875 -6.039 1 97.69 253 VAL B O 1
ATOM 5493 N N . ALA B 1 254 ? 4.77 33.781 -4.875 1 98.12 254 ALA B N 1
ATOM 5494 C CA . ALA B 1 254 ? 6.188 34.125 -5.043 1 98.12 254 ALA B CA 1
ATOM 5495 C C . ALA B 1 254 ? 7.066 33.031 -4.441 1 98.12 254 ALA B C 1
ATOM 5497 O O . ALA B 1 254 ? 8.078 32.625 -5.031 1 98.12 254 ALA B O 1
ATOM 5498 N N . ARG B 1 255 ? 6.691 32.562 -3.27 1 98.06 255 ARG B N 1
ATOM 5499 C CA . ARG B 1 255 ? 7.426 31.516 -2.588 1 98.06 255 ARG B CA 1
ATOM 5500 C C . ARG B 1 255 ? 7.383 30.219 -3.389 1 98.06 255 ARG B C 1
ATOM 5502 O O . ARG B 1 255 ? 8.383 29.5 -3.467 1 98.06 255 ARG B O 1
ATOM 5509 N N . ARG B 1 256 ? 6.281 29.859 -3.934 1 98.38 256 ARG B N 1
ATOM 5510 C CA . ARG B 1 256 ? 6.113 28.672 -4.758 1 98.38 256 ARG B CA 1
ATOM 5511 C C . ARG B 1 256 ? 7.008 28.734 -5.996 1 98.38 256 ARG B C 1
ATOM 5513 O O . ARG B 1 256 ? 7.676 27.75 -6.332 1 98.38 256 ARG B O 1
ATOM 5520 N N . GLU B 1 257 ? 7.02 29.859 -6.645 1 98.25 257 GLU B N 1
ATOM 5521 C CA . GLU B 1 257 ? 7.852 30.047 -7.828 1 98.25 257 GLU B CA 1
ATOM 5522 C C . GLU B 1 257 ? 9.336 29.922 -7.488 1 98.25 257 GLU B C 1
ATOM 5524 O O . GLU B 1 257 ? 10.102 29.312 -8.242 1 98.25 257 GLU B O 1
ATOM 5529 N N . ALA B 1 258 ? 9.688 30.5 -6.383 1 98.56 258 ALA B N 1
ATOM 5530 C CA . ALA B 1 258 ? 11.07 30.422 -5.941 1 98.56 258 ALA B CA 1
ATOM 5531 C C . ALA B 1 258 ? 11.477 28.969 -5.648 1 98.56 258 ALA B C 1
ATOM 5533 O O . ALA B 1 258 ? 12.586 28.547 -5.988 1 98.56 258 ALA B O 1
ATOM 5534 N N . LEU B 1 259 ? 10.625 28.234 -5.02 1 98.44 259 LEU B N 1
ATOM 5535 C CA . LEU B 1 259 ? 10.891 26.828 -4.707 1 98.44 259 LEU B CA 1
ATOM 5536 C C . LEU B 1 259 ? 11.062 26.016 -5.98 1 98.44 259 LEU B C 1
ATOM 5538 O O . LEU B 1 259 ? 11.977 25.188 -6.074 1 98.44 259 LEU B O 1
ATOM 5542 N N . VAL B 1 260 ? 10.18 26.203 -6.918 1 98.06 260 VAL B N 1
ATOM 5543 C CA . VAL B 1 260 ? 10.219 25.5 -8.195 1 98.06 260 VAL B CA 1
ATOM 5544 C C . VAL B 1 260 ? 11.539 25.812 -8.914 1 98.06 260 VAL B C 1
ATOM 5546 O O . VAL B 1 260 ? 12.148 24.922 -9.508 1 98.06 260 VAL B O 1
ATOM 5549 N N . ALA B 1 261 ? 11.945 27.062 -8.836 1 97.56 261 ALA B N 1
ATOM 5550 C CA . ALA B 1 261 ? 13.203 27.469 -9.461 1 97.56 261 ALA B CA 1
ATOM 5551 C C . ALA B 1 261 ? 14.375 26.688 -8.867 1 97.56 261 ALA B C 1
ATOM 5553 O O . ALA B 1 261 ? 15.242 26.219 -9.602 1 97.56 261 ALA B O 1
ATOM 5554 N N . VAL B 1 262 ? 14.383 26.547 -7.582 1 97.56 262 VAL B N 1
ATOM 5555 C CA . VAL B 1 262 ? 15.438 25.797 -6.914 1 97.56 262 VAL B CA 1
ATOM 5556 C C . VAL B 1 262 ? 15.383 24.328 -7.34 1 97.56 262 VAL B C 1
ATOM 5558 O O . VAL B 1 262 ? 16.422 23.719 -7.621 1 97.56 262 VAL B O 1
ATOM 5561 N N . CYS B 1 263 ? 14.195 23.766 -7.406 1 96.12 263 CYS B N 1
ATOM 5562 C CA . CYS B 1 263 ? 14.039 22.359 -7.773 1 96.12 263 CYS B CA 1
ATOM 5563 C C . CYS B 1 263 ? 14.523 22.109 -9.195 1 96.12 263 CYS B C 1
ATOM 5565 O O . CYS B 1 263 ? 15.164 21.094 -9.469 1 96.12 263 CYS B O 1
ATOM 5567 N N . ARG B 1 264 ? 14.234 23.047 -10.094 1 90.88 264 ARG B N 1
ATOM 5568 C CA . ARG B 1 264 ? 14.703 22.922 -11.469 1 90.88 264 ARG B CA 1
ATOM 5569 C C . ARG B 1 264 ? 16.234 23 -11.539 1 90.88 264 ARG B C 1
ATOM 5571 O O . ARG B 1 264 ? 16.875 22.203 -12.219 1 90.88 264 ARG B O 1
ATOM 5578 N N . GLU B 1 265 ? 16.719 23.953 -10.797 1 89.44 265 GLU B N 1
ATOM 5579 C CA . GLU B 1 265 ? 18.156 24.156 -10.797 1 89.44 265 GLU B CA 1
ATOM 5580 C C . GLU B 1 265 ? 18.906 22.906 -10.344 1 89.44 265 GLU B C 1
ATOM 5582 O O . GLU B 1 265 ? 19.969 22.578 -10.883 1 89.44 265 GLU B O 1
ATOM 5587 N N . HIS B 1 266 ? 18.328 22.234 -9.422 1 89.81 266 HIS B N 1
ATOM 5588 C CA . HIS B 1 266 ? 19.031 21.094 -8.844 1 89.81 266 HIS B CA 1
ATOM 5589 C C . HIS B 1 266 ? 18.422 19.766 -9.32 1 89.81 266 HIS B C 1
ATOM 5591 O O . HIS B 1 266 ? 18.781 18.703 -8.805 1 89.81 266 HIS B O 1
ATOM 5597 N N . ASN B 1 267 ? 17.453 19.781 -10.227 1 89 267 ASN B N 1
ATOM 5598 C CA . ASN B 1 267 ? 16.812 18.625 -10.844 1 89 267 ASN B CA 1
ATOM 5599 C C . ASN B 1 267 ? 16.125 17.75 -9.805 1 89 267 ASN B C 1
ATOM 5601 O O . ASN B 1 267 ? 16.312 16.531 -9.805 1 89 267 ASN B O 1
ATOM 5605 N N . LEU B 1 268 ? 15.398 18.391 -8.938 1 94 268 LEU B N 1
ATOM 5606 C CA . LEU B 1 268 ? 14.641 17.656 -7.922 1 94 268 LEU B CA 1
ATOM 5607 C C . LEU B 1 268 ? 13.242 17.328 -8.422 1 94 268 LEU B C 1
ATOM 5609 O O . LEU B 1 268 ? 12.602 18.156 -9.078 1 94 268 LEU B O 1
ATOM 5613 N N . LEU B 1 269 ? 12.82 16.094 -8.188 1 96.19 269 LEU B N 1
ATOM 5614 C CA . LEU B 1 269 ? 11.383 15.812 -8.258 1 96.19 269 LEU B CA 1
ATOM 5615 C C . LEU B 1 269 ? 10.641 16.5 -7.121 1 96.19 269 LEU B C 1
ATOM 5617 O O . LEU B 1 269 ? 11.219 16.766 -6.062 1 96.19 269 LEU B O 1
ATOM 5621 N N . ILE B 1 270 ? 9.422 16.875 -7.387 1 98.38 270 ILE B N 1
ATOM 5622 C CA . ILE B 1 270 ? 8.602 17.531 -6.375 1 98.38 270 ILE B CA 1
ATOM 5623 C C . ILE B 1 270 ? 7.414 16.641 -6.02 1 98.38 270 ILE B C 1
ATOM 5625 O O . ILE B 1 270 ? 6.66 16.219 -6.898 1 98.38 270 ILE B O 1
ATOM 5629 N N . ILE B 1 271 ? 7.277 16.266 -4.785 1 98.75 271 ILE B N 1
ATOM 5630 C CA . ILE B 1 271 ? 6.113 15.578 -4.242 1 98.75 271 ILE B CA 1
ATOM 5631 C C . ILE B 1 271 ? 5.301 16.531 -3.377 1 98.75 271 ILE B C 1
ATOM 5633 O O . ILE B 1 271 ? 5.773 16.984 -2.33 1 98.75 271 ILE B O 1
ATOM 5637 N N . GLU B 1 272 ? 4.145 16.828 -3.828 1 98.5 272 GLU B N 1
ATOM 5638 C CA . GLU B 1 272 ? 3.309 17.844 -3.195 1 98.5 272 GLU B CA 1
ATOM 5639 C C . GLU B 1 272 ? 2.074 17.219 -2.549 1 98.5 272 GLU B C 1
ATOM 5641 O O . GLU B 1 272 ? 1.312 16.516 -3.211 1 98.5 272 GLU B O 1
ATOM 5646 N N . ASP B 1 273 ? 1.848 17.484 -1.251 1 97.75 273 ASP B N 1
ATOM 5647 C CA . ASP B 1 273 ? 0.705 16.969 -0.495 1 97.75 273 ASP B CA 1
ATOM 5648 C C . ASP B 1 273 ? -0.417 18.016 -0.44 1 97.75 273 ASP B C 1
ATOM 5650 O O . ASP B 1 273 ? -0.263 19.062 0.174 1 97.75 273 ASP B O 1
ATOM 5654 N N . GLU B 1 274 ? -1.546 17.672 -0.937 1 95.25 274 GLU B N 1
ATOM 5655 C CA . GLU B 1 274 ? -2.678 18.594 -1.019 1 95.25 274 GLU B CA 1
ATOM 5656 C C . GLU B 1 274 ? -3.865 18.078 -0.211 1 95.25 274 GLU B C 1
ATOM 5658 O O . GLU B 1 274 ? -5 18.5 -0.423 1 95.25 274 GLU B O 1
ATOM 5663 N N . ALA B 1 275 ? -3.658 17.203 0.675 1 93.12 275 ALA B N 1
ATOM 5664 C CA . ALA B 1 275 ? -4.738 16.547 1.407 1 93.12 275 ALA B CA 1
ATOM 5665 C C . ALA B 1 275 ? -5.59 17.562 2.158 1 93.12 275 ALA B C 1
ATOM 5667 O O . ALA B 1 275 ? -6.82 17.484 2.156 1 93.12 275 ALA B O 1
ATOM 5668 N N . HIS B 1 276 ? -4.992 18.578 2.789 1 95.12 276 HIS B N 1
ATOM 5669 C CA . HIS B 1 276 ? -5.727 19.594 3.543 1 95.12 276 HIS B CA 1
ATOM 5670 C C . HIS B 1 276 ? -6.105 20.766 2.656 1 95.12 276 HIS B C 1
ATOM 5672 O O . HIS B 1 276 ? -7.004 21.547 2.992 1 95.12 276 HIS B O 1
ATOM 5678 N N . ALA B 1 277 ? -5.363 20.922 1.575 1 96.75 277 ALA B N 1
ATOM 5679 C CA . ALA B 1 277 ? -5.449 22.125 0.759 1 96.75 277 ALA B CA 1
ATOM 5680 C C . ALA B 1 277 ? -6.855 22.297 0.188 1 96.75 277 ALA B C 1
ATOM 5682 O O . ALA B 1 277 ? -7.305 23.422 -0.028 1 96.75 277 ALA B O 1
ATOM 5683 N N . VAL B 1 278 ? -7.516 21.203 0.014 1 95.5 278 VAL B N 1
ATOM 5684 C CA . VAL B 1 278 ? -8.828 21.219 -0.625 1 95.5 278 VAL B CA 1
ATOM 5685 C C . VAL B 1 278 ? -9.812 22.031 0.223 1 95.5 278 VAL B C 1
ATOM 5687 O O . VAL B 1 278 ? -10.805 22.547 -0.291 1 95.5 278 VAL B O 1
ATOM 5690 N N . LEU B 1 279 ? -9.5 22.25 1.476 1 96.94 279 LEU B N 1
ATOM 5691 C CA . LEU B 1 279 ? -10.359 23 2.393 1 96.94 279 LEU B CA 1
ATOM 5692 C C . LEU B 1 279 ? -10.289 24.5 2.102 1 96.94 279 LEU B C 1
ATOM 5694 O O . LEU B 1 279 ? -11.133 25.266 2.57 1 96.94 279 LEU B O 1
ATOM 5698 N N . VAL B 1 280 ? -9.227 24.922 1.377 1 97.25 280 VAL B N 1
ATOM 5699 C CA . VAL B 1 280 ? -9.031 26.328 1.057 1 97.25 280 VAL B CA 1
ATOM 5700 C C . VAL B 1 280 ? -9.414 26.578 -0.399 1 97.25 280 VAL B C 1
ATOM 5702 O O . VAL B 1 280 ? -8.609 26.359 -1.309 1 97.25 280 VAL B O 1
ATOM 5705 N N . GLU B 1 281 ? -10.508 27.125 -0.615 1 90.25 281 GLU B N 1
ATOM 5706 C CA . GLU B 1 281 ? -11.062 27.297 -1.957 1 90.25 281 GLU B CA 1
ATOM 5707 C C . GLU B 1 281 ? -10.195 28.234 -2.791 1 90.25 281 GLU B C 1
ATOM 5709 O O . GLU B 1 281 ? -9.953 27.984 -3.975 1 90.25 281 GLU B O 1
ATOM 5714 N N . ASP B 1 282 ? -9.719 29.281 -2.209 1 92.75 282 ASP B N 1
ATOM 5715 C CA . ASP B 1 282 ? -8.984 30.297 -2.951 1 92.75 282 ASP B CA 1
ATOM 5716 C C . ASP B 1 282 ? -7.477 30.109 -2.797 1 92.75 282 ASP B C 1
ATOM 5718 O O . ASP B 1 282 ? -6.711 31.078 -2.879 1 92.75 282 ASP B O 1
ATOM 5722 N N . ARG B 1 283 ? -7.086 28.906 -2.598 1 95.38 283 ARG B N 1
ATOM 5723 C CA . ARG B 1 283 ? -5.66 28.641 -2.434 1 95.38 283 ARG B CA 1
ATOM 5724 C C . ARG B 1 283 ? -4.902 28.875 -3.734 1 95.38 283 ARG B C 1
ATOM 5726 O O . ARG B 1 283 ? -5.473 28.766 -4.82 1 95.38 283 ARG B O 1
ATOM 5733 N N . PRO B 1 284 ? -3.543 29.25 -3.633 1 96.94 284 PRO B N 1
ATOM 5734 C CA . PRO B 1 284 ? -2.729 29.375 -4.844 1 96.94 284 PRO B CA 1
ATOM 5735 C C . PRO B 1 284 ? -2.623 28.062 -5.613 1 96.94 284 PRO B C 1
ATOM 5737 O O . PRO B 1 284 ? -2.85 26.984 -5.047 1 96.94 284 PRO B O 1
ATOM 5740 N N . PRO B 1 285 ? -2.316 28.156 -6.891 1 97.44 285 PRO B N 1
ATOM 5741 C CA . PRO B 1 285 ? -2.092 26.922 -7.652 1 97.44 285 PRO B CA 1
ATOM 5742 C C . PRO B 1 285 ? -1.012 26.031 -7.035 1 97.44 285 PRO B C 1
ATOM 5744 O O . PRO B 1 285 ? -0.09 26.531 -6.387 1 97.44 285 PRO B O 1
ATOM 5747 N N . PRO B 1 286 ? -1.171 24.734 -7.238 1 97.81 286 PRO B N 1
ATOM 5748 C CA . PRO B 1 286 ? -0.155 23.828 -6.691 1 97.81 286 PRO B CA 1
ATOM 5749 C C . PRO B 1 286 ? 1.191 23.953 -7.398 1 97.81 286 PRO B C 1
ATOM 5751 O O . PRO B 1 286 ? 1.27 24.547 -8.484 1 97.81 286 PRO B O 1
ATOM 5754 N N . LEU B 1 287 ? 2.246 23.469 -6.762 1 98.12 287 LEU B N 1
ATOM 5755 C CA . LEU B 1 287 ? 3.564 23.438 -7.387 1 98.12 287 LEU B CA 1
ATOM 5756 C C . LEU B 1 287 ? 3.516 22.719 -8.734 1 98.12 287 LEU B C 1
ATOM 5758 O O . LEU B 1 287 ? 4.258 23.062 -9.656 1 98.12 287 LEU B O 1
ATOM 5762 N N . SER B 1 288 ? 2.611 21.766 -8.852 1 97.06 288 SER B N 1
ATOM 5763 C CA . SER B 1 288 ? 2.422 20.984 -10.07 1 97.06 288 SER B CA 1
ATOM 5764 C C . SER B 1 288 ? 1.999 21.875 -11.234 1 97.06 288 SER B C 1
ATOM 5766 O O . SER B 1 288 ? 2.205 21.531 -12.398 1 97.06 288 SER B O 1
ATOM 5768 N N . PHE B 1 289 ? 1.382 23 -10.898 1 97.38 289 PHE B N 1
ATOM 5769 C CA . PHE B 1 289 ? 1.02 23.984 -11.906 1 97.38 289 PHE B CA 1
ATOM 5770 C C . PHE B 1 289 ? 2.262 24.672 -12.461 1 97.38 289 PHE B C 1
ATOM 5772 O O . PHE B 1 289 ? 2.365 24.891 -13.672 1 97.38 289 PHE B O 1
ATOM 5779 N N . TYR B 1 290 ? 3.223 25 -11.633 1 97.19 290 TYR B N 1
ATOM 5780 C CA . TYR B 1 290 ? 4.414 25.766 -11.992 1 97.19 290 TYR B CA 1
ATOM 5781 C C . TYR B 1 290 ? 5.5 24.844 -12.547 1 97.19 290 TYR B C 1
ATOM 5783 O O . TYR B 1 290 ? 6.355 25.281 -13.32 1 97.19 290 TYR B O 1
ATOM 5791 N N . ALA B 1 291 ? 5.504 23.594 -12.141 1 96.56 291 ALA B N 1
ATOM 5792 C CA . ALA B 1 291 ? 6.496 22.625 -12.578 1 96.56 291 ALA B CA 1
ATOM 5793 C C . ALA B 1 291 ? 5.836 21.297 -12.953 1 96.56 291 ALA B C 1
ATOM 5795 O O . ALA B 1 291 ? 6.121 20.266 -12.359 1 96.56 291 ALA B O 1
ATOM 5796 N N . PRO B 1 292 ? 5.016 21.234 -14 1 93.44 292 PRO B N 1
ATOM 5797 C CA . PRO B 1 292 ? 4.254 20.047 -14.367 1 93.44 292 PRO B CA 1
ATOM 5798 C C . PRO B 1 292 ? 5.148 18.891 -14.82 1 93.44 292 PRO B C 1
ATOM 5800 O O . PRO B 1 292 ? 4.742 17.719 -14.758 1 93.44 292 PRO B O 1
ATOM 5803 N N . GLU B 1 293 ? 6.363 19.156 -15.203 1 88.94 293 GLU B N 1
ATOM 5804 C CA . GLU B 1 293 ? 7.25 18.141 -15.781 1 88.94 293 GLU B CA 1
ATOM 5805 C C . GLU B 1 293 ? 7.941 17.328 -14.695 1 88.94 293 GLU B C 1
ATOM 5807 O O . GLU B 1 293 ? 8.562 16.297 -14.984 1 88.94 293 GLU B O 1
ATOM 5812 N N . ARG B 1 294 ? 7.801 17.766 -13.375 1 92.88 294 ARG B N 1
ATOM 5813 C CA . ARG B 1 294 ? 8.594 17.062 -12.367 1 92.88 294 ARG B CA 1
ATOM 5814 C C . ARG B 1 294 ? 7.832 16.938 -11.055 1 92.88 294 ARG B C 1
ATOM 5816 O O . ARG B 1 294 ? 8.398 16.547 -10.031 1 92.88 294 ARG B O 1
ATOM 5823 N N . SER B 1 295 ? 6.523 17.234 -11.102 1 97.44 295 SER B N 1
ATOM 5824 C CA . SER B 1 295 ? 5.77 17.297 -9.852 1 97.44 295 SER B CA 1
ATOM 5825 C C . SER B 1 295 ? 4.742 16.172 -9.781 1 97.44 295 SER B C 1
ATOM 5827 O O . SER B 1 295 ? 4.078 15.867 -10.773 1 97.44 295 SER B O 1
ATOM 5829 N N . VAL B 1 296 ? 4.676 15.523 -8.656 1 98.56 296 VAL B N 1
ATOM 5830 C CA . VAL B 1 296 ? 3.6 14.602 -8.305 1 98.56 296 VAL B CA 1
ATOM 5831 C C . VAL B 1 296 ? 2.725 15.227 -7.215 1 98.56 296 VAL B C 1
ATOM 5833 O O . VAL B 1 296 ? 3.227 15.664 -6.18 1 98.56 296 VAL B O 1
ATOM 5836 N N . LEU B 1 297 ? 1.453 15.32 -7.504 1 98.75 297 LEU B N 1
ATOM 5837 C CA . LEU B 1 297 ? 0.481 15.891 -6.574 1 98.75 297 LEU B CA 1
ATOM 5838 C C . LEU B 1 297 ? -0.335 14.789 -5.906 1 98.75 297 LEU B C 1
ATOM 5840 O O . LEU B 1 297 ? -0.864 13.898 -6.586 1 98.75 297 LEU B O 1
ATOM 5844 N N . ILE B 1 298 ? -0.422 14.828 -4.562 1 98.56 298 ILE B N 1
ATOM 5845 C CA . ILE B 1 298 ? -1.189 13.859 -3.795 1 98.56 298 ILE B CA 1
ATOM 5846 C C . ILE B 1 298 ? -2.469 14.508 -3.271 1 98.56 298 ILE B C 1
ATOM 5848 O O . ILE B 1 298 ? -2.416 15.477 -2.512 1 98.56 298 ILE B O 1
ATOM 5852 N N . GLY B 1 299 ? -3.578 14 -3.686 1 97.44 299 GLY B N 1
ATOM 5853 C CA . GLY B 1 299 ? -4.875 14.406 -3.17 1 97.44 299 GLY B CA 1
ATOM 5854 C C . GLY B 1 299 ? -5.633 13.281 -2.494 1 97.44 299 GLY B C 1
ATOM 5855 O O . GLY B 1 299 ? -5.367 12.102 -2.752 1 97.44 299 GLY B O 1
ATOM 5856 N N . SER B 1 300 ? -6.562 13.656 -1.638 1 95.31 300 SER B N 1
ATOM 5857 C CA . SER B 1 300 ? -7.359 12.68 -0.899 1 95.31 300 SER B CA 1
ATOM 5858 C C . SER B 1 300 ? -8.727 13.25 -0.53 1 95.31 300 SER B C 1
ATOM 5860 O O . SER B 1 300 ? -8.914 14.469 -0.509 1 95.31 300 SER B O 1
ATOM 5862 N N . LEU B 1 301 ? -9.656 12.383 -0.273 1 95.75 301 LEU B N 1
ATOM 5863 C CA . LEU B 1 301 ? -10.992 12.789 0.164 1 95.75 301 LEU B CA 1
ATOM 5864 C C . LEU B 1 301 ? -11.109 12.711 1.683 1 95.75 301 LEU B C 1
ATOM 5866 O O . LEU B 1 301 ? -12.141 13.078 2.246 1 95.75 301 LEU B O 1
ATOM 5870 N N . SER B 1 302 ? -10.117 12.344 2.385 1 92.44 302 SER B N 1
ATOM 5871 C CA . SER B 1 302 ? -10.172 11.922 3.779 1 92.44 302 SER B CA 1
ATOM 5872 C C . SER B 1 302 ? -10.484 13.094 4.703 1 92.44 302 SER B C 1
ATOM 5874 O O . SER B 1 302 ? -11.062 12.914 5.773 1 92.44 302 SER B O 1
ATOM 5876 N N . LYS B 1 303 ? -10.047 14.297 4.359 1 92.31 303 LYS B N 1
ATOM 5877 C CA . LYS B 1 303 ? -10.219 15.445 5.25 1 92.31 303 LYS B CA 1
ATOM 5878 C C . LYS B 1 303 ? -11.461 16.234 4.887 1 92.31 303 LYS B C 1
ATOM 5880 O O . LYS B 1 303 ? -11.938 17.062 5.676 1 92.31 303 LYS B O 1
ATOM 5885 N N . ALA B 1 304 ? -12.031 15.945 3.725 1 92.12 304 ALA B N 1
ATOM 5886 C CA . ALA B 1 304 ? -13.117 16.766 3.207 1 92.12 304 ALA B CA 1
ATOM 5887 C C . ALA B 1 304 ? -14.43 15.984 3.145 1 92.12 304 ALA B C 1
ATOM 5889 O O . ALA B 1 304 ? -15.516 16.578 3.154 1 92.12 304 ALA B O 1
ATOM 5890 N N . VAL B 1 305 ? -14.344 14.688 2.955 1 92.62 305 VAL B N 1
ATOM 5891 C CA . VAL B 1 305 ? -15.531 13.898 2.635 1 92.62 305 VAL B CA 1
ATOM 5892 C C . VAL B 1 305 ? -15.695 12.789 3.664 1 92.62 305 VAL B C 1
ATOM 5894 O O . VAL B 1 305 ? -16.578 12.852 4.52 1 92.62 305 VAL B O 1
ATOM 5897 N N . ALA B 1 306 ? -14.812 11.844 3.619 1 90.06 306 ALA B N 1
ATOM 5898 C CA . ALA B 1 306 ? -14.852 10.727 4.555 1 90.06 306 ALA B CA 1
ATOM 5899 C C . ALA B 1 306 ? -13.523 9.984 4.586 1 90.06 306 ALA B C 1
ATOM 5901 O O . ALA B 1 306 ? -13.07 9.461 3.564 1 90.06 306 ALA B O 1
ATOM 5902 N N . ALA B 1 307 ? -13 9.883 5.777 1 87.19 307 ALA B N 1
ATOM 5903 C CA . ALA B 1 307 ? -11.711 9.219 5.934 1 87.19 307 ALA B CA 1
ATOM 5904 C C . ALA B 1 307 ? -11.828 7.723 5.648 1 87.19 307 ALA B C 1
ATOM 5906 O O . ALA B 1 307 ? -10.914 7.117 5.078 1 87.19 307 ALA B O 1
ATOM 5907 N N . GLY B 1 308 ? -12.914 7.168 5.938 1 90.12 308 GLY B N 1
ATOM 5908 C CA . GLY B 1 308 ? -13.109 5.73 5.832 1 90.12 308 GLY B CA 1
ATOM 5909 C C . GLY B 1 308 ? -13.25 5.246 4.402 1 90.12 308 GLY B C 1
ATOM 5910 O O . GLY B 1 308 ? -13.117 4.055 4.129 1 90.12 308 GLY B O 1
ATOM 5911 N N . LEU B 1 309 ? -13.531 6.109 3.467 1 92.38 309 LEU B N 1
ATOM 5912 C CA . LEU B 1 309 ? -13.633 5.715 2.066 1 92.38 309 LEU B CA 1
ATOM 5913 C C . LEU B 1 309 ? -12.273 5.266 1.532 1 92.38 309 LEU B C 1
ATOM 5915 O O . LEU B 1 309 ? -12.203 4.469 0.595 1 92.38 309 LEU B O 1
ATOM 5919 N N . ARG B 1 310 ? -11.234 5.801 2.092 1 95.38 310 ARG B N 1
ATOM 5920 C CA . ARG B 1 310 ? -9.859 5.488 1.72 1 95.38 310 ARG B CA 1
ATOM 5921 C C . ARG B 1 310 ? -9.633 5.715 0.23 1 95.38 310 ARG B C 1
ATOM 5923 O O . ARG B 1 310 ? -9.047 4.871 -0.451 1 95.38 310 ARG B O 1
ATOM 5930 N N . VAL B 1 311 ? -10.023 6.848 -0.255 1 97.44 311 VAL B N 1
ATOM 5931 C CA . VAL B 1 311 ? -9.844 7.188 -1.662 1 97.44 311 VAL B CA 1
ATOM 5932 C C . VAL B 1 311 ? -8.898 8.375 -1.787 1 97.44 311 VAL B C 1
ATOM 5934 O O . VAL B 1 311 ? -9.008 9.352 -1.041 1 97.44 311 VAL B O 1
ATOM 5937 N N . GLY B 1 312 ? -7.961 8.273 -2.646 1 97.94 312 GLY B N 1
ATOM 5938 C CA . GLY B 1 312 ? -7.055 9.344 -3.033 1 97.94 312 GLY B CA 1
ATOM 5939 C C . GLY B 1 312 ? -6.703 9.328 -4.508 1 97.94 312 GLY B C 1
ATOM 5940 O O . GLY B 1 312 ? -7.07 8.398 -5.227 1 97.94 312 GLY B O 1
ATOM 5941 N N . TYR B 1 313 ? -6.062 10.359 -4.969 1 98.5 313 TYR B N 1
ATOM 5942 C CA . TYR B 1 313 ? -5.633 10.508 -6.355 1 98.5 313 TYR B CA 1
ATOM 5943 C C . TYR B 1 313 ? -4.223 11.086 -6.43 1 98.5 313 TYR B C 1
ATOM 5945 O O . TYR B 1 313 ? -3.855 11.945 -5.629 1 98.5 313 TYR B O 1
ATOM 5953 N N . LEU B 1 314 ? -3.486 10.57 -7.387 1 98.62 314 LEU B N 1
ATOM 5954 C CA . LEU B 1 314 ? -2.199 11.156 -7.75 1 98.62 314 LEU B CA 1
ATOM 5955 C C . LEU B 1 314 ? -2.281 11.844 -9.109 1 98.62 314 LEU B C 1
ATOM 5957 O O . LEU B 1 314 ? -2.945 11.344 -10.023 1 98.62 314 LEU B O 1
ATOM 5961 N N . HIS B 1 315 ? -1.699 12.953 -9.203 1 98.62 315 HIS B N 1
ATOM 5962 C CA . HIS B 1 315 ? -1.409 13.594 -10.484 1 98.62 315 HIS B CA 1
ATOM 5963 C C . HIS B 1 315 ? 0.091 13.617 -10.758 1 98.62 315 HIS B C 1
ATOM 5965 O O . HIS B 1 315 ? 0.878 14 -9.883 1 98.62 315 HIS B O 1
ATOM 5971 N N . ALA B 1 316 ? 0.508 13.203 -11.883 1 97.56 316 ALA B N 1
ATOM 5972 C CA . ALA B 1 316 ? 1.923 13.148 -12.242 1 97.56 316 ALA B CA 1
ATOM 5973 C C . ALA B 1 316 ? 2.119 13.414 -13.727 1 97.56 316 ALA B C 1
ATOM 5975 O O . ALA B 1 316 ? 1.183 13.281 -14.523 1 97.56 316 ALA B O 1
ATOM 5976 N N . PRO B 1 317 ? 3.383 13.859 -14.094 1 93.19 317 PRO B N 1
ATOM 5977 C CA . PRO B 1 317 ? 3.674 13.922 -15.531 1 93.19 317 PRO B CA 1
ATOM 5978 C C . PRO B 1 317 ? 3.555 12.562 -16.219 1 93.19 317 PRO B C 1
ATOM 5980 O O . PRO B 1 317 ? 3.879 11.531 -15.617 1 93.19 317 PRO B O 1
ATOM 5983 N N . VAL B 1 318 ? 3.197 12.523 -17.422 1 88.75 318 VAL B N 1
ATOM 5984 C CA . VAL B 1 318 ? 2.871 11.32 -18.188 1 88.75 318 VAL B CA 1
ATOM 5985 C C . VAL B 1 318 ? 4.043 10.352 -18.156 1 88.75 318 VAL B C 1
ATOM 5987 O O . VAL B 1 318 ? 3.857 9.148 -17.938 1 88.75 318 VAL B O 1
ATOM 5990 N N . PRO B 1 319 ? 5.297 10.812 -18.203 1 86.19 319 PRO B N 1
ATOM 5991 C CA . PRO B 1 319 ? 6.43 9.883 -18.219 1 86.19 319 PRO B CA 1
ATOM 5992 C C . PRO B 1 319 ? 6.586 9.109 -16.906 1 86.19 319 PRO B C 1
ATOM 5994 O O . PRO B 1 319 ? 7.289 8.102 -16.875 1 86.19 319 PRO B O 1
ATOM 5997 N N . LEU B 1 320 ? 5.953 9.625 -15.836 1 90.94 320 LEU B N 1
ATOM 5998 C CA . LEU B 1 320 ? 6.117 8.977 -14.539 1 90.94 320 LEU B CA 1
ATOM 5999 C C . LEU B 1 320 ? 4.941 8.055 -14.234 1 90.94 320 LEU B C 1
ATOM 6001 O O . LEU B 1 320 ? 4.984 7.281 -13.281 1 90.94 320 LEU B O 1
ATOM 6005 N N . ILE B 1 321 ? 3.879 8.086 -15.062 1 92.25 321 ILE B N 1
ATOM 6006 C CA . ILE B 1 321 ? 2.623 7.398 -14.773 1 92.25 321 ILE B CA 1
ATOM 6007 C C . ILE B 1 321 ? 2.863 5.891 -14.719 1 92.25 321 ILE B C 1
ATOM 6009 O O . ILE B 1 321 ? 2.422 5.223 -13.781 1 92.25 321 ILE B O 1
ATOM 6013 N N . SER B 1 322 ? 3.59 5.34 -15.664 1 89.44 322 SER B N 1
ATOM 6014 C CA . SER B 1 322 ? 3.799 3.895 -15.727 1 89.44 322 SER B CA 1
ATOM 6015 C C . SER B 1 322 ? 4.602 3.398 -14.531 1 89.44 322 SER B C 1
ATOM 6017 O O . SER B 1 322 ? 4.344 2.311 -14.008 1 89.44 322 SER B O 1
ATOM 6019 N N . ARG B 1 323 ? 5.566 4.168 -14.078 1 90.31 323 ARG B N 1
ATOM 6020 C CA . ARG B 1 323 ? 6.383 3.795 -12.922 1 90.31 323 ARG B CA 1
ATOM 6021 C C . ARG B 1 323 ? 5.555 3.791 -11.648 1 90.31 323 ARG B C 1
ATOM 6023 O O . ARG B 1 323 ? 5.68 2.883 -10.82 1 90.31 323 ARG B O 1
ATOM 6030 N N . ILE B 1 324 ? 4.746 4.805 -11.555 1 95.62 324 ILE B N 1
ATOM 6031 C CA . ILE B 1 324 ? 3.914 4.883 -10.352 1 95.62 324 ILE B CA 1
ATOM 6032 C C . ILE B 1 324 ? 2.854 3.787 -10.391 1 95.62 324 ILE B C 1
ATOM 6034 O O . ILE B 1 324 ? 2.535 3.191 -9.359 1 95.62 324 ILE B O 1
ATOM 6038 N N . ALA B 1 325 ? 2.34 3.5 -11.57 1 94.69 325 ALA B N 1
ATOM 6039 C CA . ALA B 1 325 ? 1.379 2.41 -11.734 1 94.69 325 ALA B CA 1
ATOM 6040 C C . ALA B 1 325 ? 2 1.07 -11.344 1 94.69 325 ALA B C 1
ATOM 6042 O O . ALA B 1 325 ? 1.341 0.225 -10.734 1 94.69 325 ALA B O 1
ATOM 6043 N N . ALA B 1 326 ? 3.225 0.891 -11.68 1 92.25 326 ALA B N 1
ATOM 6044 C CA . ALA B 1 326 ? 3.93 -0.33 -11.297 1 92.25 326 ALA B CA 1
ATOM 6045 C C . ALA B 1 326 ? 4.043 -0.447 -9.773 1 92.25 326 ALA B C 1
ATOM 6047 O O . ALA B 1 326 ? 3.881 -1.533 -9.219 1 92.25 326 ALA B O 1
ATOM 6048 N N . ALA B 1 327 ? 4.316 0.68 -9.148 1 96 327 ALA B N 1
ATOM 6049 C CA . ALA B 1 327 ? 4.375 0.692 -7.691 1 96 327 ALA B CA 1
ATOM 6050 C C . ALA B 1 327 ? 3.014 0.359 -7.086 1 96 327 ALA B C 1
ATOM 6052 O O . ALA B 1 327 ? 2.934 -0.337 -6.07 1 96 327 ALA B O 1
ATOM 6053 N N . LEU B 1 328 ? 2.008 0.888 -7.723 1 96.5 328 LEU B N 1
ATOM 6054 C CA . LEU B 1 328 ? 0.65 0.584 -7.281 1 96.5 328 LEU B CA 1
ATOM 6055 C C . LEU B 1 328 ? 0.364 -0.91 -7.391 1 96.5 328 LEU B C 1
ATOM 6057 O O . LEU B 1 328 ? -0.129 -1.522 -6.441 1 96.5 328 LEU B O 1
ATOM 6061 N N . ARG B 1 329 ? 0.728 -1.475 -8.461 1 94.12 329 ARG B N 1
ATOM 6062 C CA . ARG B 1 329 ? 0.549 -2.908 -8.664 1 94.12 329 ARG B CA 1
ATOM 6063 C C . ARG B 1 329 ? 1.354 -3.709 -7.645 1 94.12 329 ARG B C 1
ATOM 6065 O O . ARG B 1 329 ? 0.85 -4.676 -7.066 1 94.12 329 ARG B O 1
ATOM 6072 N N . GLY B 1 330 ? 2.529 -3.268 -7.43 1 94.31 330 GLY B N 1
ATOM 6073 C CA . GLY B 1 330 ? 3.398 -3.949 -6.484 1 94.31 330 GLY B CA 1
ATOM 6074 C C . GLY B 1 330 ? 2.949 -3.795 -5.043 1 94.31 330 GLY B C 1
ATOM 6075 O O . GLY B 1 330 ? 3.367 -4.559 -4.172 1 94.31 330 GLY B O 1
ATOM 6076 N N . SER B 1 331 ? 2.109 -2.801 -4.809 1 96.5 331 SER B N 1
ATOM 6077 C CA . SER B 1 331 ? 1.67 -2.545 -3.439 1 96.5 331 SER B CA 1
ATOM 6078 C C . SER B 1 331 ? 0.374 -3.285 -3.127 1 96.5 331 SER B C 1
ATOM 6080 O O . SER B 1 331 ? 0.25 -3.912 -2.072 1 96.5 331 SER B O 1
ATOM 6082 N N . CYS B 1 332 ? -0.563 -3.211 -4.082 1 94.19 332 CYS B N 1
ATOM 6083 C CA . CYS B 1 332 ? -1.85 -3.814 -3.758 1 94.19 332 CYS B CA 1
ATOM 6084 C C . CYS B 1 332 ? -2.609 -4.199 -5.02 1 94.19 332 CYS B C 1
ATOM 6086 O O . CYS B 1 332 ? -3.82 -4.43 -4.977 1 94.19 332 CYS B O 1
ATOM 6088 N N . TRP B 1 333 ? -1.996 -4.246 -6.141 1 90.5 333 TRP B N 1
ATOM 6089 C CA . TRP B 1 333 ? -2.553 -4.582 -7.449 1 90.5 333 TRP B CA 1
ATOM 6090 C C . TRP B 1 333 ? -3.373 -3.424 -8.008 1 90.5 333 TRP B C 1
ATOM 6092 O O . TRP B 1 333 ? -3.139 -2.977 -9.133 1 90.5 333 TRP B O 1
ATOM 6102 N N . MET B 1 334 ? -4.301 -2.92 -7.273 1 92.88 334 MET B N 1
ATOM 6103 C CA . MET B 1 334 ? -5.172 -1.82 -7.676 1 92.88 334 MET B CA 1
ATOM 6104 C C . MET B 1 334 ? -5.863 -1.203 -6.465 1 92.88 334 MET B C 1
ATOM 6106 O O . MET B 1 334 ? -6.012 -1.855 -5.43 1 92.88 334 MET B O 1
ATOM 6110 N N . ALA B 1 335 ? -6.207 0.044 -6.676 1 95.5 335 ALA B N 1
ATOM 6111 C CA . ALA B 1 335 ? -7.059 0.651 -5.66 1 95.5 335 ALA B CA 1
ATOM 6112 C C . ALA B 1 335 ? -8.414 -0.049 -5.586 1 95.5 335 ALA B C 1
ATOM 6114 O O . ALA B 1 335 ? -8.883 -0.603 -6.582 1 95.5 335 ALA B O 1
ATOM 6115 N N . THR B 1 336 ? -9.039 -0.037 -4.438 1 96.19 336 THR B N 1
ATOM 6116 C CA . THR B 1 336 ? -10.281 -0.765 -4.195 1 96.19 336 THR B CA 1
ATOM 6117 C C . THR B 1 336 ? -11.406 -0.214 -5.059 1 96.19 336 THR B C 1
ATOM 6119 O O . THR B 1 336 ? -11.859 0.915 -4.855 1 96.19 336 THR B O 1
ATOM 6122 N N . PRO B 1 337 ? -11.938 -0.982 -5.941 1 95.31 337 PRO B N 1
ATOM 6123 C CA . PRO B 1 337 ? -12.891 -0.492 -6.941 1 95.31 337 PRO B CA 1
ATOM 6124 C C . PRO B 1 337 ? -14.188 0.024 -6.316 1 95.31 337 PRO B C 1
ATOM 6126 O O . PRO B 1 337 ? -14.695 1.073 -6.723 1 95.31 337 PRO B O 1
ATOM 6129 N N . LEU B 1 338 ? -14.711 -0.629 -5.34 1 95.56 338 LEU B N 1
ATOM 6130 C CA . LEU B 1 338 ? -15.984 -0.239 -4.738 1 95.56 338 LEU B CA 1
ATOM 6131 C C . LEU B 1 338 ? -15.898 1.163 -4.145 1 95.56 338 LEU B C 1
ATOM 6133 O O . LEU B 1 338 ? -16.781 1.986 -4.355 1 95.56 338 LEU B O 1
ATOM 6137 N N . ALA B 1 339 ? -14.852 1.403 -3.408 1 96.06 339 ALA B N 1
ATOM 6138 C CA . ALA B 1 339 ? -14.641 2.727 -2.826 1 96.06 339 ALA B CA 1
ATOM 6139 C C . ALA B 1 339 ? -14.469 3.783 -3.914 1 96.06 339 ALA B C 1
ATOM 6141 O O . ALA B 1 339 ? -15.023 4.879 -3.82 1 96.06 339 ALA B O 1
ATOM 6142 N N . MET B 1 340 ? -13.711 3.428 -4.945 1 96.88 340 MET B N 1
ATOM 6143 C CA . MET B 1 340 ? -13.469 4.344 -6.059 1 96.88 340 MET B CA 1
ATOM 6144 C C . MET B 1 340 ? -14.766 4.668 -6.789 1 96.88 340 MET B C 1
ATOM 6146 O O . MET B 1 340 ? -14.992 5.812 -7.188 1 96.88 340 MET B O 1
ATOM 6150 N N . GLU B 1 341 ? -15.594 3.635 -6.957 1 96.62 341 GLU B N 1
ATOM 6151 C CA . GLU B 1 341 ? -16.875 3.834 -7.637 1 96.62 341 GLU B CA 1
ATOM 6152 C C . GLU B 1 341 ? -17.75 4.816 -6.875 1 96.62 341 GLU B C 1
ATOM 6154 O O . GLU B 1 341 ? -18.312 5.738 -7.465 1 96.62 341 GLU B O 1
ATOM 6159 N N . LEU B 1 342 ? -17.844 4.648 -5.602 1 96.38 342 LEU B N 1
ATOM 6160 C CA . LEU B 1 342 ? -18.672 5.508 -4.762 1 96.38 342 LEU B CA 1
ATOM 6161 C C . LEU B 1 342 ? -18.125 6.938 -4.754 1 96.38 342 LEU B C 1
ATOM 6163 O O . LEU B 1 342 ? -18.891 7.887 -4.961 1 96.38 342 LEU B O 1
ATOM 6167 N N . ALA B 1 343 ? -16.859 7.102 -4.562 1 96.94 343 ALA B N 1
ATOM 6168 C CA . ALA B 1 343 ? -16.234 8.422 -4.516 1 96.94 343 ALA B CA 1
ATOM 6169 C C . ALA B 1 343 ? -16.375 9.141 -5.859 1 96.94 343 ALA B C 1
ATOM 6171 O O . ALA B 1 343 ? -16.641 10.344 -5.902 1 96.94 343 ALA B O 1
ATOM 6172 N N . 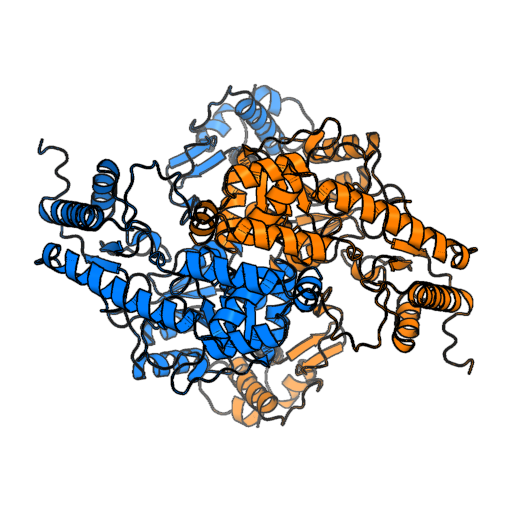SER B 1 344 ? -16.141 8.367 -6.941 1 96.56 344 SER B N 1
ATOM 6173 C CA . SER B 1 344 ? -16.281 8.953 -8.273 1 96.56 344 SER B CA 1
ATOM 6174 C C . SER B 1 344 ? -17.703 9.461 -8.508 1 96.56 344 SER B C 1
ATOM 6176 O O . SER B 1 344 ? -17.906 10.539 -9.062 1 96.56 344 SER B O 1
ATOM 6178 N N . GLY B 1 345 ? -18.656 8.68 -8.109 1 96.5 345 GLY B N 1
ATOM 6179 C CA . GLY B 1 345 ? -20.031 9.117 -8.203 1 96.5 345 GLY B CA 1
ATOM 6180 C C . GLY B 1 345 ? -20.312 10.391 -7.418 1 96.5 345 GLY B C 1
ATOM 6181 O O . GLY B 1 345 ? -21 11.289 -7.906 1 96.5 345 GLY B O 1
ATOM 6182 N N . TRP B 1 346 ? -19.75 10.469 -6.203 1 97.44 346 TRP B N 1
ATOM 6183 C CA . TRP B 1 346 ? -19.953 11.633 -5.348 1 97.44 346 TRP B CA 1
ATOM 6184 C C . TRP B 1 346 ? -19.312 12.875 -5.957 1 97.44 346 TRP B C 1
ATOM 6186 O O . TRP B 1 346 ? -19.828 13.984 -5.809 1 97.44 346 TRP B O 1
ATOM 6196 N N . ILE B 1 347 ? -18.172 12.68 -6.609 1 97.94 347 ILE B N 1
ATOM 6197 C CA . ILE B 1 347 ? -17.484 13.797 -7.246 1 97.94 347 ILE B CA 1
ATOM 6198 C C . ILE B 1 347 ? -18.297 14.281 -8.453 1 97.94 347 ILE B C 1
ATOM 6200 O O . ILE B 1 347 ? -18.516 15.477 -8.617 1 97.94 347 ILE B O 1
ATOM 6204 N N . GLU B 1 348 ? -18.766 13.352 -9.203 1 96.56 348 GLU B N 1
ATOM 6205 C CA . GLU B 1 348 ? -19.484 13.672 -10.438 1 96.56 348 GLU B CA 1
ATOM 6206 C C . GLU B 1 348 ? -20.844 14.305 -10.133 1 96.56 348 GLU B C 1
ATOM 6208 O O . GLU B 1 348 ? -21.297 15.195 -10.859 1 96.56 348 GLU B O 1
ATOM 6213 N N . SER B 1 349 ? -21.469 13.867 -9.023 1 95.56 349 SER B N 1
ATOM 6214 C CA . SER B 1 349 ? -22.797 14.359 -8.68 1 95.56 349 SER B CA 1
ATOM 6215 C C . SER B 1 349 ? -22.719 15.602 -7.801 1 95.56 349 SER B C 1
ATOM 6217 O O . SER B 1 349 ? -23.75 16.109 -7.348 1 95.56 349 SER B O 1
ATOM 6219 N N . SER B 1 350 ? -21.578 16.047 -7.348 1 94.94 350 SER B N 1
ATOM 6220 C CA . SER B 1 350 ? -21.312 17.234 -6.543 1 94.94 350 SER B CA 1
ATOM 6221 C C . SER B 1 350 ? -21.641 16.984 -5.07 1 94.94 350 SER B C 1
ATOM 6223 O O . SER B 1 350 ? -21.703 17.938 -4.281 1 94.94 350 SER B O 1
ATOM 6225 N N . VAL B 1 351 ? -21.906 15.75 -4.797 1 95.69 351 VAL B N 1
ATOM 6226 C CA . VAL B 1 351 ? -22.062 15.375 -3.395 1 95.69 351 VAL B CA 1
ATOM 6227 C C . VAL B 1 351 ? -20.766 15.664 -2.633 1 95.69 351 VAL B C 1
ATOM 6229 O O . VAL B 1 351 ? -20.812 16.188 -1.519 1 95.69 351 VAL B O 1
ATOM 6232 N N . ALA B 1 352 ? -19.656 15.312 -3.26 1 96.81 352 ALA B N 1
ATOM 6233 C CA . ALA B 1 352 ? -18.359 15.547 -2.627 1 96.81 352 ALA B CA 1
ATOM 6234 C C . ALA B 1 352 ? -18.156 17.031 -2.34 1 96.81 352 ALA B C 1
ATOM 6236 O O . ALA B 1 352 ? -17.641 17.406 -1.28 1 96.81 352 ALA B O 1
ATOM 6237 N N . GLU B 1 353 ? -18.547 17.828 -3.242 1 96.19 353 GLU B N 1
ATOM 6238 C CA . GLU B 1 353 ? -18.438 19.281 -3.061 1 96.19 353 GLU B CA 1
ATOM 6239 C C . GLU B 1 353 ? -19.312 19.766 -1.911 1 96.19 353 GLU B C 1
ATOM 6241 O O . GLU B 1 353 ? -18.922 20.641 -1.148 1 96.19 353 GLU B O 1
ATOM 6246 N N . LYS B 1 354 ? -20.484 19.25 -1.848 1 96.19 354 LYS B N 1
ATOM 6247 C CA . LYS B 1 354 ? -21.391 19.609 -0.761 1 96.19 354 LYS B CA 1
ATOM 6248 C C . LYS B 1 354 ? -20.797 19.219 0.594 1 96.19 354 LYS B C 1
ATOM 6250 O O . LYS B 1 354 ? -20.859 20 1.544 1 96.19 354 LYS B O 1
ATOM 6255 N N . LEU B 1 355 ? -20.281 18.047 0.656 1 96.31 355 LEU B N 1
ATOM 6256 C CA . LEU B 1 355 ? -19.672 17.594 1.896 1 96.31 355 LEU B CA 1
ATOM 6257 C C . LEU B 1 355 ? -18.453 18.438 2.254 1 96.31 355 LEU B C 1
ATOM 6259 O O . LEU B 1 355 ? -18.234 18.75 3.426 1 96.31 355 LEU B O 1
ATOM 6263 N N . LEU B 1 356 ? -17.672 18.797 1.271 1 96.94 356 LEU B N 1
ATOM 6264 C CA . LEU B 1 356 ? -16.531 19.688 1.464 1 96.94 356 LEU B CA 1
ATOM 6265 C C . LEU B 1 356 ? -16.953 21.016 2.057 1 96.94 356 LEU B C 1
ATOM 6267 O O . LEU B 1 356 ? -16.359 21.5 3.023 1 96.94 356 LEU B O 1
ATOM 6271 N N . ARG B 1 357 ? -17.969 21.609 1.523 1 96.75 357 ARG B N 1
ATOM 6272 C CA . ARG B 1 357 ? -18.469 22.891 2.018 1 96.75 357 ARG B CA 1
ATOM 6273 C C . ARG B 1 357 ? -18.953 22.766 3.457 1 96.75 357 ARG B C 1
ATOM 6275 O O . ARG B 1 357 ? -18.734 23.656 4.277 1 96.75 357 ARG B O 1
ATOM 6282 N N . GLN B 1 358 ? -19.625 21.672 3.719 1 95.75 358 GLN B N 1
ATOM 6283 C CA . GLN B 1 358 ? -20.078 21.422 5.082 1 95.75 358 GLN B CA 1
ATOM 6284 C C . GLN B 1 358 ? -18.891 21.344 6.047 1 95.75 358 GLN B C 1
ATOM 6286 O O . GLN B 1 358 ? -18.984 21.828 7.176 1 95.75 358 GLN B O 1
ATOM 6291 N N . GLN B 1 359 ? -17.844 20.688 5.629 1 95.88 359 GLN B N 1
ATOM 6292 C CA . GLN B 1 359 ? -16.641 20.594 6.453 1 95.88 359 GLN B CA 1
ATOM 6293 C C . GLN B 1 359 ? -16.062 21.969 6.754 1 95.88 359 GLN B C 1
ATOM 6295 O O . GLN B 1 359 ? -15.719 22.266 7.898 1 95.88 359 GLN B O 1
ATOM 6300 N N . ILE B 1 360 ? -15.977 22.797 5.723 1 97.19 360 ILE B N 1
ATOM 6301 C CA . ILE B 1 360 ? -15.398 24.141 5.855 1 97.19 360 ILE B CA 1
ATOM 6302 C C . ILE B 1 360 ? -16.219 24.953 6.848 1 97.19 360 ILE B C 1
ATOM 6304 O O . ILE B 1 360 ? -15.664 25.594 7.742 1 97.19 360 ILE B O 1
ATOM 6308 N N . ILE B 1 361 ? -17.484 24.875 6.727 1 96.94 361 ILE B N 1
ATOM 6309 C CA . ILE B 1 361 ? -18.375 25.641 7.586 1 96.94 361 ILE B CA 1
ATOM 6310 C C . ILE B 1 361 ? -18.25 25.141 9.031 1 96.94 361 ILE B C 1
ATOM 6312 O O . ILE B 1 361 ? -18.156 25.953 9.961 1 96.94 361 ILE B O 1
ATOM 6316 N N . GLU B 1 362 ? -18.266 23.844 9.211 1 96.62 362 GLU B N 1
ATOM 6317 C CA . GLU B 1 362 ? -18.219 23.266 10.547 1 96.62 362 GLU B CA 1
ATOM 6318 C C . GLU B 1 362 ? -16.891 23.531 11.227 1 96.62 362 GLU B C 1
ATOM 6320 O O . GLU B 1 362 ? -16.828 23.797 12.43 1 96.62 362 GLU B O 1
ATOM 6325 N N . ILE B 1 363 ? -15.797 23.484 10.492 1 97.06 363 ILE B N 1
ATOM 6326 C CA . ILE B 1 363 ? -14.484 23.812 11.023 1 97.06 363 ILE B CA 1
ATOM 6327 C C . ILE B 1 363 ? -14.484 25.266 11.523 1 97.06 363 ILE B C 1
ATOM 6329 O O . ILE B 1 363 ? -14.039 25.531 12.641 1 97.06 363 ILE B O 1
ATOM 6333 N N . GLY B 1 364 ? -15.008 26.141 10.719 1 97.25 364 GLY B N 1
ATOM 6334 C CA . GLY B 1 364 ? -15.102 27.531 11.117 1 97.25 364 GLY B CA 1
ATOM 6335 C C . GLY B 1 364 ? -15.922 27.734 12.383 1 97.25 364 GLY B C 1
ATOM 6336 O O . GLY B 1 364 ? -15.516 28.484 13.273 1 97.25 364 GLY B O 1
ATOM 6337 N N . ARG B 1 365 ? -17.016 27.078 12.453 1 97.12 365 ARG B N 1
ATOM 6338 C CA . ARG B 1 365 ? -17.891 27.188 13.609 1 97.12 365 ARG B CA 1
ATOM 6339 C C . ARG B 1 365 ? -17.188 26.703 14.883 1 97.12 365 ARG B C 1
ATOM 6341 O O . ARG B 1 365 ? -17.25 27.391 15.914 1 97.12 365 ARG B O 1
ATOM 6348 N N . ARG B 1 366 ? -16.609 25.562 14.812 1 97.5 366 ARG B N 1
ATOM 6349 C CA . ARG B 1 366 ? -15.953 24.984 15.977 1 97.5 366 ARG B CA 1
ATOM 6350 C C . ARG B 1 366 ? -14.758 25.828 16.406 1 97.5 366 ARG B C 1
ATOM 6352 O O . ARG B 1 366 ? -14.492 25.984 17.594 1 97.5 366 ARG B O 1
ATOM 6359 N N . LYS B 1 367 ? -14.039 26.391 15.484 1 97.81 367 LYS B N 1
ATOM 6360 C CA . LYS B 1 367 ? -12.922 27.281 15.812 1 97.81 367 LYS B CA 1
ATOM 6361 C C . LYS B 1 367 ? -13.414 28.547 16.531 1 97.81 367 LYS B C 1
ATOM 6363 O O . LYS B 1 367 ? -12.797 29 17.484 1 97.81 367 LYS B O 1
ATOM 6368 N N . GLN B 1 368 ? -14.492 29.078 16.047 1 97.31 368 GLN B N 1
ATOM 6369 C CA . GLN B 1 368 ? -15.07 30.25 16.688 1 97.31 368 GLN B CA 1
ATOM 6370 C C . GLN B 1 368 ? -15.477 29.953 18.125 1 97.31 368 GLN B C 1
ATOM 6372 O O . GLN B 1 368 ? -15.367 30.812 19 1 97.31 368 GLN B O 1
ATOM 6377 N N . LEU B 1 369 ? -15.93 28.781 18.328 1 96.75 369 LEU B N 1
ATOM 6378 C CA . LEU B 1 369 ? -16.375 28.359 19.641 1 96.75 369 LEU B CA 1
ATOM 6379 C C . LEU B 1 369 ? -15.227 28.375 20.641 1 96.75 369 LEU B C 1
ATOM 6381 O O . LEU B 1 369 ? -15.438 28.641 21.828 1 96.75 369 LEU B O 1
ATOM 6385 N N . VAL B 1 370 ? -14.008 28.078 20.188 1 97.75 370 VAL B N 1
ATOM 6386 C CA . VAL B 1 370 ? -12.961 27.812 21.172 1 97.75 370 VAL B CA 1
ATOM 6387 C C . VAL B 1 370 ? -11.898 28.906 21.109 1 97.75 370 VAL B C 1
ATOM 6389 O O . VAL B 1 370 ? -11.07 29.016 22 1 97.75 370 VAL B O 1
ATOM 6392 N N . GLU B 1 371 ? -11.891 29.703 20.109 1 97.44 371 GLU B N 1
ATOM 6393 C CA . GLU B 1 371 ? -10.836 30.688 19.875 1 97.44 371 GLU B CA 1
ATOM 6394 C C . GLU B 1 371 ? -10.68 31.625 21.078 1 97.44 371 GLU B C 1
ATOM 6396 O O . GLU B 1 371 ? -9.562 32 21.438 1 97.44 371 GLU B O 1
ATOM 6401 N N . GLY B 1 372 ? -11.781 32 21.688 1 97.44 372 GLY B N 1
ATOM 6402 C CA . GLY B 1 372 ? -11.75 32.875 22.844 1 97.44 372 GLY B CA 1
ATOM 6403 C C . GLY B 1 372 ? -10.992 32.312 24.016 1 97.44 372 GLY B C 1
ATOM 6404 O O . GLY B 1 372 ? -10.414 33.031 24.812 1 97.44 372 GLY B O 1
ATOM 6405 N N . LEU B 1 373 ? -10.977 31.031 24.141 1 97.5 373 LEU B N 1
ATOM 6406 C CA . LEU B 1 373 ? -10.289 30.344 25.234 1 97.5 373 LEU B CA 1
ATOM 6407 C C . LEU B 1 373 ? -8.781 30.453 25.078 1 97.5 373 LEU B C 1
ATOM 6409 O O . LEU B 1 373 ? -8.031 30.203 26.031 1 97.5 373 LEU B O 1
ATOM 6413 N N . LEU B 1 374 ? -8.305 30.828 23.906 1 97.31 374 LEU B N 1
ATOM 6414 C CA . LEU B 1 374 ? -6.871 30.891 23.625 1 97.31 374 LEU B CA 1
ATOM 6415 C C . LEU B 1 374 ? -6.371 32.344 23.672 1 97.31 374 LEU B C 1
ATOM 6417 O O . LEU B 1 374 ? -5.223 32.625 23.328 1 97.31 374 LEU B O 1
ATOM 6421 N N . GLU B 1 375 ? -7.242 33.156 24.109 1 95.62 375 GLU B N 1
ATOM 6422 C CA . GLU B 1 375 ? -6.852 34.562 24.234 1 95.62 375 GLU B CA 1
ATOM 6423 C C . GLU B 1 375 ? -5.625 34.719 25.125 1 95.62 375 GLU B C 1
ATOM 6425 O O . GLU B 1 375 ? -5.547 34.094 26.188 1 95.62 375 GLU B O 1
ATOM 6430 N N . GLY B 1 376 ? -4.695 35.5 24.672 1 94.38 376 GLY B N 1
ATOM 6431 C CA . GLY B 1 376 ? -3.484 35.75 25.453 1 94.38 376 GLY B CA 1
ATOM 6432 C C . GLY B 1 376 ? -2.367 34.781 25.109 1 94.38 376 GLY B C 1
ATOM 6433 O O . GLY B 1 376 ? -1.214 35 25.484 1 94.38 376 GLY B O 1
ATOM 6434 N N . LEU B 1 377 ? -2.695 33.719 24.453 1 96.06 377 LEU B N 1
ATOM 6435 C CA . LEU B 1 377 ? -1.688 32.75 24.016 1 96.06 377 LEU B CA 1
ATOM 6436 C C . LEU B 1 377 ? -1.231 33.062 22.594 1 96.06 377 LEU B C 1
ATOM 6438 O O . LEU B 1 377 ? -1.981 33.625 21.812 1 96.06 377 LEU B O 1
ATOM 6442 N N . SER B 1 378 ? -0.005 32.75 22.344 1 96.88 378 SER B N 1
ATOM 6443 C CA . SER B 1 378 ? 0.518 32.875 20.984 1 96.88 378 SER B CA 1
ATOM 6444 C C . SER B 1 378 ? 0.221 31.641 20.156 1 96.88 378 SER B C 1
ATOM 6446 O O . SER B 1 378 ? 0.616 30.531 20.531 1 96.88 378 SER B O 1
ATOM 6448 N N . TYR B 1 379 ? -0.495 31.766 19.094 1 97.5 379 TYR B N 1
ATOM 6449 C CA . TYR B 1 379 ? -0.791 30.641 18.234 1 97.5 379 TYR B CA 1
ATOM 6450 C C . TYR B 1 379 ? -0.939 31.078 16.781 1 97.5 379 TYR B C 1
ATOM 6452 O O . TYR B 1 379 ? -1.065 32.281 16.5 1 97.5 379 TYR B O 1
ATOM 6460 N N . ARG B 1 380 ? -0.809 30.141 15.898 1 97.5 380 ARG B N 1
ATOM 6461 C CA . ARG B 1 380 ? -1.081 30.312 14.477 1 97.5 380 ARG B CA 1
ATOM 6462 C C . ARG B 1 380 ? -2.221 29.391 14.031 1 97.5 380 ARG B C 1
ATOM 6464 O O . ARG B 1 380 ? -2.354 28.266 14.523 1 97.5 380 ARG B O 1
ATOM 6471 N N . THR B 1 381 ? -2.992 29.938 13.141 1 97.44 381 THR B N 1
ATOM 6472 C CA . THR B 1 381 ? -4.023 29.141 12.484 1 97.44 381 THR B CA 1
ATOM 6473 C C . THR B 1 381 ? -4.441 29.781 11.164 1 97.44 381 THR B C 1
ATOM 6475 O O . THR B 1 381 ? -3.834 30.75 10.719 1 97.44 381 THR B O 1
ATOM 6478 N N . HIS B 1 382 ? -5.203 29.094 10.422 1 96.44 382 HIS B N 1
ATOM 6479 C CA . HIS B 1 382 ? -5.918 29.547 9.234 1 96.44 382 HIS B CA 1
ATOM 6480 C C . HIS B 1 382 ? -7.422 29.328 9.383 1 96.44 382 HIS B C 1
ATOM 6482 O O . HIS B 1 382 ? -7.859 28.344 9.992 1 96.44 382 HIS B O 1
ATOM 6488 N N . PRO B 1 383 ? -8.195 30.234 8.906 1 95 383 PRO B N 1
ATOM 6489 C CA . PRO B 1 383 ? -9.641 30.109 9.094 1 95 383 PRO B CA 1
ATOM 6490 C C . PRO B 1 383 ? -10.188 28.75 8.664 1 95 383 PRO B C 1
ATOM 6492 O O . PRO B 1 383 ? -11.133 28.25 9.266 1 95 383 PRO B O 1
ATOM 6495 N N . GLN B 1 384 ? -9.602 28.156 7.727 1 95.69 384 GLN B N 1
ATOM 6496 C CA . GLN B 1 384 ? -10.109 26.906 7.203 1 95.69 384 GLN B CA 1
ATOM 6497 C C . GLN B 1 384 ? -9.273 25.719 7.691 1 95.69 384 GLN B C 1
ATOM 6499 O O . GLN B 1 384 ? -9.531 24.578 7.316 1 95.69 384 GLN B O 1
ATOM 6504 N N . CYS B 1 385 ? -8.273 25.969 8.438 1 96.69 385 CYS B N 1
ATOM 6505 C CA . CYS B 1 385 ? -7.461 24.906 9.008 1 96.69 385 CYS B CA 1
ATOM 6506 C C . CYS B 1 385 ? -8.148 24.281 10.219 1 96.69 385 CYS B C 1
ATOM 6508 O O . CYS B 1 385 ? -8.656 25 11.086 1 96.69 385 CYS B O 1
ATOM 6510 N N . PRO B 1 386 ? -8.125 23 10.375 1 96.81 386 PRO B N 1
ATOM 6511 C CA . PRO B 1 386 ? -8.883 22.359 11.453 1 96.81 386 PRO B CA 1
ATOM 6512 C C . PRO B 1 386 ? -8.148 22.406 12.789 1 96.81 386 PRO B C 1
ATOM 6514 O O . PRO B 1 386 ? -8.625 21.844 13.781 1 96.81 386 PRO B O 1
ATOM 6517 N N . HIS B 1 387 ? -6.965 23.062 12.875 1 98.12 387 HIS B N 1
ATOM 6518 C CA . HIS B 1 387 ? -6.242 23.016 14.148 1 98.12 387 HIS B CA 1
ATOM 6519 C C . HIS B 1 387 ? -5.574 24.359 14.438 1 98.12 387 HIS B C 1
ATOM 6521 O O . HIS B 1 387 ? -5.523 25.234 13.57 1 98.12 387 HIS B O 1
ATOM 6527 N N . PHE B 1 388 ? -5.207 24.531 15.688 1 98.44 388 PHE B N 1
ATOM 6528 C CA . PHE B 1 388 ? -4.359 25.609 16.172 1 98.44 388 PHE B CA 1
ATOM 6529 C C . PHE B 1 388 ? -2.959 25.094 16.5 1 98.44 388 PHE B C 1
ATOM 6531 O O . PHE B 1 388 ? -2.801 24.016 17.047 1 98.44 388 PHE B O 1
ATOM 6538 N N . TRP B 1 389 ? -2.012 25.812 16 1 98.5 389 TRP B N 1
ATOM 6539 C CA . TRP B 1 389 ? -0.611 25.594 16.359 1 98.5 389 TRP B CA 1
ATOM 6540 C C . TRP B 1 389 ? -0.168 26.562 17.438 1 98.5 389 TRP B C 1
ATOM 6542 O O . TRP B 1 389 ? 0.069 27.75 17.172 1 98.5 389 TRP B O 1
ATOM 6552 N N . ILE B 1 390 ? 0.008 26.047 18.703 1 98.38 390 ILE B N 1
ATOM 6553 C CA . ILE B 1 390 ? 0.04 26.922 19.875 1 98.38 390 ILE B CA 1
ATOM 6554 C C . ILE B 1 390 ? 1.412 26.844 20.531 1 98.38 390 ILE B C 1
ATOM 6556 O O . ILE B 1 390 ? 1.918 25.75 20.797 1 98.38 390 ILE B O 1
ATOM 6560 N N . GLU B 1 391 ? 1.973 27.969 20.812 1 97.56 391 GLU B N 1
ATOM 6561 C CA . GLU B 1 391 ? 3.248 28.047 21.516 1 97.56 391 GLU B CA 1
ATOM 6562 C C . GLU B 1 391 ? 3.078 27.734 23 1 97.56 391 GLU B C 1
ATOM 6564 O O . GLU B 1 391 ? 2.148 28.234 23.641 1 97.56 391 GLU B O 1
ATOM 6569 N N . VAL B 1 392 ? 3.918 26.906 23.453 1 96.62 392 VAL B N 1
ATOM 6570 C CA . VAL B 1 392 ? 3.934 26.625 24.891 1 96.62 392 VAL B CA 1
ATOM 6571 C C . VAL B 1 392 ? 4.754 27.688 25.625 1 96.62 392 VAL B C 1
ATOM 6573 O O . VAL B 1 392 ? 5.949 27.828 25.359 1 96.62 392 VAL B O 1
ATOM 6576 N N . PRO B 1 393 ? 4.176 28.328 26.516 1 93.25 393 PRO B N 1
ATOM 6577 C CA . PRO B 1 393 ? 4.918 29.375 27.219 1 93.25 393 PRO B CA 1
ATOM 6578 C C . PRO B 1 393 ? 6.023 28.828 28.109 1 93.25 393 PRO B C 1
ATOM 6580 O O . PRO B 1 393 ? 5.859 27.766 28.719 1 93.25 393 PRO B O 1
ATOM 6583 N N . GLU B 1 394 ? 7.066 29.516 28.188 1 87.62 394 GLU B N 1
ATOM 6584 C CA . GLU B 1 394 ? 8.117 29.156 29.125 1 87.62 394 GLU B CA 1
ATOM 6585 C C . GLU B 1 394 ? 7.613 29.203 30.562 1 87.62 394 GLU B C 1
ATOM 6587 O O . GLU B 1 394 ? 6.738 30 30.891 1 87.62 394 GLU B O 1
ATOM 6592 N N . PRO B 1 395 ? 8.086 28.438 31.281 1 86.62 395 PRO B N 1
ATOM 6593 C CA . PRO B 1 395 ? 9.172 27.469 31.141 1 86.62 395 PRO B CA 1
ATOM 6594 C C . PRO B 1 395 ? 8.664 26.062 30.812 1 86.62 395 PRO B C 1
ATOM 6596 O O . PRO B 1 395 ? 9.422 25.094 30.891 1 86.62 395 PRO B O 1
ATOM 6599 N N . TRP B 1 396 ? 7.434 26 30.484 1 86.69 396 TRP B N 1
ATOM 6600 C CA . TRP B 1 396 ? 6.859 24.672 30.281 1 86.69 396 TRP B CA 1
ATOM 6601 C C . TRP B 1 396 ? 7.387 24.031 29 1 86.69 396 TRP B C 1
ATOM 6603 O O . TRP B 1 396 ? 7.832 24.734 28.094 1 86.69 396 TRP B O 1
ATOM 6613 N N . ARG B 1 397 ? 7.324 22.688 29.078 1 90.94 397 ARG B N 1
ATOM 6614 C CA . ARG B 1 397 ? 7.641 21.906 27.875 1 90.94 397 ARG B CA 1
ATOM 6615 C C . ARG B 1 397 ? 6.379 21.328 27.25 1 90.94 397 ARG B C 1
ATOM 6617 O O . ARG B 1 397 ? 5.426 21 27.953 1 90.94 397 ARG B O 1
ATOM 6624 N N . ALA B 1 398 ? 6.395 21.25 25.906 1 94.56 398 ALA B N 1
ATOM 6625 C CA . ALA B 1 398 ? 5.25 20.688 25.188 1 94.56 398 ALA B CA 1
ATOM 6626 C C . ALA B 1 398 ? 4.906 19.297 25.688 1 94.56 398 ALA B C 1
ATOM 6628 O O . ALA B 1 398 ? 3.729 18.938 25.797 1 94.56 398 ALA B O 1
ATOM 6629 N N . SER B 1 399 ? 5.934 18.547 26.031 1 90.88 399 SER B N 1
ATOM 6630 C CA . SER B 1 399 ? 5.723 17.188 26.516 1 90.88 399 SER B CA 1
ATOM 6631 C C . SER B 1 399 ? 4.992 17.188 27.859 1 90.88 399 SER B C 1
ATOM 6633 O O . SER B 1 399 ? 4.199 16.281 28.141 1 90.88 399 SER B O 1
ATOM 6635 N N . ASP B 1 400 ? 5.262 18.141 28.641 1 88.81 400 ASP B N 1
ATOM 6636 C CA . ASP B 1 400 ? 4.586 18.266 29.938 1 88.81 400 ASP B CA 1
ATOM 6637 C C . ASP B 1 400 ? 3.1 18.562 29.75 1 88.81 400 ASP B C 1
ATOM 6639 O O . ASP B 1 400 ? 2.252 18 30.438 1 88.81 400 ASP B O 1
ATOM 6643 N N . VAL B 1 401 ? 2.879 19.469 28.875 1 94.06 401 VAL B N 1
ATOM 6644 C CA . VAL B 1 401 ? 1.5 19.844 28.578 1 94.06 401 VAL B CA 1
ATOM 6645 C C . VAL B 1 401 ? 0.735 18.625 28.062 1 94.06 401 VAL B C 1
ATOM 6647 O O . VAL B 1 401 ? -0.389 18.359 28.484 1 94.06 401 VAL B O 1
ATOM 6650 N N . GLU B 1 402 ? 1.317 17.906 27.141 1 94.5 402 GLU B N 1
ATOM 6651 C CA . GLU B 1 402 ? 0.702 16.719 26.578 1 94.5 402 GLU B CA 1
ATOM 6652 C C . GLU B 1 402 ? 0.393 15.688 27.656 1 94.5 402 GLU B C 1
ATOM 6654 O O . GLU B 1 402 ? -0.696 15.109 27.688 1 94.5 402 GLU B O 1
ATOM 6659 N N . ALA B 1 403 ? 1.335 15.445 28.531 1 89.94 403 ALA B N 1
ATOM 6660 C CA . ALA B 1 403 ? 1.185 14.461 29.594 1 89.94 403 ALA B CA 1
ATOM 6661 C C . ALA B 1 403 ? 0.062 14.852 30.547 1 89.94 403 ALA B C 1
ATOM 6663 O O . ALA B 1 403 ? -0.737 14.008 30.953 1 89.94 403 ALA B O 1
ATOM 6664 N N . GLU B 1 404 ? 0.044 16.062 30.938 1 91.75 404 GLU B N 1
ATOM 6665 C CA . GLU B 1 404 ? -0.99 16.562 31.844 1 91.75 404 GLU B CA 1
ATOM 6666 C C . GLU B 1 404 ? -2.381 16.391 31.234 1 91.75 404 GLU B C 1
ATOM 6668 O O . GLU B 1 404 ? -3.309 15.945 31.906 1 91.75 404 GLU B O 1
ATOM 6673 N N . LEU B 1 405 ? -2.51 16.828 29.984 1 94.69 405 LEU B N 1
ATOM 6674 C CA . LEU B 1 405 ? -3.791 16.703 29.297 1 94.69 405 LEU B CA 1
ATOM 6675 C C . LEU B 1 405 ? -4.211 15.25 29.172 1 94.69 405 LEU B C 1
ATOM 6677 O O . LEU B 1 405 ? -5.391 14.922 29.328 1 94.69 405 LEU B O 1
ATOM 6681 N N . LYS B 1 406 ? -3.264 14.422 28.891 1 91.81 406 LYS B N 1
ATOM 6682 C CA . LYS B 1 406 ? -3.555 13 28.781 1 91.81 406 LYS B CA 1
ATOM 6683 C C . LYS B 1 406 ? -4.129 12.445 30.078 1 91.81 406 LYS B C 1
ATOM 6685 O O . LYS B 1 406 ? -5.039 11.617 30.062 1 91.81 406 LYS B O 1
ATOM 6690 N N . LEU B 1 407 ? -3.576 12.844 31.172 1 89.56 407 LEU B N 1
ATOM 6691 C CA . LEU B 1 407 ? -4.078 12.438 32.469 1 89.56 407 LEU B CA 1
ATOM 6692 C C . LEU B 1 407 ? -5.531 12.859 32.656 1 89.56 407 LEU B C 1
ATOM 6694 O O . LEU B 1 407 ? -6.289 12.203 33.375 1 89.56 407 LEU B O 1
ATOM 6698 N N . LYS B 1 408 ? -5.875 13.953 32.031 1 91.75 408 LYS B N 1
ATOM 6699 C CA . LYS B 1 408 ? -7.238 14.469 32.094 1 91.75 408 LYS B CA 1
ATOM 6700 C C . LYS B 1 408 ? -8.094 13.914 30.969 1 91.75 408 LYS B C 1
ATOM 6702 O O . LYS B 1 408 ? -9.203 14.383 30.734 1 91.75 408 LYS B O 1
ATOM 6707 N N . ASN B 1 409 ? -7.562 13.062 30.109 1 91.75 409 ASN B N 1
ATOM 6708 C CA . ASN B 1 409 ? -8.242 12.344 29.047 1 91.75 409 ASN B CA 1
ATOM 6709 C C . ASN B 1 409 ? -8.406 13.203 27.797 1 91.75 409 ASN B C 1
ATOM 6711 O O . ASN B 1 409 ? -9.391 13.062 27.062 1 91.75 409 ASN B O 1
ATOM 6715 N N . TYR B 1 410 ? -7.52 14.164 27.672 1 94.12 410 TYR B N 1
ATOM 6716 C CA . TYR B 1 410 ? -7.453 14.961 26.453 1 94.12 410 TYR B CA 1
ATOM 6717 C C . TYR B 1 410 ? -6.141 14.719 25.719 1 94.12 410 TYR B C 1
ATOM 6719 O O . TYR B 1 410 ? -5.066 14.727 26.328 1 94.12 410 TYR B O 1
ATOM 6727 N N . LEU B 1 411 ? -6.238 14.492 24.391 1 94.12 411 LEU B N 1
ATOM 6728 C CA . LEU B 1 411 ? -5.039 14.219 23.609 1 94.12 411 LEU B CA 1
ATOM 6729 C C . LEU B 1 411 ? -4.707 15.391 22.703 1 94.12 411 LEU B C 1
ATOM 6731 O O . LEU B 1 411 ? -5.602 15.992 22.094 1 94.12 411 LEU B O 1
ATOM 6735 N N . VAL B 1 412 ? -3.461 15.766 22.641 1 95.81 412 VAL B N 1
ATOM 6736 C CA . VAL B 1 412 ? -2.934 16.75 21.719 1 95.81 412 VAL B CA 1
ATOM 6737 C C . VAL B 1 412 ? -1.634 16.234 21.094 1 95.81 412 VAL B C 1
ATOM 6739 O O . VAL B 1 412 ? -1.072 15.242 21.547 1 95.81 412 VAL B O 1
ATOM 6742 N N . ALA B 1 413 ? -1.225 16.859 20.031 1 95.81 413 ALA B N 1
ATOM 6743 C CA . ALA B 1 413 ? 0.053 16.516 19.422 1 95.81 413 ALA B CA 1
ATOM 6744 C C . ALA B 1 413 ? 1.106 17.578 19.688 1 95.81 413 ALA B C 1
ATOM 6746 O O . ALA B 1 413 ? 0.799 18.781 19.688 1 95.81 413 ALA B O 1
ATOM 6747 N N . THR B 1 414 ? 2.326 17.109 19.906 1 95.75 414 THR B N 1
ATOM 6748 C CA . THR B 1 414 ? 3.434 18.047 20.109 1 95.75 414 THR B CA 1
ATOM 6749 C C . THR B 1 414 ? 4.289 18.141 18.844 1 95.75 414 THR B C 1
ATOM 6751 O O . THR B 1 414 ? 4.191 17.297 17.953 1 95.75 414 THR B O 1
ATOM 6754 N N . ALA B 1 415 ? 5.082 19.109 18.812 1 95.62 415 ALA B N 1
ATOM 6755 C CA . ALA B 1 415 ? 5.961 19.359 17.656 1 95.62 415 ALA B CA 1
ATOM 6756 C C . ALA B 1 415 ? 6.863 18.156 17.406 1 95.62 415 ALA B C 1
ATOM 6758 O O . ALA B 1 415 ? 7.242 17.891 16.266 1 95.62 415 ALA B O 1
ATOM 6759 N N . GLU B 1 416 ? 7.164 17.406 18.344 1 90.5 416 GLU B N 1
ATOM 6760 C CA . GLU B 1 416 ? 8.07 16.266 18.25 1 90.5 416 GLU B CA 1
ATOM 6761 C C . GLU B 1 416 ? 7.555 15.227 17.25 1 90.5 416 GLU B C 1
ATOM 6763 O O . GLU B 1 416 ? 8.344 14.594 16.547 1 90.5 416 GLU B O 1
ATOM 6768 N N . ALA B 1 417 ? 6.305 15.117 17.172 1 92.19 417 ALA B N 1
ATOM 6769 C CA . ALA B 1 417 ? 5.688 14.125 16.297 1 92.19 417 ALA B CA 1
ATOM 6770 C C . ALA B 1 417 ? 5.918 14.469 14.82 1 92.19 417 ALA B C 1
ATOM 6772 O O . ALA B 1 417 ? 5.824 13.602 13.953 1 92.19 417 ALA B O 1
ATOM 6773 N N . PHE B 1 418 ? 6.266 15.719 14.555 1 96.25 418 PHE B N 1
ATOM 6774 C CA . PHE B 1 418 ? 6.352 16.219 13.188 1 96.25 418 PHE B CA 1
ATOM 6775 C C . PHE B 1 418 ? 7.801 16.5 12.805 1 96.25 418 PHE B C 1
ATOM 6777 O O . PHE B 1 418 ? 8.086 16.859 11.656 1 96.25 418 PHE B O 1
ATOM 6784 N N . ALA B 1 419 ? 8.688 16.344 13.688 1 94.31 419 ALA B N 1
ATOM 6785 C CA . ALA B 1 419 ? 10.055 16.828 13.516 1 94.31 419 ALA B CA 1
ATOM 6786 C C . ALA B 1 419 ? 10.883 15.852 12.688 1 94.31 419 ALA B C 1
ATOM 6788 O O . ALA B 1 419 ? 10.773 14.633 12.859 1 94.31 419 ALA B O 1
ATOM 6789 N N . VAL B 1 420 ? 11.594 16.484 11.797 1 92.69 420 VAL B N 1
ATOM 6790 C CA . VAL B 1 420 ? 12.562 15.734 11 1 92.69 420 VAL B CA 1
ATOM 6791 C C . VAL B 1 420 ? 13.969 15.945 11.57 1 92.69 420 VAL B C 1
ATOM 6793 O O . VAL B 1 420 ? 14.383 17.078 11.812 1 92.69 420 VAL B O 1
ATOM 6796 N N . GLY B 1 421 ? 14.688 14.875 11.75 1 78.94 421 GLY B N 1
ATOM 6797 C CA . GLY B 1 421 ? 16.078 14.977 12.172 1 78.94 421 GLY B CA 1
ATOM 6798 C C . GLY B 1 421 ? 16.234 15.203 13.664 1 78.94 421 GLY B C 1
ATOM 6799 O O . GLY B 1 421 ? 15.336 14.875 14.445 1 78.94 421 GLY B O 1
ATOM 6800 N N . ARG B 1 422 ? 17.406 15.688 14.07 1 74.38 422 ARG B N 1
ATOM 6801 C CA . ARG B 1 422 ? 17.797 15.734 15.477 1 74.38 422 ARG B CA 1
ATOM 6802 C C . ARG B 1 422 ? 17.828 17.172 15.992 1 74.38 422 ARG B C 1
ATOM 6804 O O . ARG B 1 422 ? 18.188 17.406 17.141 1 74.38 422 ARG B O 1
ATOM 6811 N N . ALA B 1 423 ? 17.344 18.016 15.117 1 71.12 423 ALA B N 1
ATOM 6812 C CA . ALA B 1 423 ? 17.391 19.406 15.531 1 71.12 423 ALA B CA 1
ATOM 6813 C C . ALA B 1 423 ? 16.391 19.688 16.656 1 71.12 423 ALA B C 1
ATOM 6815 O O . ALA B 1 423 ? 15.492 18.891 16.891 1 71.12 423 ALA B O 1
ATOM 6816 N N . ALA B 1 424 ? 16.641 20.812 17.312 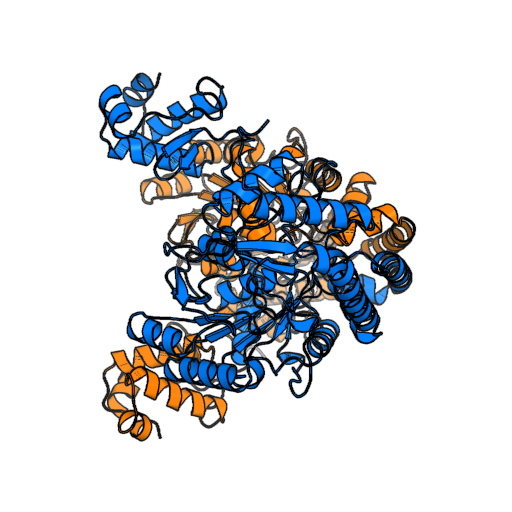1 79.88 424 ALA B N 1
ATOM 6817 C CA . ALA B 1 424 ? 15.75 21.234 18.391 1 79.88 424 ALA B CA 1
ATOM 6818 C C . ALA B 1 424 ? 14.32 21.406 17.875 1 79.88 424 ALA B C 1
ATOM 6820 O O . ALA B 1 424 ? 14.102 21.969 16.812 1 79.88 424 ALA B O 1
ATOM 6821 N N . VAL B 1 425 ? 13.484 20.922 18.625 1 88.81 425 VAL B N 1
ATOM 6822 C CA . VAL B 1 425 ? 12.062 20.984 18.281 1 88.81 425 VAL B CA 1
ATOM 6823 C C . VAL B 1 425 ? 11.398 22.141 19.016 1 88.81 425 VAL B C 1
ATOM 6825 O O . VAL B 1 425 ? 11.617 22.312 20.219 1 88.81 425 VAL B O 1
ATOM 6828 N N . PRO B 1 426 ? 10.727 23 18.312 1 92.12 426 PRO B N 1
ATOM 6829 C CA . PRO B 1 426 ? 10.039 24.094 19.016 1 92.12 426 PRO B CA 1
ATOM 6830 C C . PRO B 1 426 ? 9 23.594 20 1 92.12 426 PRO B C 1
ATOM 6832 O O . PRO B 1 426 ? 8.445 22.5 19.828 1 92.12 426 PRO B O 1
ATOM 6835 N N . GLN B 1 427 ? 8.789 24.391 21.016 1 94.75 427 GLN B N 1
ATOM 6836 C CA . GLN B 1 427 ? 7.797 24.031 22.031 1 94.75 427 GLN B CA 1
ATOM 6837 C C . GLN B 1 427 ? 6.398 24.484 21.609 1 94.75 427 GLN B C 1
ATOM 6839 O O . GLN B 1 427 ? 5.969 25.578 21.938 1 94.75 427 GLN B O 1
ATOM 6844 N N . PHE B 1 428 ? 5.734 23.656 20.906 1 97.31 428 PHE B N 1
ATOM 6845 C CA . PHE B 1 428 ? 4.398 23.922 20.391 1 97.31 428 PHE B CA 1
ATOM 6846 C C . PHE B 1 428 ? 3.506 22.703 20.547 1 97.31 428 PHE B C 1
ATOM 6848 O O . PHE B 1 428 ? 3.998 21.562 20.594 1 97.31 428 PHE B O 1
ATOM 6855 N N . VAL B 1 429 ? 2.223 22.906 20.625 1 97.44 429 VAL B N 1
ATOM 6856 C CA . VAL B 1 429 ? 1.22 21.859 20.578 1 97.44 429 VAL B CA 1
ATOM 6857 C C . VAL B 1 429 ? 0.228 22.141 19.453 1 97.44 429 VAL B C 1
ATOM 6859 O O . VAL B 1 429 ? -0.086 23.297 19.172 1 97.44 429 VAL B O 1
ATOM 6862 N N . ARG B 1 430 ? -0.144 21.109 18.766 1 98.06 430 ARG B N 1
ATOM 6863 C CA . ARG B 1 430 ? -1.231 21.188 17.797 1 98.06 430 ARG B CA 1
ATOM 6864 C C . ARG B 1 430 ? -2.537 20.688 18.391 1 98.06 430 ARG B C 1
ATOM 6866 O O . ARG B 1 430 ? -2.604 19.547 18.891 1 98.06 430 ARG B O 1
ATOM 6873 N N . ALA B 1 431 ? -3.521 21.453 18.375 1 97.94 431 ALA B N 1
ATOM 6874 C CA . ALA B 1 431 ? -4.836 21.062 18.875 1 97.94 431 ALA B CA 1
ATOM 6875 C C . ALA B 1 431 ? -5.906 21.219 17.797 1 97.94 431 ALA B C 1
ATOM 6877 O O . ALA B 1 431 ? -6.145 22.328 17.312 1 97.94 431 ALA B O 1
ATOM 6878 N N . SER B 1 432 ? -6.562 20.172 17.5 1 97.38 432 SER B N 1
ATOM 6879 C CA . SER B 1 432 ? -7.539 20.109 16.422 1 97.38 432 SER B CA 1
ATOM 6880 C C . SER B 1 432 ? -8.961 20.297 16.938 1 97.38 432 SER B C 1
ATOM 6882 O O . SER B 1 432 ? -9.281 19.844 18.047 1 97.38 432 SER B O 1
ATOM 6884 N N . VAL B 1 433 ? -9.789 20.938 16.172 1 96.88 433 VAL B N 1
ATOM 6885 C CA . VAL B 1 433 ? -11.203 21.078 16.5 1 96.88 433 VAL B CA 1
ATOM 6886 C C . VAL B 1 433 ? -12.008 20 15.758 1 96.88 433 VAL B C 1
ATOM 6888 O O . VAL B 1 433 ? -13.234 19.922 15.891 1 96.88 433 VAL B O 1
ATOM 6891 N N . SER B 1 434 ? -11.219 19.219 14.945 1 91.06 434 SER B N 1
ATOM 6892 C CA . SER B 1 434 ? -11.898 18.281 14.047 1 91.06 434 SER B CA 1
ATOM 6893 C C . SER B 1 434 ? -11.914 16.875 14.617 1 91.06 434 SER B C 1
ATOM 6895 O O . SER B 1 434 ? -10.953 16.125 14.453 1 91.06 434 SER B O 1
ATOM 6897 N N . ASN B 1 435 ? -12.711 16.547 15.555 1 80.81 435 ASN B N 1
ATOM 6898 C CA . ASN B 1 435 ? -12.922 15.211 16.094 1 80.81 435 ASN B CA 1
ATOM 6899 C C . ASN B 1 435 ? -14.289 14.664 15.719 1 80.81 435 ASN B C 1
ATOM 6901 O O . ASN B 1 435 ? -15.141 15.398 15.219 1 80.81 435 ASN B O 1
ATOM 6905 N N . ALA B 1 436 ? -14.516 13.398 16.016 1 76.06 436 ALA B N 1
ATOM 6906 C CA . ALA B 1 436 ? -15.719 12.711 15.562 1 76.06 436 ALA B CA 1
ATOM 6907 C C . ALA B 1 436 ? -16.906 13.047 16.453 1 76.06 436 ALA B C 1
ATOM 6909 O O . ALA B 1 436 ? -18.062 12.805 16.078 1 76.06 436 ALA B O 1
ATOM 6910 N N . SER B 1 437 ? -16.672 13.719 17.531 1 76.12 437 SER B N 1
ATOM 6911 C CA . SER B 1 437 ? -17.734 14.008 18.484 1 76.12 437 SER B CA 1
ATOM 6912 C C . SER B 1 437 ? -18.594 15.172 18 1 76.12 437 SER B C 1
ATOM 6914 O O . SER B 1 437 ? -18.094 16.141 17.422 1 76.12 437 SER B O 1
ATOM 6916 N N . HIS B 1 438 ? -19.844 15.039 18.234 1 79.62 438 HIS B N 1
ATOM 6917 C CA . HIS B 1 438 ? -20.766 16.125 17.938 1 79.62 438 HIS B CA 1
ATOM 6918 C C . HIS B 1 438 ? -21.062 16.953 19.188 1 79.62 438 HIS B C 1
ATOM 6920 O O . HIS B 1 438 ? -21.953 17.812 19.156 1 79.62 438 HIS B O 1
ATOM 6926 N N . ASP B 1 439 ? -20.25 16.766 20.141 1 89.44 439 ASP B N 1
ATOM 6927 C CA . ASP B 1 439 ? -20.516 17.406 21.422 1 89.44 439 ASP B CA 1
ATOM 6928 C C . ASP B 1 439 ? -19.688 18.672 21.594 1 89.44 439 ASP B C 1
ATOM 6930 O O . ASP B 1 439 ? -18.516 18.609 21.969 1 89.44 439 ASP B O 1
ATOM 6934 N N . ASP B 1 440 ? -20.328 19.781 21.469 1 94.06 440 ASP B N 1
ATOM 6935 C CA . ASP B 1 440 ? -19.656 21.078 21.594 1 94.06 440 ASP B CA 1
ATOM 6936 C C . ASP B 1 440 ? -19.094 21.266 23 1 94.06 440 ASP B C 1
ATOM 6938 O O . ASP B 1 440 ? -18.062 21.906 23.188 1 94.06 440 ASP B O 1
ATOM 6942 N N . ALA B 1 441 ? -19.812 20.703 23.938 1 94.5 441 ALA B N 1
ATOM 6943 C CA . ALA B 1 441 ? -19.375 20.844 25.328 1 94.5 441 ALA B CA 1
ATOM 6944 C C . ALA B 1 441 ? -18.031 20.141 25.531 1 94.5 441 ALA B C 1
ATOM 6946 O O . ALA B 1 441 ? -17.156 20.656 26.234 1 94.5 441 ALA B O 1
ATOM 6947 N N . LEU B 1 442 ? -17.922 19.047 24.906 1 92.81 442 LEU B N 1
ATOM 6948 C CA . LEU B 1 442 ? -16.672 18.312 25.031 1 92.81 442 LEU B CA 1
ATOM 6949 C C . LEU B 1 442 ? -15.523 19.062 24.359 1 92.81 442 LEU B C 1
ATOM 6951 O O . LEU B 1 442 ? -14.398 19.078 24.875 1 92.81 442 LEU B O 1
ATOM 6955 N N . LEU B 1 443 ? -15.836 19.656 23.25 1 95.25 443 LEU B N 1
ATOM 6956 C CA . LEU B 1 443 ? -14.844 20.469 22.547 1 95.25 443 LEU B CA 1
ATOM 6957 C C . LEU B 1 443 ? -14.406 21.641 23.406 1 95.25 443 LEU B C 1
ATOM 6959 O O . LEU B 1 443 ? -13.203 21.906 23.547 1 95.25 443 LEU B O 1
ATOM 6963 N N . LEU B 1 444 ? -15.352 22.281 24 1 96.44 444 LEU B N 1
ATOM 6964 C CA . LEU B 1 444 ? -15.07 23.438 24.859 1 96.44 444 LEU B CA 1
ATOM 6965 C C . LEU B 1 444 ? -14.258 23.016 26.078 1 96.44 444 LEU B C 1
ATOM 6967 O O . LEU B 1 444 ? -13.305 23.703 26.453 1 96.44 444 LEU B O 1
ATOM 6971 N N . GLN B 1 445 ? -14.648 21.891 26.656 1 95.88 445 GLN B N 1
ATOM 6972 C CA . GLN B 1 445 ? -13.945 21.391 27.828 1 95.88 445 GLN B CA 1
ATOM 6973 C C . GLN B 1 445 ? -12.5 21.031 27.5 1 95.88 445 GLN B C 1
ATOM 6975 O O . GLN B 1 445 ? -11.594 21.297 28.281 1 95.88 445 GLN B O 1
ATOM 6980 N N . GLY B 1 446 ? -12.32 20.422 26.375 1 96.38 446 GLY B N 1
ATOM 6981 C CA . GLY B 1 446 ? -10.969 20.078 25.953 1 96.38 446 GLY B CA 1
ATOM 6982 C C . GLY B 1 446 ? -10.078 21.281 25.766 1 96.38 446 GLY B C 1
ATOM 6983 O O . GLY B 1 446 ? -8.945 21.312 26.266 1 96.38 446 GLY B O 1
ATOM 6984 N N . PHE B 1 447 ? -10.562 22.312 25.125 1 97.44 447 PHE B N 1
ATOM 6985 C CA . PHE B 1 447 ? -9.773 23.5 24.859 1 97.44 447 PHE B CA 1
ATOM 6986 C C . PHE B 1 447 ? -9.602 24.328 26.141 1 97.44 447 PHE B C 1
ATOM 6988 O O . PHE B 1 447 ? -8.578 24.984 26.312 1 97.44 447 PHE B O 1
ATOM 6995 N N . GLN B 1 448 ? -10.609 24.25 27.031 1 97.19 448 GLN B N 1
ATOM 6996 C CA . GLN B 1 448 ? -10.445 24.875 28.328 1 97.19 448 GLN B CA 1
ATOM 6997 C C . GLN B 1 448 ? -9.312 24.219 29.125 1 97.19 448 GLN B C 1
ATOM 6999 O O . GLN B 1 448 ? -8.492 24.906 29.734 1 97.19 448 GLN B O 1
ATOM 7004 N N . ALA B 1 449 ? -9.367 22.938 29.109 1 96.56 449 ALA B N 1
ATOM 7005 C CA . ALA B 1 449 ? -8.297 22.203 29.781 1 96.56 449 ALA B CA 1
ATOM 7006 C C . ALA B 1 449 ? -6.934 22.547 29.188 1 96.56 449 ALA B C 1
ATOM 7008 O O . ALA B 1 449 ? -5.957 22.719 29.922 1 96.56 449 ALA B O 1
ATOM 7009 N N . LEU B 1 450 ? -6.859 22.656 27.906 1 97.12 450 LEU B N 1
ATOM 7010 C CA . LEU B 1 450 ? -5.633 23.031 27.203 1 97.12 450 LEU B CA 1
ATOM 7011 C C . LEU B 1 450 ? -5.16 24.422 27.625 1 97.12 450 LEU B C 1
ATOM 7013 O O . LEU B 1 450 ? -3.992 24.594 27.984 1 97.12 450 LEU B O 1
ATOM 7017 N N . SER B 1 451 ? -6.062 25.344 27.594 1 96.62 451 SER B N 1
ATOM 7018 C CA . SER B 1 451 ? -5.746 26.719 27.984 1 96.62 451 SER B CA 1
ATOM 7019 C C . SER B 1 451 ? -5.238 26.781 29.422 1 96.62 451 SER B C 1
ATOM 7021 O O . SER B 1 451 ? -4.246 27.453 29.703 1 96.62 451 SER B O 1
ATOM 7023 N N . ASN B 1 452 ? -5.914 26.078 30.281 1 95 452 ASN B N 1
ATOM 7024 C CA . ASN B 1 452 ? -5.512 26.047 31.688 1 95 452 ASN B CA 1
ATOM 7025 C C . ASN B 1 452 ? -4.105 25.469 31.859 1 95 452 ASN B C 1
ATOM 7027 O O . ASN B 1 452 ? -3.311 25.984 32.625 1 95 452 ASN B O 1
ATOM 7031 N N . SER B 1 453 ? -3.873 24.406 31.141 1 94.38 453 SER B N 1
ATOM 7032 C CA . SER B 1 453 ? -2.568 23.766 31.234 1 94.38 453 SER B CA 1
ATOM 7033 C C . SER B 1 453 ? -1.461 24.672 30.719 1 94.38 453 SER B C 1
ATOM 7035 O O . SER B 1 453 ? -0.344 24.656 31.25 1 94.38 453 SER B O 1
ATOM 7037 N N . LEU B 1 454 ? -1.745 25.438 29.719 1 95.12 454 LEU B N 1
ATOM 7038 C CA . LEU B 1 454 ? -0.754 26.312 29.125 1 95.12 454 LEU B CA 1
ATOM 7039 C C . LEU B 1 454 ? -0.493 27.531 30.016 1 95.12 454 LEU B C 1
ATOM 7041 O O . LEU B 1 454 ? 0.616 28.062 30.031 1 95.12 454 LEU B O 1
ATOM 7045 N N . ARG B 1 455 ? -1.46 27.953 30.797 1 90.31 455 ARG B N 1
ATOM 7046 C CA . ARG B 1 455 ? -1.334 29.141 31.641 1 90.31 455 ARG B CA 1
ATOM 7047 C C . ARG B 1 455 ? -0.76 28.781 33 1 90.31 455 ARG B C 1
ATOM 7049 O O . ARG B 1 455 ? 0.05 29.516 33.562 1 90.31 455 ARG B O 1
ATOM 7056 N N . GLN B 1 456 ? -1.444 27.891 33.75 1 77.38 456 GLN B N 1
ATOM 7057 C CA . GLN B 1 456 ? -1.079 27.578 35.125 1 77.38 456 GLN B CA 1
ATOM 7058 C C . GLN B 1 456 ? 0.194 26.734 35.188 1 77.38 456 GLN B C 1
ATOM 7060 O O . GLN B 1 456 ? 0.884 26.703 36.188 1 77.38 456 GLN B O 1
ATOM 7065 N N . GLY B 1 457 ? 0.77 26.484 34.219 1 62.16 457 GLY B N 1
ATOM 7066 C CA . GLY B 1 457 ? 1.919 25.594 34.281 1 62.16 457 GLY B CA 1
ATOM 7067 C C . GLY B 1 457 ? 1.595 24.234 34.906 1 62.16 457 GLY B C 1
ATOM 7068 O O . GLY B 1 457 ? 0.493 24.031 35.406 1 62.16 457 GLY B O 1
ATOM 7069 N N . SER B 1 458 ? 2.145 23.047 34.531 1 51.75 458 SER B N 1
ATOM 7070 C CA . SER B 1 458 ? 2.021 21.734 35.125 1 51.75 458 SER B CA 1
ATOM 7071 C C . SER B 1 458 ? 2.445 21.75 36.594 1 51.75 458 SER B C 1
ATOM 7073 O O . SER B 1 458 ? 3.623 21.562 36.906 1 51.75 458 SER B O 1
ATOM 7075 N N . ASP B 1 459 ? 2.137 22.703 37.375 1 44.22 459 ASP B N 1
ATOM 7076 C CA . ASP B 1 459 ? 2.613 22.406 38.75 1 44.22 459 ASP B CA 1
ATOM 7077 C C . ASP B 1 459 ? 2.051 21.094 39.25 1 44.22 459 ASP B C 1
ATOM 7079 O O . ASP B 1 459 ? 0.854 20.984 39.531 1 44.22 459 ASP B O 1
ATOM 7083 N N . PRO B 1 460 ? 2.615 20.078 38.875 1 44.25 460 PRO B N 1
ATOM 7084 C CA . PRO B 1 460 ? 2.16 18.797 39.438 1 44.25 460 PRO B CA 1
ATOM 7085 C C . PRO B 1 460 ? 1.825 18.859 40.906 1 44.25 460 PRO B C 1
ATOM 7087 O O . PRO B 1 460 ? 1.125 18 41.438 1 44.25 460 PRO B O 1
ATOM 7090 N N . PHE B 1 461 ? 2.561 19.656 41.719 1 37.38 461 PHE B N 1
ATOM 7091 C CA . PHE B 1 461 ? 2.488 19.75 43.188 1 37.38 461 PHE B CA 1
ATOM 7092 C C . PHE B 1 461 ? 1.441 20.781 43.594 1 37.38 461 PHE B C 1
ATOM 7094 O O . PHE B 1 461 ? 1.25 21.016 44.812 1 37.38 461 PHE B O 1
ATOM 7101 N N . ALA B 1 462 ? 0.953 21.406 42.938 1 36.97 462 ALA B N 1
ATOM 7102 C CA . ALA B 1 462 ? 0.031 22.406 43.469 1 36.97 462 ALA B CA 1
ATOM 7103 C C . ALA B 1 462 ? -1.229 21.75 44.031 1 36.97 462 ALA B C 1
ATOM 7105 O O . ALA B 1 462 ? -2.135 22.422 44.5 1 36.97 462 ALA B O 1
ATOM 7106 N N . GLU B 1 463 ? -1.704 20.516 43.781 1 31.39 463 GLU B N 1
ATOM 7107 C CA . GLU B 1 463 ? -2.678 20.031 44.781 1 31.39 463 GLU B CA 1
ATOM 7108 C C . GLU B 1 463 ? -1.994 19.562 46.062 1 31.39 463 GLU B C 1
ATOM 7110 O O . GLU B 1 463 ? -0.949 18.906 46 1 31.39 463 GLU B O 1
#

Nearest PDB structures (foldseek):
  8tn2-assembly1_A  TM=8.547E-01  e=1.913E-26  Streptomyces hygroscopicus
  2zp7-assembly1_A  TM=8.704E-01  e=2.742E-24  Thermus thermophilus HB27
  9kau-assembly1_B  TM=7.833E-01  e=1.184E-17  Bacillus cereus ATCC 14579
  4wbt-assembly2_B-3  TM=7.603E-01  e=6.354E-16  Sinorhizobium meliloti 1021
  4wbt-assembly1_C-2  TM=7.233E-01  e=4.107E-16  Sinorhizobium meliloti 1021

Secondary structure (DSSP, 8-state):
-HHHHHHS-SS-HHHHHHHHHHHHHHTTSS-TTPBPPPHHHHHHHHT--HHHHHHHHHHHHHTTSEEEETTTEEEE--TT---HHHH-S-S-----TT-EE-SS--PPP-THHHHHHHHHHHHHT-HHHHHHHTS---TT--HHHHHHHHHHH-BTTB---GGGEEEESSHHHHHHHHHHHH--TT-EEEEESB--HHHHHHHHHHT-EEEEEPB-SSSB-HHHHHHHHHHS---EEEE--BS-TTT--B--HHHHHHHHHHHHHHT-EEEEE-TTGGG-TTPPPPHHHH-TTTEEEEEESTTTT-GGG--EEEE--HHHHHHHHHHHHHHHSS--HHHHHHHHHHHHTTHHHHHHHHHHHHHHHHHHHHHGGGTTS-EE--TT-SEEEEEPPTT--HHHHHHHHHHTTEE-EEGGGGB-SSSPPP-EEEEES--S---HHHHHHHHHHHHHHHHH---TT--/-HHHHHHS-SS-HHHHHHHHHHHHHHTTSS-TTPBPPPHHHHHHHHT--HHHHHHHHHHHHHTTSEEEETTTEEEE--TT---HHHH-S-S-----TT-EE-SS--PPP-THHHHHHHHHHHHHT-HHHHHHHTS---TT--HHHHHHHHHHH-BTTB---GGGEEEESSHHHHHHHHHHHH--TT-EEEEESB--HHHHHHHHHHT-EEEEEPB-SSSB-HHHHHHHHHHS---EEEE--BS-TTT--B--HHHHHHHHHHHHHHT-EEEEE-TTGGG-TTPPPPHHHH-TTTEEEEEESTTTT-GGG--EEEE--HHHHHHHHHHHHHHHSS--HHHHHHHHHHHHTTHHHHHHHHHHHHHHHHHHHHHGGGTTS-EE--TT-SEEEEEPPTT--HHHHHHHHHHTTEE-EEGGGGB-SSSPPP-EEEEES--S---HHHHHHHHHHHHHHHHH---TT--